Protein AF-0000000078798712 (afdb_homodimer)

Solvent-accessible surface area (backbone atoms only — not comparable to full-atom values): 42869 Å² total; per-residue (Å²): 108,68,52,46,51,51,54,34,52,44,52,49,71,70,58,71,70,90,64,74,67,70,63,68,79,70,54,68,79,84,51,48,34,35,35,42,27,22,44,88,66,46,47,68,70,58,52,54,46,39,47,44,70,74,75,46,72,96,49,77,36,47,48,49,44,57,45,62,44,52,65,50,52,82,40,55,70,48,58,52,52,52,55,38,42,75,67,58,27,35,39,41,36,36,35,43,38,77,67,32,85,65,41,53,46,40,52,38,49,39,57,72,74,35,77,73,44,30,37,40,36,29,29,45,40,64,61,60,53,74,77,31,88,33,70,32,52,83,62,39,51,73,44,79,50,64,53,46,29,53,43,50,39,47,21,62,78,66,71,50,82,76,71,71,41,52,71,66,53,46,72,74,39,40,46,65,53,31,53,61,49,53,75,73,40,70,55,69,64,54,47,58,42,34,47,57,59,37,38,42,72,64,37,78,77,48,59,76,46,36,46,60,50,50,50,52,51,50,48,45,41,53,61,38,49,44,26,72,73,68,67,44,60,71,87,46,35,59,50,51,38,30,50,50,36,55,42,36,67,50,41,57,42,66,69,54,61,68,60,51,18,60,74,68,70,50,52,63,69,56,44,37,50,48,52,43,50,36,30,45,50,58,55,23,38,69,31,37,44,74,88,57,76,86,57,75,72,51,82,49,55,32,37,30,45,34,37,35,39,54,40,66,50,57,24,77,61,87,78,56,65,68,41,42,52,50,28,43,52,50,44,44,44,48,76,84,42,52,65,21,43,31,92,73,50,55,31,28,38,70,87,62,37,37,36,37,72,41,48,69,77,58,74,65,73,75,46,61,90,50,74,64,40,36,40,30,22,33,93,47,74,67,35,61,86,55,34,38,32,46,73,62,51,23,21,55,84,110,67,51,46,50,52,54,34,52,44,52,49,71,70,57,69,71,91,64,74,68,71,62,69,75,68,54,68,80,82,51,49,34,36,36,41,28,22,42,87,66,45,45,68,70,58,50,55,47,38,47,44,70,74,73,45,73,96,51,76,36,49,48,48,45,56,44,64,44,52,66,50,52,81,38,54,70,48,58,51,52,52,55,38,41,75,68,58,28,36,38,40,36,36,37,44,38,77,65,33,85,66,40,53,48,37,50,42,48,41,56,72,73,38,76,75,43,30,36,38,35,29,30,46,40,65,61,58,52,73,76,31,91,25,81,31,56,82,61,40,53,73,44,80,48,65,53,47,30,55,42,51,39,48,21,60,77,66,70,50,83,77,73,72,40,51,71,65,53,46,72,74,39,40,46,66,54,30,52,62,50,53,76,74,39,69,56,68,63,52,48,58,42,35,46,57,56,38,37,42,71,65,38,76,78,48,60,76,45,35,48,59,49,50,50,51,51,51,47,45,41,53,62,39,50,43,27,71,73,68,67,44,60,70,86,46,35,60,52,53,38,29,51,50,36,54,43,38,66,52,42,56,42,65,69,55,62,68,60,51,20,61,73,68,70,50,51,64,70,56,45,38,51,47,51,43,51,36,30,45,48,58,54,24,39,68,32,37,44,74,89,57,77,87,56,73,72,51,81,49,55,31,38,30,46,33,36,32,39,54,42,66,51,56,24,76,60,85,79,55,65,69,41,42,52,49,27,42,52,49,43,44,44,47,76,84,41,52,66,21,42,30,95,72,48,54,31,27,38,70,88,62,36,36,37,37,71,40,46,71,78,58,73,63,73,74,45,62,90,49,76,64,40,37,39,30,22,33,94,46,75,66,37,62,89,55,34,38,31,45,73,64,50,22,20,54,84

Radius of gyration: 28.77 Å; Cα contacts (8 Å, |Δi|>4): 1360; chains: 2; bounding box: 70×93×68 Å

Nearest PDB structures (foldseek):
  3pvs-assembly1_B  TM=4.028E-01  e=3.447E-05  Escherichia coli
  3pvs-assembly1_C  TM=4.033E-01  e=5.119E-05  Escherichia coli
  6vvo-assembly1_D  TM=3.757E-01  e=3.447E-05  Homo sapiens
  3u61-assembly1_E  TM=3.806E-01  e=2.950E-04  Tequatrovirus T4
  2wvj-assembly2_E  TM=6.673E-01  e=3.032E-02  Homo sapiens

InterPro domains:
  IPR003593 AAA+ ATPase domain [SM00382] (30-192)
  IPR027417 P-loop containing nucleoside triphosphate hydrolase [SSF52540] (25-160)
  IPR041682 AAA domain, group 14 [PF13173] (32-154)

Secondary structure (DSSP, 8-state):
-HHHHHHHHHHHHT---SS--THHHHS-TTSSEEEEEE-TTSSHHHHHHHHHHHHS-SSTTEEEEETTSGGGGTS-HHHHHHHHHHTT--EEEEE-GGGSTTHHHHHHHHHHH-TT-EEEEEEETT--STTSTT-GGGT-EEEEE-S--HHHHHHHHHT--PPP--HHHHHHHHHHHHHHHHTTS-HHHHHHHHHHS-SSGGGGT-GGGHHHHHHHHHHHIIIIIHHHHH---GGGHHHHHHHHHHHHHH-SB---HHHHHHHHT--HHHHHHHHHHHHHTTSEEEE-BTT----TTSPPSEEEESSHHHHHHH--SPPPHHHHHHHHHHHHHHTTS-EEE-SSSSEEETTTEEEEEE-TT--SGGGTT-TTEEEEESS-S---TTEEEGGGGGG--/-HHHHHHHHHHHHT---SS--THHHHS-TTSSEEEEEE-TTSSHHHHHHHHHHHHS-SSTTEEEEETTSGGGGTS-HHHHHHHHHHTT--EEEEE-GGGSTTHHHHHHHHHHH-TT-EEEEEEETT--STTSSSTTTTT-EEEEE-S--HHHHHHHHHT--PPP--HHHHHHHHHHHHHHHHTTS-HHHHHHHHHHS-SSGGGGT-GGGHHHHHHHHHHHIIIIIHHHHH---GGGHHHHHHHHHHHHHH-SB---HHHHHHHHT--HHHHHHHHHHHHHTTSEEEE-BTT----TTSPPSEEEESSHHHHHHH--SPPPHHHHHHHHHHHHHHTTS-EEE-SSSSEEETTTEEEEEE-TT--SGGGTT-TTEEEEESS-S---TTEEEGGGGGG--

pLDDT: mean 92.15, std 7.58, range [58.28, 98.69]

Structure (mmCIF, N/CA/C/O backbone):
data_AF-0000000078798712-model_v1
#
loop_
_entity.id
_entity.type
_entity.pdbx_description
1 polymer 'AAA+ ATPase domain-containing protein'
#
loop_
_atom_site.group_PDB
_atom_site.id
_atom_site.type_symbol
_atom_site.label_atom_id
_atom_site.label_alt_id
_atom_site.label_comp_id
_atom_site.label_asym_id
_atom_site.label_entity_id
_atom_site.label_seq_id
_atom_site.pdbx_PDB_ins_code
_atom_site.Cartn_x
_atom_site.Cartn_y
_atom_site.Cartn_z
_atom_site.occupancy
_atom_site.B_iso_or_equiv
_atom_site.auth_seq_id
_atom_site.auth_comp_id
_atom_site.auth_asym_id
_atom_site.auth_atom_id
_atom_site.pdbx_PDB_model_num
ATOM 1 N N . MET A 1 1 ? 24.094 -7.234 -3.469 1 83.19 1 MET A N 1
ATOM 2 C CA . MET A 1 1 ? 24.266 -5.793 -3.611 1 83.19 1 MET A CA 1
ATOM 3 C C . MET A 1 1 ? 23.984 -5.352 -5.047 1 83.19 1 MET A C 1
ATOM 5 O O . MET A 1 1 ? 23.391 -4.305 -5.273 1 83.19 1 MET A O 1
ATOM 9 N N . GLU A 1 2 ? 24.281 -6.18 -5.953 1 84.06 2 GLU A N 1
ATOM 10 C CA . GLU A 1 2 ? 24.109 -5.816 -7.355 1 84.06 2 GLU A CA 1
ATOM 11 C C . GLU A 1 2 ? 22.641 -5.555 -7.684 1 84.06 2 GLU A C 1
ATOM 13 O O . GLU A 1 2 ? 22.312 -4.605 -8.398 1 84.06 2 GLU A O 1
ATOM 18 N N . ARG A 1 3 ? 21.812 -6.285 -7.117 1 86.38 3 ARG A N 1
ATOM 19 C CA . ARG A 1 3 ? 20.375 -6.121 -7.371 1 86.38 3 ARG A CA 1
ATOM 20 C C . ARG A 1 3 ? 19.859 -4.824 -6.758 1 86.38 3 ARG A C 1
ATOM 22 O O . ARG A 1 3 ? 18.969 -4.184 -7.312 1 86.38 3 ARG A O 1
ATOM 29 N N . LEU A 1 4 ? 20.406 -4.488 -5.652 1 89.56 4 LEU A N 1
ATOM 30 C CA . LEU A 1 4 ? 20.047 -3.217 -5.027 1 89.56 4 LEU A CA 1
ATOM 31 C C . LEU A 1 4 ? 20.438 -2.045 -5.918 1 89.56 4 LEU A C 1
ATOM 33 O O . LEU A 1 4 ? 19.656 -1.1 -6.086 1 89.56 4 LEU A O 1
ATOM 37 N N . PHE A 1 5 ? 21.594 -2.176 -6.598 1 90.75 5 PHE A N 1
ATOM 38 C CA . PHE A 1 5 ? 22.078 -1.138 -7.504 1 90.75 5 PHE A CA 1
ATOM 39 C C . PHE A 1 5 ? 21.172 -1.033 -8.727 1 90.75 5 PHE A C 1
ATOM 41 O O . PHE A 1 5 ? 20.844 0.069 -9.172 1 90.75 5 PHE A O 1
ATOM 48 N N . GLU A 1 6 ? 20.797 -2.166 -9.195 1 87.5 6 GLU A N 1
ATOM 49 C CA . GLU A 1 6 ? 19.938 -2.18 -10.375 1 87.5 6 GLU A CA 1
ATOM 50 C C . GLU A 1 6 ? 18.594 -1.504 -10.094 1 87.5 6 GLU A C 1
ATOM 52 O O . GLU A 1 6 ? 18.109 -0.703 -10.898 1 87.5 6 GLU A O 1
ATOM 57 N N . SER A 1 7 ? 18.047 -1.888 -8.992 1 89.69 7 SER A N 1
ATOM 58 C CA . SER A 1 7 ? 16.766 -1.289 -8.602 1 89.69 7 SER A CA 1
ATOM 59 C C . SER A 1 7 ? 16.906 0.219 -8.422 1 89.69 7 SER A C 1
ATOM 61 O O . SER A 1 7 ? 16.016 0.978 -8.828 1 89.69 7 SER A O 1
ATOM 63 N N . PHE A 1 8 ? 17.969 0.592 -7.867 1 92.75 8 PHE A N 1
ATOM 64 C CA . PHE A 1 8 ? 18.266 1.998 -7.625 1 92.75 8 PHE A CA 1
ATOM 65 C C . PHE A 1 8 ? 18.344 2.77 -8.938 1 92.75 8 PHE A C 1
ATOM 67 O O . PHE A 1 8 ? 17.688 3.801 -9.102 1 92.75 8 PHE A O 1
ATOM 74 N N . ILE A 1 9 ? 19.016 2.275 -9.906 1 92.38 9 ILE A N 1
ATOM 75 C CA . ILE A 1 9 ? 19.234 2.943 -11.188 1 92.38 9 ILE A CA 1
ATOM 76 C C . ILE A 1 9 ? 17.922 3.105 -11.922 1 92.38 9 ILE A C 1
ATOM 78 O O . ILE A 1 9 ? 17.641 4.164 -12.492 1 92.38 9 ILE A O 1
ATOM 82 N N . LYS A 1 10 ? 17.125 2.098 -11.844 1 89.25 10 LYS A N 1
ATOM 83 C CA . LYS A 1 10 ? 15.82 2.148 -12.508 1 89.25 10 LYS A CA 1
ATOM 84 C C . LYS A 1 10 ? 14.93 3.211 -11.875 1 89.25 10 LYS A C 1
ATOM 86 O O . LYS A 1 10 ? 14.258 3.967 -12.578 1 89.25 10 LYS A O 1
ATOM 91 N N . LYS A 1 11 ? 14.93 3.299 -10.547 1 91.75 11 LYS A N 1
ATOM 92 C CA . LYS A 1 11 ? 14.141 4.293 -9.828 1 91.75 11 LYS A CA 1
ATOM 93 C C . LYS A 1 11 ? 14.625 5.707 -10.133 1 91.75 11 LYS A C 1
ATOM 95 O O . LYS A 1 11 ? 13.812 6.613 -10.352 1 91.75 11 LYS A O 1
ATOM 100 N N . LEU A 1 12 ? 15.883 5.832 -10.156 1 94.31 12 LEU A N 1
ATOM 101 C CA . LEU A 1 12 ? 16.484 7.141 -10.391 1 94.31 12 LEU A CA 1
ATOM 102 C C . LEU A 1 12 ? 16.156 7.645 -11.789 1 94.31 12 LEU A C 1
ATOM 104 O O . LEU A 1 12 ? 15.891 8.836 -11.977 1 94.31 12 LEU A O 1
ATOM 108 N N . ALA A 1 13 ? 16.141 6.742 -12.742 1 91.88 13 ALA A N 1
ATOM 109 C CA . ALA A 1 13 ? 15.93 7.094 -14.141 1 91.88 13 ALA A CA 1
ATOM 110 C C . ALA A 1 13 ? 14.547 7.711 -14.352 1 91.88 13 ALA A C 1
ATOM 112 O O . ALA A 1 13 ? 14.383 8.617 -15.172 1 91.88 13 ALA A O 1
ATOM 113 N N . ILE A 1 14 ? 13.609 7.328 -13.539 1 91.5 14 ILE A N 1
ATOM 114 C CA . ILE A 1 14 ? 12.242 7.762 -13.797 1 91.5 14 ILE A CA 1
ATOM 115 C C . ILE A 1 14 ? 11.852 8.867 -12.82 1 91.5 14 ILE A C 1
ATOM 117 O O . ILE A 1 14 ? 10.711 9.32 -12.805 1 91.5 14 ILE A O 1
ATOM 121 N N . THR A 1 15 ? 12.75 9.289 -11.969 1 94.38 15 THR A N 1
ATOM 122 C CA . THR A 1 15 ? 12.469 10.32 -10.984 1 94.38 15 THR A CA 1
ATOM 123 C C . THR A 1 15 ? 12.398 11.695 -11.641 1 94.38 15 THR A C 1
ATOM 125 O O . THR A 1 15 ? 13.359 12.133 -12.281 1 94.38 15 THR A O 1
ATOM 128 N N . ASN A 1 16 ? 11.25 12.305 -11.469 1 92.75 16 ASN A N 1
ATOM 129 C CA . ASN A 1 16 ? 11.039 13.641 -12.016 1 92.75 16 ASN A CA 1
ATOM 130 C C . ASN A 1 16 ? 11.656 14.719 -11.133 1 92.75 16 ASN A C 1
ATOM 132 O O . ASN A 1 16 ? 11.57 14.641 -9.906 1 92.75 16 ASN A O 1
ATOM 136 N N . THR A 1 17 ? 12.312 15.688 -11.766 1 95.12 17 THR A N 1
ATOM 137 C CA . THR A 1 17 ? 12.961 16.734 -10.984 1 95.12 17 THR A CA 1
ATOM 138 C C . THR A 1 17 ? 12.383 18.109 -11.336 1 95.12 17 THR A C 1
ATOM 140 O O . THR A 1 17 ? 12.984 19.141 -11.031 1 95.12 17 THR A O 1
ATOM 143 N N . SER A 1 18 ? 11.234 18.109 -11.969 1 92.94 18 SER A N 1
ATOM 144 C CA . SER A 1 18 ? 10.633 19.375 -12.367 1 92.94 18 SER A CA 1
ATOM 145 C C . SER A 1 18 ? 10.188 20.188 -11.156 1 92.94 18 SER A C 1
ATOM 147 O O . SER A 1 18 ? 10.133 21.422 -11.211 1 92.94 18 SER A O 1
ATOM 149 N N . PHE A 1 19 ? 9.875 19.578 -10.109 1 94.94 19 PHE A N 1
ATOM 150 C CA . PHE A 1 19 ? 9.531 20.203 -8.836 1 94.94 19 PHE A CA 1
ATOM 151 C C . PHE A 1 19 ? 10.242 19.5 -7.68 1 94.94 19 PHE A C 1
ATOM 153 O O . PHE A 1 19 ? 10.25 18.281 -7.598 1 94.94 19 PHE A O 1
ATOM 160 N N . VAL A 1 20 ? 10.852 20.297 -6.883 1 96.31 20 VAL A N 1
ATOM 161 C CA . VAL A 1 20 ? 11.555 19.797 -5.707 1 96.31 20 VAL A CA 1
ATOM 162 C C . VAL A 1 20 ? 11.039 20.5 -4.453 1 96.31 20 VAL A C 1
ATOM 164 O O . VAL A 1 20 ? 10.852 21.719 -4.449 1 96.31 20 VAL A O 1
ATOM 167 N N . ARG A 1 21 ? 10.812 19.719 -3.42 1 96.19 21 ARG A N 1
ATOM 168 C CA . ARG A 1 21 ? 10.32 20.266 -2.156 1 96.19 21 ARG A CA 1
ATOM 169 C C . ARG A 1 21 ? 11.32 21.25 -1.554 1 96.19 21 ARG A C 1
ATOM 171 O O . ARG A 1 21 ? 12.539 21.062 -1.687 1 96.19 21 ARG A O 1
ATOM 178 N N . SER A 1 22 ? 10.82 22.234 -0.815 1 95.25 22 SER A N 1
ATOM 179 C CA . SER A 1 22 ? 11.656 23.281 -0.248 1 95.25 22 SER A CA 1
ATOM 180 C C . SER A 1 22 ? 12.617 22.719 0.797 1 95.25 22 SER A C 1
ATOM 182 O O . SER A 1 22 ? 13.695 23.281 1.014 1 95.25 22 SER A O 1
ATOM 184 N N . LEU A 1 23 ? 12.203 21.578 1.374 1 96.38 23 LEU A N 1
ATOM 185 C CA . LEU A 1 23 ? 13.047 20.969 2.396 1 96.38 23 LEU A CA 1
ATOM 186 C C . LEU A 1 23 ? 14.438 20.656 1.85 1 96.38 23 LEU A C 1
ATOM 188 O O . LEU A 1 23 ? 15.414 20.641 2.6 1 96.38 23 LEU A O 1
ATOM 192 N N . MET A 1 24 ? 14.562 20.453 0.538 1 97.38 24 MET A N 1
ATOM 193 C CA . MET A 1 24 ? 15.836 20.172 -0.123 1 97.38 24 MET A CA 1
ATOM 194 C C . MET A 1 24 ? 16.859 21.25 0.209 1 97.38 24 MET A C 1
ATOM 196 O O . MET A 1 24 ? 18.047 20.938 0.406 1 97.38 24 MET A O 1
ATOM 200 N N . ASN A 1 25 ? 16.375 22.438 0.33 1 95.94 25 ASN A N 1
ATOM 201 C CA . ASN A 1 25 ? 17.281 23.578 0.529 1 95.94 25 ASN A CA 1
ATOM 202 C C . ASN A 1 25 ? 17.516 23.844 2.012 1 95.94 25 ASN A C 1
ATOM 204 O O . ASN A 1 25 ? 18.422 24.609 2.369 1 95.94 25 ASN A O 1
ATOM 208 N N . GLU A 1 26 ? 16.766 23.234 2.836 1 95.5 26 GLU A N 1
ATOM 209 C CA . GLU A 1 26 ? 16.906 23.438 4.277 1 95.5 26 GLU A CA 1
ATOM 210 C C . GLU A 1 26 ? 17.859 22.406 4.879 1 95.5 26 GLU A C 1
ATOM 212 O O . GLU A 1 26 ? 18.516 22.672 5.895 1 95.5 26 GLU A O 1
ATOM 217 N N . ILE A 1 27 ? 17.984 21.281 4.301 1 97.56 27 ILE A N 1
ATOM 218 C CA . ILE A 1 27 ? 18.797 20.172 4.809 1 97.56 27 ILE A CA 1
ATOM 219 C C . ILE A 1 27 ? 20.281 20.5 4.652 1 97.56 27 ILE A C 1
ATOM 221 O O . ILE A 1 27 ? 20.703 21.016 3.613 1 97.56 27 ILE A O 1
ATOM 225 N N . GLU A 1 28 ? 21.016 20.312 5.711 1 97 28 GLU A N 1
ATOM 226 C CA . GLU A 1 28 ? 22.469 20.438 5.66 1 97 28 GLU A CA 1
ATOM 227 C C . GLU A 1 28 ? 23.109 19.156 5.109 1 97 28 GLU A C 1
ATOM 229 O O . GLU A 1 28 ? 23.672 18.375 5.867 1 97 28 GLU A O 1
ATOM 234 N N . TRP A 1 29 ? 23.203 19.078 3.869 1 97.06 29 TRP A N 1
ATOM 235 C CA . TRP A 1 29 ? 23.562 17.859 3.164 1 97.06 29 TRP A CA 1
ATOM 236 C C . TRP A 1 29 ? 25.016 17.484 3.416 1 97.06 29 TRP A C 1
ATOM 238 O O . TRP A 1 29 ? 25.453 16.375 3.102 1 97.06 29 TRP A O 1
ATOM 248 N N . GLU A 1 30 ? 25.797 18.406 4.012 1 95.19 30 GLU A N 1
ATOM 249 C CA . GLU A 1 30 ? 27.203 18.125 4.301 1 95.19 30 GLU A CA 1
ATOM 250 C C . GLU A 1 30 ? 27.359 17.266 5.551 1 95.19 30 GLU A C 1
ATOM 252 O O . GLU A 1 30 ? 28.422 16.703 5.801 1 95.19 30 GLU A O 1
ATOM 257 N N . ALA A 1 31 ? 26.312 17.203 6.301 1 96.06 31 ALA A N 1
ATOM 258 C CA . ALA A 1 31 ? 26.359 16.359 7.492 1 96.06 31 ALA A CA 1
ATOM 259 C C . ALA A 1 31 ? 26.562 14.891 7.121 1 96.06 31 ALA A C 1
ATOM 261 O O . ALA A 1 31 ? 26.047 14.43 6.098 1 96.06 31 ALA A O 1
ATOM 262 N N . ARG A 1 32 ? 27.188 14.141 7.977 1 96.62 32 ARG A N 1
ATOM 263 C CA . ARG A 1 32 ? 27.531 12.758 7.68 1 96.62 32 ARG A CA 1
ATOM 264 C C . ARG A 1 32 ? 26.344 11.828 7.902 1 96.62 32 ARG A C 1
ATOM 266 O O . ARG A 1 32 ? 26.297 10.727 7.352 1 96.62 32 ARG A O 1
ATOM 273 N N . LEU A 1 33 ? 25.453 12.18 8.797 1 96.81 33 LEU A N 1
ATOM 274 C CA . LEU A 1 33 ? 24.266 11.375 9.109 1 96.81 33 LEU A CA 1
ATOM 275 C C . LEU A 1 33 ? 23.016 12.25 9.195 1 96.81 33 LEU A C 1
ATOM 277 O O . LEU A 1 33 ? 22.891 13.07 10.102 1 96.81 33 LEU A O 1
ATOM 281 N N . ILE A 1 34 ? 22.125 12.094 8.234 1 97.38 34 ILE A N 1
ATOM 282 C CA . ILE A 1 34 ? 20.938 12.922 8.109 1 97.38 34 ILE A CA 1
ATOM 283 C C . ILE A 1 34 ? 19.688 12.047 8.148 1 97.38 34 ILE A C 1
ATOM 285 O O . ILE A 1 34 ? 19.625 11.023 7.461 1 97.38 34 ILE A O 1
ATOM 289 N N . GLY A 1 35 ? 18.734 12.336 9.016 1 96.38 35 GLY A N 1
ATOM 290 C CA . GLY A 1 35 ? 17.422 11.688 9.039 1 96.38 35 GLY A CA 1
ATOM 291 C C . GLY A 1 35 ? 16.312 12.586 8.555 1 96.38 35 GLY A C 1
ATOM 292 O O . GLY A 1 35 ? 16.281 13.781 8.852 1 96.38 35 GLY A O 1
ATOM 293 N N . ILE A 1 36 ? 15.438 12.07 7.754 1 96.88 36 ILE A N 1
ATOM 294 C CA . ILE A 1 36 ? 14.227 12.75 7.316 1 96.88 36 ILE A CA 1
ATOM 295 C C . ILE A 1 36 ? 13 11.93 7.715 1 96.88 36 ILE A C 1
ATOM 297 O O . ILE A 1 36 ? 12.805 10.812 7.223 1 96.88 36 ILE A O 1
ATOM 301 N N . LYS A 1 37 ? 12.219 12.422 8.602 1 95.5 37 LYS A N 1
ATOM 302 C CA . LYS A 1 37 ? 11.008 11.719 9.016 1 95.5 37 LYS A CA 1
ATOM 303 C C . LYS A 1 37 ? 9.758 12.469 8.57 1 95.5 37 LYS A C 1
ATOM 305 O O . LYS A 1 37 ? 9.805 13.68 8.328 1 95.5 37 LYS A O 1
ATOM 310 N N . GLY A 1 38 ? 8.68 11.789 8.414 1 94.75 38 GLY A N 1
ATOM 311 C CA . GLY A 1 38 ? 7.406 12.352 7.988 1 94.75 38 GLY A CA 1
ATOM 312 C C . GLY A 1 38 ? 6.352 11.297 7.703 1 94.75 38 GLY A C 1
ATOM 313 O O . GLY A 1 38 ? 6.656 10.109 7.652 1 94.75 38 GLY A O 1
ATOM 314 N N . ALA A 1 39 ? 5.195 11.812 7.492 1 93.12 39 ALA A N 1
ATOM 315 C CA . ALA A 1 39 ? 4.066 10.922 7.242 1 93.12 39 ALA A CA 1
ATOM 316 C C . ALA A 1 39 ? 4.223 10.203 5.902 1 93.12 39 ALA A C 1
ATOM 318 O O . ALA A 1 39 ? 4.945 10.672 5.02 1 93.12 39 ALA A O 1
ATOM 319 N N . ARG A 1 40 ? 3.555 9.078 5.84 1 91.12 40 ARG A N 1
ATOM 320 C CA . ARG A 1 40 ? 3.514 8.344 4.582 1 91.12 40 ARG A CA 1
ATOM 321 C C . ARG A 1 40 ? 2.855 9.172 3.484 1 91.12 40 ARG A C 1
ATOM 323 O O . ARG A 1 40 ? 1.837 9.828 3.721 1 91.12 40 ARG A O 1
ATOM 330 N N . GLY A 1 41 ? 3.525 9.227 2.344 1 91.44 41 GLY A N 1
ATOM 331 C CA . GLY A 1 41 ? 2.906 9.844 1.184 1 91.44 41 GLY A CA 1
ATOM 332 C C . GLY A 1 41 ? 3.299 11.297 1.007 1 91.44 41 GLY A C 1
ATOM 333 O O . GLY A 1 41 ? 2.863 11.953 0.057 1 91.44 41 GLY A O 1
ATOM 334 N N . VAL A 1 42 ? 4.176 11.812 1.863 1 95.38 42 VAL A N 1
ATOM 335 C CA . VAL A 1 42 ? 4.453 13.242 1.785 1 95.38 42 VAL A CA 1
ATOM 336 C C . VAL A 1 42 ? 5.609 13.492 0.821 1 95.38 42 VAL A C 1
ATOM 338 O O . VAL A 1 42 ? 5.988 14.641 0.581 1 95.38 42 VAL A O 1
ATOM 341 N N . GLY A 1 43 ? 6.324 12.406 0.315 1 95.25 43 GLY A N 1
ATOM 342 C CA . GLY A 1 43 ? 7.309 12.578 -0.739 1 95.25 43 GLY A CA 1
ATOM 343 C C . GLY A 1 43 ? 8.734 12.367 -0.266 1 95.25 43 GLY A C 1
ATOM 344 O O . GLY A 1 43 ? 9.68 12.836 -0.901 1 95.25 43 GLY A O 1
ATOM 345 N N . LYS A 1 44 ? 8.992 11.695 0.802 1 96.81 44 LYS A N 1
ATOM 346 C CA . LYS A 1 44 ? 10.328 11.469 1.347 1 96.81 44 LYS A CA 1
ATOM 347 C C . LYS A 1 44 ? 11.211 10.734 0.343 1 96.81 44 LYS A C 1
ATOM 349 O O . LYS A 1 44 ? 12.344 11.156 0.084 1 96.81 44 LYS A O 1
ATOM 354 N N . THR A 1 45 ? 10.703 9.625 -0.205 1 96 45 THR A N 1
ATOM 355 C CA . THR A 1 45 ? 11.438 8.828 -1.183 1 96 45 THR A CA 1
ATOM 356 C C . THR A 1 45 ? 11.82 9.672 -2.395 1 96 45 THR A C 1
ATOM 358 O O . THR A 1 45 ? 12.969 9.672 -2.826 1 96 45 THR A O 1
ATOM 361 N N . THR A 1 46 ? 10.852 10.414 -2.891 1 96.12 46 THR A N 1
ATOM 362 C CA . THR A 1 46 ? 11.078 11.258 -4.059 1 96.12 46 THR A CA 1
ATOM 363 C C . THR A 1 46 ? 12.164 12.297 -3.775 1 96.12 46 THR A C 1
ATOM 365 O O . THR A 1 46 ? 13.031 12.531 -4.617 1 96.12 46 THR A O 1
ATOM 368 N N . LEU A 1 47 ? 12.109 12.867 -2.611 1 97.94 47 LEU A N 1
ATOM 369 C CA . LEU A 1 47 ? 13.094 13.883 -2.25 1 97.94 47 LEU A CA 1
ATOM 370 C C . LEU A 1 47 ? 14.508 13.297 -2.266 1 97.94 47 LEU A C 1
ATOM 372 O O . LEU A 1 47 ? 15.438 13.922 -2.775 1 97.94 47 LEU A O 1
ATOM 376 N N . LEU A 1 48 ? 14.711 12.07 -1.706 1 98.06 48 LEU A N 1
ATOM 377 C CA . LEU A 1 48 ? 16.016 11.414 -1.7 1 98.06 48 LEU A CA 1
ATOM 378 C C . LEU A 1 48 ? 16.531 11.211 -3.123 1 98.06 48 LEU A C 1
ATOM 380 O O . LEU A 1 48 ? 17.656 11.57 -3.436 1 98.06 48 LEU A O 1
ATOM 384 N N . LEU A 1 49 ? 15.688 10.688 -3.953 1 97.81 49 LEU A N 1
ATOM 385 C CA . LEU A 1 49 ? 16.078 10.367 -5.32 1 97.81 49 LEU A CA 1
ATOM 386 C C . LEU A 1 49 ? 16.375 11.633 -6.113 1 97.81 49 LEU A C 1
ATOM 388 O O . LEU A 1 49 ? 17.297 11.664 -6.926 1 97.81 49 LEU A O 1
ATOM 392 N N . GLN A 1 50 ? 15.609 12.672 -5.871 1 98.12 50 GLN A N 1
ATOM 393 C CA . GLN A 1 50 ? 15.852 13.945 -6.539 1 98.12 50 GLN A CA 1
ATOM 394 C C . GLN A 1 50 ? 17.203 14.539 -6.137 1 98.12 50 GLN A C 1
ATOM 396 O O . GLN A 1 50 ? 17.938 15.055 -6.98 1 98.12 50 GLN A O 1
ATOM 401 N N . TYR A 1 51 ? 17.5 14.453 -4.863 1 98.38 51 TYR A N 1
ATOM 402 C CA . TYR A 1 51 ? 18.781 14.969 -4.418 1 98.38 51 TYR A CA 1
ATOM 403 C C . TYR A 1 51 ? 19.922 14.234 -5.102 1 98.38 51 TYR A C 1
ATOM 405 O O . TYR A 1 51 ? 20.875 14.859 -5.59 1 98.38 51 TYR A O 1
ATOM 413 N N . ILE A 1 52 ? 19.844 12.922 -5.109 1 98.19 52 ILE A N 1
ATOM 414 C CA . ILE A 1 52 ? 20.875 12.102 -5.738 1 98.19 52 ILE A CA 1
ATOM 415 C C . ILE A 1 52 ? 21.031 12.5 -7.203 1 98.19 52 ILE A C 1
ATOM 417 O O . ILE A 1 52 ? 22.156 12.789 -7.656 1 98.19 52 ILE A O 1
ATOM 421 N N . LYS A 1 53 ? 19.953 12.555 -7.883 1 97.31 53 LYS A N 1
ATOM 422 C CA . LYS A 1 53 ? 19.953 12.82 -9.32 1 97.31 53 LYS A CA 1
ATOM 423 C C . LYS A 1 53 ? 20.531 14.195 -9.633 1 97.31 53 LYS A C 1
ATOM 425 O O . LYS A 1 53 ? 21.234 14.367 -10.617 1 97.31 53 LYS A O 1
ATOM 430 N N . LEU A 1 54 ? 20.328 15.148 -8.781 1 97.31 54 LEU A N 1
ATOM 431 C CA . LEU A 1 54 ? 20.656 16.531 -9.07 1 97.31 54 LEU A CA 1
ATOM 432 C C . LEU A 1 54 ? 22.047 16.875 -8.539 1 97.31 54 LEU A C 1
ATOM 434 O O . LEU A 1 54 ? 22.703 17.781 -9.055 1 97.31 54 LEU A O 1
ATOM 438 N N . ASN A 1 55 ? 22.531 16.172 -7.5 1 97.31 55 ASN A N 1
ATOM 439 C CA . ASN A 1 55 ? 23.688 16.719 -6.785 1 97.31 55 ASN A CA 1
ATOM 440 C C . ASN A 1 55 ? 24.828 15.719 -6.711 1 97.31 55 ASN A C 1
ATOM 442 O O . ASN A 1 55 ? 25.953 16.078 -6.344 1 97.31 55 ASN A O 1
ATOM 446 N N . LEU A 1 56 ? 24.531 14.484 -7.008 1 97.06 56 LEU A N 1
ATOM 447 C CA . LEU A 1 56 ? 25.578 13.484 -6.828 1 97.06 56 LEU A CA 1
ATOM 448 C C . LEU A 1 56 ? 25.906 12.805 -8.156 1 97.06 56 LEU A C 1
ATOM 450 O O . LEU A 1 56 ? 25.094 12.773 -9.07 1 97.06 56 LEU A O 1
ATOM 454 N N . PRO A 1 57 ? 27.109 12.273 -8.25 1 93.31 57 PRO A N 1
ATOM 455 C CA . PRO A 1 57 ? 27.5 11.586 -9.484 1 93.31 57 PRO A CA 1
ATOM 456 C C . PRO A 1 57 ? 26.781 10.242 -9.648 1 93.31 57 PRO A C 1
ATOM 458 O O . PRO A 1 57 ? 26.516 9.555 -8.656 1 93.31 57 PRO A O 1
ATOM 461 N N . MET A 1 58 ? 26.453 9.938 -10.859 1 87.56 58 MET A N 1
ATOM 462 C CA . MET A 1 58 ? 25.844 8.648 -11.164 1 87.56 58 MET A CA 1
ATOM 463 C C . MET A 1 58 ? 26.906 7.574 -11.367 1 87.56 58 MET A C 1
ATOM 465 O O . MET A 1 58 ? 27.125 7.133 -12.5 1 87.56 58 MET A O 1
ATOM 469 N N . ASP A 1 59 ? 27.547 7.152 -10.281 1 90.94 59 ASP A N 1
ATOM 470 C CA . ASP A 1 59 ? 28.562 6.105 -10.344 1 90.94 59 ASP A CA 1
ATOM 471 C C . ASP A 1 59 ? 28.5 5.211 -9.109 1 90.94 59 ASP A C 1
ATOM 473 O O . ASP A 1 59 ? 27.484 5.168 -8.414 1 90.94 59 ASP A O 1
ATOM 477 N N . LYS A 1 60 ? 29.5 4.484 -8.906 1 91.75 60 LYS A N 1
ATOM 478 C CA . LYS A 1 60 ? 29.484 3.432 -7.895 1 91.75 60 LYS A CA 1
ATOM 479 C C . LYS A 1 60 ? 29.641 4.016 -6.496 1 91.75 60 LYS A C 1
ATOM 481 O O . LYS A 1 60 ? 29.562 3.291 -5.5 1 91.75 60 LYS A O 1
ATOM 486 N N . THR A 1 61 ? 29.781 5.348 -6.387 1 96.5 61 THR A N 1
ATOM 487 C CA . THR A 1 61 ? 30.047 5.953 -5.086 1 96.5 61 THR A CA 1
ATOM 488 C C . THR A 1 61 ? 28.734 6.254 -4.363 1 96.5 61 THR A C 1
ATOM 490 O O . THR A 1 61 ? 28.75 6.629 -3.188 1 96.5 61 THR A O 1
ATOM 493 N N . VAL A 1 62 ? 27.578 6.129 -5.078 1 97.81 62 VAL A N 1
ATOM 494 C CA . VAL A 1 62 ? 26.281 6.441 -4.496 1 97.81 62 VAL A CA 1
ATOM 495 C C . VAL A 1 62 ? 25.375 5.207 -4.551 1 97.81 62 VAL A C 1
ATOM 497 O O . VAL A 1 62 ? 25.344 4.504 -5.559 1 97.81 62 VAL A O 1
ATOM 500 N N . LEU A 1 63 ? 24.656 4.898 -3.447 1 97.62 63 LEU A N 1
ATOM 501 C CA . LEU A 1 63 ? 23.703 3.797 -3.402 1 97.62 63 LEU A CA 1
ATOM 502 C C . LEU A 1 63 ? 22.438 4.199 -2.643 1 97.62 63 LEU A C 1
ATOM 504 O O . LEU A 1 63 ? 22.531 4.824 -1.582 1 97.62 63 LEU A O 1
ATOM 508 N N . TYR A 1 64 ? 21.359 3.973 -3.238 1 97.88 64 TYR A N 1
ATOM 509 C CA . TYR A 1 64 ? 20.062 4.055 -2.588 1 97.88 64 TYR A CA 1
ATOM 510 C C . TYR A 1 64 ? 19.453 2.668 -2.406 1 97.88 64 TYR A C 1
ATOM 512 O O . TYR A 1 64 ? 19.484 1.844 -3.324 1 97.88 64 TYR A O 1
ATOM 520 N N . ALA A 1 65 ? 18.891 2.418 -1.224 1 96.06 65 ALA A N 1
ATOM 521 C CA . ALA A 1 65 ? 18.188 1.159 -0.986 1 96.06 65 ALA A CA 1
ATOM 522 C C . ALA A 1 65 ? 17.016 1.354 -0.026 1 96.06 65 ALA A C 1
ATOM 524 O O . ALA A 1 65 ? 17.125 2.104 0.947 1 96.06 65 ALA A O 1
ATOM 525 N N . SER A 1 66 ? 15.914 0.704 -0.303 1 94.62 66 SER A N 1
ATOM 526 C CA . SER A 1 66 ? 14.828 0.586 0.666 1 94.62 66 SER A CA 1
ATOM 527 C C . SER A 1 66 ? 15.07 -0.576 1.625 1 94.62 66 SER A C 1
ATOM 529 O O . SER A 1 66 ? 15.188 -1.727 1.198 1 94.62 66 SER A O 1
ATOM 531 N N . VAL A 1 67 ? 15.094 -0.305 2.857 1 93.81 67 VAL A N 1
ATOM 532 C CA . VAL A 1 67 ? 15.547 -1.314 3.809 1 93.81 67 VAL A CA 1
ATOM 533 C C . VAL A 1 67 ? 14.398 -2.27 4.133 1 93.81 67 VAL A C 1
ATOM 535 O O . VAL A 1 67 ? 14.602 -3.297 4.781 1 93.81 67 VAL A O 1
ATOM 538 N N . ASP A 1 68 ? 13.234 -1.994 3.605 1 90 68 ASP A N 1
ATOM 539 C CA . ASP A 1 68 ? 12.141 -2.941 3.762 1 90 68 ASP A CA 1
ATOM 540 C C . ASP A 1 68 ? 12.242 -4.074 2.74 1 90 68 ASP A C 1
ATOM 542 O O . ASP A 1 68 ? 11.43 -5 2.752 1 90 68 ASP A O 1
ATOM 546 N N . ASN A 1 69 ? 13.164 -4.031 1.868 1 89.94 69 ASN A N 1
ATOM 547 C CA . ASN A 1 69 ? 13.453 -5.137 0.962 1 89.94 69 ASN A CA 1
ATOM 548 C C . ASN A 1 69 ? 13.789 -6.414 1.728 1 89.94 69 ASN A C 1
ATOM 550 O O . ASN A 1 69 ? 14.516 -6.375 2.721 1 89.94 69 ASN A O 1
ATOM 554 N N . ILE A 1 70 ? 13.258 -7.527 1.271 1 89.19 70 ILE A N 1
ATOM 555 C CA . ILE A 1 70 ? 13.398 -8.789 1.99 1 89.19 70 ILE A CA 1
ATOM 556 C C . ILE A 1 70 ? 14.867 -9.211 2.004 1 89.19 70 ILE A C 1
ATOM 558 O O . ILE A 1 70 ? 15.266 -10.062 2.797 1 89.19 70 ILE A O 1
ATOM 562 N N . TRP A 1 71 ? 15.664 -8.617 1.084 1 90.81 71 TRP A N 1
ATOM 563 C CA . TRP A 1 71 ? 17.109 -8.852 1.074 1 90.81 71 TRP A CA 1
ATOM 564 C C . TRP A 1 71 ? 17.703 -8.586 2.451 1 90.81 71 TRP A C 1
ATOM 566 O O . TRP A 1 71 ? 18.625 -9.297 2.883 1 90.81 71 TRP A O 1
ATOM 576 N N . PHE A 1 72 ? 17.203 -7.695 3.215 1 92.44 72 PHE A N 1
ATOM 577 C CA . PHE A 1 72 ? 17.75 -7.266 4.492 1 92.44 72 PHE A CA 1
ATOM 578 C C . PHE A 1 72 ? 17.359 -8.234 5.605 1 92.44 72 PHE A C 1
ATOM 580 O O . PHE A 1 72 ? 17.797 -8.094 6.746 1 92.44 72 PHE A O 1
ATOM 587 N N . SER A 1 73 ? 16.562 -9.211 5.273 1 89.75 73 SER A N 1
ATOM 588 C CA . SER A 1 73 ? 16.234 -10.234 6.262 1 89.75 73 SER A CA 1
ATOM 589 C C . SER A 1 73 ? 17.422 -11.164 6.496 1 89.75 73 SER A C 1
ATOM 591 O O . SER A 1 73 ? 17.516 -11.812 7.539 1 89.75 73 SER A O 1
ATOM 593 N N . GLU A 1 74 ? 18.328 -11.234 5.516 1 89.69 74 GLU A N 1
ATOM 594 C CA . GLU A 1 74 ? 19.484 -12.109 5.633 1 89.69 74 GLU A CA 1
ATOM 595 C C . GLU A 1 74 ? 20.781 -11.312 5.582 1 89.69 74 GLU A C 1
ATOM 597 O O . GLU A 1 74 ? 21.875 -11.883 5.68 1 89.69 74 GLU A O 1
ATOM 602 N N . HIS A 1 75 ? 20.672 -10.055 5.367 1 92.44 75 HIS A N 1
ATOM 603 C CA . HIS A 1 75 ? 21.859 -9.211 5.273 1 92.44 75 HIS A CA 1
ATOM 604 C C . HIS A 1 75 ? 21.766 -8.008 6.199 1 92.44 75 HIS A C 1
ATOM 606 O O . HIS A 1 75 ? 20.766 -7.281 6.172 1 92.44 75 HIS A O 1
ATOM 612 N N . LYS A 1 76 ? 22.766 -7.793 6.934 1 94.38 76 LYS A N 1
ATOM 613 C CA . LYS A 1 76 ? 22.766 -6.691 7.891 1 94.38 76 LYS A CA 1
ATOM 614 C C . LYS A 1 76 ? 23.062 -5.363 7.203 1 94.38 76 LYS A C 1
ATOM 616 O O . LYS A 1 76 ? 23.859 -5.305 6.266 1 94.38 76 LYS A O 1
ATOM 621 N N . LEU A 1 77 ? 22.469 -4.363 7.719 1 95.38 77 LEU A N 1
ATOM 622 C CA . LEU A 1 77 ? 22.672 -3.008 7.227 1 95.38 77 LEU A CA 1
ATOM 623 C C . LEU A 1 77 ? 24.141 -2.607 7.355 1 95.38 77 LEU A C 1
ATOM 625 O O . LEU A 1 77 ? 24.703 -1.993 6.445 1 95.38 77 LEU A O 1
ATOM 629 N N . TYR A 1 78 ? 24.75 -2.969 8.43 1 96.12 78 TYR A N 1
ATOM 630 C CA . TYR A 1 78 ? 26.156 -2.66 8.664 1 96.12 78 TYR A CA 1
ATOM 631 C C . TYR A 1 78 ? 27.047 -3.32 7.613 1 96.12 78 TYR A C 1
ATOM 633 O O . TYR A 1 78 ? 27.984 -2.697 7.098 1 96.12 78 TYR A O 1
ATOM 641 N N . ASP A 1 79 ? 26.766 -4.574 7.32 1 96.5 79 ASP A N 1
ATOM 642 C CA . ASP A 1 79 ? 27.562 -5.309 6.34 1 96.5 79 ASP A CA 1
ATOM 643 C C . ASP A 1 79 ? 27.438 -4.68 4.953 1 96.5 79 ASP A C 1
ATOM 645 O O . ASP A 1 79 ? 28.422 -4.594 4.215 1 96.5 79 ASP A O 1
ATOM 649 N N . LEU A 1 80 ? 26.219 -4.27 4.602 1 96.12 80 LEU A N 1
ATOM 650 C CA . LEU A 1 80 ? 26.031 -3.564 3.338 1 96.12 80 LEU A CA 1
ATOM 651 C C . LEU A 1 80 ? 26.906 -2.312 3.283 1 96.12 80 LEU A C 1
ATOM 653 O O . LEU A 1 80 ? 27.609 -2.082 2.297 1 96.12 80 LEU A O 1
ATOM 657 N N . ALA A 1 81 ? 26.875 -1.52 4.348 1 97.69 81 ALA A N 1
ATOM 658 C CA . ALA A 1 81 ? 27.625 -0.262 4.406 1 97.69 81 ALA A CA 1
ATOM 659 C C . ALA A 1 81 ? 29.125 -0.508 4.332 1 97.69 81 ALA A C 1
ATOM 661 O O . ALA A 1 81 ? 29.844 0.17 3.588 1 97.69 81 ALA A O 1
ATOM 662 N N . SER A 1 82 ? 29.562 -1.476 5.082 1 97.31 82 SER A N 1
ATOM 663 C CA . SER A 1 82 ? 30.984 -1.808 5.117 1 97.31 82 SER A CA 1
ATOM 664 C C . SER A 1 82 ? 31.484 -2.252 3.746 1 97.31 82 SER A C 1
ATOM 666 O O . SER A 1 82 ? 32.5 -1.767 3.264 1 97.31 82 SER A O 1
ATOM 668 N N . ASP A 1 83 ? 30.703 -3.16 3.131 1 96.75 83 ASP A N 1
ATOM 669 C CA . ASP A 1 83 ? 31.062 -3.643 1.803 1 96.75 83 ASP A CA 1
ATOM 670 C C . ASP A 1 83 ? 31.031 -2.514 0.776 1 96.75 83 ASP A C 1
ATOM 672 O O . ASP A 1 83 ? 31.875 -2.451 -0.12 1 96.75 83 ASP A O 1
ATOM 676 N N . PHE A 1 84 ? 30.094 -1.648 0.895 1 97.25 84 PHE A N 1
ATOM 677 C CA . PHE A 1 84 ? 29.922 -0.519 -0.009 1 97.25 84 PHE A CA 1
ATOM 678 C C . PHE A 1 84 ? 31.109 0.428 0.068 1 97.25 84 PHE A C 1
ATOM 680 O O . PHE A 1 84 ? 31.641 0.851 -0.961 1 97.25 84 PHE A O 1
ATOM 687 N N . VAL A 1 85 ? 31.609 0.678 1.266 1 97.31 85 VAL A N 1
ATOM 688 C CA . VAL A 1 85 ? 32.75 1.563 1.48 1 97.31 85 VAL A CA 1
ATOM 689 C C . VAL A 1 85 ? 34 0.925 0.912 1 97.31 85 VAL A C 1
ATOM 691 O O . VAL A 1 85 ? 34.812 1.6 0.269 1 97.31 85 VAL A O 1
ATOM 694 N N . LYS A 1 86 ? 34.156 -0.333 1.112 1 96.62 86 LYS A N 1
ATOM 695 C CA . LYS A 1 86 ? 35.312 -1.062 0.62 1 96.62 86 LYS A CA 1
ATOM 696 C C . LYS A 1 86 ? 35.406 -1.001 -0.903 1 96.62 86 LYS A C 1
ATOM 698 O O . LYS A 1 86 ? 36.469 -1.089 -1.475 1 96.62 86 LYS A O 1
ATOM 703 N N . ARG A 1 87 ? 34.281 -0.751 -1.487 1 95.31 87 ARG A N 1
ATOM 704 C CA . ARG A 1 87 ? 34.25 -0.698 -2.945 1 95.31 87 ARG A CA 1
ATOM 705 C C . ARG A 1 87 ? 34.25 0.745 -3.439 1 95.31 87 ARG A C 1
ATOM 707 O O . ARG A 1 87 ? 33.906 1.007 -4.602 1 95.31 87 ARG A O 1
ATOM 714 N N . GLY A 1 88 ? 34.469 1.681 -2.547 1 95.31 88 GLY A N 1
ATOM 715 C CA . GLY A 1 88 ? 34.594 3.078 -2.922 1 95.31 88 GLY A CA 1
ATOM 716 C C . GLY A 1 88 ? 33.344 3.893 -2.664 1 95.31 88 GLY A C 1
ATOM 717 O O . GLY A 1 88 ? 33.25 5.051 -3.076 1 95.31 88 GLY A O 1
ATOM 718 N N . GLY A 1 89 ? 32.375 3.258 -1.994 1 96.88 89 GLY A N 1
ATOM 719 C CA . GLY A 1 89 ? 31.141 3.955 -1.686 1 96.88 89 GLY A CA 1
ATOM 720 C C . GLY A 1 89 ? 31.344 5.156 -0.779 1 96.88 89 GLY A C 1
ATOM 721 O O . GLY A 1 89 ? 32.156 5.117 0.139 1 96.88 89 GLY A O 1
ATOM 722 N N . LYS A 1 90 ? 30.516 6.254 -1.05 1 97.81 90 LYS A N 1
ATOM 723 C CA . LYS A 1 90 ? 30.656 7.488 -0.286 1 97.81 90 LYS A CA 1
ATOM 724 C C . LYS A 1 90 ? 29.312 7.973 0.254 1 97.81 90 LYS A C 1
ATOM 726 O O . LYS A 1 90 ? 29.266 8.594 1.319 1 97.81 90 LYS A O 1
ATOM 731 N N . TYR A 1 91 ? 28.234 7.766 -0.509 1 98.5 91 TYR A N 1
ATOM 732 C CA . TYR A 1 91 ? 26.906 8.25 -0.144 1 98.5 91 TYR A CA 1
ATOM 733 C C . TYR A 1 91 ? 25.906 7.109 -0.114 1 98.5 91 TYR A C 1
ATOM 735 O O . TYR A 1 91 ? 25.641 6.484 -1.142 1 98.5 91 TYR A O 1
ATOM 743 N N . LEU A 1 92 ? 25.344 6.812 1.053 1 98.38 92 LEU A N 1
ATOM 744 C CA . LEU A 1 92 ? 24.359 5.742 1.228 1 98.38 92 LEU A CA 1
ATOM 745 C C . LEU A 1 92 ? 23.016 6.305 1.67 1 98.38 92 LEU A C 1
ATOM 747 O O . LEU A 1 92 ? 22.922 6.969 2.705 1 98.38 92 LEU A O 1
ATOM 751 N N . PHE A 1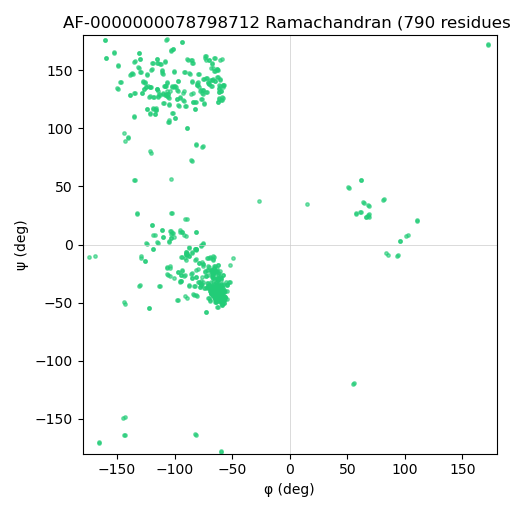 93 ? 22.031 6.121 0.848 1 98.62 93 PHE A N 1
ATOM 752 C CA . PHE A 1 93 ? 20.672 6.559 1.143 1 98.62 93 PHE A CA 1
ATOM 753 C C . PHE A 1 93 ? 19.797 5.375 1.512 1 98.62 93 PHE A C 1
ATOM 755 O O . PHE A 1 93 ? 19.641 4.438 0.722 1 98.62 93 PHE A O 1
ATOM 762 N N . LEU A 1 94 ? 19.234 5.398 2.715 1 98.06 94 LEU A N 1
ATOM 763 C CA . LEU A 1 94 ? 18.438 4.305 3.246 1 98.06 94 LEU A CA 1
ATOM 764 C C . LEU A 1 94 ? 17 4.75 3.48 1 98.06 94 LEU A C 1
ATOM 766 O O . LEU A 1 94 ? 16.734 5.605 4.332 1 98.06 94 LEU A O 1
ATOM 770 N N . ASP A 1 95 ? 16.062 4.137 2.729 1 96.88 95 ASP A N 1
ATOM 771 C CA . ASP A 1 95 ? 14.641 4.488 2.814 1 96.88 95 ASP A CA 1
ATOM 772 C C . ASP A 1 95 ? 13.891 3.529 3.736 1 96.88 95 ASP A C 1
ATOM 774 O O . ASP A 1 95 ? 14.195 2.336 3.777 1 96.88 95 ASP A O 1
ATOM 778 N N . GLU A 1 96 ? 12.945 3.992 4.566 1 94.5 96 GLU A N 1
ATOM 779 C CA . GLU A 1 96 ? 12.039 3.229 5.422 1 94.5 96 GLU A CA 1
ATOM 780 C C . GLU A 1 96 ? 12.82 2.42 6.457 1 94.5 96 GLU A C 1
ATOM 782 O O . GLU A 1 96 ? 12.594 1.217 6.605 1 94.5 96 GLU A O 1
ATOM 787 N N . VAL A 1 97 ? 13.648 3.078 7.242 1 94.19 97 VAL A N 1
ATOM 788 C CA . VAL A 1 97 ? 14.547 2.377 8.156 1 94.19 97 VAL A CA 1
ATOM 789 C C . VAL A 1 97 ? 13.75 1.783 9.312 1 94.19 97 VAL A C 1
ATOM 791 O O . VAL A 1 97 ? 14.188 0.827 9.953 1 94.19 97 VAL A O 1
ATOM 794 N N . HIS A 1 98 ? 12.523 2.381 9.531 1 90.12 98 HIS A N 1
ATOM 795 C CA . HIS A 1 98 ? 11.703 1.911 10.641 1 90.12 98 HIS A CA 1
ATOM 796 C C . HIS A 1 98 ? 11.227 0.48 10.414 1 90.12 98 HIS A C 1
ATOM 798 O O . HIS A 1 98 ? 10.758 -0.18 11.344 1 90.12 98 HIS A O 1
ATOM 804 N N . LYS A 1 99 ? 11.422 -0.041 9.219 1 88.62 99 LYS A N 1
ATOM 805 C CA . LYS A 1 99 ? 11 -1.393 8.867 1 88.62 99 LYS A CA 1
ATOM 806 C C . LYS A 1 99 ? 12.109 -2.406 9.148 1 88.62 99 LYS A C 1
ATOM 808 O O . LYS A 1 99 ? 11.891 -3.613 9.031 1 88.62 99 LYS A O 1
ATOM 813 N N . TYR A 1 100 ? 13.25 -1.944 9.516 1 89.19 100 TYR A N 1
ATOM 814 C CA . TYR A 1 100 ? 14.406 -2.777 9.805 1 89.19 100 TYR A CA 1
ATOM 815 C C . TYR A 1 100 ? 14.656 -2.867 11.305 1 89.19 100 TYR A C 1
ATOM 817 O O . TYR A 1 100 ? 14.75 -1.845 11.984 1 89.19 100 TYR A O 1
ATOM 825 N N . PRO A 1 101 ? 14.789 -4.141 11.711 1 85.81 101 PRO A N 1
ATOM 826 C CA . PRO A 1 101 ? 15.086 -4.277 13.141 1 85.81 101 PRO A CA 1
ATOM 827 C C . PRO A 1 101 ? 16.438 -3.682 13.516 1 85.81 101 PRO A C 1
ATOM 829 O O . PRO A 1 101 ? 17.391 -3.783 12.75 1 85.81 101 PRO A O 1
ATOM 832 N N . ASN A 1 102 ? 16.578 -3.031 14.609 1 88.31 102 ASN A N 1
ATOM 833 C CA . ASN A 1 102 ? 17.797 -2.5 15.195 1 88.31 102 ASN A CA 1
ATOM 834 C C . ASN A 1 102 ? 18.453 -1.455 14.297 1 88.31 102 ASN A C 1
ATOM 836 O O . ASN A 1 102 ? 19.672 -1.338 14.25 1 88.31 102 ASN A O 1
ATOM 840 N N . TRP A 1 103 ? 17.656 -0.801 13.531 1 91.69 103 TRP A N 1
ATOM 841 C CA . TRP A 1 103 ? 18.156 0.166 12.562 1 91.69 103 TRP A CA 1
ATOM 842 C C . TRP A 1 103 ? 18.984 1.253 13.258 1 91.69 103 TRP A C 1
ATOM 844 O O . TRP A 1 103 ? 20.031 1.655 12.766 1 91.69 103 TRP A O 1
ATOM 854 N N . SER A 1 104 ? 18.578 1.726 14.445 1 92.06 104 SER A N 1
ATOM 855 C CA . SER A 1 104 ? 19.234 2.838 15.133 1 92.06 104 SER A CA 1
ATOM 856 C C . SER A 1 104 ? 20.641 2.467 15.57 1 92.06 104 SER A C 1
ATOM 858 O O . SER A 1 104 ? 21.578 3.244 15.391 1 92.06 104 SER A O 1
ATOM 860 N N . GLN A 1 105 ? 20.766 1.271 16.078 1 92.5 105 GLN A N 1
ATOM 861 C CA . GLN A 1 105 ? 22.062 0.795 16.531 1 92.5 105 GLN A CA 1
ATOM 862 C C . GLN A 1 105 ? 23.016 0.608 15.344 1 92.5 105 GLN A C 1
ATOM 864 O O . GLN A 1 105 ? 24.188 0.968 15.422 1 92.5 105 GLN A O 1
ATOM 869 N N . GLU A 1 106 ? 22.531 0.091 14.32 1 94.31 106 GLU A N 1
ATOM 870 C CA . GLU A 1 106 ? 23.391 -0.16 13.164 1 94.31 106 GLU A CA 1
ATOM 871 C C . GLU A 1 106 ? 23.797 1.146 12.492 1 94.31 106 GLU A C 1
ATOM 873 O O . GLU A 1 106 ? 24.922 1.275 12.016 1 94.31 106 GLU A O 1
ATOM 878 N N . LEU A 1 107 ? 22.891 2.08 12.438 1 95 107 LEU A N 1
ATOM 879 C CA . LEU A 1 107 ? 23.25 3.383 11.891 1 95 107 LEU A CA 1
ATOM 880 C C . LEU A 1 107 ? 24.328 4.055 12.734 1 95 107 LEU A C 1
ATOM 882 O O . LEU A 1 107 ? 25.234 4.695 12.195 1 95 107 LEU A O 1
ATOM 886 N N . LYS A 1 108 ? 24.219 3.893 14.055 1 93.88 108 LYS A N 1
ATOM 887 C CA . LYS A 1 108 ? 25.25 4.414 14.953 1 93.88 108 LYS A CA 1
ATOM 888 C C . LYS A 1 108 ? 26.609 3.775 14.656 1 93.88 108 LYS A C 1
ATOM 890 O O . LYS A 1 108 ? 27.625 4.473 14.547 1 93.88 108 LYS A O 1
ATOM 895 N N . ASN A 1 109 ? 26.562 2.455 14.531 1 95.5 109 ASN A N 1
ATOM 896 C CA . ASN A 1 109 ? 27.797 1.73 14.242 1 95.5 109 ASN A CA 1
ATOM 897 C C . ASN A 1 109 ? 28.422 2.164 12.914 1 95.5 109 ASN A C 1
ATOM 899 O O . ASN A 1 109 ? 29.641 2.312 12.805 1 95.5 109 ASN A O 1
ATOM 903 N N . ILE A 1 110 ? 27.594 2.34 11.969 1 96.88 110 ILE A N 1
ATOM 904 C CA . ILE A 1 110 ? 28.047 2.791 10.656 1 96.88 110 ILE A CA 1
ATOM 905 C C . ILE A 1 110 ? 28.703 4.168 10.781 1 96.88 110 ILE A C 1
ATOM 907 O O . ILE A 1 110 ? 29.797 4.395 10.25 1 96.88 110 ILE A O 1
ATOM 911 N N . TYR A 1 111 ? 28.078 5.074 11.461 1 95.69 111 TYR A N 1
ATOM 912 C CA . TYR A 1 111 ? 28.578 6.426 11.664 1 95.69 111 TYR A CA 1
ATOM 913 C C . TYR A 1 111 ? 29.938 6.406 12.359 1 95.69 111 TYR A C 1
ATOM 915 O O . TYR A 1 111 ? 30.859 7.121 11.961 1 95.69 111 TYR A O 1
ATOM 923 N N . ASP A 1 112 ? 30.078 5.559 13.328 1 95.38 112 ASP A N 1
ATOM 924 C CA . ASP A 1 112 ? 31.281 5.527 14.156 1 95.38 112 ASP A CA 1
ATOM 925 C C . ASP A 1 112 ? 32.438 4.82 13.43 1 95.38 112 ASP A C 1
ATOM 927 O O . ASP A 1 112 ? 33.562 5.246 13.516 1 95.38 112 ASP A O 1
ATOM 931 N N . ASP A 1 113 ? 32.125 3.789 12.68 1 96.94 113 ASP A N 1
ATOM 932 C CA . ASP A 1 113 ? 33.156 2.896 12.156 1 96.94 113 ASP A CA 1
ATOM 933 C C . ASP A 1 113 ? 33.531 3.273 10.727 1 96.94 113 ASP A C 1
ATOM 935 O O . ASP A 1 113 ? 34.594 2.906 10.242 1 96.94 113 ASP A O 1
ATOM 939 N N . LEU A 1 114 ? 32.656 3.922 10.07 1 97.5 114 LEU A N 1
ATOM 940 C CA . LEU A 1 114 ? 32.875 4.254 8.672 1 97.5 114 LEU A CA 1
ATOM 941 C C . LEU A 1 114 ? 32.844 5.762 8.453 1 97.5 114 LEU A C 1
ATOM 943 O O . LEU A 1 114 ? 31.906 6.273 7.832 1 97.5 114 LEU A O 1
ATOM 947 N N . PRO A 1 115 ? 33.875 6.488 8.758 1 95 115 PRO A N 1
ATOM 948 C CA . PRO A 1 115 ? 33.875 7.953 8.727 1 95 115 PRO A CA 1
ATOM 949 C C . PRO A 1 115 ? 33.812 8.523 7.312 1 95 115 PRO A C 1
ATOM 951 O O . PRO A 1 115 ? 33.406 9.68 7.129 1 95 115 PRO A O 1
ATOM 954 N N . GLU A 1 116 ? 34.125 7.789 6.363 1 95.06 116 GLU A N 1
ATOM 955 C CA . GLU A 1 116 ? 34.125 8.273 4.984 1 95.06 116 GLU A CA 1
ATOM 956 C C . GLU A 1 116 ? 32.719 8.242 4.395 1 95.06 116 GLU A C 1
ATOM 958 O O . GLU A 1 116 ? 32.469 8.836 3.344 1 95.06 116 GLU A O 1
ATOM 963 N N . LEU A 1 117 ? 31.812 7.57 5.074 1 97.62 117 LEU A N 1
ATOM 964 C CA . LEU A 1 117 ? 30.484 7.332 4.508 1 97.62 117 LEU A CA 1
ATOM 965 C C . LEU A 1 117 ? 29.484 8.383 4.988 1 97.62 117 LEU A C 1
ATOM 967 O O . LEU A 1 117 ? 29.406 8.656 6.188 1 97.62 117 LEU A O 1
ATOM 971 N N . HIS A 1 118 ? 28.797 9.047 4.051 1 98.06 118 HIS A N 1
ATOM 972 C CA . HIS A 1 118 ? 27.641 9.898 4.324 1 98.06 118 HIS A CA 1
ATOM 973 C C . HIS A 1 118 ? 26.344 9.109 4.215 1 98.06 118 HIS A C 1
ATOM 975 O O . HIS A 1 118 ? 26.078 8.469 3.193 1 98.06 118 HIS A O 1
ATOM 981 N N . VAL A 1 119 ? 25.547 9.117 5.293 1 98.38 119 VAL A N 1
ATOM 982 C CA . VAL A 1 119 ? 24.312 8.336 5.297 1 98.38 119 VAL A CA 1
ATOM 983 C C . VAL A 1 119 ? 23.109 9.266 5.453 1 98.38 119 VAL A C 1
ATOM 985 O O . VAL A 1 119 ? 23.109 10.148 6.312 1 98.38 119 VAL A O 1
ATOM 988 N N . VAL A 1 120 ? 22.141 9.164 4.566 1 98.5 120 VAL A N 1
ATOM 989 C CA . VAL A 1 120 ? 20.828 9.789 4.699 1 98.5 120 VAL A CA 1
ATOM 990 C C . VAL A 1 120 ? 19.75 8.719 4.832 1 98.5 120 VAL A C 1
ATOM 992 O O . VAL A 1 120 ? 19.719 7.766 4.047 1 98.5 120 VAL A O 1
ATOM 995 N N . PHE A 1 121 ? 18.922 8.812 5.848 1 97.5 121 PHE A N 1
ATOM 996 C CA . PHE A 1 121 ? 17.891 7.797 6.027 1 97.5 121 PHE A CA 1
ATOM 997 C C . PHE A 1 121 ? 16.531 8.445 6.223 1 97.5 121 PHE A C 1
ATOM 999 O O . PHE A 1 121 ? 16.438 9.594 6.664 1 97.5 121 PHE A O 1
ATOM 1006 N N . THR A 1 122 ? 15.461 7.77 5.766 1 97.38 122 THR A N 1
ATOM 1007 C CA . THR A 1 122 ? 14.094 8.234 5.992 1 97.38 122 THR A CA 1
ATOM 1008 C C . THR A 1 122 ? 13.336 7.254 6.879 1 97.38 122 THR A C 1
ATOM 1010 O O . THR A 1 122 ? 13.727 6.098 7.02 1 97.38 122 THR A O 1
ATOM 1013 N N . GLY A 1 123 ? 12.32 7.723 7.469 1 93.94 123 GLY A N 1
ATOM 1014 C CA . GLY A 1 123 ? 11.438 6.891 8.266 1 93.94 123 GLY A CA 1
ATOM 1015 C C . GLY A 1 123 ? 10.07 7.516 8.492 1 93.94 123 GLY A C 1
ATOM 1016 O O . GLY A 1 123 ? 9.836 8.664 8.094 1 93.94 123 GLY A O 1
ATOM 1017 N N . SER A 1 124 ? 9.242 6.773 9.125 1 91.88 124 SER A N 1
ATOM 1018 C CA . SER A 1 124 ? 7.887 7.207 9.461 1 91.88 124 SER A CA 1
ATOM 1019 C C . SER A 1 124 ? 7.914 8.367 10.453 1 91.88 124 SER A C 1
ATOM 1021 O O . SER A 1 124 ? 8.914 8.578 11.141 1 91.88 124 SER A O 1
ATOM 1023 N N . SER A 1 125 ? 6.777 9.078 10.484 1 88.94 125 SER A N 1
ATOM 1024 C CA . SER A 1 125 ? 6.625 10.133 11.477 1 88.94 125 SER A CA 1
ATOM 1025 C C . SER A 1 125 ? 6.68 9.578 12.898 1 88.94 125 SER A C 1
ATOM 1027 O O . SER A 1 125 ? 6.969 10.305 13.844 1 88.94 125 SER A O 1
ATOM 1029 N N . LEU A 1 126 ? 6.492 8.336 13.039 1 86.25 126 LEU A N 1
ATOM 1030 C CA . LEU A 1 126 ? 6.465 7.668 14.336 1 86.25 126 LEU A CA 1
ATOM 1031 C C . LEU A 1 126 ? 7.875 7.312 14.789 1 86.25 126 LEU A C 1
ATOM 1033 O O . LEU A 1 126 ? 8.07 6.863 15.922 1 86.25 126 LEU A O 1
ATOM 1037 N N . LEU A 1 127 ? 8.758 7.527 13.906 1 81.44 127 LEU A N 1
ATOM 1038 C CA . LEU A 1 127 ? 10.141 7.16 14.203 1 81.44 127 LEU A CA 1
ATOM 1039 C C . LEU A 1 127 ? 10.664 7.953 15.391 1 81.44 127 LEU A C 1
ATOM 1041 O O . LEU A 1 127 ? 10.555 9.18 15.422 1 81.44 127 LEU A O 1
ATOM 1045 N N . GLU A 1 128 ? 11.094 7.262 16.375 1 77 128 GLU A N 1
ATOM 1046 C CA . GLU A 1 128 ? 11.688 7.898 17.547 1 77 128 GLU A CA 1
ATOM 1047 C C . GLU A 1 128 ? 13.203 7.738 17.547 1 77 128 GLU A C 1
ATOM 1049 O O . GLU A 1 128 ? 13.719 6.641 17.766 1 77 128 GLU A O 1
ATOM 1054 N N . ILE A 1 129 ? 13.844 8.734 17.266 1 67.75 129 ILE A N 1
ATOM 1055 C CA . ILE A 1 129 ? 15.305 8.688 17.234 1 67.75 129 ILE A CA 1
ATOM 1056 C C . ILE A 1 129 ? 15.867 8.859 18.641 1 67.75 129 ILE A C 1
ATOM 1058 O O . ILE A 1 129 ? 16.797 8.156 19.031 1 67.75 129 ILE A O 1
ATOM 1062 N N . LEU A 1 130 ? 15.328 9.773 19.391 1 58.28 130 LEU A N 1
ATOM 1063 C CA . LEU A 1 130 ? 15.836 10.141 20.703 1 58.28 130 LEU A CA 1
ATOM 1064 C C . LEU A 1 130 ? 15.695 8.984 21.688 1 58.28 130 LEU A C 1
ATOM 1066 O O . LEU A 1 130 ? 16.562 8.781 22.531 1 58.28 130 LEU A O 1
ATOM 1070 N N . ASN A 1 131 ? 14.648 8.352 21.406 1 58.78 131 ASN A N 1
ATOM 1071 C CA . ASN A 1 131 ? 14.406 7.281 22.375 1 58.78 131 ASN A CA 1
ATOM 1072 C C . ASN A 1 131 ? 14.961 5.949 21.875 1 58.78 131 ASN A C 1
ATOM 1074 O O . ASN A 1 131 ? 14.727 4.906 22.5 1 58.78 131 ASN A O 1
ATOM 1078 N N . ALA A 1 132 ? 15.711 6.312 20.859 1 61.5 132 ALA A N 1
ATOM 1079 C CA . ALA A 1 132 ? 16.297 5.066 20.375 1 61.5 132 ALA A CA 1
ATOM 1080 C C . ALA A 1 132 ? 17.484 4.652 21.25 1 61.5 132 ALA A C 1
ATOM 1082 O O . ALA A 1 132 ? 18.188 5.504 21.797 1 61.5 132 ALA A O 1
ATOM 1083 N N . LYS A 1 133 ? 17.562 3.535 21.531 1 60.03 133 LYS A N 1
ATOM 1084 C CA . LYS A 1 133 ? 18.578 2.922 22.391 1 60.03 133 LYS A CA 1
ATOM 1085 C C . LYS A 1 133 ? 19.984 3.301 21.922 1 60.03 133 LYS A C 1
ATOM 1087 O O . LYS A 1 133 ? 20.938 3.283 22.719 1 60.03 133 LYS A O 1
ATOM 1092 N N . SER A 1 134 ? 20.062 3.742 20.766 1 65.25 134 SER A N 1
ATOM 1093 C CA . SER A 1 134 ? 21.375 3.846 20.141 1 65.25 134 SER A CA 1
ATOM 1094 C C . SER A 1 134 ? 21.875 5.285 20.141 1 65.25 134 SER A C 1
ATOM 1096 O O . SER A 1 134 ? 22.984 5.562 19.688 1 65.25 134 SER A O 1
ATOM 1098 N N . ASP A 1 135 ? 22.031 6.098 21.172 1 78.12 135 ASP A N 1
ATOM 1099 C CA . ASP A 1 135 ? 22.578 7.445 21.203 1 78.12 135 ASP A CA 1
ATOM 1100 C C . ASP A 1 135 ? 22.656 8.039 19.797 1 78.12 135 ASP A C 1
ATOM 1102 O O . ASP A 1 135 ? 23.641 8.68 19.422 1 78.12 135 ASP A O 1
ATOM 1106 N N . LEU A 1 136 ? 21.75 7.766 18.891 1 84.62 136 LEU A N 1
ATOM 1107 C CA . LEU A 1 136 ? 21.719 8.273 17.531 1 84.62 136 LEU A CA 1
ATOM 1108 C C . LEU A 1 136 ? 21.375 9.766 17.516 1 84.62 136 LEU A C 1
ATOM 1110 O O . LEU A 1 136 ? 21.766 10.484 16.594 1 84.62 136 LEU A O 1
ATOM 1114 N N . SER A 1 137 ? 20.672 10.188 18.547 1 82.06 137 SER A N 1
ATOM 1115 C CA . SER A 1 137 ? 20.188 11.562 18.625 1 82.06 137 SER A CA 1
ATOM 1116 C C . SER A 1 137 ? 21.359 12.555 18.672 1 82.06 137 SER A C 1
ATOM 1118 O O . SER A 1 137 ? 21.219 13.695 18.234 1 82.06 137 SER A O 1
ATOM 1120 N N . ARG A 1 138 ? 22.5 12.094 19.094 1 85.94 138 ARG A N 1
ATOM 1121 C CA . ARG A 1 138 ? 23.656 12.969 19.188 1 85.94 138 ARG A CA 1
ATOM 1122 C C . ARG A 1 138 ? 24.453 12.977 17.875 1 85.94 138 ARG A C 1
ATOM 1124 O O . ARG A 1 138 ? 25.375 13.766 17.719 1 85.94 138 ARG A O 1
ATOM 1131 N N . ARG A 1 139 ? 24.109 12.148 17.031 1 88.88 139 ARG A N 1
ATOM 1132 C CA . ARG A 1 139 ? 24.891 11.977 15.812 1 88.88 139 ARG A CA 1
ATOM 1133 C C . ARG A 1 139 ? 24.125 12.438 14.586 1 88.88 139 ARG A C 1
ATOM 1135 O O . ARG A 1 139 ? 24.688 13.047 13.68 1 88.88 139 ARG A O 1
ATOM 1142 N N . ALA A 1 140 ? 22.922 12.234 14.594 1 92.88 140 ALA A N 1
ATOM 1143 C CA . ALA A 1 140 ? 22.109 12.484 13.406 1 92.88 140 ALA A CA 1
ATOM 1144 C C . ALA A 1 140 ? 21.406 13.836 13.5 1 92.88 140 ALA A C 1
ATOM 1146 O O . ALA A 1 140 ? 20.922 14.219 14.57 1 92.88 140 ALA A O 1
ATOM 1147 N N . ILE A 1 141 ? 21.438 14.57 12.398 1 94.38 141 ILE A N 1
ATOM 1148 C CA . ILE A 1 141 ? 20.531 15.711 12.242 1 94.38 141 ILE A CA 1
ATOM 1149 C C . ILE A 1 141 ? 19.234 15.266 11.594 1 94.38 141 ILE A C 1
ATOM 1151 O O . ILE A 1 141 ? 19.234 14.75 10.477 1 94.38 141 ILE A O 1
ATOM 1155 N N . VAL A 1 142 ? 18.156 15.469 12.336 1 94.31 142 VAL A N 1
ATOM 1156 C CA . VAL A 1 142 ? 16.891 14.922 11.859 1 94.31 142 VAL A CA 1
ATOM 1157 C C . VAL A 1 142 ? 15.977 16.062 11.422 1 94.31 142 VAL A C 1
ATOM 1159 O O . VAL A 1 142 ? 15.812 17.047 12.148 1 94.31 142 VAL A O 1
ATOM 1162 N N . TYR A 1 143 ? 15.438 15.93 10.25 1 95.06 143 TYR A N 1
ATOM 1163 C CA . TYR A 1 143 ? 14.477 16.875 9.695 1 95.06 143 TYR A CA 1
ATOM 1164 C C . TYR A 1 143 ? 13.094 16.25 9.602 1 95.06 143 TYR A C 1
ATOM 1166 O O . TYR A 1 143 ? 12.961 15.031 9.461 1 95.06 143 TYR A O 1
ATOM 1174 N N . GLU A 1 144 ? 12.07 17.094 9.727 1 94.81 144 GLU A N 1
ATOM 1175 C CA . GLU A 1 144 ? 10.688 16.672 9.57 1 94.81 144 GLU A CA 1
ATOM 1176 C C . GLU A 1 144 ? 10.086 17.188 8.266 1 94.81 144 GLU A C 1
ATOM 1178 O O . GLU A 1 144 ? 10.258 18.359 7.922 1 94.81 144 GLU A O 1
ATOM 1183 N N . MET A 1 145 ? 9.539 16.281 7.562 1 96 145 MET A N 1
ATOM 1184 C CA . MET A 1 145 ? 8.891 16.656 6.309 1 96 145 MET A CA 1
ATOM 1185 C C . MET A 1 145 ? 7.371 16.641 6.461 1 96 145 MET A C 1
ATOM 1187 O O . MET A 1 145 ? 6.797 15.648 6.91 1 96 145 MET A O 1
ATOM 1191 N N . GLN A 1 146 ? 6.75 17.75 6.109 1 94.88 146 GLN A N 1
ATOM 1192 C CA . GLN A 1 146 ? 5.301 17.891 6.129 1 94.88 146 GLN A CA 1
ATOM 1193 C C . GLN A 1 146 ? 4.719 17.797 4.719 1 94.88 146 GLN A C 1
ATOM 1195 O O . GLN A 1 146 ? 5.465 17.75 3.736 1 94.88 146 GLN A O 1
ATOM 1200 N N . GLY A 1 147 ? 3.336 17.641 4.648 1 96.81 147 GLY A N 1
ATOM 1201 C CA . GLY A 1 147 ? 2.721 17.688 3.33 1 96.81 147 GLY A CA 1
ATOM 1202 C C . GLY A 1 147 ? 2.957 19 2.6 1 96.81 147 GLY A C 1
ATOM 1203 O O . GLY A 1 147 ? 3.674 19.859 3.096 1 96.81 147 GLY A O 1
ATOM 1204 N N . PHE A 1 148 ? 2.422 19.125 1.459 1 97.5 148 PHE A N 1
ATOM 1205 C CA . PHE A 1 148 ? 2.576 20.344 0.673 1 97.5 148 PHE A CA 1
ATOM 1206 C C . PHE A 1 148 ? 2.029 21.547 1.429 1 97.5 148 PHE A C 1
ATOM 1208 O O . PHE A 1 148 ? 0.923 21.5 1.972 1 97.5 148 PHE A O 1
ATOM 1215 N N . SER A 1 149 ? 2.793 22.531 1.44 1 97.88 149 SER A N 1
ATOM 1216 C CA . SER A 1 149 ? 2.188 23.828 1.738 1 97.88 149 SER A CA 1
ATOM 1217 C C . SER A 1 149 ? 1.359 24.328 0.562 1 97.88 149 SER A C 1
ATOM 1219 O O . SER A 1 149 ? 1.504 23.844 -0.561 1 97.88 149 SER A O 1
ATOM 1221 N N . PHE A 1 150 ? 0.501 25.281 0.892 1 98.5 150 PHE A N 1
ATOM 1222 C CA . PHE A 1 150 ? -0.229 25.891 -0.21 1 98.5 150 PHE A CA 1
ATOM 1223 C C . PHE A 1 150 ? 0.731 26.516 -1.216 1 98.5 150 PHE A C 1
ATOM 1225 O O . PHE A 1 150 ? 0.513 26.438 -2.426 1 98.5 150 PHE A O 1
ATOM 1232 N N . ARG A 1 151 ? 1.782 27.078 -0.771 1 98.19 151 ARG A N 1
ATOM 1233 C CA . ARG A 1 151 ? 2.82 27.656 -1.619 1 98.19 151 ARG A CA 1
ATOM 1234 C C . ARG A 1 151 ? 3.404 26.609 -2.559 1 98.19 151 ARG A C 1
ATOM 1236 O O . ARG A 1 151 ? 3.5 26.844 -3.768 1 98.19 151 ARG A O 1
ATOM 1243 N N . GLU A 1 152 ? 3.826 25.5 -2.023 1 97.75 152 GLU A N 1
ATOM 1244 C CA . GLU A 1 152 ? 4.398 24.438 -2.838 1 97.75 152 GLU A CA 1
ATOM 1245 C C . GLU A 1 152 ? 3.389 23.922 -3.857 1 97.75 152 GLU A C 1
ATOM 1247 O O . GLU A 1 152 ? 3.748 23.609 -5 1 97.75 152 GLU A O 1
ATOM 1252 N N . TYR A 1 153 ? 2.168 23.781 -3.352 1 97.75 153 TYR A N 1
ATOM 1253 C CA . TYR A 1 153 ? 1.091 23.391 -4.25 1 97.75 153 TYR A CA 1
ATOM 1254 C C . TYR A 1 153 ? 0.986 24.328 -5.438 1 97.75 153 TYR A C 1
ATOM 1256 O O . TYR A 1 153 ? 0.901 23.891 -6.586 1 97.75 153 TYR A O 1
ATOM 1264 N N . LEU A 1 154 ? 1.01 25.641 -5.191 1 97.81 154 LEU A N 1
ATOM 1265 C CA . LEU A 1 154 ? 0.925 26.641 -6.25 1 97.81 154 LEU A CA 1
ATOM 1266 C C . LEU A 1 154 ? 2.131 26.562 -7.18 1 97.81 154 LEU A C 1
ATOM 1268 O O . LEU A 1 154 ? 1.98 26.594 -8.398 1 97.81 154 LEU A O 1
ATOM 1272 N N . ASN A 1 155 ? 3.273 26.453 -6.574 1 97.31 155 ASN A N 1
ATOM 1273 C CA . ASN A 1 155 ? 4.496 26.375 -7.367 1 97.31 155 ASN A CA 1
ATOM 1274 C C . ASN A 1 155 ? 4.484 25.172 -8.305 1 97.31 155 ASN A C 1
ATOM 1276 O O . ASN A 1 155 ? 4.91 25.281 -9.461 1 97.31 155 ASN A O 1
ATOM 1280 N N . TRP A 1 156 ? 4.012 24.094 -7.812 1 95.12 156 TRP A N 1
ATOM 1281 C CA . TRP A 1 156 ? 3.975 22.875 -8.609 1 95.12 156 TRP A CA 1
ATOM 1282 C C . TRP A 1 156 ? 2.955 22.984 -9.734 1 95.12 156 TRP A C 1
ATOM 1284 O O . TRP A 1 156 ? 3.264 22.703 -10.898 1 95.12 156 TRP A O 1
ATOM 1294 N N . ASN A 1 157 ? 1.764 23.438 -9.422 1 94.75 157 ASN A N 1
ATOM 1295 C CA . ASN A 1 157 ? 0.656 23.422 -10.367 1 94.75 157 ASN A CA 1
ATOM 1296 C C . ASN A 1 157 ? 0.795 24.547 -11.398 1 94.75 157 ASN A C 1
ATOM 1298 O O . ASN A 1 157 ? 0.386 24.391 -12.547 1 94.75 157 ASN A O 1
ATOM 1302 N N . GLU A 1 158 ? 1.384 25.672 -11 1 95.69 158 GLU A N 1
ATOM 1303 C CA . GLU A 1 158 ? 1.458 26.828 -11.883 1 95.69 158 GLU A CA 1
ATOM 1304 C C . GLU A 1 158 ? 2.893 27.078 -12.344 1 95.69 158 GLU A C 1
ATOM 1306 O O . GLU A 1 158 ? 3.17 28.078 -13 1 95.69 158 GLU A O 1
ATOM 1311 N N . LYS A 1 159 ? 3.793 26.141 -11.992 1 94.06 159 LYS A N 1
ATOM 1312 C CA . LYS A 1 159 ? 5.199 26.25 -12.375 1 94.06 159 LYS A CA 1
ATOM 1313 C C . LYS A 1 159 ? 5.762 27.625 -11.992 1 94.06 159 LYS A C 1
ATOM 1315 O O . LYS A 1 159 ? 6.34 28.312 -12.836 1 94.06 159 LYS A O 1
ATOM 1320 N N . LEU A 1 160 ? 5.504 27.984 -10.773 1 95.5 160 LEU A N 1
ATOM 1321 C CA . LEU A 1 160 ? 5.98 29.234 -10.219 1 95.5 160 LEU A CA 1
ATOM 1322 C C . LEU A 1 160 ? 7.121 29 -9.234 1 95.5 160 LEU A C 1
ATOM 1324 O O . LEU A 1 160 ? 7.555 27.875 -9.039 1 95.5 160 LEU A O 1
ATOM 1328 N N . SER A 1 161 ? 7.668 30.078 -8.734 1 95.25 161 SER A N 1
ATOM 1329 C CA . SER A 1 161 ? 8.711 30.047 -7.719 1 95.25 161 SER A CA 1
ATOM 1330 C C . SER A 1 161 ? 8.438 31.062 -6.605 1 95.25 161 SER A C 1
ATOM 1332 O O . SER A 1 161 ? 9.281 31.891 -6.293 1 95.25 161 SER A O 1
ATOM 1334 N N . LEU A 1 162 ? 7.273 30.906 -6.047 1 97.38 162 LEU A N 1
ATOM 1335 C CA . LEU A 1 162 ? 6.887 31.781 -4.957 1 97.38 162 LEU A CA 1
ATOM 1336 C C . LEU A 1 162 ? 7.734 31.531 -3.715 1 97.38 162 LEU A C 1
ATOM 1338 O O . LEU A 1 162 ? 8.031 30.375 -3.395 1 97.38 162 LEU A O 1
ATOM 1342 N N . PRO A 1 163 ? 8.109 32.5 -3 1 96.81 163 PRO A N 1
ATOM 1343 C CA . PRO A 1 163 ? 9.031 32.344 -1.875 1 96.81 163 PRO A CA 1
ATOM 1344 C C . PRO A 1 163 ? 8.32 31.969 -0.579 1 96.81 163 PRO A C 1
ATOM 1346 O O . PRO A 1 163 ? 7.121 32.219 -0.43 1 96.81 163 PRO A O 1
ATOM 1349 N N . ILE A 1 164 ? 9.109 31.391 0.341 1 97.69 164 ILE A N 1
ATOM 1350 C CA . ILE A 1 164 ? 8.648 31.156 1.706 1 97.69 164 ILE A CA 1
ATOM 1351 C C . ILE A 1 164 ? 8.516 32.5 2.436 1 97.69 164 ILE A C 1
ATOM 1353 O O . ILE A 1 164 ? 9.367 33.375 2.297 1 97.69 164 ILE A O 1
ATOM 1357 N N . LEU A 1 165 ? 7.488 32.656 3.172 1 98 165 LEU A N 1
ATOM 1358 C CA . LEU A 1 165 ? 7.27 33.844 3.979 1 98 165 LEU A CA 1
ATOM 1359 C C . LEU A 1 165 ? 7.398 33.531 5.465 1 98 165 LEU A C 1
ATOM 1361 O O . LEU A 1 165 ? 7.035 32.438 5.906 1 98 165 LEU A O 1
ATOM 1365 N N . THR A 1 166 ? 7.863 34.438 6.219 1 97.38 166 THR A N 1
ATOM 1366 C CA . THR A 1 166 ? 7.871 34.281 7.672 1 97.38 166 THR A CA 1
ATOM 1367 C C . THR A 1 166 ? 6.57 34.812 8.273 1 97.38 166 THR A C 1
ATOM 1369 O O . THR A 1 166 ? 5.871 35.625 7.652 1 97.38 166 THR A O 1
ATOM 1372 N N . LEU A 1 167 ? 6.289 34.344 9.477 1 97.75 167 LEU A N 1
ATOM 1373 C CA . LEU A 1 167 ? 5.086 34.844 10.156 1 97.75 167 LEU A CA 1
ATOM 1374 C C . LEU A 1 167 ? 5.125 36.344 10.344 1 97.75 167 LEU A C 1
ATOM 1376 O O . LEU A 1 167 ? 4.129 37.031 10.102 1 97.75 167 LEU A O 1
ATOM 1380 N N . ASN A 1 168 ? 6.266 36.875 10.695 1 96.81 168 ASN A N 1
ATOM 1381 C CA . ASN A 1 168 ? 6.418 38.312 10.883 1 96.81 168 ASN A CA 1
ATOM 1382 C C . ASN A 1 168 ? 6.145 39.062 9.586 1 96.81 168 ASN A C 1
ATOM 1384 O O . ASN A 1 168 ? 5.484 40.125 9.594 1 96.81 168 ASN A O 1
ATOM 1388 N N . ASN A 1 169 ? 6.684 38.562 8.523 1 97.25 169 ASN A N 1
ATOM 1389 C CA . ASN A 1 169 ? 6.441 39.188 7.227 1 97.25 169 ASN A CA 1
ATOM 1390 C C . ASN A 1 169 ? 4.953 39.219 6.883 1 97.25 169 ASN A C 1
ATOM 1392 O O . ASN A 1 169 ? 4.449 40.219 6.34 1 97.25 169 ASN A O 1
ATOM 1396 N N . ILE A 1 170 ? 4.266 38.156 7.156 1 97.88 170 ILE A N 1
ATOM 1397 C CA . ILE A 1 170 ? 2.834 38.062 6.883 1 97.88 170 ILE A CA 1
ATOM 1398 C C . ILE A 1 170 ? 2.078 39.062 7.758 1 97.88 170 ILE A C 1
ATOM 1400 O O . ILE A 1 170 ? 1.201 39.781 7.273 1 97.88 170 ILE A O 1
ATOM 1404 N N . LEU A 1 171 ? 2.418 39.188 9.047 1 96.75 171 LEU A N 1
ATOM 1405 C CA . LEU A 1 171 ? 1.712 40.031 9.977 1 96.75 171 LEU A CA 1
ATOM 1406 C C . LEU A 1 171 ? 1.928 41.5 9.625 1 96.75 171 LEU A C 1
ATOM 1408 O O . LEU A 1 171 ? 1.004 42.312 9.727 1 96.75 171 LEU A O 1
ATOM 1412 N N . ASP A 1 172 ? 3.084 41.844 9.086 1 95.88 172 ASP A N 1
ATOM 1413 C CA . ASP A 1 172 ? 3.453 43.25 8.867 1 95.88 172 ASP A CA 1
ATOM 1414 C C . ASP A 1 172 ? 3.096 43.688 7.457 1 95.88 172 ASP A C 1
ATOM 1416 O O . ASP A 1 172 ? 2.797 44.844 7.23 1 95.88 172 ASP A O 1
ATOM 1420 N N . ASN A 1 173 ? 3.141 42.781 6.477 1 96.88 173 ASN A N 1
ATOM 1421 C CA . ASN A 1 173 ? 3.119 43.219 5.082 1 96.88 173 ASN A CA 1
ATOM 1422 C C . ASN A 1 173 ? 2.109 42.406 4.266 1 96.88 173 ASN A C 1
ATOM 1424 O O . ASN A 1 173 ? 2.279 42.25 3.057 1 96.88 173 ASN A O 1
ATOM 1428 N N . HIS A 1 174 ? 1.114 41.875 4.867 1 97 174 HIS A N 1
ATOM 1429 C CA . HIS A 1 174 ? 0.214 40.938 4.195 1 97 174 HIS A CA 1
ATOM 1430 C C . HIS A 1 174 ? -0.45 41.594 2.988 1 97 174 HIS A C 1
ATOM 1432 O O . HIS A 1 174 ? -0.719 40.938 1.987 1 97 174 HIS A O 1
ATOM 1438 N N . LEU A 1 175 ? -0.749 42.906 3.055 1 95.69 175 LEU A N 1
ATOM 1439 C CA . LEU A 1 175 ? -1.398 43.562 1.921 1 95.69 175 LEU A CA 1
ATOM 1440 C C . LEU A 1 175 ? -0.498 43.531 0.69 1 95.69 175 LEU A C 1
ATOM 1442 O O . LEU A 1 175 ? -0.917 43.062 -0.381 1 95.69 175 LEU A O 1
ATOM 1446 N N . ALA A 1 176 ? 0.701 44 0.836 1 96.5 176 ALA A N 1
ATOM 1447 C CA . ALA A 1 176 ? 1.652 44 -0.272 1 96.5 176 ALA A CA 1
ATOM 1448 C C . ALA A 1 176 ? 1.932 42.594 -0.782 1 96.5 176 ALA A C 1
ATOM 1450 O O . ALA A 1 176 ? 2.014 42.375 -1.992 1 96.5 176 ALA A O 1
ATOM 1451 N N . LEU A 1 177 ? 2.139 41.656 0.101 1 97.31 177 LEU A N 1
ATOM 1452 C CA . LEU A 1 177 ? 2.387 40.281 -0.251 1 97.31 177 LEU A CA 1
ATOM 1453 C C . LEU A 1 177 ? 1.227 39.719 -1.056 1 97.31 177 LEU A C 1
ATOM 1455 O O . LEU A 1 177 ? 1.438 39.062 -2.08 1 97.31 177 LEU A O 1
ATOM 1459 N N . SER A 1 178 ? 0.012 39.938 -0.611 1 97.5 178 SER A N 1
ATOM 1460 C CA . SER A 1 178 ? -1.181 39.438 -1.281 1 97.5 178 SER A CA 1
ATOM 1461 C C . SER A 1 178 ? -1.292 39.969 -2.701 1 97.5 178 SER A C 1
ATOM 1463 O O . SER A 1 178 ? -1.624 39.25 -3.631 1 97.5 178 SER A O 1
ATOM 1465 N N . VAL A 1 179 ? -1.002 41.25 -2.844 1 95.81 179 VAL A N 1
ATOM 1466 C CA . VAL A 1 179 ? -1.073 41.875 -4.16 1 95.81 179 VAL A CA 1
ATOM 1467 C C . VAL A 1 179 ? -0.121 41.188 -5.121 1 95.81 179 VAL A C 1
ATOM 1469 O O . VAL A 1 179 ? -0.5 40.844 -6.246 1 95.81 179 VAL A O 1
ATOM 1472 N N . GLY A 1 180 ? 1.099 40.938 -4.672 1 95.75 180 GLY A N 1
ATOM 1473 C CA . GLY A 1 180 ? 2.104 40.281 -5.496 1 95.75 180 GLY A CA 1
ATOM 1474 C C . GLY A 1 180 ? 1.701 38.906 -5.93 1 95.75 180 GLY A C 1
ATOM 1475 O O . GLY A 1 180 ? 1.975 38.5 -7.062 1 95.75 180 GLY A O 1
ATOM 1476 N N . ILE A 1 181 ? 1.045 38.125 -5.121 1 97.12 181 ILE A N 1
ATOM 1477 C CA . ILE A 1 181 ? 0.69 36.75 -5.387 1 97.12 181 ILE A CA 1
ATOM 1478 C C . ILE A 1 181 ? -0.565 36.688 -6.254 1 97.12 181 ILE A C 1
ATOM 1480 O O . ILE A 1 181 ? -0.624 35.938 -7.223 1 97.12 181 ILE A O 1
ATOM 1484 N N . VAL A 1 182 ? -1.56 37.5 -5.941 1 96.56 182 VAL A N 1
ATOM 1485 C CA . VAL A 1 182 ? -2.84 37.531 -6.641 1 96.56 182 VAL A CA 1
ATOM 1486 C C . VAL A 1 182 ? -2.633 37.938 -8.094 1 96.56 182 VAL A C 1
ATOM 1488 O O . VAL A 1 182 ? -3.346 37.469 -8.984 1 96.56 182 VAL A O 1
ATOM 1491 N N . ASP A 1 183 ? -1.622 38.719 -8.344 1 94.62 183 ASP A N 1
ATOM 1492 C CA . ASP A 1 183 ? -1.292 39.188 -9.695 1 94.62 183 ASP A CA 1
ATOM 1493 C C . ASP A 1 183 ? -0.81 38 -10.555 1 94.62 183 ASP A C 1
ATOM 1495 O O . ASP A 1 183 ? -0.898 38.062 -11.781 1 94.62 183 ASP A O 1
ATOM 1499 N N . LYS A 1 184 ? -0.374 37 -9.906 1 95.38 184 LYS A N 1
ATOM 1500 C CA . LYS A 1 184 ? 0.289 35.938 -10.625 1 95.38 184 LYS A CA 1
ATOM 1501 C C . LYS A 1 184 ? -0.638 34.719 -10.781 1 95.38 184 LYS A C 1
ATOM 1503 O O . LYS A 1 184 ? -0.469 33.906 -11.695 1 95.38 184 LYS A O 1
ATOM 1508 N N . VAL A 1 185 ? -1.569 34.562 -9.859 1 96.62 185 VAL A N 1
ATOM 1509 C CA . VAL A 1 185 ? -2.365 33.344 -9.883 1 96.62 185 VAL A CA 1
ATOM 1510 C C . VAL A 1 185 ? -3.766 33.625 -9.344 1 96.62 185 VAL A C 1
ATOM 1512 O O . VAL A 1 185 ? -3.959 34.562 -8.57 1 96.62 185 VAL A O 1
ATOM 1515 N N . LYS A 1 186 ? -4.75 32.781 -9.781 1 96.81 186 LYS A N 1
ATOM 1516 C CA . LYS A 1 186 ? -6.086 32.812 -9.195 1 96.81 186 LYS A CA 1
ATOM 1517 C C . LYS A 1 186 ? -6.102 32.125 -7.832 1 96.81 186 LYS A C 1
ATOM 1519 O O . LYS A 1 186 ? -6.605 31 -7.707 1 96.81 186 LYS A O 1
ATOM 1524 N N . VAL A 1 187 ? -5.762 32.781 -6.82 1 97.31 187 VAL A N 1
ATOM 1525 C CA . VAL A 1 187 ? -5.375 32.219 -5.527 1 97.31 187 VAL A CA 1
ATOM 1526 C C . VAL A 1 187 ? -6.59 31.594 -4.852 1 97.31 187 VAL A C 1
ATOM 1528 O O . VAL A 1 187 ? -6.484 30.531 -4.238 1 97.31 187 VAL A O 1
ATOM 1531 N N . LEU A 1 188 ? -7.77 32.219 -4.926 1 97.56 188 LEU A N 1
ATOM 1532 C CA . LEU A 1 188 ? -8.938 31.703 -4.211 1 97.56 188 LEU A CA 1
ATOM 1533 C C . LEU A 1 188 ? -9.414 30.375 -4.809 1 97.56 188 LEU A C 1
ATOM 1535 O O . LEU A 1 188 ? -9.836 29.484 -4.078 1 97.56 188 LEU A O 1
ATOM 1539 N N . LYS A 1 189 ? -9.352 30.281 -6.074 1 97.12 189 LYS A N 1
ATOM 1540 C CA . LYS A 1 189 ? -9.711 29.031 -6.727 1 97.12 189 LYS A CA 1
ATOM 1541 C C . LYS A 1 189 ? -8.758 27.906 -6.32 1 97.12 189 LYS A C 1
ATOM 1543 O O . LYS A 1 189 ? -9.195 26.828 -5.922 1 97.12 189 LYS A O 1
ATOM 1548 N N . HIS A 1 190 ? -7.473 28.172 -6.414 1 98 190 HIS A N 1
ATOM 1549 C CA . HIS A 1 190 ? -6.461 27.188 -6.066 1 98 190 HIS A CA 1
ATOM 1550 C C . HIS A 1 190 ? -6.543 26.812 -4.59 1 98 190 HIS A C 1
ATOM 1552 O O . HIS A 1 190 ? -6.312 25.656 -4.227 1 98 190 HIS A O 1
ATOM 1558 N N . PHE A 1 191 ? -6.887 27.812 -3.781 1 98.44 191 PHE A N 1
ATOM 1559 C CA . PHE A 1 191 ? -6.965 27.547 -2.348 1 98.44 191 PHE A CA 1
ATOM 1560 C C . PHE A 1 191 ? -8.094 26.578 -2.029 1 98.44 191 PHE A C 1
ATOM 1562 O O . PHE A 1 191 ? -7.922 25.656 -1.241 1 98.44 191 PHE A O 1
ATOM 1569 N N . SER A 1 192 ? -9.188 26.812 -2.627 1 97.69 192 SER A N 1
ATOM 1570 C CA . SER A 1 192 ? -10.32 25.906 -2.461 1 97.69 192 SER A CA 1
ATOM 1571 C C . SER A 1 192 ? -9.953 24.484 -2.859 1 97.69 192 SER A C 1
ATOM 1573 O O . SER A 1 192 ? -10.289 23.531 -2.156 1 97.69 192 SER A O 1
ATOM 1575 N N . ASP A 1 193 ? -9.219 24.359 -3.918 1 96.88 193 ASP A N 1
ATOM 1576 C CA . ASP A 1 193 ? -8.781 23.062 -4.395 1 96.88 193 ASP A CA 1
ATOM 1577 C C . ASP A 1 193 ? -7.77 22.438 -3.438 1 96.88 193 ASP A C 1
ATOM 1579 O O . ASP A 1 193 ? -7.863 21.25 -3.109 1 96.88 193 ASP A O 1
ATOM 1583 N N . TYR A 1 194 ? -6.906 23.219 -3.002 1 97.94 194 TYR A N 1
ATOM 1584 C CA . TYR A 1 194 ? -5.863 22.75 -2.096 1 97.94 194 TYR A CA 1
ATOM 1585 C C . TYR A 1 194 ? -6.469 22.172 -0.823 1 97.94 194 TYR A C 1
ATOM 1587 O O . TYR A 1 194 ? -6.004 21.141 -0.322 1 97.94 194 TYR A O 1
ATOM 1595 N N . LEU A 1 195 ? -7.457 22.828 -0.315 1 98.12 195 LEU A N 1
ATOM 1596 C CA . LEU A 1 195 ? -8.086 22.391 0.923 1 98.12 195 LEU A CA 1
ATOM 1597 C C . LEU A 1 195 ? -8.711 21.016 0.753 1 98.12 195 LEU A C 1
ATOM 1599 O O . LEU A 1 195 ? -8.773 20.234 1.708 1 98.12 195 LEU A O 1
ATOM 1603 N N . LYS A 1 196 ? -9.039 20.719 -0.473 1 96.06 196 LYS A N 1
ATOM 1604 C CA . LYS A 1 196 ? -9.703 19.453 -0.757 1 96.06 196 LYS A CA 1
ATOM 1605 C C . LYS A 1 196 ? -8.703 18.406 -1.235 1 96.06 196 LYS A C 1
ATOM 1607 O O . LYS A 1 196 ? -8.812 17.219 -0.871 1 96.06 196 LYS A O 1
ATOM 1612 N N . HIS A 1 197 ? -7.898 18.875 -2.172 1 94.88 197 HIS A N 1
ATOM 1613 C CA . HIS A 1 197 ? -6.934 17.953 -2.756 1 94.88 197 HIS A CA 1
ATOM 1614 C C . HIS A 1 197 ? -5.609 18.641 -3.057 1 94.88 197 HIS A C 1
ATOM 1616 O O . HIS A 1 197 ? -5.562 19.562 -3.885 1 94.88 197 HIS A O 1
ATOM 1622 N N . GLY A 1 198 ? -4.652 18.703 -2.184 1 95.94 198 GLY A N 1
ATOM 1623 C CA . GLY A 1 198 ? -3.395 19.344 -2.516 1 95.94 198 GLY A CA 1
ATOM 1624 C C . GLY A 1 198 ? -2.309 19.094 -1.487 1 95.94 198 GLY A C 1
ATOM 1625 O O . GLY A 1 198 ? -1.142 19.422 -1.718 1 95.94 198 GLY A O 1
ATOM 1626 N N . TYR A 1 199 ? -2.721 18.531 -0.393 1 97.5 199 TYR A N 1
ATOM 1627 C CA . TYR A 1 199 ? -1.775 18.375 0.706 1 97.5 199 TYR A CA 1
ATOM 1628 C C . TYR A 1 199 ? -0.779 17.266 0.413 1 97.5 199 TYR A C 1
ATOM 1630 O O . TYR A 1 199 ? 0.405 17.375 0.74 1 97.5 199 TYR A O 1
ATOM 1638 N N . TYR A 1 200 ? -1.243 16.203 -0.212 1 96.56 200 TYR A N 1
ATOM 1639 C CA . TYR A 1 200 ? -0.376 15.086 -0.551 1 96.56 200 TYR A CA 1
ATOM 1640 C C . TYR A 1 200 ? 0.042 15.141 -2.016 1 96.56 200 TYR A C 1
ATOM 1642 O O . TYR A 1 200 ? -0.799 15.305 -2.902 1 96.56 200 TYR A O 1
ATOM 1650 N N . PRO A 1 201 ? 1.269 14.914 -2.281 1 92.62 201 PRO A N 1
ATOM 1651 C CA . PRO A 1 201 ? 1.818 15.117 -3.625 1 92.62 201 PRO A CA 1
ATOM 1652 C C . PRO A 1 201 ? 1.202 14.18 -4.66 1 92.62 201 PRO A C 1
ATOM 1654 O O . PRO A 1 201 ? 1.213 14.484 -5.859 1 92.62 201 PRO A O 1
ATOM 1657 N N . TYR A 1 202 ? 0.658 13.062 -4.309 1 89.38 202 TYR A N 1
ATOM 1658 C CA . TYR A 1 202 ? 0.181 12.094 -5.285 1 89.38 202 TYR A CA 1
ATOM 1659 C C . TYR A 1 202 ? -1.199 12.469 -5.805 1 89.38 202 TYR A C 1
ATOM 1661 O O . TYR A 1 202 ? -1.823 11.703 -6.543 1 89.38 202 TYR A O 1
ATOM 1669 N N . TYR A 1 203 ? -1.66 13.641 -5.512 1 84.5 203 TYR A N 1
ATOM 1670 C CA . TYR A 1 203 ? -2.996 14.055 -5.918 1 84.5 203 TYR A CA 1
ATOM 1671 C C . TYR A 1 203 ? -3.08 14.211 -7.434 1 84.5 203 TYR A C 1
ATOM 1673 O O . TYR A 1 203 ? -4.16 14.102 -8.016 1 84.5 203 TYR A O 1
ATOM 1681 N N . ASN A 1 204 ? -1.966 14.445 -8.117 1 79.62 204 ASN A N 1
ATOM 1682 C CA . ASN A 1 204 ? -1.983 14.727 -9.547 1 79.62 204 ASN A CA 1
ATOM 1683 C C . ASN A 1 204 ? -1.875 13.453 -10.375 1 79.62 204 ASN A C 1
ATOM 1685 O O . ASN A 1 204 ? -2.025 13.484 -11.594 1 79.62 204 ASN A O 1
ATOM 1689 N N . GLU A 1 205 ? -1.646 12.336 -9.836 1 78.62 205 GLU A N 1
ATOM 1690 C CA . GLU A 1 205 ? -1.502 11.086 -10.586 1 78.62 205 GLU A CA 1
ATOM 1691 C C . GLU A 1 205 ? -2.848 10.609 -11.117 1 78.62 205 GLU A C 1
ATOM 1693 O O . GLU A 1 205 ? -3.008 10.406 -12.32 1 78.62 205 GLU A O 1
ATOM 1698 N N . LEU A 1 206 ? -3.775 10.398 -10.211 1 79.38 206 LEU A N 1
ATOM 1699 C CA . LEU A 1 206 ? -5.16 10.078 -10.531 1 79.38 206 LEU A CA 1
ATOM 1700 C C . LEU A 1 206 ? -6.117 10.789 -9.578 1 79.38 206 LEU A C 1
ATOM 1702 O O . LEU A 1 206 ? -6.539 10.219 -8.57 1 79.38 206 LEU A O 1
ATOM 1706 N N . PRO A 1 207 ? -6.535 11.961 -10.008 1 83.88 207 PRO A N 1
ATOM 1707 C CA . PRO A 1 207 ? -7.336 12.797 -9.109 1 83.88 207 PRO A CA 1
ATOM 1708 C C . PRO A 1 207 ? -8.609 12.102 -8.633 1 83.88 207 PRO A C 1
ATOM 1710 O O . PRO A 1 207 ? -9.016 12.258 -7.48 1 83.88 207 PRO A O 1
ATOM 1713 N N . ALA A 1 208 ? -9.172 11.328 -9.477 1 84.44 208 ALA A N 1
ATOM 1714 C CA . ALA A 1 208 ? -10.43 10.664 -9.156 1 84.44 208 ALA A CA 1
ATOM 1715 C C . ALA A 1 208 ? -10.258 9.664 -8.016 1 84.44 208 ALA A C 1
ATOM 1717 O O . ALA A 1 208 ? -11.219 9.352 -7.305 1 84.44 208 ALA A O 1
ATOM 1718 N N . LEU A 1 209 ? -9.047 9.25 -7.781 1 88.12 209 LEU A N 1
ATOM 1719 C CA . LEU A 1 209 ? -8.789 8.227 -6.777 1 88.12 209 LEU A CA 1
ATOM 1720 C C . LEU A 1 209 ? -8.055 8.812 -5.578 1 88.12 209 LEU A C 1
ATOM 1722 O O . LEU A 1 209 ? -7.578 8.07 -4.711 1 88.12 209 LEU A O 1
ATOM 1726 N N . TYR A 1 210 ? -8.016 10.102 -5.52 1 92.62 210 TYR A N 1
ATOM 1727 C CA . TYR A 1 210 ? -7.23 10.781 -4.5 1 92.62 210 TYR A CA 1
ATOM 1728 C C . TYR A 1 210 ? -7.691 10.391 -3.102 1 92.62 210 TYR A C 1
ATOM 1730 O O . TYR A 1 210 ? -6.887 9.953 -2.275 1 92.62 210 TYR A O 1
ATOM 1738 N N . TYR A 1 211 ? -9.008 10.43 -2.809 1 92.5 211 TYR A N 1
ATOM 1739 C CA . TYR A 1 211 ? -9.531 10.148 -1.477 1 92.5 211 TYR A CA 1
ATOM 1740 C C . TYR A 1 211 ? -9.414 8.664 -1.152 1 92.5 211 TYR A C 1
ATOM 1742 O O . TYR A 1 211 ? -9.164 8.289 -0.003 1 92.5 211 TYR A O 1
ATOM 1750 N N . SER A 1 212 ? -9.547 7.848 -2.166 1 90.06 212 SER A N 1
ATOM 1751 C CA . SER A 1 212 ? -9.344 6.418 -1.97 1 90.06 212 SER A CA 1
ATOM 1752 C C . SER A 1 212 ? -7.91 6.113 -1.559 1 90.06 212 SER A C 1
ATOM 1754 O O . SER A 1 212 ? -7.672 5.262 -0.696 1 90.06 212 SER A O 1
ATOM 1756 N N . ARG A 1 213 ? -7.012 6.762 -2.174 1 91.75 213 ARG A N 1
ATOM 1757 C CA . ARG A 1 213 ? -5.605 6.578 -1.838 1 91.75 213 ARG A CA 1
ATOM 1758 C C . ARG A 1 213 ? -5.312 7.055 -0.418 1 91.75 213 ARG A C 1
ATOM 1760 O O . ARG A 1 213 ? -4.555 6.418 0.314 1 91.75 213 ARG A O 1
ATOM 1767 N N . ILE A 1 214 ? -5.918 8.156 -0.009 1 95.25 214 ILE A N 1
ATOM 1768 C CA . ILE A 1 214 ? -5.77 8.633 1.361 1 95.25 214 ILE A CA 1
ATOM 1769 C C . ILE A 1 214 ? -6.27 7.57 2.336 1 95.25 214 ILE A C 1
ATOM 1771 O O . ILE A 1 214 ? -5.602 7.266 3.328 1 95.25 214 ILE A O 1
ATOM 1775 N N . ASN A 1 215 ? -7.398 7.016 2.016 1 93.5 215 ASN A N 1
ATOM 1776 C CA . ASN A 1 215 ? -7.953 5.965 2.861 1 93.5 215 ASN A CA 1
ATOM 1777 C C . ASN A 1 215 ? -7 4.777 2.975 1 93.5 215 ASN A C 1
ATOM 1779 O O . ASN A 1 215 ? -6.844 4.207 4.055 1 93.5 215 ASN A O 1
ATOM 1783 N N . GLU A 1 216 ? -6.395 4.434 1.866 1 90.81 216 GLU A N 1
ATOM 1784 C CA . GLU A 1 216 ? -5.441 3.328 1.867 1 90.81 216 GLU A CA 1
ATOM 1785 C C . GLU A 1 216 ? -4.242 3.631 2.76 1 90.81 216 GLU A C 1
ATOM 1787 O O . GLU A 1 216 ? -3.795 2.77 3.52 1 90.81 216 GLU A O 1
ATOM 1792 N N . VAL A 1 217 ? -3.754 4.812 2.65 1 94.19 217 VAL A N 1
ATOM 1793 C CA . VAL A 1 217 ? -2.607 5.234 3.449 1 94.19 217 VAL A CA 1
ATOM 1794 C C . VAL A 1 217 ? -2.98 5.234 4.93 1 94.19 217 VAL A C 1
ATOM 1796 O O . VAL A 1 217 ? -2.225 4.738 5.77 1 94.19 217 VAL A O 1
ATOM 1799 N N . VAL A 1 218 ? -4.156 5.73 5.227 1 95.75 218 VAL A N 1
ATOM 1800 C CA . VAL A 1 218 ? -4.645 5.773 6.602 1 95.75 218 VAL A CA 1
ATOM 1801 C C . VAL A 1 218 ? -4.746 4.359 7.16 1 95.75 218 VAL A C 1
ATOM 1803 O O . VAL A 1 218 ? -4.309 4.094 8.281 1 95.75 218 VAL A O 1
ATOM 1806 N N . ASN A 1 219 ? -5.25 3.463 6.387 1 93.06 219 ASN A N 1
ATOM 1807 C CA . ASN A 1 219 ? -5.371 2.074 6.816 1 93.06 219 ASN A CA 1
ATOM 1808 C C . ASN A 1 219 ? -4.008 1.453 7.098 1 93.06 219 ASN A C 1
ATOM 1810 O O . ASN A 1 219 ? -3.846 0.72 8.078 1 93.06 219 ASN A O 1
ATOM 1814 N N . LEU A 1 220 ? -3.098 1.773 6.25 1 91.69 220 LEU A N 1
ATOM 1815 C CA . LEU A 1 220 ? -1.75 1.248 6.434 1 91.69 220 LEU A CA 1
ATOM 1816 C C . LEU A 1 220 ? -1.134 1.775 7.723 1 91.69 220 LEU A C 1
ATOM 1818 O O . LEU A 1 220 ? -0.509 1.021 8.477 1 91.69 220 LEU A O 1
ATOM 1822 N N . ILE A 1 221 ? -1.327 3 7.977 1 93.62 221 ILE A N 1
ATOM 1823 C CA . ILE A 1 221 ? -0.783 3.623 9.18 1 93.62 221 ILE A CA 1
ATOM 1824 C C . ILE A 1 221 ? -1.401 2.98 10.422 1 93.62 221 ILE A C 1
ATOM 1826 O O . ILE A 1 221 ? -0.686 2.561 11.328 1 93.62 221 ILE A O 1
ATOM 1830 N N . VAL A 1 222 ? -2.678 2.799 10.43 1 93.75 222 VAL A N 1
ATOM 1831 C CA . VAL A 1 222 ? -3.406 2.348 11.617 1 93.75 222 VAL A CA 1
ATOM 1832 C C . VAL A 1 222 ? -3.199 0.847 11.805 1 93.75 222 VAL A C 1
ATOM 1834 O O . VAL A 1 222 ? -3.047 0.374 12.938 1 93.75 222 VAL A O 1
ATOM 1837 N N . GLU A 1 223 ? -3.107 0.12 10.75 1 90.94 223 GLU A N 1
ATOM 1838 C CA . GLU A 1 223 ? -3.109 -1.337 10.844 1 90.94 223 GLU A CA 1
ATOM 1839 C C . GLU A 1 223 ? -1.688 -1.888 10.914 1 90.94 223 GLU A C 1
ATOM 1841 O O . GLU A 1 223 ? -1.474 -3.004 11.398 1 90.94 223 GLU A O 1
ATOM 1846 N N . LEU A 1 224 ? -0.758 -1.104 10.445 1 89.38 224 LEU A N 1
ATOM 1847 C CA . LEU A 1 224 ? 0.595 -1.641 10.344 1 89.38 224 LEU A CA 1
ATOM 1848 C C . LEU A 1 224 ? 1.58 -0.784 11.133 1 89.38 224 LEU A C 1
ATOM 1850 O O . LEU A 1 224 ? 2.211 -1.266 12.078 1 89.38 224 LEU A O 1
ATOM 1854 N N . GLU A 1 225 ? 1.66 0.512 10.883 1 89.19 225 GLU A N 1
ATOM 1855 C CA . GLU A 1 225 ? 2.715 1.351 11.445 1 89.19 225 GLU A CA 1
ATOM 1856 C C . GLU A 1 225 ? 2.527 1.544 12.945 1 89.19 225 GLU A C 1
ATOM 1858 O O . GLU A 1 225 ? 3.477 1.404 13.719 1 89.19 225 GLU A O 1
ATOM 1863 N N . ILE A 1 226 ? 1.287 1.851 13.336 1 91.31 226 ILE A N 1
ATOM 1864 C CA . ILE A 1 226 ? 1.033 2.129 14.742 1 91.31 226 ILE A CA 1
ATOM 1865 C C . ILE A 1 226 ? 1.295 0.873 15.57 1 91.31 226 ILE A C 1
ATOM 1867 O O . ILE A 1 226 ? 2.055 0.91 16.547 1 91.31 226 ILE A O 1
ATOM 1871 N N . PRO A 1 227 ? 0.759 -0.244 15.18 1 87.88 227 PRO A N 1
ATOM 1872 C CA . PRO A 1 227 ? 1.044 -1.444 15.969 1 87.88 227 PRO A CA 1
ATOM 1873 C C . PRO A 1 227 ? 2.531 -1.793 16 1 87.88 227 PRO A C 1
ATOM 1875 O O . PRO A 1 227 ? 3.055 -2.199 17.031 1 87.88 227 PRO A O 1
ATOM 1878 N N . GLN A 1 228 ? 3.23 -1.643 14.93 1 83.31 228 GLN A N 1
ATOM 1879 C CA . GLN A 1 228 ? 4.637 -2.021 14.828 1 83.31 228 GLN A CA 1
ATOM 1880 C C . GLN A 1 228 ? 5.52 -1.091 15.648 1 83.31 228 GLN A C 1
ATOM 1882 O O . GLN A 1 228 ? 6.484 -1.534 16.281 1 83.31 228 GLN A O 1
ATOM 1887 N N . LEU A 1 229 ? 5.172 0.156 15.711 1 82.88 229 LEU A N 1
ATOM 1888 C CA . LEU A 1 229 ? 6.121 1.132 16.234 1 82.88 229 LEU A CA 1
ATOM 1889 C C . LEU A 1 229 ? 5.707 1.59 17.625 1 82.88 229 LEU A C 1
ATOM 1891 O O . LEU A 1 229 ? 6.52 2.152 18.375 1 82.88 229 LEU A O 1
ATOM 1895 N N . ARG A 1 230 ? 4.445 1.384 17.953 1 79.62 230 ARG A N 1
ATOM 1896 C CA . ARG A 1 230 ? 3.992 1.792 19.281 1 79.62 230 ARG A CA 1
ATOM 1897 C C . ARG A 1 230 ? 3.574 0.583 20.109 1 79.62 230 ARG A C 1
ATOM 1899 O O . ARG A 1 230 ? 3.16 0.729 21.266 1 79.62 230 ARG A O 1
ATOM 1906 N N . GLY A 1 231 ? 3.699 -0.609 19.578 1 77 231 GLY A N 1
ATOM 1907 C CA . GLY A 1 231 ? 3.418 -1.828 20.312 1 77 231 GLY A CA 1
ATOM 1908 C C . GLY A 1 231 ? 1.946 -2.002 20.641 1 77 231 GLY A C 1
ATOM 1909 O O . GLY A 1 231 ? 1.598 -2.555 21.688 1 77 231 GLY A O 1
ATOM 1910 N N . VAL A 1 232 ? 1.125 -1.399 19.875 1 76.5 232 VAL A N 1
ATOM 1911 C CA . VAL A 1 232 ? -0.312 -1.579 20.047 1 76.5 232 VAL A CA 1
ATOM 1912 C C . VAL A 1 232 ? -0.733 -2.939 19.5 1 76.5 232 VAL A C 1
ATOM 1914 O O . VAL A 1 232 ? -0.321 -3.33 18.406 1 76.5 232 VAL A O 1
ATOM 1917 N N . ASP A 1 233 ? -1.446 -3.617 20.344 1 78.88 233 ASP A N 1
ATOM 1918 C CA . ASP A 1 233 ? -1.949 -4.918 19.906 1 78.88 233 ASP A CA 1
ATOM 1919 C C . ASP A 1 233 ? -2.807 -4.777 18.656 1 78.88 233 ASP A C 1
ATOM 1921 O O . ASP A 1 233 ? -3.645 -3.877 18.562 1 78.88 233 ASP A O 1
ATOM 1925 N N . ILE A 1 234 ? -2.619 -5.656 17.734 1 74.38 234 ILE A N 1
ATOM 1926 C CA . ILE A 1 234 ? -3.297 -5.652 16.438 1 74.38 234 ILE A CA 1
ATOM 1927 C C . ILE A 1 234 ? -4.805 -5.766 16.641 1 74.38 234 ILE A C 1
ATOM 1929 O O . ILE A 1 234 ? -5.59 -5.227 15.867 1 74.38 234 ILE A O 1
ATOM 1933 N N . SER A 1 235 ? -5.172 -6.375 17.688 1 75.31 235 SER A N 1
ATOM 1934 C CA . SER A 1 235 ? -6.59 -6.57 17.984 1 75.31 235 SER A CA 1
ATOM 1935 C C . SER A 1 235 ? -7.277 -5.242 18.266 1 75.31 235 SER A C 1
ATOM 1937 O O . SER A 1 235 ? -8.508 -5.145 18.203 1 75.31 235 SER A O 1
ATOM 1939 N N . TYR A 1 236 ? -6.43 -4.23 18.469 1 80.88 236 TYR A N 1
ATOM 1940 C CA . TYR A 1 236 ? -7.023 -2.947 18.844 1 80.88 236 TYR A CA 1
ATOM 1941 C C . TYR A 1 236 ? -7.051 -1.997 17.656 1 80.88 236 TYR A C 1
ATOM 1943 O O . TYR A 1 236 ? -7.492 -0.851 17.781 1 80.88 236 TYR A O 1
ATOM 1951 N N . THR A 1 237 ? -6.66 -2.508 16.531 1 87 237 THR A N 1
ATOM 1952 C CA . THR A 1 237 ? -6.66 -1.667 15.344 1 87 237 THR A CA 1
ATOM 1953 C C . THR A 1 237 ? -8.078 -1.215 15 1 87 237 THR A C 1
ATOM 1955 O O . THR A 1 237 ? -8.281 -0.09 14.547 1 87 237 THR A O 1
ATOM 1958 N N . THR A 1 238 ? -9.039 -2.041 15.336 1 88.88 238 THR A N 1
ATOM 1959 C CA . THR A 1 238 ? -10.43 -1.696 15.062 1 88.88 238 THR A CA 1
ATOM 1960 C C . THR A 1 238 ? -10.875 -0.525 15.93 1 88.88 238 THR A C 1
ATOM 1962 O O . THR A 1 238 ? -11.625 0.341 15.477 1 88.88 238 THR A O 1
ATOM 1965 N N . LYS A 1 239 ? -10.391 -0.492 17.125 1 93.12 239 LYS A N 1
ATOM 1966 C CA . LYS A 1 239 ? -10.75 0.573 18.062 1 93.12 239 LYS A CA 1
ATOM 1967 C C . LYS A 1 239 ? -10.102 1.894 17.656 1 93.12 239 LYS A C 1
ATOM 1969 O O . LYS A 1 239 ? -10.711 2.957 17.781 1 93.12 239 LYS A O 1
ATOM 1974 N N . ILE A 1 240 ? -8.898 1.8 17.172 1 93.88 240 ILE A N 1
ATOM 1975 C CA . ILE A 1 240 ? -8.203 2.998 16.719 1 93.88 240 ILE A CA 1
ATOM 1976 C C . ILE A 1 240 ? -8.914 3.574 15.5 1 93.88 240 ILE A C 1
ATOM 1978 O O . ILE A 1 240 ? -9.07 4.793 15.383 1 93.88 240 ILE A O 1
ATOM 1982 N N . LYS A 1 241 ? -9.367 2.725 14.617 1 94.12 241 LYS A N 1
ATOM 1983 C CA . LYS A 1 241 ? -10.117 3.168 13.445 1 94.12 241 LYS A CA 1
ATOM 1984 C C . LYS A 1 241 ? -11.43 3.832 13.852 1 94.12 241 LYS A C 1
ATOM 1986 O O . LYS A 1 241 ? -11.82 4.848 13.273 1 94.12 241 LYS A O 1
ATOM 1991 N N . GLN A 1 242 ? -12.031 3.201 14.789 1 94.5 242 GLN A N 1
ATOM 1992 C CA . GLN A 1 242 ? -13.266 3.771 15.305 1 94.5 242 GLN A CA 1
ATOM 1993 C C . GLN A 1 242 ? -13.039 5.168 15.875 1 94.5 242 GLN A C 1
ATOM 1995 O O . GLN A 1 242 ? -13.797 6.094 15.594 1 94.5 242 GLN A O 1
ATOM 2000 N N . LEU A 1 243 ? -12.055 5.273 16.656 1 95.38 243 LEU A N 1
ATOM 2001 C CA . LEU A 1 243 ? -11.695 6.562 17.234 1 95.38 243 LEU A CA 1
ATOM 2002 C C . LEU A 1 243 ? -11.422 7.59 16.141 1 95.38 243 LEU A C 1
ATOM 2004 O O . LEU A 1 243 ? -11.922 8.719 16.203 1 95.38 243 LEU A O 1
ATOM 2008 N N . LEU A 1 244 ? -10.641 7.203 15.156 1 96.19 244 LEU A N 1
ATOM 2009 C CA . LEU A 1 244 ? -10.305 8.102 14.055 1 96.19 244 LEU A CA 1
ATOM 2010 C C . LEU A 1 244 ? -11.562 8.547 13.312 1 96.19 244 LEU A C 1
ATOM 2012 O O . LEU A 1 244 ? -11.688 9.711 12.93 1 96.19 244 LEU A O 1
ATOM 2016 N N . TYR A 1 245 ? -12.461 7.637 13.117 1 94.56 245 TYR A N 1
ATOM 2017 C CA . TYR A 1 245 ? -13.711 7.973 12.453 1 94.56 245 TYR A CA 1
ATOM 2018 C C . TYR A 1 245 ? -14.508 8.992 13.258 1 94.56 245 TYR A C 1
ATOM 2020 O O . TYR A 1 245 ? -15.047 9.945 12.703 1 94.56 245 TYR A O 1
ATOM 2028 N N . ILE A 1 246 ? -14.578 8.758 14.531 1 94 246 ILE A N 1
ATOM 2029 C CA . ILE A 1 246 ? -15.289 9.672 15.422 1 94 246 ILE A CA 1
ATOM 2030 C C . ILE A 1 246 ? -14.664 11.062 15.336 1 94 246 ILE A C 1
ATOM 2032 O O . ILE A 1 246 ? -15.375 12.062 15.234 1 94 246 ILE A O 1
ATOM 2036 N N . ILE A 1 247 ? -13.406 11.086 15.336 1 95.56 247 ILE A N 1
ATOM 2037 C CA . ILE A 1 247 ? -12.695 12.359 15.234 1 95.56 247 ILE A CA 1
ATOM 2038 C C . ILE A 1 247 ? -12.992 13.008 13.883 1 95.56 247 ILE A C 1
ATOM 2040 O O . ILE A 1 247 ? -13.281 14.203 13.812 1 95.56 247 ILE A O 1
ATOM 2044 N N . ALA A 1 248 ? -12.93 12.273 12.852 1 94.38 248 ALA A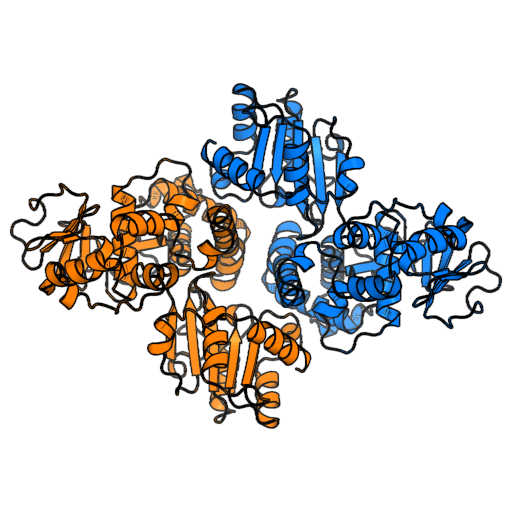 N 1
ATOM 2045 C CA . ALA A 1 248 ? -13.133 12.781 11.5 1 94.38 248 ALA A CA 1
ATOM 2046 C C . ALA A 1 248 ? -14.523 13.398 11.359 1 94.38 248 ALA A C 1
ATOM 2048 O O . ALA A 1 248 ? -14.711 14.367 10.625 1 94.38 248 ALA A O 1
ATOM 2049 N N . GLU A 1 249 ? -15.469 12.922 12.07 1 91.25 249 GLU A N 1
ATOM 2050 C CA . GLU A 1 249 ? -16.859 13.375 11.961 1 91.25 249 GLU A CA 1
ATOM 2051 C C . GLU A 1 249 ? -17.062 14.68 12.719 1 91.25 249 GLU A C 1
ATOM 2053 O O . GLU A 1 249 ? -17.938 15.477 12.359 1 91.25 249 GLU A O 1
ATOM 2058 N N . SER A 1 250 ? -16.156 14.953 13.68 1 89.56 250 SER A N 1
ATOM 2059 C CA . SER A 1 250 ? -16.516 16.016 14.609 1 89.56 250 SER A CA 1
ATOM 2060 C C . SER A 1 250 ? -15.391 17.047 14.734 1 89.56 250 SER A C 1
ATOM 2062 O O . SER A 1 250 ? -15.594 18.125 15.281 1 89.56 250 SER A O 1
ATOM 2064 N N . ALA A 1 251 ? -14.297 16.688 14.211 1 90.56 251 ALA A N 1
ATOM 2065 C CA . ALA A 1 251 ? -13.141 17.547 14.438 1 90.56 251 ALA A CA 1
ATOM 2066 C C . ALA A 1 251 ? -13.273 18.859 13.664 1 90.56 251 ALA A C 1
ATOM 2068 O O . ALA A 1 251 ? -13.789 18.875 12.547 1 90.56 251 ALA A O 1
ATOM 2069 N N . PRO A 1 252 ? -12.875 19.984 14.297 1 94.19 252 PRO A N 1
ATOM 2070 C CA . PRO A 1 252 ? -12.219 20.062 15.602 1 94.19 252 PRO A CA 1
ATOM 2071 C C . PRO A 1 252 ? -13.211 20.109 16.766 1 94.19 252 PRO A C 1
ATOM 2073 O O . PRO A 1 252 ? -14.312 20.641 16.609 1 94.19 252 PRO A O 1
ATOM 2076 N N . PHE A 1 253 ? -12.812 19.516 17.891 1 91.62 253 PHE A N 1
ATOM 2077 C CA . PHE A 1 253 ? -13.664 19.562 19.062 1 91.62 253 PHE A CA 1
ATOM 2078 C C . PHE A 1 253 ? -12.852 19.297 20.328 1 91.62 253 PHE A C 1
ATOM 2080 O O . PHE A 1 253 ? -11.703 18.844 20.25 1 91.62 253 PHE A O 1
ATOM 2087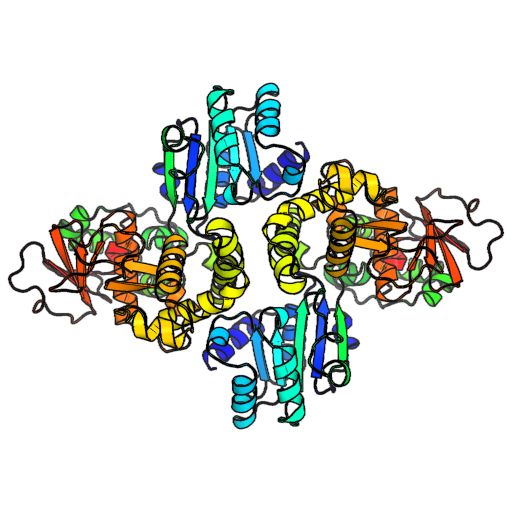 N N . ILE A 1 254 ? -13.422 19.703 21.438 1 92.12 254 ILE A N 1
ATOM 2088 C CA . ILE A 1 254 ? -12.867 19.375 22.75 1 92.12 254 ILE A CA 1
ATOM 2089 C C . ILE A 1 254 ? -13.305 17.969 23.172 1 92.12 254 ILE A C 1
ATOM 2091 O O . ILE A 1 254 ? -14.492 17.719 23.359 1 92.12 254 ILE A O 1
ATOM 2095 N N . PRO A 1 255 ? -12.352 17.109 23.312 1 93.44 255 PRO A N 1
ATOM 2096 C CA . PRO A 1 255 ? -12.727 15.719 23.594 1 93.44 255 PRO A CA 1
ATOM 2097 C C . PRO A 1 255 ? -13.188 15.508 25.031 1 93.44 255 PRO A C 1
ATOM 2099 O O . PRO A 1 255 ? -12.602 16.062 25.953 1 93.44 255 PRO A O 1
ATOM 2102 N N . ASN A 1 256 ? -14.25 14.852 25.188 1 94 256 ASN A N 1
ATOM 2103 C CA . ASN A 1 256 ? -14.625 14.25 26.453 1 94 256 ASN A CA 1
ATOM 2104 C C . ASN A 1 256 ? -14.078 12.828 26.594 1 94 256 ASN A C 1
ATOM 2106 O O . ASN A 1 256 ? -14.688 11.875 26.109 1 94 256 ASN A O 1
ATOM 2110 N N . VAL A 1 257 ? -13.047 12.734 27.297 1 93.19 257 VAL A N 1
ATOM 2111 C CA . VAL A 1 257 ? -12.266 11.508 27.344 1 93.19 257 VAL A CA 1
ATOM 2112 C C . VAL A 1 257 ? -13.117 10.383 27.938 1 93.19 257 VAL A C 1
ATOM 2114 O O . VAL A 1 257 ? -13.078 9.25 27.453 1 93.19 257 VAL A O 1
ATOM 2117 N N . SER A 1 258 ? -13.852 10.695 28.906 1 94.12 258 SER A N 1
ATOM 2118 C CA . SER A 1 258 ? -14.688 9.688 29.547 1 94.12 258 SER A CA 1
ATOM 2119 C C . SER A 1 258 ? -15.758 9.164 28.578 1 94.12 258 SER A C 1
ATOM 2121 O O . SER A 1 258 ? -15.953 7.957 28.469 1 94.12 258 SER A O 1
ATOM 2123 N N . LYS A 1 259 ? -16.375 10.016 27.922 1 94.44 259 LYS A N 1
ATOM 2124 C CA . LYS A 1 259 ? -17.422 9.625 26.984 1 94.44 259 LYS A CA 1
ATOM 2125 C C . LYS A 1 259 ? -16.844 8.828 25.812 1 94.44 259 LYS A C 1
ATOM 2127 O O . LYS A 1 259 ? -17.438 7.844 25.375 1 94.44 259 LYS A O 1
ATOM 2132 N N . LEU A 1 260 ? -15.75 9.266 25.312 1 94.5 260 LEU A N 1
ATOM 2133 C CA . LEU A 1 260 ? -15.109 8.586 24.203 1 94.5 260 LEU A CA 1
ATOM 2134 C C . LEU A 1 260 ? -14.664 7.184 24.609 1 94.5 260 LEU A C 1
ATOM 2136 O O . LEU A 1 260 ? -14.82 6.23 23.844 1 94.5 260 LEU A O 1
ATOM 2140 N N . SER A 1 261 ? -14.062 7.102 25.766 1 94.88 261 SER A N 1
ATOM 2141 C CA . SER A 1 261 ? -13.617 5.812 26.297 1 94.88 261 SER A CA 1
ATOM 2142 C C . SER A 1 261 ? -14.781 4.832 26.391 1 94.88 261 SER A C 1
ATOM 2144 O O . SER A 1 261 ? -14.648 3.664 26.016 1 94.88 261 SER A O 1
ATOM 2146 N N . GLU A 1 262 ? -15.859 5.293 26.891 1 94.81 262 GLU A N 1
ATOM 2147 C CA . GLU A 1 262 ? -17.047 4.465 27.031 1 94.81 262 GLU A CA 1
ATOM 2148 C C . GLU A 1 262 ? -17.594 4.039 25.672 1 94.81 262 GLU A C 1
ATOM 2150 O O . GLU A 1 262 ? -17.922 2.869 25.453 1 94.81 262 GLU A O 1
ATOM 2155 N N . ARG A 1 263 ? -17.672 4.965 24.797 1 92 263 ARG A N 1
ATOM 2156 C CA . ARG A 1 263 ? -18.234 4.707 23.469 1 92 263 ARG A CA 1
ATOM 2157 C C . ARG A 1 263 ? -17.391 3.686 22.703 1 92 263 ARG A C 1
ATOM 2159 O O . ARG A 1 263 ? -17.922 2.816 22.031 1 92 263 ARG A O 1
ATOM 2166 N N . ILE A 1 264 ? -16.094 3.771 22.812 1 92.19 264 ILE A N 1
ATOM 2167 C CA . ILE A 1 264 ? -15.188 2.912 22.078 1 92.19 264 ILE A CA 1
ATOM 2168 C C . ILE A 1 264 ? -14.977 1.604 22.828 1 92.19 264 ILE A C 1
ATOM 2170 O O . ILE A 1 264 ? -14.602 0.589 22.234 1 92.19 264 ILE A O 1
ATOM 2174 N N . GLY A 1 265 ? -15.164 1.566 24.156 1 92.5 265 GLY A N 1
ATOM 2175 C CA . GLY A 1 265 ? -15.023 0.379 24.984 1 92.5 265 GLY A CA 1
ATOM 2176 C C . GLY A 1 265 ? -13.578 0.075 25.344 1 92.5 265 GLY A C 1
ATOM 2177 O O . GLY A 1 265 ? -13.141 -1.075 25.266 1 92.5 265 GLY A O 1
ATOM 2178 N N . ILE A 1 266 ? -12.797 1.122 25.609 1 93.12 266 ILE A N 1
ATOM 2179 C CA . ILE A 1 266 ? -11.414 0.958 26.047 1 93.12 266 ILE A CA 1
ATOM 2180 C C . ILE A 1 266 ? -11.164 1.819 27.281 1 93.12 266 ILE A C 1
ATOM 2182 O O . ILE A 1 266 ? -11.977 2.678 27.641 1 93.12 266 ILE A O 1
ATOM 2186 N N . SER A 1 267 ? -10.062 1.583 28.016 1 93.31 267 SER A N 1
ATOM 2187 C CA . SER A 1 267 ? -9.719 2.352 29.203 1 93.31 267 SER A CA 1
ATOM 2188 C C . SER A 1 267 ? -9.289 3.77 28.844 1 93.31 267 SER A C 1
ATOM 2190 O O . SER A 1 267 ? -8.922 4.039 27.703 1 93.31 267 SER A O 1
ATOM 2192 N N . ARG A 1 268 ? -9.398 4.59 29.828 1 93 268 ARG A N 1
ATOM 2193 C CA . ARG A 1 268 ? -8.953 5.969 29.672 1 93 268 ARG A CA 1
ATOM 2194 C C . ARG A 1 268 ? -7.492 6.023 29.234 1 93 268 ARG A C 1
ATOM 2196 O O . ARG A 1 268 ? -7.141 6.758 28.297 1 93 268 ARG A O 1
ATOM 2203 N N . ASN A 1 269 ? -6.672 5.258 29.844 1 92.12 269 ASN A N 1
ATOM 2204 C CA . ASN A 1 269 ? -5.25 5.246 29.531 1 92.12 269 ASN A CA 1
ATOM 2205 C C . ASN A 1 269 ? -4.996 4.773 28.109 1 92.12 269 ASN A C 1
ATOM 2207 O O . ASN A 1 269 ? -4.156 5.34 27.406 1 92.12 269 ASN A O 1
ATOM 2211 N N . SER A 1 270 ? -5.695 3.756 27.672 1 91.31 270 SER A N 1
ATOM 2212 C CA . SER A 1 270 ? -5.574 3.268 26.297 1 91.31 270 SER A CA 1
ATOM 2213 C C . SER A 1 270 ? -6.012 4.324 25.297 1 91.31 270 SER A C 1
ATOM 2215 O O . SER A 1 270 ? -5.379 4.496 24.25 1 91.31 270 SER A O 1
ATOM 2217 N N . LEU A 1 271 ? -7.074 4.996 25.688 1 94 271 LEU A N 1
ATOM 2218 C CA . LEU A 1 271 ? -7.574 6.043 24.797 1 94 271 LEU A CA 1
ATOM 2219 C C . LEU A 1 271 ? -6.527 7.137 24.594 1 94 271 LEU A C 1
ATOM 2221 O O . LEU A 1 271 ? -6.277 7.562 23.469 1 94 271 LEU A O 1
ATOM 2225 N N . LEU A 1 272 ? -5.984 7.586 25.688 1 93.44 272 LEU A N 1
ATOM 2226 C CA . LEU A 1 272 ? -4.969 8.633 25.609 1 93.44 272 LEU A CA 1
ATOM 2227 C C . LEU A 1 272 ? -3.768 8.164 24.797 1 93.44 272 LEU A C 1
ATOM 2229 O O . LEU A 1 272 ? -3.201 8.938 24.031 1 93.44 272 LEU A O 1
ATOM 2233 N N . ALA A 1 273 ? -3.434 6.926 24.938 1 91.5 273 ALA A N 1
ATOM 2234 C CA . ALA A 1 273 ? -2.344 6.352 24.141 1 91.5 273 ALA A CA 1
ATOM 2235 C C . ALA A 1 273 ? -2.686 6.348 22.656 1 91.5 273 ALA A C 1
ATOM 2237 O O . ALA A 1 273 ? -1.826 6.621 21.812 1 91.5 273 ALA A O 1
ATOM 2238 N N . TYR A 1 274 ? -3.908 6.039 22.359 1 93 274 TYR A N 1
ATOM 2239 C CA . TYR A 1 274 ? -4.348 6.004 20.969 1 93 274 TYR A CA 1
ATOM 2240 C C . TYR A 1 274 ? -4.359 7.402 20.375 1 93 274 TYR A C 1
ATOM 2242 O O . TYR A 1 274 ? -3.963 7.594 19.219 1 93 274 TYR A O 1
ATOM 2250 N N . LEU A 1 275 ? -4.781 8.336 21.172 1 94.62 275 LEU A N 1
ATOM 2251 C CA . LEU A 1 275 ? -4.77 9.719 20.703 1 94.62 275 LEU A CA 1
ATOM 2252 C C . LEU A 1 275 ? -3.348 10.188 20.406 1 94.62 275 LEU A C 1
ATOM 2254 O O . LEU A 1 275 ? -3.104 10.852 19.406 1 94.62 275 LEU A O 1
ATOM 2258 N N . ASP A 1 276 ? -2.506 9.812 21.281 1 93.19 276 ASP A N 1
ATOM 2259 C CA . ASP A 1 276 ? -1.099 10.164 21.094 1 93.19 276 ASP A CA 1
ATOM 2260 C C . ASP A 1 276 ? -0.529 9.508 19.844 1 93.19 276 ASP A C 1
ATOM 2262 O O . ASP A 1 276 ? 0.199 10.148 19.078 1 93.19 276 ASP A O 1
ATOM 2266 N N . ALA A 1 277 ? -0.853 8.258 19.609 1 92.56 277 ALA A N 1
ATOM 2267 C CA . ALA A 1 277 ? -0.381 7.535 18.438 1 92.56 277 ALA A CA 1
ATOM 2268 C C . ALA A 1 277 ? -0.904 8.18 17.156 1 92.56 277 ALA A C 1
ATOM 2270 O O . ALA A 1 277 ? -0.17 8.305 16.172 1 92.56 277 ALA A O 1
ATOM 2271 N N . LEU A 1 278 ? -2.166 8.555 17.172 1 95.5 278 LEU A N 1
ATOM 2272 C CA . LEU A 1 278 ? -2.77 9.195 16.016 1 95.5 278 LEU A CA 1
ATOM 2273 C C . LEU A 1 278 ? -2.098 10.539 15.727 1 95.5 278 LEU A C 1
ATOM 2275 O O . LEU A 1 278 ? -1.867 10.883 14.562 1 95.5 278 LEU A O 1
ATOM 2279 N N . HIS A 1 279 ? -1.768 11.25 16.766 1 95.31 279 HIS A N 1
ATOM 2280 C CA . HIS A 1 279 ? -1.063 12.516 16.641 1 95.31 279 HIS A CA 1
ATOM 2281 C C . HIS A 1 279 ? 0.333 12.312 16.062 1 95.31 279 HIS A C 1
ATOM 2283 O O . HIS A 1 279 ? 0.711 12.977 15.094 1 95.31 279 HIS A O 1
ATOM 2289 N N . ASP A 1 280 ? 1.062 11.367 16.578 1 92.62 280 ASP A N 1
ATOM 2290 C CA . ASP A 1 280 ? 2.436 11.102 16.156 1 92.62 280 ASP A CA 1
ATOM 2291 C C . ASP A 1 280 ? 2.486 10.586 14.719 1 92.62 280 ASP A C 1
ATOM 2293 O O . ASP A 1 280 ? 3.5 10.742 14.039 1 92.62 280 ASP A O 1
ATOM 2297 N N . SER A 1 281 ? 1.402 9.984 14.273 1 94.56 281 SER A N 1
ATOM 2298 C CA . SER A 1 281 ? 1.348 9.445 12.922 1 94.56 281 SER A CA 1
ATOM 2299 C C . SER A 1 281 ? 0.885 10.508 11.922 1 94.56 281 SER A C 1
ATOM 2301 O O . SER A 1 281 ? 0.731 10.219 10.734 1 94.56 281 SER A O 1
ATOM 2303 N N . CYS A 1 282 ? 0.58 11.664 12.383 1 96.19 282 CYS A N 1
ATOM 2304 C CA . CYS A 1 282 ? 0.141 12.797 11.578 1 96.19 282 CYS A CA 1
ATOM 2305 C C . CYS A 1 282 ? -1.229 12.531 10.969 1 96.19 282 CYS A C 1
ATOM 2307 O O . CYS A 1 282 ? -1.482 12.898 9.82 1 96.19 282 CYS A O 1
ATOM 2309 N N . LEU A 1 283 ? -2.033 11.812 11.734 1 97.44 283 LEU A N 1
ATOM 2310 C CA . LEU A 1 283 ? -3.432 11.672 11.352 1 97.44 283 LEU A CA 1
ATOM 2311 C C . LEU A 1 283 ? -4.305 12.695 12.062 1 97.44 283 LEU A C 1
ATOM 2313 O O . LEU A 1 283 ? -5.312 13.148 11.516 1 97.44 283 LEU A O 1
ATOM 2317 N N . THR A 1 284 ? -3.889 13.039 13.281 1 97.56 284 THR A N 1
ATOM 2318 C CA . THR A 1 284 ? -4.566 14.07 14.055 1 97.56 284 THR A CA 1
ATOM 2319 C C . THR A 1 284 ? -3.568 15.094 14.586 1 97.56 284 THR A C 1
ATOM 2321 O O . THR A 1 284 ? -2.355 14.883 14.516 1 97.56 284 THR A O 1
ATOM 2324 N N . MET A 1 285 ? -4.066 16.188 14.906 1 96.69 285 MET A N 1
ATOM 2325 C CA . MET A 1 285 ? -3.344 17.234 15.641 1 96.69 285 MET A CA 1
ATOM 2326 C C . MET A 1 285 ? -3.998 17.5 16.984 1 96.69 285 MET A C 1
ATOM 2328 O O . MET A 1 285 ? -5.125 18 17.047 1 96.69 285 MET A O 1
ATOM 2332 N N . ASN A 1 286 ? -3.287 17.141 18.016 1 95.75 286 ASN A N 1
ATOM 2333 C CA . ASN A 1 286 ? -3.781 17.312 19.375 1 95.75 286 ASN A CA 1
ATOM 2334 C C . ASN A 1 286 ? -3.205 18.562 20.031 1 95.75 286 ASN A C 1
ATOM 2336 O O . ASN A 1 286 ? -2.051 18.578 20.469 1 95.75 286 ASN A O 1
ATOM 2340 N N . LEU A 1 287 ? -4.031 19.578 20.219 1 95.12 287 LEU A N 1
ATOM 2341 C CA . LEU A 1 287 ? -3.531 20.844 20.719 1 95.12 287 LEU A CA 1
ATOM 2342 C C . LEU A 1 287 ? -3.812 21 22.203 1 95.12 287 LEU A C 1
ATOM 2344 O O . LEU A 1 287 ? -4.836 20.531 22.703 1 95.12 287 LEU A O 1
ATOM 2348 N N . GLN A 1 288 ? -2.971 21.672 22.812 1 93.38 288 GLN A N 1
ATOM 2349 C CA . GLN A 1 288 ? -3.08 21.984 24.234 1 93.38 288 GLN A CA 1
ATOM 2350 C C . GLN A 1 288 ? -3.248 23.484 24.438 1 93.38 288 GLN A C 1
ATOM 2352 O O . GLN A 1 288 ? -2.902 24.297 23.578 1 93.38 288 GLN A O 1
ATOM 2357 N N . LYS A 1 289 ? -3.83 23.781 25.578 1 90.56 289 LYS A N 1
ATOM 2358 C CA . LYS A 1 289 ? -3.857 25.188 25.969 1 90.56 289 LYS A CA 1
ATOM 2359 C C . LYS A 1 289 ? -2.477 25.656 26.422 1 90.56 289 LYS A C 1
ATOM 2361 O O . LYS A 1 289 ? -1.601 24.844 26.719 1 90.56 289 LYS A O 1
ATOM 2366 N N . GLU A 1 290 ? -2.348 26.906 26.391 1 82.88 290 GLU A N 1
ATOM 2367 C CA . GLU A 1 290 ? -1.074 27.438 26.859 1 82.88 290 GLU A CA 1
ATOM 2368 C C . GLU A 1 290 ? -0.814 27.062 28.312 1 82.88 290 GLU A C 1
ATOM 2370 O O . GLU A 1 290 ? -1.729 27.078 29.141 1 82.88 290 GLU A O 1
ATOM 2375 N N . GLY A 1 291 ? 0.389 26.766 28.641 1 75.44 291 GLY A N 1
ATOM 2376 C CA . GLY A 1 291 ? 0.768 26.484 30.016 1 75.44 291 GLY A CA 1
ATOM 2377 C C . GLY A 1 291 ? 0.527 25.031 30.406 1 75.44 291 GLY A C 1
ATOM 2378 O O . GLY A 1 291 ? 0.852 24.625 31.531 1 75.44 291 GLY A O 1
ATOM 2379 N N . SER A 1 292 ? -0.134 24.375 29.516 1 68.69 292 SER A N 1
ATOM 2380 C CA . SER A 1 292 ? -0.399 22.969 29.844 1 68.69 292 SER A CA 1
ATOM 2381 C C . SER A 1 292 ? 0.892 22.156 29.891 1 68.69 292 SER A C 1
ATOM 2383 O O . SER A 1 292 ? 1.88 22.516 29.25 1 68.69 292 SER A O 1
ATOM 2385 N N . GLY A 1 293 ? 0.97 21.234 30.812 1 63.19 293 GLY A N 1
ATOM 2386 C CA . GLY A 1 293 ? 2.131 20.375 30.938 1 63.19 293 GLY A CA 1
ATOM 2387 C C . GLY A 1 293 ? 2.393 19.531 29.703 1 63.19 293 GLY A C 1
ATOM 2388 O O . GLY A 1 293 ? 1.582 19.531 28.766 1 63.19 293 GLY A O 1
ATOM 2389 N N . ILE A 1 294 ? 3.693 19.094 29.641 1 61.59 294 ILE A N 1
ATOM 2390 C CA . ILE A 1 294 ? 4.227 18.453 28.438 1 61.59 294 ILE A CA 1
ATOM 2391 C C . ILE A 1 294 ? 4 16.953 28.516 1 61.59 294 ILE A C 1
ATOM 2393 O O . ILE A 1 294 ? 4.5 16.203 27.672 1 61.59 294 ILE A O 1
ATOM 2397 N N . SER A 1 295 ? 3.023 16.531 29.344 1 64.19 295 SER A N 1
ATOM 2398 C CA . SER A 1 295 ? 2.959 15.078 29.453 1 64.19 295 SER A CA 1
ATOM 2399 C C . SER A 1 295 ? 2.279 14.453 28.234 1 64.19 295 SER A C 1
ATOM 2401 O O . SER A 1 295 ? 1.291 14.992 27.734 1 64.19 295 SER A O 1
ATOM 2403 N N . ARG A 1 296 ? 2.893 13.43 27.688 1 64.38 296 ARG A N 1
ATOM 2404 C CA . ARG A 1 296 ? 2.402 12.711 26.516 1 64.38 296 ARG A CA 1
ATOM 2405 C C . ARG A 1 296 ? 0.974 12.219 26.734 1 64.38 296 ARG A C 1
ATOM 2407 O O . ARG A 1 296 ? 0.17 12.203 25.797 1 64.38 296 ARG A O 1
ATOM 2414 N N . LEU A 1 297 ? 0.647 11.859 27.922 1 69.62 297 LEU A N 1
ATOM 2415 C CA . LEU A 1 297 ? -0.65 11.234 28.141 1 69.62 297 LEU A CA 1
ATOM 2416 C C . LEU A 1 297 ? -1.638 12.234 28.734 1 69.62 297 LEU A C 1
ATOM 2418 O O . LEU A 1 297 ? -2.57 11.844 29.438 1 69.62 297 LEU A O 1
ATOM 2422 N N . GLN A 1 298 ? -1.336 13.414 28.406 1 82.31 298 GLN A N 1
ATOM 2423 C CA . GLN A 1 298 ? -2.293 14.43 28.828 1 82.31 298 GLN A CA 1
ATOM 2424 C C . GLN A 1 298 ? -3.436 14.562 27.828 1 82.31 298 GLN A C 1
ATOM 2426 O O . GLN A 1 298 ? -3.223 14.461 26.625 1 82.31 298 GLN A O 1
ATOM 2431 N N . LYS A 1 299 ? -4.555 14.727 28.359 1 88.5 299 LYS A N 1
ATOM 2432 C CA . LYS A 1 299 ? -5.734 14.953 27.516 1 88.5 299 LYS A CA 1
ATOM 2433 C C . LYS A 1 299 ? -5.566 16.203 26.656 1 88.5 299 LYS A C 1
ATOM 2435 O O . LYS A 1 299 ? -5.238 17.266 27.156 1 88.5 299 LYS A O 1
ATOM 2440 N N . PRO A 1 300 ? -5.711 16.031 25.391 1 92.44 300 PRO A N 1
ATOM 2441 C CA . PRO A 1 300 ? -5.676 17.234 24.547 1 92.44 300 PRO A CA 1
ATOM 2442 C C . PRO A 1 300 ? -6.844 18.172 24.812 1 92.44 300 PRO A C 1
ATOM 2444 O O . PRO A 1 300 ? -7.941 17.734 25.141 1 92.44 300 PRO A O 1
ATOM 2447 N N . ASP A 1 301 ? -6.641 19.438 24.641 1 93.31 301 ASP A N 1
ATOM 2448 C CA . ASP A 1 301 ? -7.676 20.438 24.844 1 93.31 301 ASP A CA 1
ATOM 2449 C C . ASP A 1 301 ? -8.539 20.594 23.578 1 93.31 301 ASP A C 1
ATOM 2451 O O . ASP A 1 301 ? -9.695 21.031 23.672 1 93.31 301 ASP A O 1
ATOM 2455 N N . LYS A 1 302 ? -8.023 20.359 22.484 1 95.25 302 LYS A N 1
ATOM 2456 C CA . LYS A 1 302 ? -8.766 20.391 21.234 1 95.25 302 LYS A CA 1
ATOM 2457 C C . LYS A 1 302 ? -8.188 19.406 20.219 1 95.25 302 LYS A C 1
ATOM 2459 O O . LYS A 1 302 ? -6.965 19.328 20.047 1 95.25 302 LYS A O 1
ATOM 2464 N N . LEU A 1 303 ? -9.039 18.656 19.578 1 96.56 303 LEU A N 1
ATOM 2465 C CA . LEU A 1 303 ? -8.625 17.641 18.609 1 96.56 303 LEU A CA 1
ATOM 2466 C C . LEU A 1 303 ? -8.93 18.078 17.188 1 96.56 303 LEU A C 1
ATOM 2468 O O . LEU A 1 303 ? -10.047 18.516 16.891 1 96.56 303 LEU A O 1
ATOM 2472 N N . PHE A 1 304 ? -7.922 18.016 16.328 1 97.62 304 PHE A N 1
ATOM 2473 C CA . PHE A 1 304 ? -8.062 18.281 14.898 1 97.62 304 PHE A CA 1
ATOM 2474 C C . PHE A 1 304 ? -7.676 17.062 14.078 1 97.62 304 PHE A C 1
ATOM 2476 O O . PHE A 1 304 ? -6.93 16.203 14.547 1 97.62 304 PHE A O 1
ATOM 2483 N N . LEU A 1 305 ? -8.258 16.875 12.875 1 98 305 LEU A N 1
ATOM 2484 C CA . LEU A 1 305 ? -7.52 16.094 11.883 1 98 305 LEU A CA 1
ATOM 2485 C C . LEU A 1 305 ? -6.281 16.859 11.422 1 98 305 LEU A C 1
ATOM 2487 O O . LEU A 1 305 ? -6.238 18.094 11.492 1 98 305 LEU A O 1
ATOM 2491 N N . GLU A 1 306 ? -5.297 16.156 11.031 1 97.81 306 GLU A N 1
ATOM 2492 C CA . GLU A 1 306 ? -3.986 16.75 10.812 1 97.81 306 GLU A CA 1
ATOM 2493 C C . GLU A 1 306 ? -4.031 17.781 9.68 1 97.81 306 GLU A C 1
ATOM 2495 O O . GLU A 1 306 ? -3.297 18.766 9.695 1 97.81 306 GLU A O 1
ATOM 2500 N N . ASN A 1 307 ? -4.844 17.609 8.664 1 97.94 307 ASN A N 1
ATOM 2501 C CA . ASN A 1 307 ? -5.016 18.547 7.562 1 97.94 307 ASN A CA 1
ATOM 2502 C C . ASN A 1 307 ? -6.406 18.438 6.949 1 97.94 307 ASN A C 1
ATOM 2504 O O . ASN A 1 307 ? -7.125 17.469 7.191 1 97.94 307 ASN A O 1
ATOM 2508 N N . PRO A 1 308 ? -6.777 19.438 6.148 1 97.81 308 PRO A N 1
ATOM 2509 C CA . PRO A 1 308 ? -8.141 19.453 5.617 1 97.81 308 PRO A CA 1
ATOM 2510 C C . PRO A 1 308 ? -8.406 18.312 4.641 1 97.81 308 PRO A C 1
ATOM 2512 O O . PRO A 1 308 ? -9.555 17.891 4.48 1 97.81 308 PRO A O 1
ATOM 2515 N N . ASN A 1 309 ? -7.395 17.859 3.973 1 97.56 309 ASN A N 1
ATOM 2516 C CA . ASN A 1 309 ? -7.609 16.75 3.037 1 97.56 309 ASN A CA 1
ATOM 2517 C C . ASN A 1 309 ? -8.133 15.508 3.746 1 97.56 309 ASN A C 1
ATOM 2519 O O . ASN A 1 309 ? -8.961 14.781 3.199 1 97.56 309 ASN A O 1
ATOM 2523 N N . LEU A 1 310 ? -7.66 15.273 4.902 1 97.5 310 LEU A N 1
ATOM 2524 C CA . LEU A 1 310 ? -8.133 14.148 5.707 1 97.5 310 LEU A CA 1
ATOM 2525 C C . LEU A 1 310 ? -9.602 14.312 6.062 1 97.5 310 LEU A C 1
ATOM 2527 O O . LEU A 1 310 ? -10.344 13.336 6.125 1 97.5 310 LEU A O 1
ATOM 2531 N N . MET A 1 311 ? -10.031 15.562 6.316 1 96.56 311 MET A N 1
ATOM 2532 C CA . MET A 1 311 ? -11.438 15.828 6.633 1 96.56 311 MET A CA 1
ATOM 2533 C C . MET A 1 311 ? -12.344 15.391 5.484 1 96.56 311 MET A C 1
ATOM 2535 O O . MET A 1 311 ? -13.336 14.695 5.703 1 96.56 311 MET A O 1
ATOM 2539 N N . TYR A 1 312 ? -11.93 15.766 4.312 1 94.38 312 TYR A N 1
ATOM 2540 C CA . TYR A 1 312 ? -12.742 15.461 3.141 1 94.38 312 TYR A CA 1
ATOM 2541 C C . TYR A 1 312 ? -12.672 13.977 2.797 1 94.38 312 TYR A C 1
ATOM 2543 O O . TYR A 1 312 ? -13.625 13.406 2.27 1 94.38 312 TYR A O 1
ATOM 2551 N N . ALA A 1 313 ? -11.625 13.305 3.131 1 94.19 313 ALA A N 1
ATOM 2552 C CA . ALA A 1 313 ? -11.438 11.898 2.779 1 94.19 313 ALA A CA 1
ATOM 2553 C C . ALA A 1 313 ? -12.156 10.984 3.766 1 94.19 313 ALA A C 1
ATOM 2555 O O . ALA A 1 313 ? -12.695 9.945 3.379 1 94.19 313 ALA A O 1
ATOM 2556 N N . LEU A 1 314 ? -12.195 11.352 5.043 1 94.25 314 LEU A N 1
ATOM 2557 C CA . LEU A 1 314 ? -12.57 10.398 6.078 1 94.25 314 LEU A CA 1
ATOM 2558 C C . LEU A 1 314 ? -13.977 10.68 6.594 1 94.25 314 LEU A C 1
ATOM 2560 O O . LEU A 1 314 ? -14.641 9.781 7.121 1 94.25 314 LEU A O 1
ATOM 2564 N N . SER A 1 315 ? -14.383 11.875 6.488 1 90.62 315 SER A N 1
ATOM 2565 C CA . SER A 1 315 ? -15.695 12.211 7.031 1 90.62 315 SER A CA 1
ATOM 2566 C C . SER A 1 315 ? -16.812 11.789 6.078 1 90.62 315 SER A C 1
ATOM 2568 O O . SER A 1 315 ? -16.688 11.93 4.859 1 90.62 315 SER A O 1
ATOM 2570 N N . ALA A 1 316 ? -17.875 11.266 6.605 1 83.94 316 ALA A N 1
ATOM 2571 C CA . ALA A 1 316 ? -19.047 10.875 5.828 1 83.94 316 ALA A CA 1
ATOM 2572 C C . ALA A 1 316 ? -20.094 11.992 5.797 1 83.94 316 ALA A C 1
ATOM 2574 O O . ALA A 1 316 ? -21.031 11.945 5.008 1 83.94 316 ALA A O 1
ATOM 2575 N N . SER A 1 317 ? -19.875 12.969 6.613 1 81.75 317 SER A N 1
ATOM 2576 C CA . SER A 1 317 ? -20.828 14.062 6.75 1 81.75 317 SER A CA 1
ATOM 2577 C C . SER A 1 317 ? -20.375 15.297 5.98 1 81.75 317 SER A C 1
ATOM 2579 O O . SER A 1 317 ? -19.281 15.312 5.41 1 81.75 317 SER A O 1
ATOM 2581 N N . GLN A 1 318 ? -21.344 16.156 5.91 1 85.88 318 GLN A N 1
ATOM 2582 C CA . GLN A 1 318 ? -21 17.438 5.316 1 85.88 318 GLN A CA 1
ATOM 2583 C C . GLN A 1 318 ? -19.922 18.156 6.133 1 85.88 318 GLN A C 1
ATOM 2585 O O . GLN A 1 318 ? -19.984 18.203 7.363 1 85.88 318 GLN A O 1
ATOM 2590 N N . ILE A 1 319 ? -19.016 18.625 5.465 1 90.38 319 ILE A N 1
ATOM 2591 C CA . ILE A 1 319 ? -17.875 19.234 6.113 1 90.38 319 ILE A CA 1
ATOM 2592 C C . ILE A 1 319 ? -18.188 20.688 6.461 1 90.38 319 ILE A C 1
ATOM 2594 O O . ILE A 1 319 ? -18.703 21.422 5.633 1 90.38 319 ILE A O 1
ATOM 2598 N N . ASP A 1 320 ? -17.906 21.031 7.715 1 93.31 320 ASP A N 1
ATOM 2599 C CA . ASP A 1 320 ? -18.062 22.406 8.172 1 93.31 320 ASP A CA 1
ATOM 2600 C C . ASP A 1 320 ? -16.906 23.266 7.691 1 93.31 320 ASP A C 1
ATOM 2602 O O . ASP A 1 320 ? -15.75 23.016 8.031 1 93.31 320 ASP A O 1
ATOM 2606 N N . ILE A 1 321 ? -17.25 24.312 7.031 1 94.69 321 ILE A N 1
ATOM 2607 C CA . ILE A 1 321 ? -16.25 25.156 6.41 1 94.69 321 ILE A CA 1
ATOM 2608 C C . ILE A 1 321 ? -15.43 25.859 7.492 1 94.69 321 ILE A C 1
ATOM 2610 O O . ILE A 1 321 ? -14.227 26.094 7.32 1 94.69 321 ILE A O 1
ATOM 2614 N N . GLY A 1 322 ? -16.047 26.312 8.562 1 95.38 322 GLY A N 1
ATOM 2615 C CA . GLY A 1 322 ? -15.312 26.875 9.68 1 95.38 322 GLY A CA 1
ATOM 2616 C C . GLY A 1 322 ? -14.25 25.953 10.242 1 95.38 322 GLY A C 1
ATOM 2617 O O . GLY A 1 322 ? -13.133 26.375 10.531 1 95.38 322 GLY A O 1
ATOM 2618 N N . ASN A 1 323 ? -14.57 24.672 10.32 1 96 323 ASN A N 1
ATOM 2619 C CA . ASN A 1 323 ? -13.633 23.656 10.789 1 96 323 ASN A CA 1
ATOM 2620 C C . ASN A 1 323 ? -12.469 23.469 9.82 1 96 323 ASN A C 1
ATOM 2622 O O . ASN A 1 323 ? -11.328 23.266 10.25 1 96 323 ASN A O 1
ATOM 2626 N N . VAL A 1 324 ? -12.789 23.547 8.578 1 97.5 324 VAL A N 1
ATOM 2627 C CA . VAL A 1 324 ? -11.758 23.438 7.551 1 97.5 324 VAL A CA 1
ATOM 2628 C C . VAL A 1 324 ? -10.758 24.578 7.688 1 97.5 324 VAL A C 1
ATOM 2630 O O . VAL A 1 324 ? -9.547 24.359 7.637 1 97.5 324 VAL A O 1
ATOM 2633 N N . ARG A 1 325 ? -11.273 25.812 7.91 1 97.75 325 ARG A N 1
ATOM 2634 C CA . ARG A 1 325 ? -10.43 27 8.039 1 97.75 325 ARG A CA 1
ATOM 2635 C C . ARG A 1 325 ? -9.477 26.859 9.227 1 97.75 325 ARG A C 1
ATOM 2637 O O . ARG A 1 325 ? -8.266 27.078 9.086 1 97.75 325 ARG A O 1
ATOM 2644 N N . GLU A 1 326 ? -10.016 26.438 10.312 1 97.5 326 GLU A N 1
ATOM 2645 C CA . GLU A 1 326 ? -9.211 26.297 11.516 1 97.5 326 GLU A CA 1
ATOM 2646 C C . GLU A 1 326 ? -8.156 25.203 11.352 1 97.5 326 GLU A C 1
ATOM 2648 O O . GLU A 1 326 ? -7.012 25.375 11.781 1 97.5 326 GLU A O 1
ATOM 2653 N N . THR A 1 327 ? -8.523 24.094 10.758 1 98.19 327 THR A N 1
ATOM 2654 C CA . THR A 1 327 ? -7.625 22.969 10.562 1 98.19 327 THR A CA 1
ATOM 2655 C C . THR A 1 327 ? -6.457 23.359 9.656 1 98.19 327 THR A C 1
ATOM 2657 O O . THR A 1 327 ? -5.305 23.031 9.953 1 98.19 327 THR A O 1
ATOM 2660 N N . PHE A 1 328 ? -6.785 24.109 8.57 1 98.5 328 PHE A N 1
ATOM 2661 C CA . PHE A 1 328 ? -5.742 24.562 7.668 1 98.5 328 PHE A CA 1
ATOM 2662 C C . PHE A 1 328 ? -4.762 25.484 8.398 1 98.5 328 PHE A C 1
ATOM 2664 O O . PHE A 1 328 ? -3.545 25.297 8.297 1 98.5 328 PHE A O 1
ATOM 2671 N N . PHE A 1 329 ? -5.344 26.391 9.102 1 98.44 329 PHE A N 1
ATOM 2672 C CA . PHE A 1 329 ? -4.527 27.375 9.805 1 98.44 329 PHE A CA 1
ATOM 2673 C C . PHE A 1 329 ? -3.578 26.688 10.781 1 98.44 329 PHE A C 1
ATOM 2675 O O . PHE A 1 329 ? -2.373 26.953 10.766 1 98.44 329 PHE A O 1
ATOM 2682 N N . ALA A 1 330 ? -4.086 25.828 11.555 1 98 330 ALA A N 1
ATOM 2683 C CA . ALA A 1 330 ? -3.291 25.125 12.555 1 98 330 ALA A CA 1
ATOM 2684 C C . ALA A 1 330 ? -2.217 24.266 11.891 1 98 330 ALA A C 1
ATOM 2686 O O . ALA A 1 330 ? -1.068 24.234 12.336 1 98 330 ALA A O 1
ATOM 2687 N N . ASN A 1 331 ? -2.57 23.562 10.844 1 97.88 331 ASN A N 1
ATOM 2688 C CA . ASN A 1 331 ? -1.661 22.672 10.125 1 97.88 331 ASN A CA 1
ATOM 2689 C C . ASN A 1 331 ? -0.449 23.422 9.586 1 97.88 331 ASN A C 1
ATOM 2691 O O . ASN A 1 331 ? 0.688 22.984 9.75 1 97.88 331 ASN A O 1
ATOM 2695 N N . GLN A 1 332 ? -0.704 24.547 8.953 1 97.19 332 GLN A N 1
ATOM 2696 C CA . GLN A 1 332 ? 0.374 25.312 8.336 1 97.19 332 GLN A CA 1
ATOM 2697 C C . GLN A 1 332 ? 1.282 25.938 9.383 1 97.19 332 GLN A C 1
ATOM 2699 O O . GLN A 1 332 ? 2.504 25.969 9.219 1 97.19 332 GLN A O 1
ATOM 2704 N N . LEU A 1 333 ? 0.726 26.375 10.477 1 96.88 333 LEU A N 1
ATOM 2705 C CA . LEU A 1 333 ? 1.502 27.078 11.484 1 96.88 333 LEU A CA 1
ATOM 2706 C C . LEU A 1 333 ? 2.299 26.109 12.344 1 96.88 333 LEU A C 1
ATOM 2708 O O . LEU A 1 333 ? 3.396 26.438 12.805 1 96.88 333 LEU A O 1
ATOM 2712 N N . ARG A 1 334 ? 1.783 24.938 12.555 1 94.81 334 ARG A N 1
ATOM 2713 C CA . ARG A 1 334 ? 2.387 24.016 13.508 1 94.81 334 ARG A CA 1
ATOM 2714 C C . ARG A 1 334 ? 3.746 23.531 13.016 1 94.81 334 ARG A C 1
ATOM 2716 O O . ARG A 1 334 ? 4.566 23.062 13.805 1 94.81 334 ARG A O 1
ATOM 2723 N N . TYR A 1 335 ? 3.977 23.594 11.789 1 92.25 335 TYR A N 1
ATOM 2724 C CA . TYR A 1 335 ? 5.223 23.109 11.211 1 92.25 335 TYR A CA 1
ATOM 2725 C C . TYR A 1 335 ? 6.418 23.875 11.75 1 92.25 335 TYR A C 1
ATOM 2727 O O . TYR A 1 335 ? 7.449 23.281 12.086 1 92.25 335 TYR A O 1
ATOM 2735 N N . CYS A 1 336 ? 6.273 25.219 11.898 1 92.5 336 CYS A N 1
ATOM 2736 C CA . CYS A 1 336 ? 7.441 26.016 12.273 1 92.5 336 CYS A CA 1
ATOM 2737 C C . CYS A 1 336 ? 7.172 26.828 13.531 1 92.5 336 CYS A C 1
ATOM 2739 O O . CYS A 1 336 ? 8.047 27.562 14 1 92.5 336 CYS A O 1
ATOM 2741 N N . HIS A 1 337 ? 5.977 26.703 14.117 1 95.62 337 HIS A N 1
ATOM 2742 C CA . HIS A 1 337 ? 5.617 27.516 15.266 1 95.62 337 HIS A CA 1
ATOM 2743 C C . HIS A 1 337 ? 4.957 26.672 16.359 1 95.62 337 HIS A C 1
ATOM 2745 O O . HIS A 1 337 ? 4.457 25.578 16.078 1 95.62 337 HIS A O 1
ATOM 2751 N N . LYS A 1 338 ? 5.023 27.188 17.531 1 94.62 338 LYS A N 1
ATOM 2752 C CA . LYS A 1 338 ? 4.27 26.594 18.625 1 94.62 338 LYS A CA 1
ATOM 2753 C C . LYS A 1 338 ? 2.82 27.062 18.625 1 94.62 338 LYS A C 1
ATOM 2755 O O . LYS A 1 338 ? 2.555 28.266 18.641 1 94.62 338 LYS A O 1
ATOM 2760 N N . ILE A 1 339 ? 1.968 26.125 18.562 1 95.31 339 ILE A N 1
ATOM 2761 C CA . ILE A 1 339 ? 0.552 26.469 18.469 1 95.31 339 ILE A CA 1
ATOM 2762 C C . ILE A 1 339 ? -0.172 25.984 19.734 1 95.31 339 ILE A C 1
ATOM 2764 O O . ILE A 1 339 ? 0.043 24.859 20.188 1 95.31 339 ILE A O 1
ATOM 2768 N N . ASN A 1 340 ? -0.977 26.828 20.297 1 94.38 340 ASN A N 1
ATOM 2769 C CA . ASN A 1 340 ? -1.832 26.516 21.422 1 94.38 340 ASN A CA 1
ATOM 2770 C C . ASN A 1 340 ? -3.27 26.969 21.203 1 94.38 340 ASN A C 1
ATOM 2772 O O . ASN A 1 340 ? -3.518 27.844 20.375 1 94.38 340 ASN A O 1
ATOM 2776 N N . VAL A 1 341 ? -4.184 26.266 21.828 1 93.06 341 VAL A N 1
ATOM 2777 C CA . VAL A 1 341 ? -5.559 26.766 21.859 1 93.06 341 VAL A CA 1
ATOM 2778 C C . VAL A 1 341 ? -5.629 28.031 22.703 1 93.06 341 VAL A C 1
ATOM 2780 O O . VAL A 1 341 ? -5.051 28.094 23.797 1 93.06 341 VAL A O 1
ATOM 2783 N N . SER A 1 342 ? -6.352 28.969 22.156 1 87.38 342 SER A N 1
ATOM 2784 C CA . SER A 1 342 ? -6.473 30.234 22.875 1 87.38 342 SER A CA 1
ATOM 2785 C C . SER A 1 342 ? -7.688 30.219 23.812 1 87.38 342 SER A C 1
ATOM 2787 O O . SER A 1 342 ? -8.719 29.625 23.484 1 87.38 342 SER A O 1
ATOM 2789 N N . LYS A 1 343 ? -7.598 30.906 24.891 1 78.69 343 LYS A N 1
ATOM 2790 C CA . LYS A 1 343 ? -8.703 31.078 25.828 1 78.69 343 LYS A CA 1
ATOM 2791 C C . LYS A 1 343 ? -9.703 32.094 25.328 1 78.69 343 LYS A C 1
ATOM 2793 O O . LYS A 1 343 ? -10.906 32 25.594 1 78.69 343 LYS A O 1
ATOM 2798 N N . GLU A 1 344 ? -9.164 33.062 24.625 1 80.75 344 GLU A N 1
ATOM 2799 C CA . GLU A 1 344 ? -9.945 34.219 24.25 1 80.75 344 GLU A CA 1
ATOM 2800 C C . GLU A 1 344 ? -10.359 34.156 22.781 1 80.75 344 GLU A C 1
ATOM 2802 O O . GLU A 1 344 ? -11.258 34.875 22.359 1 80.75 344 GLU A O 1
ATOM 2807 N N . SER A 1 345 ? -9.648 33.375 22.094 1 89.06 345 SER A N 1
ATOM 2808 C CA . SER A 1 345 ? -9.891 33.219 20.656 1 89.06 345 SER A CA 1
ATOM 2809 C C . SER A 1 345 ? -9.68 31.797 20.188 1 89.06 345 SER A C 1
ATOM 2811 O O . SER A 1 345 ? -9.977 30.844 20.906 1 89.06 345 SER A O 1
ATOM 2813 N N . ASP A 1 346 ? -9.211 31.688 18.891 1 93.25 346 ASP A N 1
ATOM 2814 C CA . ASP A 1 346 ? -9.07 30.328 18.391 1 93.25 346 ASP A CA 1
ATOM 2815 C C . ASP A 1 346 ? -7.672 29.781 18.656 1 93.25 346 ASP A C 1
ATOM 2817 O O . ASP A 1 346 ? -7.523 28.672 19.172 1 93.25 346 ASP A O 1
ATOM 2821 N N . PHE A 1 347 ? -6.648 30.609 18.391 1 96.12 347 PHE A N 1
ATOM 2822 C CA . PHE A 1 347 ? -5.293 30.078 18.5 1 96.12 347 PHE A CA 1
ATOM 2823 C C . PHE A 1 347 ? -4.363 31.094 19.156 1 96.12 347 PHE A C 1
ATOM 2825 O O . PHE A 1 347 ? -4.555 32.312 19.016 1 96.12 347 PHE A O 1
ATOM 2832 N N . PHE A 1 348 ? -3.461 30.641 19.875 1 94.81 348 PHE A N 1
ATOM 2833 C CA . PHE A 1 348 ? -2.352 31.375 20.469 1 94.81 348 PHE A CA 1
ATOM 2834 C C . PHE A 1 348 ? -1.017 30.844 19.953 1 94.81 348 PHE A C 1
ATOM 2836 O O . PHE A 1 348 ? -0.676 29.688 20.172 1 94.81 348 PHE A O 1
ATOM 2843 N N . ILE A 1 349 ? -0.243 31.719 19.234 1 96 349 ILE A N 1
ATOM 2844 C CA . ILE A 1 349 ? 0.939 31.266 18.516 1 96 349 ILE A CA 1
ATOM 2845 C C . ILE A 1 349 ? 2.195 31.844 19.156 1 96 349 ILE A C 1
ATOM 2847 O O . ILE A 1 349 ? 2.271 33.062 19.406 1 96 349 ILE A O 1
ATOM 2851 N N . ASP A 1 350 ? 3.146 31.031 19.453 1 95.12 350 ASP A N 1
ATOM 2852 C CA . ASP A 1 350 ? 4.473 31.375 19.953 1 95.12 350 ASP A CA 1
ATOM 2853 C C . ASP A 1 350 ? 4.379 32.188 21.25 1 95.12 350 ASP A C 1
ATOM 2855 O O . ASP A 1 350 ? 5.191 33.062 21.484 1 95.12 350 ASP A O 1
ATOM 2859 N N . GLY A 1 351 ? 3.322 31.984 21.953 1 91.19 351 GLY A N 1
ATOM 2860 C CA . GLY A 1 351 ? 3.152 32.656 23.219 1 91.19 351 GLY A CA 1
ATOM 2861 C C . GLY A 1 351 ? 2.996 34.156 23.078 1 91.19 351 GLY A C 1
ATOM 2862 O O . GLY A 1 351 ? 3.264 34.906 24.016 1 91.19 351 GLY A O 1
ATOM 2863 N N . ARG A 1 352 ? 2.572 34.625 21.953 1 93.12 352 ARG A N 1
ATOM 2864 C CA . ARG A 1 352 ? 2.541 36.062 21.734 1 93.12 352 ARG A CA 1
ATOM 2865 C C . ARG A 1 352 ? 1.321 36.469 20.922 1 93.12 352 ARG A C 1
ATOM 2867 O O . ARG A 1 352 ? 0.593 37.375 21.297 1 93.12 352 ARG A O 1
ATOM 2874 N N . TYR A 1 353 ? 1.098 35.844 19.828 1 94.75 353 TYR A N 1
ATOM 2875 C CA . TYR A 1 353 ? 0.091 36.281 18.891 1 94.75 353 TYR A CA 1
ATOM 2876 C C . TYR A 1 353 ? -1.217 35.531 19.062 1 94.75 353 TYR A C 1
ATOM 2878 O O . TYR A 1 353 ? -1.216 34.312 19.172 1 94.75 353 TYR A O 1
ATOM 2886 N N . THR A 1 354 ? -2.318 36.25 19.109 1 94.75 354 THR A N 1
ATOM 2887 C CA . THR A 1 354 ? -3.65 35.656 19.172 1 94.75 354 THR A CA 1
ATOM 2888 C C . THR A 1 354 ? -4.355 35.75 17.828 1 94.75 354 THR A C 1
ATOM 2890 O O . THR A 1 354 ? -4.352 36.812 17.203 1 94.75 354 THR A O 1
ATOM 2893 N N . PHE A 1 355 ? -4.93 34.656 17.359 1 96.06 355 PHE A N 1
ATOM 2894 C CA . PHE A 1 355 ? -5.559 34.656 16.047 1 96.06 355 PHE A CA 1
ATOM 2895 C C . PHE A 1 355 ? -6.996 34.156 16.141 1 96.06 355 PHE A C 1
ATOM 2897 O O . PHE A 1 355 ? -7.273 33.156 16.812 1 96.06 355 PHE A O 1
ATOM 2904 N N . GLU A 1 356 ? -7.887 34.844 15.523 1 95.62 356 GLU A N 1
ATOM 2905 C CA . GLU A 1 356 ? -9.266 34.406 15.297 1 95.62 356 GLU A CA 1
ATOM 2906 C C . GLU A 1 356 ? -9.516 34.094 13.828 1 95.62 356 GLU A C 1
ATOM 2908 O O . GLU A 1 356 ? -9.312 34.938 12.961 1 95.62 356 GLU A O 1
ATOM 2913 N N . VAL A 1 357 ? -9.93 32.875 13.562 1 96.62 357 VAL A N 1
ATOM 2914 C CA . VAL A 1 357 ? -10.109 32.438 12.188 1 96.62 357 VAL A CA 1
ATOM 2915 C C . VAL A 1 357 ? -11.594 32.438 11.82 1 96.62 357 VAL A C 1
ATOM 2917 O O . VAL A 1 357 ? -12.438 32.031 12.617 1 96.62 357 VAL A O 1
ATOM 2920 N N . GLY A 1 358 ? -11.945 32.938 10.648 1 94.12 358 GLY A N 1
ATOM 2921 C CA . GLY A 1 358 ? -13.328 32.969 10.211 1 94.12 358 GLY A CA 1
ATOM 2922 C C . GLY A 1 358 ? -13.484 33.25 8.727 1 94.12 358 GLY A C 1
ATOM 2923 O O . GLY A 1 358 ? -12.523 33.125 7.969 1 94.12 358 GLY A O 1
ATOM 2924 N N . GLY A 1 359 ? -14.734 33.5 8.305 1 92.44 359 GLY A N 1
ATOM 2925 C CA . GLY A 1 359 ? -15.031 33.812 6.914 1 92.44 359 GLY A CA 1
ATOM 2926 C C . GLY A 1 359 ? -14.789 35.25 6.566 1 92.44 359 GLY A C 1
ATOM 2927 O O . GLY A 1 359 ? -14.141 35.969 7.324 1 92.44 359 GLY A O 1
ATOM 2928 N N . ARG A 1 360 ? -15.375 35.594 5.445 1 85.06 360 ARG A N 1
ATOM 2929 C CA . ARG A 1 360 ? -15.156 36.938 4.879 1 85.06 360 ARG A CA 1
ATOM 2930 C C . ARG A 1 360 ? -15.68 38 5.809 1 85.06 360 ARG A C 1
ATOM 2932 O O . ARG A 1 360 ? -15.094 39.094 5.902 1 85.06 360 ARG A O 1
ATOM 2939 N N . HIS A 1 361 ? -16.703 37.719 6.57 1 82.5 361 HIS A N 1
ATOM 2940 C CA . HIS A 1 361 ? -17.391 38.75 7.332 1 82.5 361 HIS A CA 1
ATOM 2941 C C . HIS A 1 361 ? -17 38.688 8.805 1 82.5 361 HIS A C 1
ATOM 2943 O O . HIS A 1 361 ? -17.594 39.406 9.633 1 82.5 361 HIS A O 1
ATOM 2949 N N . LYS A 1 362 ? -16.016 37.938 8.992 1 80.62 362 LYS A N 1
ATOM 2950 C CA . LYS A 1 362 ? -15.602 37.844 10.391 1 80.62 362 LYS A CA 1
ATOM 2951 C C . LYS A 1 362 ? -15.164 39.219 10.93 1 80.62 362 LYS A C 1
ATOM 2953 O O . LYS A 1 362 ? -14.367 39.906 10.297 1 80.62 362 LYS A O 1
ATOM 2958 N N . GLY A 1 363 ? -15.773 39.656 12.062 1 73.94 363 GLY A N 1
ATOM 2959 C CA . GLY A 1 363 ? -15.5 40.938 12.664 1 73.94 363 GLY A CA 1
ATOM 2960 C C . GLY A 1 363 ? -14.438 40.875 13.75 1 73.94 363 GLY A C 1
ATOM 2961 O O . GLY A 1 363 ? -13.922 39.812 14.055 1 73.94 363 GLY A O 1
ATOM 2962 N N . LYS A 1 364 ? -14.008 42.094 14.312 1 71.69 364 LYS A N 1
ATOM 2963 C CA . LYS A 1 364 ? -12.883 42.281 15.234 1 71.69 364 LYS A CA 1
ATOM 2964 C C . LYS A 1 364 ? -13.344 42.188 16.688 1 71.69 364 LYS A C 1
ATOM 2966 O O . LYS A 1 364 ? -12.555 42.406 17.609 1 71.69 364 LYS A O 1
ATOM 2971 N N . GLN A 1 365 ? -14.531 41.812 16.844 1 69.06 365 GLN A N 1
ATOM 2972 C CA . GLN A 1 365 ? -15.102 41.906 18.172 1 69.06 365 GLN A CA 1
ATOM 2973 C C . GLN A 1 365 ? -14.367 41 19.156 1 69.06 365 GLN A C 1
ATOM 2975 O O . GLN A 1 365 ? -14.117 41.375 20.297 1 69.06 365 GLN A O 1
ATOM 2980 N N . GLN A 1 366 ? -13.953 39.844 18.703 1 71.06 366 GLN A N 1
ATOM 2981 C CA . GLN A 1 366 ? -13.375 38.812 19.594 1 71.06 366 GLN A CA 1
ATOM 2982 C C . GLN A 1 366 ? -11.945 39.188 19.969 1 71.06 366 GLN A C 1
ATOM 2984 O O . GLN A 1 366 ? -11.414 38.656 20.953 1 71.06 366 GLN A O 1
ATOM 2989 N N . ILE A 1 367 ? -11.367 40.125 19.25 1 74.12 367 ILE A N 1
ATOM 2990 C CA . ILE A 1 367 ? -9.969 40.406 19.547 1 74.12 367 ILE A CA 1
ATOM 2991 C C . ILE A 1 367 ? -9.836 41.844 20 1 74.12 367 ILE A C 1
ATOM 2993 O O . ILE A 1 367 ? -8.727 42.375 20.094 1 74.12 367 ILE A O 1
ATOM 2997 N N . ASN A 1 368 ? -10.992 42.438 20.188 1 70.75 368 ASN A N 1
ATOM 2998 C CA . ASN A 1 368 ? -10.961 43.812 20.625 1 70.75 368 ASN A CA 1
ATOM 2999 C C . ASN A 1 368 ? -10.219 43.969 21.953 1 70.75 368 ASN A C 1
ATOM 3001 O O . ASN A 1 368 ? -10.445 43.219 22.891 1 70.75 368 ASN A O 1
ATOM 3005 N N . GLY A 1 369 ? -9.266 44.844 21.969 1 70.31 369 GLY A N 1
ATOM 3006 C CA . GLY A 1 369 ? -8.539 45.156 23.188 1 70.31 369 GLY A CA 1
ATOM 3007 C C . GLY A 1 369 ? -7.273 44.344 23.359 1 70.31 369 GLY A C 1
ATOM 3008 O O . GLY A 1 369 ? -6.48 44.562 24.266 1 70.31 369 GLY A O 1
ATOM 3009 N N . LEU A 1 370 ? -7.105 43.344 22.5 1 75.69 370 LEU A N 1
ATOM 3010 C CA . LEU A 1 370 ? -5.918 42.531 22.625 1 75.69 370 LEU A CA 1
ATOM 3011 C C . LEU A 1 370 ? -4.781 43.062 21.766 1 75.69 370 LEU A C 1
ATOM 3013 O O . LEU A 1 370 ? -5.012 43.5 20.641 1 75.69 370 LEU A O 1
ATOM 3017 N N . SER A 1 371 ? -3.615 43.156 22.438 1 80.56 371 SER A N 1
ATOM 3018 C CA . SER A 1 371 ? -2.422 43.5 21.672 1 80.56 371 SER A CA 1
ATOM 3019 C C . SER A 1 371 ? -1.937 42.281 20.859 1 80.56 371 SER A C 1
ATOM 3021 O O . SER A 1 371 ? -2.117 41.156 21.281 1 80.56 371 SER A O 1
ATOM 3023 N N . ASP A 1 372 ? -1.455 42.469 19.641 1 91.5 372 ASP A N 1
ATOM 3024 C CA . ASP A 1 372 ? -0.89 41.406 18.781 1 91.5 372 ASP A CA 1
ATOM 3025 C C . ASP A 1 372 ? -1.944 40.375 18.406 1 91.5 372 ASP A C 1
ATOM 3027 O O . ASP A 1 372 ? -1.712 39.188 18.547 1 91.5 372 ASP A O 1
ATOM 3031 N N . ALA A 1 373 ? -3.145 40.844 18.219 1 93.44 373 ALA A N 1
ATOM 3032 C CA . ALA A 1 373 ? -4.277 40 17.844 1 93.44 373 ALA A CA 1
ATOM 3033 C C . ALA A 1 373 ? -4.664 40.219 16.375 1 93.44 373 ALA A C 1
ATOM 3035 O O . ALA A 1 373 ? -4.645 41.375 15.898 1 93.44 373 ALA A O 1
ATOM 3036 N N . TYR A 1 374 ? -4.969 39.188 15.68 1 95.19 374 TYR A N 1
ATOM 3037 C CA . TYR A 1 374 ? -5.242 39.281 14.25 1 95.19 374 TYR A CA 1
ATOM 3038 C C . TYR A 1 374 ? -6.469 38.438 13.883 1 95.19 374 TYR A C 1
ATOM 3040 O O . TYR A 1 374 ? -6.758 37.438 14.531 1 95.19 374 TYR A O 1
ATOM 3048 N N . ILE A 1 375 ? -7.211 38.906 12.883 1 95.31 375 ILE A N 1
ATOM 3049 C CA . ILE A 1 375 ? -8.289 38.156 12.258 1 95.31 375 ILE A CA 1
ATOM 3050 C C . ILE A 1 375 ? -7.781 37.5 10.984 1 95.31 375 ILE A C 1
ATOM 3052 O O . ILE A 1 375 ? -7.176 38.125 10.133 1 95.31 375 ILE A O 1
ATOM 3056 N N . VAL A 1 376 ? -7.953 36.219 10.891 1 97.38 376 VAL A N 1
ATOM 3057 C CA . VAL A 1 376 ? -7.609 35.438 9.703 1 97.38 376 VAL A CA 1
ATOM 3058 C C . VAL A 1 376 ? -8.875 35.125 8.914 1 97.38 376 VAL A C 1
ATOM 3060 O O . VAL A 1 376 ? -9.719 34.344 9.375 1 97.38 376 VAL A O 1
ATOM 3063 N N . ALA A 1 377 ? -8.977 35.688 7.75 1 96.62 377 ALA A N 1
ATOM 3064 C CA . ALA A 1 377 ? -10.25 35.625 7.035 1 96.62 377 ALA A CA 1
ATOM 3065 C C . ALA A 1 377 ? -10.117 34.812 5.75 1 96.62 377 ALA A C 1
ATOM 3067 O O . ALA A 1 377 ? -9.164 35 4.984 1 96.62 377 ALA A O 1
ATOM 3068 N N . ASP A 1 378 ? -11.047 33.906 5.547 1 96.88 378 ASP A N 1
ATOM 3069 C CA . ASP A 1 378 ? -11.156 33.125 4.328 1 96.88 378 ASP A CA 1
ATOM 3070 C C . ASP A 1 378 ? -11.922 33.875 3.244 1 96.88 378 ASP A C 1
ATOM 3072 O O . ASP A 1 378 ? -12.602 34.875 3.533 1 96.88 378 ASP A O 1
ATOM 3076 N N . ASP A 1 379 ? -11.672 33.5 1.969 1 95.56 379 ASP A N 1
ATOM 3077 C CA . ASP A 1 379 ? -12.414 34 0.805 1 95.56 379 ASP A CA 1
ATOM 3078 C C . ASP A 1 379 ? -12.148 35.469 0.547 1 95.56 379 ASP A C 1
ATOM 3080 O O . ASP A 1 379 ? -13.047 36.188 0.131 1 95.56 379 ASP A O 1
ATOM 3084 N N . ILE A 1 380 ? -11.055 35.938 0.96 1 95.94 380 ILE A N 1
ATOM 3085 C CA . ILE A 1 380 ? -10.625 37.281 0.602 1 95.94 380 ILE A CA 1
ATOM 3086 C C . ILE A 1 380 ? -9.25 37.219 -0.059 1 95.94 380 ILE A C 1
ATOM 3088 O O . ILE A 1 380 ? -8.414 36.406 0.308 1 95.94 380 ILE A O 1
ATOM 3092 N N . GLU A 1 381 ? -9.008 38.094 -0.985 1 96.19 381 GLU A N 1
ATOM 3093 C CA . GLU A 1 381 ? -7.715 38.188 -1.65 1 96.19 381 GLU A CA 1
ATOM 3094 C C . GLU A 1 381 ? -6.762 39.094 -0.881 1 96.19 381 GLU A C 1
ATOM 3096 O O . GLU A 1 381 ? -5.555 38.844 -0.836 1 96.19 381 GLU A O 1
ATOM 3101 N N . TYR A 1 382 ? -7.438 40.125 -0.327 1 95.38 382 TYR A N 1
ATOM 3102 C CA . TYR A 1 382 ? -6.652 41.156 0.361 1 95.38 382 TYR A CA 1
ATOM 3103 C C . TYR A 1 382 ? -7.18 41.375 1.77 1 95.38 382 TYR A C 1
ATOM 3105 O O . TYR A 1 382 ? -8.391 41.312 2.008 1 95.38 382 TYR A O 1
ATOM 3113 N N . GLY A 1 383 ? -6.242 41.562 2.684 1 92.94 383 GLY A N 1
ATOM 3114 C CA . GLY A 1 383 ? -6.602 42 4.031 1 92.94 383 GLY A CA 1
ATOM 3115 C C . GLY A 1 383 ? -6.219 43.438 4.336 1 92.94 383 GLY A C 1
ATOM 3116 O O . GLY A 1 383 ? -5.414 44.031 3.621 1 92.94 383 GLY A O 1
ATOM 3117 N N . ILE A 1 384 ? -6.934 44 5.344 1 89.94 384 ILE A N 1
ATOM 3118 C CA . ILE A 1 384 ? -6.656 45.375 5.789 1 89.94 384 ILE A CA 1
ATOM 3119 C C . ILE A 1 384 ? -6.402 45.375 7.293 1 89.94 384 ILE A C 1
ATOM 3121 O O . ILE A 1 384 ? -7.078 44.656 8.047 1 89.94 384 ILE A O 1
ATOM 3125 N N . ASN A 1 385 ? -5.391 46.188 7.703 1 89.62 385 ASN A N 1
ATOM 3126 C CA . ASN A 1 385 ? -5.043 46.281 9.117 1 89.62 385 ASN A CA 1
ATOM 3127 C C . ASN A 1 385 ? -4.727 44.938 9.727 1 89.62 385 ASN A C 1
ATOM 3129 O O . ASN A 1 385 ? -3.859 44.219 9.227 1 89.62 385 ASN A O 1
ATOM 3133 N N . ASN A 1 386 ? -5.488 44.562 10.711 1 92.19 386 ASN A N 1
ATOM 3134 C CA . ASN A 1 386 ? -5.148 43.344 11.398 1 92.19 386 ASN A CA 1
ATOM 3135 C C . ASN A 1 386 ? -5.934 42.156 10.844 1 92.19 386 ASN A C 1
ATOM 3137 O O . ASN A 1 386 ? -5.996 41.094 11.477 1 92.19 386 ASN A O 1
ATOM 3141 N N . LYS A 1 387 ? -6.625 42.312 9.719 1 94.81 387 LYS A N 1
ATOM 3142 C CA . LYS A 1 387 ? -7.309 41.219 9.016 1 94.81 387 LYS A CA 1
ATOM 3143 C C . LYS A 1 387 ? -6.441 40.688 7.887 1 94.81 387 LYS A C 1
ATOM 3145 O O . LYS A 1 387 ? -6.082 41.406 6.957 1 94.81 387 LYS A O 1
ATOM 3150 N N . ILE A 1 388 ? -6.109 39.406 7.949 1 97.19 388 ILE A N 1
ATOM 3151 C CA . ILE A 1 388 ? -5.148 38.781 7.047 1 97.19 388 ILE A CA 1
ATOM 3152 C C . ILE A 1 388 ? -5.812 37.625 6.297 1 97.19 388 ILE A C 1
ATOM 3154 O O . ILE A 1 388 ? -6.535 36.812 6.895 1 97.19 388 ILE A O 1
ATOM 3158 N N . PRO A 1 389 ? -5.609 37.469 4.965 1 98.19 389 PRO A N 1
ATOM 3159 C CA . PRO A 1 389 ? -6.172 36.344 4.238 1 98.19 389 PRO A CA 1
ATOM 3160 C C . PRO A 1 389 ? -5.656 35 4.75 1 98.19 389 PRO A C 1
ATOM 3162 O O . PRO A 1 389 ? -4.445 34.812 4.926 1 98.19 389 PRO A O 1
ATOM 3165 N N . LEU A 1 390 ? -6.5 34.031 4.895 1 98.62 390 LEU A N 1
ATOM 3166 C CA . LEU A 1 390 ? -6.188 32.719 5.43 1 98.62 390 LEU A CA 1
ATOM 3167 C C . LEU A 1 390 ? -5.156 32.031 4.555 1 98.62 390 LEU A C 1
ATOM 3169 O O . LEU A 1 390 ? -4.215 31.406 5.066 1 98.62 390 LEU A O 1
ATOM 3173 N N . TRP A 1 391 ? -5.281 32.125 3.207 1 98.69 391 TRP A N 1
ATOM 3174 C CA . TRP A 1 391 ? -4.441 31.375 2.273 1 98.69 391 TRP A CA 1
ATOM 3175 C C . TRP A 1 391 ? -2.982 31.812 2.391 1 98.69 391 TRP A C 1
ATOM 3177 O O . TRP A 1 391 ? -2.074 31.047 2.064 1 98.69 391 TRP A O 1
ATOM 3187 N N . LEU A 1 392 ? -2.719 32.969 2.857 1 98.31 392 LEU A N 1
ATOM 3188 C CA . LEU A 1 392 ? -1.361 33.5 2.957 1 98.31 392 LEU A CA 1
ATOM 3189 C C . LEU A 1 392 ? -0.541 32.688 3.959 1 98.31 392 LEU A C 1
ATOM 3191 O O . LEU A 1 392 ? 0.679 32.594 3.82 1 98.31 392 LEU A O 1
ATOM 3195 N N . PHE A 1 393 ? -1.184 32.094 4.965 1 98.62 393 PHE A N 1
ATOM 3196 C CA . PHE A 1 393 ? -0.484 31.297 5.969 1 98.62 393 PHE A CA 1
ATOM 3197 C C . PHE A 1 393 ? 0.016 29.984 5.375 1 98.62 393 PHE A C 1
ATOM 3199 O O . PHE A 1 393 ? 0.837 29.297 5.98 1 98.62 393 PHE A O 1
ATOM 3206 N N . GLY A 1 394 ? -0.412 29.625 4.203 1 98.56 394 GLY A N 1
ATOM 3207 C CA . GLY A 1 394 ? 0.093 28.469 3.469 1 98.56 394 GLY A CA 1
ATOM 3208 C C . GLY A 1 394 ? 1.456 28.719 2.848 1 98.56 394 GLY A C 1
ATOM 3209 O O . GLY A 1 394 ? 2.004 27.844 2.178 1 98.56 394 GLY A O 1
ATOM 3210 N N . PHE A 1 395 ? 1.994 29.875 3.064 1 98.44 395 PHE A N 1
ATOM 3211 C CA . PHE A 1 395 ? 3.283 30.234 2.484 1 98.44 395 PHE A CA 1
ATOM 3212 C C . PHE A 1 395 ? 4.391 30.141 3.527 1 98.44 395 PHE A C 1
ATOM 3214 O O . PHE A 1 395 ? 5.523 30.562 3.275 1 98.44 395 PHE A O 1
ATOM 3221 N N . LEU A 1 396 ? 4.086 29.594 4.676 1 97.75 396 LEU A N 1
ATOM 3222 C CA . LEU A 1 396 ? 5 29.609 5.812 1 97.75 396 LEU A CA 1
ATOM 3223 C C . LEU A 1 396 ? 6.129 28.609 5.613 1 97.75 396 LEU A C 1
ATOM 3225 O O . LEU A 1 396 ? 7.137 28.641 6.324 1 97.75 396 LEU A O 1
ATOM 3229 N N . TYR A 1 397 ? 5.934 27.688 4.738 1 95.69 397 TYR A N 1
ATOM 3230 C CA . TYR A 1 397 ? 7.016 26.781 4.371 1 95.69 397 TYR A CA 1
ATOM 3231 C C . TYR A 1 397 ? 6.871 26.312 2.93 1 95.69 397 TYR A C 1
ATOM 3233 O O . TYR A 1 397 ? 5.801 26.453 2.332 1 95.69 397 TYR A O 1
ATOM 3241 N N . MET B 1 1 ? -23.859 6.809 3.754 1 83.69 1 MET B N 1
ATOM 3242 C CA . MET B 1 1 ? -24.062 6.023 2.539 1 83.69 1 MET B CA 1
ATOM 3243 C C . MET B 1 1 ? -23.812 6.875 1.297 1 83.69 1 MET B C 1
ATOM 3245 O O . MET B 1 1 ? -23.219 6.406 0.327 1 83.69 1 MET B O 1
ATOM 3249 N N . GLU B 1 2 ? -24.109 8.109 1.371 1 84.25 2 GLU B N 1
ATOM 3250 C CA . GLU B 1 2 ? -23.969 8.977 0.209 1 84.25 2 GLU B CA 1
ATOM 3251 C C . GLU B 1 2 ? -22.5 9.078 -0.221 1 84.25 2 GLU B C 1
ATOM 3253 O O . GLU B 1 2 ? -22.203 9.047 -1.415 1 84.25 2 GLU B O 1
ATOM 3258 N N . ARG B 1 3 ? -21.656 9.094 0.694 1 86.31 3 ARG B N 1
ATOM 3259 C CA . ARG B 1 3 ? -20.234 9.203 0.384 1 86.31 3 ARG B CA 1
ATOM 3260 C C . ARG B 1 3 ? -19.719 7.918 -0.251 1 86.31 3 ARG B C 1
ATOM 3262 O O . ARG B 1 3 ? -18.828 7.957 -1.111 1 86.31 3 ARG B O 1
ATOM 3269 N N . LEU B 1 4 ? -20.234 6.844 0.185 1 89.69 4 LEU B N 1
ATOM 3270 C CA . LEU B 1 4 ? -19.875 5.566 -0.422 1 89.69 4 LEU B CA 1
ATOM 3271 C C . LEU B 1 4 ? -20.297 5.523 -1.888 1 89.69 4 LEU B C 1
ATOM 3273 O O . LEU B 1 4 ? -19.531 5.07 -2.742 1 89.69 4 LEU B O 1
ATOM 3277 N N . PHE B 1 5 ? -21.484 6.121 -2.195 1 90.75 5 PHE B N 1
ATOM 3278 C CA . PHE B 1 5 ? -21.969 6.176 -3.564 1 90.75 5 PHE B CA 1
ATOM 3279 C C . PHE B 1 5 ? -21.094 7.07 -4.426 1 90.75 5 PHE B C 1
ATOM 3281 O O . PHE B 1 5 ? -20.781 6.73 -5.566 1 90.75 5 PHE B O 1
ATOM 3288 N N . GLU B 1 6 ? -20.703 8.156 -3.848 1 87.62 6 GLU B N 1
ATOM 3289 C CA . GLU B 1 6 ? -19.875 9.086 -4.59 1 87.62 6 GLU B CA 1
ATOM 3290 C C . GLU B 1 6 ? -18.531 8.453 -4.961 1 87.62 6 GLU B C 1
ATOM 3292 O O . GLU B 1 6 ? -18.078 8.586 -6.098 1 87.62 6 GLU B O 1
ATOM 3297 N N . SER B 1 7 ? -17.953 7.844 -3.977 1 89.75 7 SER B N 1
ATOM 3298 C CA . SER B 1 7 ? -16.688 7.172 -4.215 1 89.75 7 SER B CA 1
ATOM 3299 C C . SER B 1 7 ? -16.828 6.082 -5.273 1 89.75 7 SER B C 1
ATOM 3301 O O . SER B 1 7 ? -15.953 5.934 -6.137 1 89.75 7 SER B O 1
ATOM 3303 N N . PHE B 1 8 ? -17.891 5.41 -5.199 1 92.88 8 PHE B N 1
ATOM 3304 C CA . PHE B 1 8 ? -18.188 4.34 -6.141 1 92.88 8 PHE B CA 1
ATOM 3305 C C . PHE B 1 8 ? -18.297 4.879 -7.562 1 92.88 8 PHE B C 1
ATOM 3307 O O . PHE B 1 8 ? -17.656 4.367 -8.477 1 92.88 8 PHE B O 1
ATOM 3314 N N . ILE B 1 9 ? -18.969 5.945 -7.773 1 92.44 9 ILE B N 1
ATOM 3315 C CA . ILE B 1 9 ? -19.234 6.523 -9.094 1 92.44 9 ILE B CA 1
ATOM 3316 C C . ILE B 1 9 ? -17.906 7.008 -9.703 1 92.44 9 ILE B C 1
ATOM 3318 O O . ILE B 1 9 ? -17.656 6.793 -10.891 1 92.44 9 ILE B O 1
ATOM 3322 N N . LYS B 1 10 ? -17.109 7.574 -8.883 1 89.31 10 LYS B N 1
ATOM 3323 C CA . LYS B 1 10 ? -15.812 8.062 -9.359 1 89.31 10 LYS B CA 1
ATOM 3324 C C . LYS B 1 10 ? -14.922 6.91 -9.805 1 89.31 10 LYS B C 1
ATOM 3326 O O . LYS B 1 10 ? -14.273 6.988 -10.852 1 89.31 10 LYS B O 1
ATOM 3331 N N . LYS B 1 11 ? -14.906 5.832 -9.031 1 91.88 11 LYS B N 1
ATOM 3332 C CA . LYS B 1 11 ? -14.109 4.652 -9.367 1 91.88 11 LYS B CA 1
ATOM 3333 C C . LYS B 1 11 ? -14.609 4.004 -10.656 1 91.88 11 LYS B C 1
ATOM 3335 O O . LYS B 1 11 ? -13.812 3.611 -11.508 1 91.88 11 LYS B O 1
ATOM 3340 N N . LEU B 1 12 ? -15.867 3.926 -10.75 1 94.31 12 LEU B N 1
ATOM 3341 C CA . LEU B 1 12 ? -16.484 3.285 -11.906 1 94.31 12 LEU B CA 1
ATOM 3342 C C . LEU B 1 12 ? -16.172 4.066 -13.18 1 94.31 12 LEU B C 1
ATOM 3344 O O . LEU B 1 12 ? -15.922 3.475 -14.234 1 94.31 12 LEU B O 1
ATOM 3348 N N . ALA B 1 13 ? -16.172 5.375 -13.07 1 91.88 13 ALA B N 1
ATOM 3349 C CA . ALA B 1 13 ? -15.984 6.25 -14.227 1 91.88 13 ALA B CA 1
ATOM 3350 C C . ALA B 1 13 ? -14.609 6.039 -14.859 1 91.88 13 ALA B C 1
ATOM 3352 O O . ALA B 1 13 ? -14.469 6.109 -16.078 1 91.88 13 ALA B O 1
ATOM 3353 N N . ILE B 1 14 ? -13.656 5.652 -14.07 1 91.5 14 ILE B N 1
ATOM 3354 C CA . ILE B 1 14 ? -12.297 5.594 -14.594 1 91.5 14 ILE B CA 1
ATOM 3355 C C . ILE B 1 14 ? -11.898 4.141 -14.844 1 91.5 14 ILE B C 1
ATOM 3357 O O . ILE B 1 14 ? -10.758 3.854 -15.211 1 91.5 14 ILE B O 1
ATOM 3361 N N . THR B 1 15 ? -12.789 3.203 -14.625 1 94.38 15 THR B N 1
ATOM 3362 C CA . THR B 1 15 ? -12.5 1.788 -14.82 1 94.38 15 THR B CA 1
ATOM 3363 C C . THR B 1 15 ? -12.453 1.447 -16.312 1 94.38 15 THR B C 1
ATOM 3365 O O . THR B 1 15 ? -13.43 1.659 -17.031 1 94.38 15 THR B O 1
ATOM 3368 N N . ASN B 1 16 ? -11.312 0.936 -16.703 1 92.69 16 ASN B N 1
ATOM 3369 C CA . ASN B 1 16 ? -11.117 0.534 -18.094 1 92.69 16 ASN B CA 1
ATOM 3370 C C . ASN B 1 16 ? -11.734 -0.835 -18.375 1 92.69 16 ASN B C 1
ATOM 3372 O O . ASN B 1 16 ? -11.625 -1.747 -17.547 1 92.69 16 ASN B O 1
ATOM 3376 N N . THR B 1 17 ? -12.406 -0.967 -19.516 1 95.06 17 THR B N 1
ATOM 3377 C CA . THR B 1 17 ? -13.055 -2.234 -19.828 1 95.06 17 THR B CA 1
ATOM 3378 C C . THR B 1 17 ? -12.492 -2.811 -21.125 1 95.06 17 THR B C 1
ATOM 3380 O O . THR B 1 17 ? -13.102 -3.697 -21.734 1 95.06 17 THR B O 1
ATOM 3383 N N . SER B 1 18 ? -11.352 -2.307 -21.547 1 92.88 18 SER B N 1
ATOM 3384 C CA . SER B 1 18 ? -10.766 -2.781 -22.797 1 92.88 18 SER B CA 1
ATOM 3385 C C . SER B 1 18 ? -10.305 -4.23 -22.672 1 92.88 18 SER B C 1
ATOM 3387 O O . SER B 1 18 ? -10.25 -4.953 -23.672 1 92.88 18 SER B O 1
ATOM 3389 N N . PHE B 1 19 ? -9.977 -4.664 -21.547 1 94.88 19 PHE B N 1
ATOM 3390 C CA . PHE B 1 19 ? -9.617 -6.047 -21.25 1 94.88 19 PHE B CA 1
ATOM 3391 C C . PHE B 1 19 ? -10.305 -6.52 -19.969 1 94.88 19 PHE B C 1
ATOM 3393 O O . PHE B 1 19 ? -10.312 -5.812 -18.969 1 94.88 19 PHE B O 1
ATOM 3400 N N . VAL B 1 20 ? -10.906 -7.641 -20.094 1 96.31 20 VAL B N 1
ATOM 3401 C CA . VAL B 1 20 ? -11.586 -8.25 -18.953 1 96.31 20 VAL B CA 1
ATOM 3402 C C . VAL B 1 20 ? -11.062 -9.664 -18.734 1 96.31 20 VAL B C 1
ATOM 3404 O O . VAL B 1 20 ? -10.883 -10.422 -19.688 1 96.31 20 VAL B O 1
ATOM 3407 N N . ARG B 1 21 ? -10.812 -9.984 -17.5 1 96.12 21 ARG B N 1
ATOM 3408 C CA . ARG B 1 21 ? -10.297 -11.305 -17.141 1 96.12 21 ARG B CA 1
ATOM 3409 C C . ARG B 1 21 ? -11.297 -12.398 -17.5 1 96.12 21 ARG B C 1
ATOM 3411 O O . ARG B 1 21 ? -12.508 -12.188 -17.406 1 96.12 21 ARG B O 1
ATOM 3418 N N . SER B 1 22 ? -10.797 -13.578 -17.797 1 95.19 22 SER B N 1
ATOM 3419 C CA . SER B 1 22 ? -11.633 -14.695 -18.25 1 95.19 22 SER B CA 1
ATOM 3420 C C . SER B 1 22 ? -12.562 -15.164 -17.141 1 95.19 22 SER B C 1
ATOM 3422 O O . SER B 1 22 ? -13.641 -15.695 -17.422 1 95.19 22 SER B O 1
ATOM 3424 N N . LEU B 1 23 ? -12.125 -14.898 -15.891 1 96.38 23 LEU B N 1
ATOM 3425 C CA . LEU B 1 23 ? -12.938 -15.32 -14.758 1 96.38 23 LEU B CA 1
ATOM 3426 C C . LEU B 1 23 ? -14.336 -14.711 -14.836 1 96.38 23 LEU B C 1
ATOM 3428 O O . LEU B 1 23 ? -15.297 -15.297 -14.336 1 96.38 23 LEU B O 1
ATOM 3432 N N . MET B 1 24 ? -14.492 -13.562 -15.492 1 97.38 24 MET B N 1
ATOM 3433 C CA . MET B 1 24 ? -15.773 -12.883 -15.664 1 97.38 24 MET B CA 1
ATOM 3434 C C . MET B 1 24 ? -16.797 -13.828 -16.281 1 97.38 24 MET B C 1
ATOM 3436 O O . MET B 1 24 ? -17.969 -13.805 -15.898 1 97.38 24 MET B O 1
ATOM 3440 N N . ASN B 1 25 ? -16.328 -14.664 -17.141 1 95.94 25 ASN B N 1
ATOM 3441 C CA . ASN B 1 25 ? -17.219 -15.531 -17.891 1 95.94 25 ASN B CA 1
ATOM 3442 C C . ASN B 1 25 ? -17.453 -16.859 -17.156 1 95.94 25 ASN B C 1
ATOM 3444 O O . ASN B 1 25 ? -18.344 -17.625 -17.516 1 95.94 25 ASN B O 1
ATOM 3448 N N . GLU B 1 26 ? -16.672 -17.109 -16.188 1 95.5 26 GLU B N 1
ATOM 3449 C CA . GLU B 1 26 ? -16.797 -18.359 -15.43 1 95.5 26 GLU B CA 1
ATOM 3450 C C . GLU B 1 26 ? -17.719 -18.203 -14.234 1 95.5 26 GLU B C 1
ATOM 3452 O O . GLU B 1 26 ? -18.344 -19.172 -13.797 1 95.5 26 GLU B O 1
ATOM 3457 N N . ILE B 1 27 ? -17.859 -17.047 -13.719 1 97.5 27 ILE B N 1
ATOM 3458 C CA . ILE B 1 27 ? -18.641 -16.75 -12.523 1 97.5 27 ILE B CA 1
ATOM 3459 C C . ILE B 1 27 ? -20.141 -16.844 -12.852 1 97.5 27 ILE B C 1
ATOM 3461 O O . ILE B 1 27 ? -20.578 -16.359 -13.898 1 97.5 27 ILE B O 1
ATOM 3465 N N . GLU B 1 28 ? -20.859 -17.547 -12.023 1 97 28 GLU B N 1
ATOM 3466 C CA . GLU B 1 28 ? -22.312 -17.609 -12.125 1 97 28 GLU B CA 1
ATOM 3467 C C . GLU B 1 28 ? -22.953 -16.391 -11.477 1 97 28 GLU B C 1
ATOM 3469 O O . GLU B 1 28 ? -23.5 -16.484 -10.375 1 97 28 GLU B O 1
ATOM 3474 N N . TRP B 1 29 ? -23.062 -15.375 -12.195 1 97.06 29 TRP B N 1
ATOM 3475 C CA . TRP B 1 29 ? -23.422 -14.055 -11.672 1 97.06 29 TRP B CA 1
ATOM 3476 C C . TRP B 1 29 ? -24.875 -14.039 -11.211 1 97.06 29 TRP B C 1
ATOM 3478 O O . TRP B 1 29 ? -25.312 -13.102 -10.539 1 97.06 29 TRP B O 1
ATOM 3488 N N . GLU B 1 30 ? -25.656 -15.07 -11.523 1 95.19 30 GLU B N 1
ATOM 3489 C CA . GLU B 1 30 ? -27.047 -15.141 -11.109 1 95.19 30 GLU B CA 1
ATOM 3490 C C . GLU B 1 30 ? -27.172 -15.578 -9.656 1 95.19 30 GLU B C 1
ATOM 3492 O O . GLU B 1 30 ? -28.234 -15.43 -9.039 1 95.19 30 GLU B O 1
ATOM 3497 N N . ALA B 1 31 ? -26.125 -16.109 -9.156 1 96.12 31 ALA B N 1
ATOM 3498 C CA . ALA B 1 31 ? -26.156 -16.516 -7.75 1 96.12 31 ALA B CA 1
ATOM 3499 C C . ALA B 1 31 ? -26.344 -15.312 -6.836 1 96.12 31 ALA B C 1
ATOM 3501 O O . ALA B 1 31 ? -25.828 -14.219 -7.129 1 96.12 31 ALA B O 1
ATOM 3502 N N . ARG B 1 32 ? -26.953 -15.516 -5.703 1 96.69 32 ARG B N 1
ATOM 3503 C CA . ARG B 1 32 ? -27.297 -14.414 -4.805 1 96.69 32 ARG B CA 1
ATOM 3504 C C . ARG B 1 32 ? -26.094 -14 -3.959 1 96.69 32 ARG B C 1
ATOM 3506 O O . ARG B 1 32 ? -26.047 -12.875 -3.447 1 96.69 32 ARG B O 1
ATOM 3513 N N . LEU B 1 33 ? -25.188 -14.914 -3.686 1 96.88 33 LEU B N 1
ATOM 3514 C CA . LEU B 1 33 ? -24 -14.648 -2.883 1 96.88 33 LEU B CA 1
ATOM 3515 C C . LEU B 1 33 ? -22.75 -15.25 -3.529 1 96.88 33 LEU B C 1
ATOM 3517 O O . LEU B 1 33 ? -22.609 -16.469 -3.6 1 96.88 33 LEU B O 1
ATOM 3521 N N . ILE B 1 34 ? -21.875 -14.391 -4.031 1 97.44 34 ILE B N 1
ATOM 3522 C CA . ILE B 1 34 ? -20.688 -14.805 -4.773 1 97.44 34 ILE B CA 1
ATOM 3523 C C . ILE B 1 34 ? -19.438 -14.273 -4.082 1 97.44 34 ILE B C 1
ATOM 3525 O O . ILE B 1 34 ? -19.375 -13.094 -3.723 1 97.44 34 ILE B O 1
ATOM 3529 N N . GLY B 1 35 ? -18.453 -15.117 -3.783 1 96.44 35 GLY B N 1
ATOM 3530 C CA . GLY B 1 35 ? -17.156 -14.719 -3.283 1 96.44 35 GLY B CA 1
ATOM 3531 C C . GLY B 1 35 ? -16.047 -14.898 -4.305 1 96.44 35 GLY B C 1
ATOM 3532 O O . GLY B 1 35 ? -16.031 -15.883 -5.047 1 96.44 35 GLY B O 1
ATOM 3533 N N . ILE B 1 36 ? -15.188 -13.938 -4.41 1 96.88 36 ILE B N 1
ATOM 3534 C CA . ILE B 1 36 ? -13.984 -14.016 -5.234 1 96.88 36 ILE B CA 1
ATOM 3535 C C . ILE B 1 36 ? -12.75 -13.797 -4.363 1 96.88 36 ILE B C 1
ATOM 3537 O O . ILE B 1 36 ? -12.555 -12.719 -3.799 1 96.88 36 ILE B O 1
ATOM 3541 N N . LYS B 1 37 ? -11.961 -14.789 -4.207 1 95.56 37 LYS B N 1
ATOM 3542 C CA . LYS B 1 37 ? -10.734 -14.664 -3.418 1 95.56 37 LYS B CA 1
ATOM 3543 C C . LYS B 1 37 ? -9.5 -14.781 -4.305 1 95.56 37 LYS B C 1
ATOM 3545 O O . LYS B 1 37 ? -9.562 -15.359 -5.395 1 95.56 37 LYS B O 1
ATOM 3550 N N . GLY B 1 38 ? -8.414 -14.227 -3.885 1 94.81 38 GLY B N 1
ATOM 3551 C CA . GLY B 1 38 ? -7.16 -14.242 -4.613 1 94.81 38 GLY B CA 1
ATOM 3552 C C . GLY B 1 38 ? -6.098 -13.352 -3.99 1 94.81 38 GLY B C 1
ATOM 3553 O O . GLY B 1 38 ? -6.391 -12.57 -3.082 1 94.81 38 GLY B O 1
ATOM 3554 N N . ALA B 1 39 ? -4.945 -13.492 -4.543 1 93.19 39 ALA B N 1
ATOM 3555 C CA . ALA B 1 39 ? -3.812 -12.727 -4.027 1 93.19 39 ALA B CA 1
ATOM 3556 C C . ALA B 1 39 ? -3.986 -11.234 -4.301 1 93.19 39 ALA B C 1
ATOM 3558 O O . ALA B 1 39 ? -4.723 -10.852 -5.211 1 93.19 39 ALA B O 1
ATOM 3559 N N . ARG B 1 40 ? -3.324 -10.484 -3.467 1 91.12 40 ARG B N 1
ATOM 3560 C CA . ARG B 1 40 ? -3.299 -9.047 -3.684 1 91.12 40 ARG B CA 1
ATOM 3561 C C . ARG B 1 40 ? -2.66 -8.703 -5.023 1 91.12 40 ARG B C 1
ATOM 3563 O O . ARG B 1 40 ? -1.64 -9.281 -5.398 1 91.12 40 ARG B O 1
ATOM 3570 N N . GLY B 1 41 ? -3.344 -7.848 -5.77 1 91.5 41 GLY B N 1
ATOM 3571 C CA . GLY B 1 41 ? -2.746 -7.328 -6.988 1 91.5 41 GLY B CA 1
ATOM 3572 C C . GLY B 1 41 ? -3.152 -8.102 -8.227 1 91.5 41 GLY B C 1
ATOM 3573 O O . GLY B 1 41 ? -2.74 -7.762 -9.344 1 91.5 41 GLY B O 1
ATOM 3574 N N . VAL B 1 42 ? -4.02 -9.094 -8.078 1 95.38 42 VAL B N 1
ATOM 3575 C CA . VAL B 1 42 ? -4.305 -9.93 -9.234 1 95.38 42 VAL B CA 1
ATOM 3576 C C . VAL B 1 42 ? -5.48 -9.344 -10.016 1 95.38 42 VAL B C 1
ATOM 3578 O O . VAL B 1 42 ? -5.871 -9.883 -11.055 1 95.38 42 VAL B O 1
ATOM 3581 N N . GLY B 1 43 ? -6.195 -8.289 -9.484 1 95.25 43 GLY B N 1
ATOM 3582 C CA . GLY B 1 43 ? -7.203 -7.59 -10.266 1 95.25 43 GLY B CA 1
ATOM 3583 C C . GLY B 1 43 ? -8.617 -7.832 -9.781 1 95.25 43 GLY B C 1
ATOM 3584 O O . GLY B 1 43 ? -9.578 -7.641 -10.523 1 95.25 43 GLY B O 1
ATOM 3585 N N . LYS B 1 44 ? -8.852 -8.25 -8.586 1 96.81 44 LYS B N 1
ATOM 3586 C CA . LYS B 1 44 ? -10.172 -8.539 -8.039 1 96.81 44 LYS B CA 1
ATOM 3587 C C . LYS B 1 44 ? -11.07 -7.309 -8.086 1 96.81 44 LYS B C 1
ATOM 3589 O O . LYS B 1 44 ? -12.203 -7.375 -8.562 1 96.81 44 LYS B O 1
ATOM 3594 N N . THR B 1 45 ? -10.562 -6.176 -7.57 1 96 45 THR B N 1
ATOM 3595 C CA . THR B 1 45 ? -11.312 -4.922 -7.547 1 96 45 THR B CA 1
ATOM 3596 C C . THR B 1 45 ? -11.719 -4.508 -8.961 1 96 45 THR B C 1
ATOM 3598 O O . THR B 1 45 ? -12.875 -4.176 -9.203 1 96 45 THR B O 1
ATOM 3601 N N . THR B 1 46 ? -10.758 -4.582 -9.867 1 96.06 46 THR B N 1
ATOM 3602 C CA . THR B 1 46 ? -11.008 -4.199 -11.25 1 96.06 46 THR B CA 1
ATOM 3603 C C . THR B 1 46 ? -12.102 -5.074 -11.867 1 96.06 46 THR B C 1
ATOM 3605 O O . THR B 1 46 ? -12.984 -4.574 -12.562 1 96.06 46 THR B O 1
ATOM 3608 N N . LEU B 1 47 ? -12.039 -6.332 -11.586 1 97.94 47 LEU B N 1
ATOM 3609 C CA . LEU B 1 47 ? -13.023 -7.258 -12.133 1 97.94 47 LEU B CA 1
ATOM 3610 C C . LEU B 1 47 ? -14.43 -6.895 -11.664 1 97.94 47 LEU B C 1
ATOM 3612 O O . LEU B 1 47 ? -15.375 -6.895 -12.461 1 97.94 47 LEU B O 1
ATOM 3616 N N . LEU B 1 48 ? -14.609 -6.562 -10.352 1 98.06 48 LEU B N 1
ATOM 3617 C CA . LEU B 1 48 ? -15.906 -6.164 -9.82 1 98.06 48 LEU B CA 1
ATOM 3618 C C . LEU B 1 48 ? -16.438 -4.934 -10.539 1 98.06 48 LEU B C 1
ATOM 3620 O O . LEU B 1 48 ? -17.594 -4.922 -11 1 98.06 48 LEU B O 1
ATOM 3624 N N . LEU B 1 49 ? -15.617 -3.955 -10.664 1 97.81 49 LEU B N 1
ATOM 3625 C CA . LEU B 1 49 ? -16.031 -2.691 -11.258 1 97.81 49 LEU B CA 1
ATOM 3626 C C . LEU B 1 49 ? -16.344 -2.869 -12.742 1 97.81 49 LEU B C 1
ATOM 3628 O O . LEU B 1 49 ? -17.281 -2.266 -13.258 1 97.81 49 LEU B O 1
ATOM 3632 N N . GLN B 1 50 ? -15.586 -3.703 -13.414 1 98.12 50 GLN B N 1
ATOM 3633 C CA . GLN B 1 50 ? -15.844 -3.982 -14.828 1 98.12 50 GLN B CA 1
ATOM 3634 C C . GLN B 1 50 ? -17.188 -4.676 -15.008 1 98.12 50 GLN B C 1
ATOM 3636 O O . GLN B 1 50 ? -17.953 -4.344 -15.922 1 98.12 50 GLN B O 1
ATOM 3641 N N . TYR B 1 51 ? -17.453 -5.621 -14.148 1 98.38 51 TYR B N 1
ATOM 3642 C CA . TYR B 1 51 ? -18.75 -6.301 -14.25 1 98.38 51 TYR B CA 1
ATOM 3643 C C . TYR B 1 51 ? -19.891 -5.316 -14.086 1 98.38 51 TYR B C 1
ATOM 3645 O O . TYR B 1 51 ? -20.859 -5.336 -14.867 1 98.38 51 TYR B O 1
ATOM 3653 N N . ILE B 1 52 ? -19.812 -4.488 -13.07 1 98.19 52 ILE B N 1
ATOM 3654 C CA . ILE B 1 52 ? -20.844 -3.494 -12.805 1 98.19 52 ILE B CA 1
ATOM 3655 C C . ILE B 1 52 ? -21.031 -2.604 -14.023 1 98.19 52 ILE B C 1
ATOM 3657 O O . ILE B 1 52 ? -22.156 -2.438 -14.516 1 98.19 52 ILE B O 1
ATOM 3661 N N . LYS B 1 53 ? -19.953 -2.094 -14.508 1 97.31 53 LYS B N 1
ATOM 3662 C CA . LYS B 1 53 ? -19.969 -1.138 -15.609 1 97.31 53 LYS B CA 1
ATOM 3663 C C . LYS B 1 53 ? -20.562 -1.764 -16.875 1 97.31 53 LYS B C 1
ATOM 3665 O O . LYS B 1 53 ? -21.297 -1.104 -17.609 1 97.31 53 LYS B O 1
ATOM 3670 N N . LEU B 1 54 ? -20.359 -3.02 -17.094 1 97.31 54 LEU B N 1
ATOM 3671 C CA . LEU B 1 54 ? -20.703 -3.672 -18.344 1 97.31 54 LEU B CA 1
ATOM 3672 C C . LEU B 1 54 ? -22.094 -4.305 -18.266 1 97.31 54 LEU B C 1
ATOM 3674 O O . LEU B 1 54 ? -22.766 -4.473 -19.281 1 97.31 54 LEU B O 1
ATOM 3678 N N . ASN B 1 55 ? -22.547 -4.676 -17.047 1 97.31 55 ASN B N 1
ATOM 3679 C CA . ASN B 1 55 ? -23.688 -5.586 -17.016 1 97.31 55 ASN B CA 1
ATOM 3680 C C . ASN B 1 55 ? -24.828 -5.027 -16.172 1 97.31 55 ASN B C 1
ATOM 3682 O O . ASN B 1 55 ? -25.953 -5.551 -16.203 1 97.31 55 ASN B O 1
ATOM 3686 N N . LEU B 1 56 ? -24.531 -4.027 -15.398 1 97 56 LEU B N 1
ATOM 3687 C CA . LEU B 1 56 ? -25.562 -3.547 -14.484 1 97 56 LEU B CA 1
ATOM 3688 C C . LEU B 1 56 ? -25.922 -2.096 -14.789 1 97 56 LEU B C 1
ATOM 3690 O O . LEU B 1 56 ? -25.125 -1.356 -15.352 1 97 56 LEU B O 1
ATOM 3694 N N . PRO B 1 57 ? -27.125 -1.702 -14.398 1 93.12 57 PRO B N 1
ATOM 3695 C CA . PRO B 1 57 ? -27.516 -0.311 -14.633 1 93.12 57 PRO B CA 1
ATOM 3696 C C . PRO B 1 57 ? -26.812 0.667 -13.703 1 93.12 57 PRO B C 1
ATOM 3698 O O . PRO B 1 57 ? -26.5 0.325 -12.555 1 93.12 57 PRO B O 1
ATOM 3701 N N . MET B 1 58 ? -26.5 1.803 -14.234 1 87.38 58 MET B N 1
ATOM 3702 C CA . MET B 1 58 ? -25.875 2.852 -13.43 1 87.38 58 MET B CA 1
ATOM 3703 C C . MET B 1 58 ? -26.938 3.68 -12.711 1 87.38 58 MET B C 1
ATOM 3705 O O . MET B 1 58 ? -27.172 4.832 -13.07 1 87.38 58 MET B O 1
ATOM 3709 N N . ASP B 1 59 ? -27.562 3.092 -11.688 1 90.81 59 ASP B N 1
ATOM 3710 C CA . ASP B 1 59 ? -28.578 3.783 -10.891 1 90.81 59 ASP B CA 1
ATOM 3711 C C . ASP B 1 59 ? -28.484 3.387 -9.422 1 90.81 59 ASP B C 1
ATOM 3713 O O . ASP B 1 59 ? -27.453 2.895 -8.969 1 90.81 59 ASP B O 1
ATOM 3717 N N . LYS B 1 60 ? -29.484 3.668 -8.711 1 91.56 60 LYS B N 1
ATOM 3718 C CA . LYS B 1 60 ? -29.453 3.539 -7.254 1 91.56 60 LYS B CA 1
ATOM 3719 C C . LYS B 1 60 ? -29.578 2.08 -6.828 1 91.56 60 LYS B C 1
ATOM 3721 O O . LYS B 1 60 ? -29.484 1.764 -5.641 1 91.56 60 LYS B O 1
ATOM 3726 N N . THR B 1 61 ? -29.719 1.164 -7.801 1 96.44 61 THR B N 1
ATOM 3727 C CA . THR B 1 61 ? -29.953 -0.232 -7.453 1 96.44 61 THR B CA 1
ATOM 3728 C C . THR B 1 61 ? -28.625 -0.972 -7.254 1 96.44 61 THR B C 1
ATOM 3730 O O . THR B 1 61 ? -28.625 -2.121 -6.809 1 96.44 61 THR B O 1
ATOM 3733 N N . VAL B 1 62 ? -27.484 -0.329 -7.621 1 97.88 62 VAL B N 1
ATOM 3734 C CA . VAL B 1 62 ? -26.172 -0.966 -7.52 1 97.88 62 VAL B CA 1
ATOM 3735 C C . VAL B 1 62 ? -25.266 -0.145 -6.605 1 97.88 62 VAL B C 1
ATOM 3737 O O . VAL B 1 62 ? -25.25 1.086 -6.688 1 97.88 62 VAL B O 1
ATOM 3740 N N . LEU B 1 63 ? -24.531 -0.798 -5.684 1 97.62 63 LEU B N 1
ATOM 3741 C CA . LEU B 1 63 ? -23.562 -0.133 -4.812 1 97.62 63 LEU B CA 1
ATOM 3742 C C . LEU B 1 63 ? -22.297 -0.968 -4.672 1 97.62 63 LEU B C 1
ATOM 3744 O O . LEU B 1 63 ? -22.375 -2.186 -4.492 1 97.62 63 LEU B O 1
ATOM 3748 N N . TYR B 1 64 ? -21.234 -0.358 -4.891 1 97.88 64 TYR B N 1
ATOM 3749 C CA . TYR B 1 64 ? -19.922 -0.902 -4.566 1 97.88 64 TYR B CA 1
ATOM 3750 C C . TYR B 1 64 ? -19.297 -0.17 -3.381 1 97.88 64 TYR B C 1
ATOM 3752 O O . TYR B 1 64 ? -19.344 1.061 -3.311 1 97.88 64 TYR B O 1
ATOM 3760 N N . ALA B 1 65 ? -18.703 -0.923 -2.449 1 96.12 65 ALA B N 1
ATOM 3761 C CA . ALA B 1 65 ? -17.984 -0.312 -1.332 1 96.12 65 ALA B CA 1
ATOM 3762 C C . ALA B 1 65 ? -16.797 -1.172 -0.907 1 96.12 65 ALA B C 1
ATOM 3764 O O . ALA B 1 65 ? -16.891 -2.4 -0.88 1 96.12 65 ALA B O 1
ATOM 3765 N N . SER B 1 66 ? -15.695 -0.542 -0.596 1 94.62 66 SER B N 1
ATOM 3766 C CA . SER B 1 66 ? -14.594 -1.212 0.085 1 94.62 66 SER B CA 1
ATOM 3767 C C . SER B 1 66 ? -14.812 -1.235 1.595 1 94.62 66 SER B C 1
ATOM 3769 O O . SER B 1 66 ? -14.922 -0.183 2.229 1 94.62 66 SER B O 1
ATOM 3771 N N . VAL B 1 67 ? -14.82 -2.354 2.162 1 93.88 67 VAL B N 1
ATOM 3772 C CA . VAL B 1 67 ? -15.25 -2.465 3.553 1 93.88 67 VAL B CA 1
ATOM 3773 C C . VAL B 1 67 ? -14.094 -2.117 4.48 1 93.88 67 VAL B C 1
ATOM 3775 O O . VAL B 1 67 ? -14.273 -2 5.695 1 93.88 67 VAL B O 1
ATOM 3778 N N . ASP B 1 68 ? -12.945 -1.874 3.916 1 89.88 68 ASP B N 1
ATOM 3779 C CA . ASP B 1 68 ? -11.828 -1.396 4.734 1 89.88 68 ASP B CA 1
ATOM 3780 C C . ASP B 1 68 ? -11.938 0.106 4.98 1 89.88 68 ASP B C 1
ATOM 3782 O O . ASP B 1 68 ? -11.117 0.682 5.699 1 89.88 68 ASP B O 1
ATOM 3786 N N . ASN B 1 69 ? -12.875 0.762 4.414 1 89.88 69 ASN B N 1
ATOM 3787 C CA . ASN B 1 69 ? -13.172 2.16 4.711 1 89.88 69 ASN B CA 1
ATOM 3788 C C . ASN B 1 69 ? -13.477 2.363 6.191 1 89.88 69 ASN B C 1
ATOM 3790 O O . ASN B 1 69 ? -14.188 1.559 6.797 1 89.88 69 ASN B O 1
ATOM 3794 N N . ILE B 1 70 ? -12.945 3.414 6.77 1 89.19 70 ILE B N 1
ATOM 3795 C CA . ILE B 1 70 ? -13.062 3.643 8.203 1 89.19 70 ILE B CA 1
ATOM 3796 C C . ILE B 1 70 ? -14.531 3.883 8.57 1 89.19 70 ILE B C 1
ATOM 3798 O O . ILE B 1 70 ? -14.914 3.795 9.734 1 89.19 70 ILE B O 1
ATOM 3802 N N . TRP B 1 71 ? -15.352 4.227 7.551 1 90.81 71 TRP B N 1
ATOM 3803 C CA . TRP B 1 71 ? -16.797 4.367 7.746 1 90.81 71 TRP B CA 1
ATOM 3804 C C . TRP B 1 71 ? -17.375 3.125 8.414 1 90.81 71 TRP B C 1
ATOM 3806 O O . TRP B 1 71 ? -18.266 3.227 9.25 1 90.81 71 TRP B O 1
ATOM 3816 N N . PHE B 1 72 ? -16.859 1.973 8.188 1 92.44 72 PHE B N 1
ATOM 3817 C CA . PHE B 1 72 ? -17.391 0.702 8.664 1 92.44 72 PHE B CA 1
ATOM 3818 C C . PHE B 1 72 ? -16.969 0.445 10.102 1 92.44 72 PHE B C 1
ATOM 3820 O O . PHE B 1 72 ? -17.406 -0.539 10.711 1 92.44 72 PHE B O 1
ATOM 3827 N N . SER B 1 73 ? -16.172 1.318 10.648 1 89.69 73 SER B N 1
ATOM 3828 C CA . SER B 1 73 ? -15.82 1.194 12.062 1 89.69 73 SER B CA 1
ATOM 3829 C C . SER B 1 73 ? -17 1.586 12.953 1 89.69 73 SER B C 1
ATOM 3831 O O . SER B 1 73 ? -17.062 1.178 14.117 1 89.69 73 SER B O 1
ATOM 3833 N N . GLU B 1 74 ? -17.906 2.393 12.398 1 89.75 74 GLU B N 1
ATOM 3834 C CA . GLU B 1 74 ? -19.062 2.842 13.18 1 89.75 74 GLU B CA 1
ATOM 3835 C C . GLU B 1 74 ? -20.375 2.371 12.547 1 89.75 74 GLU B C 1
ATOM 3837 O O . GLU B 1 74 ? -21.453 2.637 13.078 1 89.75 74 GLU B O 1
ATOM 3842 N N . HIS B 1 75 ? -20.281 1.748 11.43 1 92.56 75 HIS B N 1
ATOM 3843 C CA . HIS B 1 75 ? -21.469 1.285 10.734 1 92.56 75 HIS B CA 1
ATOM 3844 C C . HIS B 1 75 ? -21.359 -0.193 10.375 1 92.56 75 HIS B C 1
ATOM 3846 O O . HIS B 1 75 ? -20.375 -0.62 9.773 1 92.56 75 HIS B O 1
ATOM 3852 N N . LYS B 1 76 ? -22.359 -0.913 10.688 1 94.44 76 LYS B N 1
ATOM 3853 C CA . LYS B 1 76 ? -22.359 -2.35 10.43 1 94.44 76 LYS B CA 1
ATOM 3854 C C . LYS B 1 76 ? -22.672 -2.646 8.961 1 94.44 76 LYS B C 1
ATOM 3856 O O . LYS B 1 76 ? -23.484 -1.959 8.344 1 94.44 76 LYS B O 1
ATOM 3861 N N . LEU B 1 77 ? -22.078 -3.664 8.5 1 95.5 77 LEU B N 1
ATOM 3862 C CA . LEU B 1 77 ? -22.297 -4.133 7.141 1 95.5 77 LEU B CA 1
ATOM 3863 C C . LEU B 1 77 ? -23.766 -4.496 6.93 1 95.5 77 LEU B C 1
ATOM 3865 O O . LEU B 1 77 ? -24.359 -4.176 5.891 1 95.5 77 LEU B O 1
ATOM 3869 N N . TYR B 1 78 ? -24.359 -5.113 7.887 1 96.19 78 TYR B N 1
ATOM 3870 C CA . TYR B 1 78 ? -25.766 -5.504 7.812 1 96.19 78 TYR B CA 1
ATOM 3871 C C . TYR B 1 78 ? -26.672 -4.281 7.684 1 96.19 78 TYR B C 1
ATOM 3873 O O . TYR B 1 78 ? -27.609 -4.277 6.895 1 96.19 78 TYR B O 1
ATOM 3881 N N . ASP B 1 79 ? -26.391 -3.271 8.477 1 96.5 79 ASP B N 1
ATOM 3882 C CA . ASP B 1 79 ? -27.203 -2.055 8.453 1 96.5 79 ASP B CA 1
ATOM 3883 C C . ASP B 1 79 ? -27.109 -1.365 7.094 1 96.5 79 ASP B C 1
ATOM 3885 O O . ASP B 1 79 ? -28.094 -0.854 6.582 1 96.5 79 ASP B O 1
ATOM 3889 N N . LEU B 1 80 ? -25.891 -1.331 6.539 1 96.25 80 LEU B N 1
ATOM 3890 C CA . LEU B 1 80 ? -25.719 -0.785 5.195 1 96.25 80 LEU B CA 1
ATOM 3891 C C . LEU B 1 80 ? -26.594 -1.534 4.195 1 96.25 80 LEU B C 1
ATOM 3893 O O . LEU B 1 80 ? -27.328 -0.916 3.412 1 96.25 80 LEU B O 1
ATOM 3897 N N . ALA B 1 81 ? -26.562 -2.863 4.246 1 97.75 81 ALA B N 1
ATOM 3898 C CA . ALA B 1 81 ? -27.312 -3.701 3.312 1 97.75 81 ALA B CA 1
ATOM 3899 C C . ALA B 1 81 ? -28.812 -3.506 3.482 1 97.75 81 ALA B C 1
ATOM 3901 O O . ALA B 1 81 ? -29.547 -3.354 2.498 1 97.75 81 ALA B O 1
ATOM 3902 N N . SER B 1 82 ? -29.234 -3.49 4.711 1 97.38 82 SER B N 1
ATOM 3903 C CA . SER B 1 82 ? -30.656 -3.322 5.016 1 97.38 82 SER B CA 1
ATOM 3904 C C . SER B 1 82 ? -31.172 -1.979 4.512 1 97.38 82 SER B C 1
ATOM 3906 O O . SER B 1 82 ? -32.219 -1.916 3.85 1 97.38 82 SER B O 1
ATOM 3908 N N . ASP B 1 83 ? -30.406 -0.919 4.82 1 96.75 83 ASP B N 1
ATOM 3909 C CA . ASP B 1 83 ? -30.781 0.416 4.375 1 96.75 83 ASP B CA 1
ATOM 3910 C C . ASP B 1 83 ? -30.766 0.51 2.85 1 96.75 83 ASP B C 1
ATOM 3912 O O . ASP B 1 83 ? -31.625 1.162 2.252 1 96.75 83 ASP B O 1
ATOM 3916 N N . PHE B 1 84 ? -29.844 -0.114 2.238 1 97.25 84 PHE B N 1
ATOM 3917 C CA . PHE B 1 84 ? -29.688 -0.116 0.788 1 97.25 84 PHE B CA 1
ATOM 3918 C C . PHE B 1 84 ? -30.875 -0.78 0.118 1 97.25 84 PHE B C 1
ATOM 3920 O O . PHE B 1 84 ? -31.438 -0.247 -0.847 1 97.25 84 PHE B O 1
ATOM 3927 N N . VAL B 1 85 ? -31.359 -1.879 0.675 1 97.31 85 VAL B N 1
ATOM 3928 C CA . VAL B 1 85 ? -32.5 -2.611 0.139 1 97.31 85 VAL B CA 1
ATOM 3929 C C . VAL B 1 85 ? -33.781 -1.779 0.3 1 97.31 85 VAL B C 1
ATOM 3931 O O . VAL B 1 85 ? -34.594 -1.71 -0.615 1 97.31 85 VAL B O 1
ATOM 3934 N N . LYS B 1 86 ? -33.875 -1.146 1.414 1 96.69 86 LYS B N 1
ATOM 3935 C CA . LYS B 1 86 ? -35.062 -0.315 1.691 1 96.69 86 LYS B CA 1
ATOM 3936 C C . LYS B 1 86 ? -35.156 0.831 0.689 1 96.69 86 LYS B C 1
ATOM 3938 O O . LYS B 1 86 ? -36.25 1.32 0.416 1 96.69 86 LYS B O 1
ATOM 3943 N N . ARG B 1 87 ? -34.094 1.14 0.108 1 95.31 87 ARG B N 1
ATOM 3944 C CA . ARG B 1 87 ? -34.062 2.24 -0.851 1 95.31 87 ARG B CA 1
ATOM 3945 C C . ARG B 1 87 ? -34.094 1.72 -2.283 1 95.31 87 ARG B C 1
ATOM 3947 O O . ARG B 1 87 ? -33.781 2.463 -3.225 1 95.31 87 ARG B O 1
ATOM 3954 N N . GLY B 1 88 ? -34.281 0.441 -2.445 1 95.25 88 GLY B N 1
ATOM 3955 C CA . GLY B 1 88 ? -34.438 -0.147 -3.766 1 95.25 88 GLY B CA 1
ATOM 3956 C C . GLY B 1 88 ? -33.188 -0.849 -4.262 1 95.25 88 GLY B C 1
ATOM 3957 O O . GLY B 1 88 ? -33.125 -1.254 -5.426 1 95.25 88 GLY B O 1
ATOM 3958 N N . GLY B 1 89 ? -32.219 -0.963 -3.367 1 96.88 89 GLY B N 1
ATOM 3959 C CA . GLY B 1 89 ? -30.984 -1.628 -3.74 1 96.88 89 GLY B CA 1
ATOM 3960 C C . GLY B 1 89 ? -31.172 -3.088 -4.102 1 96.88 89 GLY B C 1
ATOM 3961 O O . GLY B 1 89 ? -31.984 -3.785 -3.484 1 96.88 89 GLY B O 1
ATOM 3962 N N . LYS B 1 90 ? -30.344 -3.564 -5.141 1 97.81 90 LYS B N 1
ATOM 3963 C CA . LYS B 1 90 ? -30.5 -4.934 -5.625 1 97.81 90 LYS B CA 1
ATOM 3964 C C . LYS B 1 90 ? -29.156 -5.648 -5.684 1 97.81 90 LYS B C 1
ATOM 3966 O O . LYS B 1 90 ? -29.078 -6.867 -5.508 1 97.81 90 LYS B O 1
ATOM 3971 N N . TYR B 1 91 ? -28.094 -4.914 -6.023 1 98.5 91 TYR B N 1
ATOM 3972 C CA . TYR B 1 91 ? -26.766 -5.492 -6.191 1 98.5 91 TYR B CA 1
ATOM 3973 C C . TYR B 1 91 ? -25.75 -4.793 -5.301 1 98.5 91 TYR B C 1
ATOM 3975 O O . TYR B 1 91 ? -25.484 -3.596 -5.461 1 98.5 91 TYR B O 1
ATOM 3983 N N . LEU B 1 92 ? -25.156 -5.5 -4.344 1 98.44 92 LEU B N 1
ATOM 3984 C CA . LEU B 1 92 ? -24.172 -4.961 -3.42 1 98.44 92 LEU B CA 1
ATOM 3985 C C . LEU B 1 92 ? -22.828 -5.648 -3.602 1 98.44 92 LEU B C 1
ATOM 3987 O O . LEU B 1 92 ? -22.719 -6.867 -3.465 1 98.44 92 LEU B O 1
ATOM 3991 N N . PHE B 1 93 ? -21.859 -4.887 -3.998 1 98.62 93 PHE B N 1
ATOM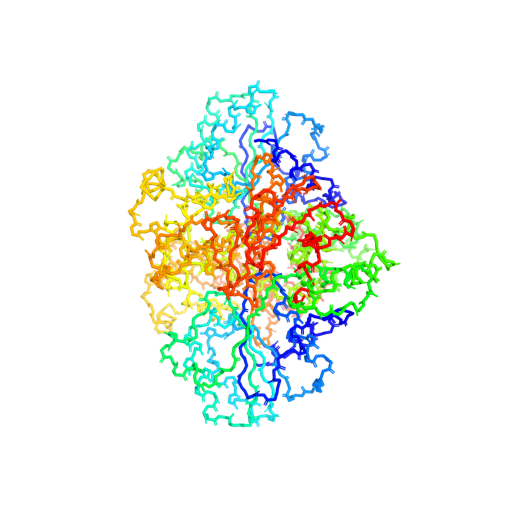 3992 C CA . PHE B 1 93 ? -20.484 -5.383 -4.176 1 98.62 93 PHE B CA 1
ATOM 3993 C C . PHE B 1 93 ? -19.594 -4.922 -3.037 1 98.62 93 PHE B C 1
ATOM 3995 O O . PHE B 1 93 ? -19.438 -3.719 -2.809 1 98.62 93 PHE B O 1
ATOM 4002 N N . LEU B 1 94 ? -19.016 -5.871 -2.307 1 98.06 94 LEU B N 1
ATOM 4003 C CA . LEU B 1 94 ? -18.188 -5.594 -1.133 1 98.06 94 LEU B CA 1
ATOM 4004 C C . LEU B 1 94 ? -16.75 -6.047 -1.354 1 98.06 94 LEU B C 1
ATOM 4006 O O . LEU B 1 94 ? -16.484 -7.246 -1.476 1 98.06 94 LEU B O 1
ATOM 4010 N N . ASP B 1 95 ? -15.828 -5.062 -1.362 1 96.94 95 ASP B N 1
ATOM 4011 C CA . ASP B 1 95 ? -14.414 -5.34 -1.609 1 96.94 95 ASP B CA 1
ATOM 4012 C C . ASP B 1 95 ? -13.641 -5.457 -0.299 1 96.94 95 ASP B C 1
ATOM 4014 O O . ASP B 1 95 ? -13.938 -4.746 0.666 1 96.94 95 ASP B O 1
ATOM 4018 N N . GLU B 1 96 ? -12.688 -6.379 -0.165 1 94.56 96 GLU B N 1
ATOM 4019 C CA . GLU B 1 96 ? -11.766 -6.562 0.949 1 94.56 96 GLU B CA 1
ATOM 4020 C C . GLU B 1 96 ? -12.508 -6.867 2.244 1 94.56 96 GLU B C 1
ATOM 4022 O O . GLU B 1 96 ? -12.273 -6.223 3.27 1 94.56 96 GLU B O 1
ATOM 4027 N N . VAL B 1 97 ? -13.336 -7.891 2.246 1 94.31 97 VAL B N 1
ATOM 4028 C CA . VAL B 1 97 ? -14.211 -8.172 3.383 1 94.31 97 VAL B CA 1
ATOM 4029 C C . VAL B 1 97 ? -13.383 -8.688 4.555 1 94.31 97 VAL B C 1
ATOM 4031 O O . VAL B 1 97 ? -13.805 -8.602 5.711 1 94.31 97 VAL B O 1
ATOM 4034 N N . HIS B 1 98 ? -12.156 -9.227 4.207 1 90.31 98 HIS B N 1
ATOM 4035 C CA . HIS B 1 98 ? -11.312 -9.789 5.254 1 90.31 98 HIS B CA 1
ATOM 4036 C C . HIS B 1 98 ? -10.836 -8.711 6.215 1 90.31 98 HIS B C 1
ATOM 4038 O O . HIS B 1 98 ? -10.336 -9.016 7.305 1 90.31 98 HIS B O 1
ATOM 4044 N N . LYS B 1 99 ? -11.039 -7.457 5.879 1 88.5 99 LYS B N 1
ATOM 4045 C CA . LYS B 1 99 ? -10.609 -6.328 6.699 1 88.5 99 LYS B CA 1
ATOM 4046 C C . LYS B 1 99 ? -11.703 -5.922 7.684 1 88.5 99 LYS B C 1
ATOM 4048 O O . LYS B 1 99 ? -11.484 -5.07 8.547 1 88.5 99 LYS B O 1
ATOM 4053 N N . TYR B 1 100 ? -12.844 -6.508 7.57 1 89.25 100 TYR B N 1
ATOM 4054 C CA . TYR B 1 100 ? -13.992 -6.215 8.414 1 89.25 100 TYR B CA 1
ATOM 4055 C C . TYR B 1 100 ? -14.219 -7.328 9.43 1 89.25 100 TYR B C 1
ATOM 4057 O O . TYR B 1 100 ? -14.312 -8.5 9.07 1 89.25 100 TYR B O 1
ATOM 4065 N N . PRO B 1 101 ? -14.336 -6.848 10.68 1 85.94 101 PRO B N 1
ATOM 4066 C CA . PRO B 1 101 ? -14.609 -7.875 11.688 1 85.94 101 PRO B CA 1
ATOM 4067 C C . PRO B 1 101 ? -15.961 -8.555 11.484 1 85.94 101 PRO B C 1
ATOM 4069 O O . PRO B 1 101 ? -16.938 -7.906 11.094 1 85.94 101 PRO B O 1
ATOM 4072 N N . ASN B 1 102 ? -16.078 -9.82 11.68 1 88.38 102 ASN B N 1
ATOM 4073 C CA . ASN B 1 102 ? -17.297 -10.617 11.648 1 88.38 102 ASN B CA 1
ATOM 4074 C C . ASN B 1 102 ? -17.969 -10.578 10.281 1 88.38 102 ASN B C 1
ATOM 4076 O O . ASN B 1 102 ? -19.203 -10.625 10.18 1 88.38 102 ASN B O 1
ATOM 4080 N N . TRP B 1 103 ? -17.203 -10.383 9.281 1 91.75 103 TRP B N 1
ATOM 4081 C CA . TRP B 1 103 ? -17.734 -10.242 7.926 1 91.75 103 TRP B CA 1
ATOM 4082 C C . TRP B 1 103 ? -18.547 -11.469 7.527 1 91.75 103 TRP B C 1
ATOM 4084 O O . TRP B 1 103 ? -19.609 -11.344 6.922 1 91.75 103 TRP B O 1
ATOM 4094 N N . SER B 1 104 ? -18.125 -12.695 7.895 1 92.19 104 SER B N 1
ATOM 4095 C CA . SER B 1 104 ? -18.766 -13.93 7.465 1 92.19 104 SER B CA 1
ATOM 4096 C C . SER B 1 104 ? -20.172 -14.055 8.055 1 92.19 104 SER B C 1
ATOM 4098 O O . SER B 1 104 ? -21.109 -14.406 7.352 1 92.19 104 SER B O 1
ATOM 4100 N N . GLN B 1 105 ? -20.281 -13.703 9.305 1 92.62 105 GLN B N 1
ATOM 4101 C CA . GLN B 1 105 ? -21.578 -13.766 9.977 1 92.62 105 GLN B CA 1
ATOM 4102 C C . GLN B 1 105 ? -22.547 -12.734 9.398 1 92.62 105 GLN B C 1
ATOM 4104 O O . GLN B 1 105 ? -23.719 -13.023 9.188 1 92.62 105 GLN B O 1
ATOM 4109 N N . GLU B 1 106 ? -22.062 -11.609 9.156 1 94.38 106 GLU B N 1
ATOM 4110 C CA . GLU B 1 106 ? -22.938 -10.555 8.641 1 94.38 106 GLU B CA 1
ATOM 4111 C C . GLU B 1 106 ? -23.375 -10.852 7.203 1 94.38 106 GLU B C 1
ATOM 4113 O O . GLU B 1 106 ? -24.516 -10.57 6.824 1 94.38 106 GLU B O 1
ATOM 4118 N N . LEU B 1 107 ? -22.484 -11.391 6.426 1 95.12 107 LEU B N 1
ATOM 4119 C CA . LEU B 1 107 ? -22.859 -11.781 5.074 1 95.12 107 LEU B CA 1
ATOM 4120 C C . LEU B 1 107 ? -23.922 -12.875 5.098 1 95.12 107 LEU B C 1
ATOM 4122 O O . LEU B 1 107 ? -24.844 -12.867 4.277 1 95.12 107 LEU B O 1
ATOM 4126 N N . LYS B 1 108 ? -23.797 -13.797 6.051 1 94 108 LYS B N 1
ATOM 4127 C CA . LYS B 1 108 ? -24.812 -14.828 6.223 1 94 108 LYS B CA 1
ATOM 4128 C C . LYS B 1 108 ? -26.172 -14.211 6.559 1 94 108 LYS B C 1
ATOM 4130 O O . LYS B 1 108 ? -27.188 -14.578 5.961 1 94 108 LYS B O 1
ATOM 4135 N N . ASN B 1 109 ? -26.125 -13.289 7.508 1 95.62 109 ASN B N 1
ATOM 4136 C CA . ASN B 1 109 ? -27.359 -12.617 7.914 1 95.62 109 ASN B CA 1
ATOM 4137 C C . ASN B 1 109 ? -28 -11.859 6.754 1 95.62 109 ASN B C 1
ATOM 4139 O O . ASN B 1 109 ? -29.219 -11.875 6.59 1 95.62 109 ASN B O 1
ATOM 4143 N N . ILE B 1 110 ? -27.203 -11.227 6.008 1 96.94 110 ILE B N 1
ATOM 4144 C CA . ILE B 1 110 ? -27.672 -10.492 4.84 1 96.94 110 ILE B CA 1
ATOM 4145 C C . ILE B 1 110 ? -28.328 -11.453 3.855 1 96.94 110 ILE B C 1
ATOM 4147 O O . ILE B 1 110 ? -29.438 -11.195 3.369 1 96.94 110 ILE B O 1
ATOM 4151 N N . TYR B 1 111 ? -27.719 -12.555 3.566 1 95.75 111 TYR B N 1
ATOM 4152 C CA . TYR B 1 111 ? -28.219 -13.57 2.65 1 95.75 111 TYR B CA 1
ATOM 4153 C C . TYR B 1 111 ? -29.562 -14.109 3.129 1 95.75 111 TYR B C 1
ATOM 4155 O O . TYR B 1 111 ? -30.5 -14.25 2.336 1 95.75 111 TYR B O 1
ATOM 4163 N N . ASP B 1 112 ? -29.672 -14.336 4.398 1 95.5 112 ASP B N 1
ATOM 4164 C CA . ASP B 1 112 ? -30.859 -14.961 4.961 1 95.5 112 ASP B CA 1
ATOM 4165 C C . ASP B 1 112 ? -32 -13.961 5.078 1 95.5 112 ASP B C 1
ATOM 4167 O O . ASP B 1 112 ? -33.156 -14.305 4.824 1 95.5 112 ASP B O 1
ATOM 4171 N N . ASP B 1 113 ? -31.719 -12.734 5.402 1 96.94 113 ASP B N 1
ATOM 4172 C CA . ASP B 1 113 ? -32.75 -11.773 5.789 1 96.94 113 ASP B CA 1
ATOM 4173 C C . ASP B 1 113 ? -33.156 -10.898 4.609 1 96.94 113 ASP B C 1
ATOM 4175 O O . ASP B 1 113 ? -34.219 -10.297 4.613 1 96.94 113 ASP B O 1
ATOM 4179 N N . LEU B 1 114 ? -32.281 -10.789 3.68 1 97.5 114 LEU B N 1
ATOM 4180 C CA . LEU B 1 114 ? -32.562 -9.906 2.549 1 97.5 114 LEU B CA 1
ATOM 4181 C C . LEU B 1 114 ? -32.531 -10.68 1.236 1 97.5 114 LEU B C 1
ATOM 4183 O O . LEU B 1 114 ? -31.594 -10.508 0.431 1 97.5 114 LEU B O 1
ATOM 4187 N N . PRO B 1 115 ? -33.562 -11.383 0.873 1 95 115 PRO B N 1
ATOM 4188 C CA . PRO B 1 115 ? -33.562 -12.281 -0.285 1 95 115 PRO B CA 1
ATOM 4189 C C . PRO B 1 115 ? -33.531 -11.523 -1.614 1 95 115 PRO B C 1
ATOM 4191 O O . PRO B 1 115 ? -33.156 -12.102 -2.641 1 95 115 PRO B O 1
ATOM 4194 N N . GLU B 1 116 ? -33.844 -10.336 -1.631 1 95.12 116 GLU B N 1
ATOM 4195 C CA . GLU B 1 116 ? -33.875 -9.562 -2.869 1 95.12 116 GLU B CA 1
ATOM 4196 C C . GLU B 1 116 ? -32.469 -9.07 -3.244 1 95.12 116 GLU B C 1
ATOM 4198 O O . GLU B 1 116 ? -32.25 -8.617 -4.367 1 95.12 116 GLU B O 1
ATOM 4203 N N . LEU B 1 117 ? -31.562 -9.172 -2.314 1 97.62 117 LEU B N 1
ATOM 4204 C CA . LEU B 1 117 ? -30.25 -8.57 -2.506 1 97.62 117 LEU B CA 1
ATOM 4205 C C . LEU B 1 117 ? -29.25 -9.594 -3.043 1 97.62 117 LEU B C 1
ATOM 4207 O O . LEU B 1 117 ? -29.156 -10.703 -2.51 1 97.62 117 LEU B O 1
ATOM 4211 N N . HIS B 1 118 ? -28.578 -9.273 -4.156 1 98.06 118 HIS B N 1
ATOM 4212 C CA . HIS B 1 118 ? -27.438 -10.016 -4.668 1 98.06 118 HIS B CA 1
ATOM 4213 C C . HIS B 1 118 ? -26.125 -9.422 -4.145 1 98.06 118 HIS B C 1
ATOM 4215 O O . HIS B 1 118 ? -25.875 -8.227 -4.289 1 98.06 118 HIS B O 1
ATOM 4221 N N . VAL B 1 119 ? -25.297 -10.258 -3.49 1 98.38 119 VAL B N 1
ATOM 4222 C CA . VAL B 1 119 ? -24.062 -9.766 -2.9 1 98.38 119 VAL B CA 1
ATOM 4223 C C . VAL B 1 119 ? -22.859 -10.461 -3.545 1 98.38 119 VAL B C 1
ATOM 4225 O O . VAL B 1 119 ? -22.859 -11.688 -3.691 1 98.38 119 VAL B O 1
ATOM 4228 N N . VAL B 1 120 ? -21.922 -9.695 -4.035 1 98.5 120 VAL B N 1
ATOM 4229 C CA . VAL B 1 120 ? -20.609 -10.18 -4.465 1 98.5 120 VAL B CA 1
ATOM 4230 C C . VAL B 1 120 ? -19.516 -9.602 -3.562 1 98.5 120 VAL B C 1
ATOM 4232 O O . VAL B 1 120 ? -19.484 -8.391 -3.314 1 98.5 120 VAL B O 1
ATOM 4235 N N . PHE B 1 121 ? -18.672 -10.445 -3.006 1 97.56 121 PHE B N 1
ATOM 4236 C CA . PHE B 1 121 ? -17.625 -9.945 -2.119 1 97.56 121 PHE B CA 1
ATOM 4237 C C . PHE B 1 121 ? -16.266 -10.492 -2.525 1 97.56 121 PHE B C 1
ATOM 4239 O O . PHE B 1 121 ? -16.172 -11.555 -3.146 1 97.56 121 PHE B O 1
ATOM 4246 N N . THR B 1 122 ? -15.203 -9.695 -2.301 1 97.44 122 THR B N 1
ATOM 4247 C CA . THR B 1 122 ? -13.844 -10.156 -2.545 1 97.44 122 THR B CA 1
ATOM 4248 C C . THR B 1 122 ? -13.055 -10.227 -1.24 1 97.44 122 THR B C 1
ATOM 4250 O O . THR B 1 122 ? -13.438 -9.609 -0.243 1 97.44 122 THR B O 1
ATOM 4253 N N . GLY B 1 123 ? -12.039 -10.969 -1.246 1 94.06 123 GLY B N 1
ATOM 4254 C CA . GLY B 1 123 ? -11.133 -11.062 -0.114 1 94.06 123 GLY B CA 1
ATOM 4255 C C . GLY B 1 123 ? -9.766 -11.617 -0.485 1 94.06 123 GLY B C 1
ATOM 4256 O O . GLY B 1 123 ? -9.547 -12.023 -1.629 1 94.06 123 GLY B O 1
ATOM 4257 N N . SER B 1 124 ? -8.922 -11.641 0.481 1 92 124 SER B N 1
ATOM 4258 C CA . SER B 1 124 ? -7.566 -12.172 0.331 1 92 124 SER B CA 1
ATOM 4259 C C . SER B 1 124 ? -7.586 -13.664 0.044 1 92 124 SER B C 1
ATOM 4261 O O . SER B 1 124 ? -8.578 -14.344 0.327 1 92 124 SER B O 1
ATOM 4263 N N . SER B 1 125 ? -6.461 -14.133 -0.503 1 89.25 125 SER B N 1
ATOM 4264 C CA . SER B 1 125 ? -6.301 -15.57 -0.71 1 89.25 125 SER B CA 1
ATOM 4265 C C . SER B 1 125 ? -6.332 -16.328 0.614 1 89.25 125 SER B C 1
ATOM 4267 O O . SER B 1 125 ? -6.621 -17.531 0.644 1 89.25 125 SER B O 1
ATOM 4269 N N . LEU B 1 126 ? -6.137 -15.656 1.67 1 86.44 126 LEU B N 1
ATOM 4270 C CA . LEU B 1 126 ? -6.086 -16.25 3.002 1 86.44 126 LEU B CA 1
ATOM 4271 C C . LEU B 1 126 ? -7.488 -16.391 3.586 1 86.44 126 LEU B C 1
ATOM 4273 O O . LEU B 1 126 ? -7.664 -16.984 4.652 1 86.44 126 LEU B O 1
ATOM 4277 N N . LEU B 1 127 ? -8.391 -15.852 2.875 1 81.75 127 LEU B N 1
ATOM 4278 C CA . LEU B 1 127 ? -9.766 -15.867 3.369 1 81.75 127 LEU B CA 1
ATOM 4279 C C . LEU B 1 127 ? -10.273 -17.297 3.512 1 81.75 127 LEU B C 1
ATOM 4281 O O . LEU B 1 127 ? -10.172 -18.094 2.576 1 81.75 127 LEU B O 1
ATOM 4285 N N . GLU B 1 128 ? -10.68 -17.625 4.68 1 77.25 128 GLU B N 1
ATOM 4286 C CA . GLU B 1 128 ? -11.258 -18.953 4.938 1 77.25 128 GLU B CA 1
ATOM 4287 C C . GLU B 1 128 ? -12.773 -18.859 5.09 1 77.25 128 GLU B C 1
ATOM 4289 O O . GLU B 1 128 ? -13.273 -18.328 6.078 1 77.25 128 GLU B O 1
ATOM 4294 N N . ILE B 1 129 ? -13.422 -19.297 4.156 1 69.06 129 ILE B N 1
ATOM 4295 C CA . ILE B 1 129 ? -14.883 -19.25 4.195 1 69.06 129 ILE B CA 1
ATOM 4296 C C . ILE B 1 129 ? -15.414 -20.469 4.961 1 69.06 129 ILE B C 1
ATOM 4298 O O . ILE B 1 129 ? -16.344 -20.328 5.773 1 69.06 129 ILE B O 1
ATOM 4302 N N . LEU B 1 130 ? -14.859 -21.609 4.715 1 58.38 130 LEU B N 1
ATOM 4303 C CA . LEU B 1 130 ? -15.336 -22.875 5.273 1 58.38 130 LEU B CA 1
ATOM 4304 C C . LEU B 1 130 ? -15.148 -22.906 6.785 1 58.38 130 LEU B C 1
ATOM 4306 O O . LEU B 1 130 ? -15.992 -23.453 7.508 1 58.38 130 LEU B O 1
ATOM 4310 N N . ASN B 1 131 ? -14.086 -22.297 7.082 1 58.88 131 ASN B N 1
ATOM 4311 C CA . ASN B 1 131 ? -13.805 -22.359 8.508 1 58.88 131 ASN B CA 1
ATOM 4312 C C . ASN B 1 131 ? -14.352 -21.141 9.242 1 58.88 131 ASN B C 1
ATOM 4314 O O . ASN B 1 131 ? -14.086 -20.953 10.43 1 58.88 131 ASN B O 1
ATOM 4318 N N . ALA B 1 132 ? -15.102 -20.578 8.344 1 61.69 132 ALA B N 1
ATOM 4319 C CA . ALA B 1 132 ? -15.688 -19.422 9.016 1 61.69 132 ALA B CA 1
ATOM 4320 C C . ALA B 1 132 ? -16.859 -19.828 9.914 1 61.69 132 ALA B C 1
ATOM 4322 O O . ALA B 1 132 ? -17.562 -20.797 9.617 1 61.69 132 ALA B O 1
ATOM 4323 N N . LYS B 1 133 ? -16.875 -19.344 10.969 1 59.91 133 LYS B N 1
ATOM 4324 C CA . LYS B 1 133 ? -17.875 -19.625 12 1 59.91 133 LYS B CA 1
ATOM 4325 C C . LYS B 1 133 ? -19.281 -19.516 11.43 1 59.91 133 LYS B C 1
ATOM 4327 O O . LYS B 1 133 ? -20.219 -20.109 11.961 1 59.91 133 LYS B O 1
ATOM 4332 N N . SER B 1 134 ? -19.203 -18.969 10.281 1 66.62 134 SER B N 1
ATOM 4333 C CA . SER B 1 134 ? -20.531 -18.672 9.75 1 66.62 134 SER B CA 1
ATOM 4334 C C . SER B 1 134 ? -20.906 -19.641 8.641 1 66.62 134 SER B C 1
ATOM 4336 O O . SER B 1 134 ? -20.047 -20.219 7.98 1 66.62 134 SER B O 1
ATOM 4338 N N . ASP B 1 135 ? -21.781 -20.656 8.734 1 78.81 135 ASP B N 1
ATOM 4339 C CA . ASP B 1 135 ? -22.359 -21.516 7.707 1 78.81 135 ASP B CA 1
ATOM 4340 C C . ASP B 1 135 ? -22.406 -20.812 6.359 1 78.81 135 ASP B C 1
ATOM 4342 O O . ASP B 1 135 ? -23.391 -20.922 5.633 1 78.81 135 ASP B O 1
ATOM 4346 N N . LEU B 1 136 ? -21.344 -19.984 6.027 1 84.69 136 LEU B N 1
ATOM 4347 C CA . LEU B 1 136 ? -21.328 -19.234 4.777 1 84.69 136 LEU B CA 1
ATOM 4348 C C . LEU B 1 136 ? -21 -20.141 3.604 1 84.69 136 LEU B C 1
ATOM 4350 O O . LEU B 1 136 ? -21.406 -19.891 2.469 1 84.69 136 LEU B O 1
ATOM 4354 N N . SER B 1 137 ? -20.25 -21.203 3.908 1 82.44 137 SER B N 1
ATOM 4355 C CA . SER B 1 137 ? -19.766 -22.125 2.877 1 82.44 137 SER B CA 1
ATOM 4356 C C . SER B 1 137 ? -20.938 -22.781 2.152 1 82.44 137 SER B C 1
ATOM 4358 O O . SER B 1 137 ? -20.812 -23.156 0.984 1 82.44 137 SER B O 1
ATOM 4360 N N . ARG B 1 138 ? -22.062 -22.844 2.795 1 86.5 138 ARG B N 1
ATOM 4361 C CA . ARG B 1 138 ? -23.219 -23.484 2.189 1 86.5 138 ARG B CA 1
ATOM 4362 C C . ARG B 1 138 ? -24.031 -22.469 1.382 1 86.5 138 ARG B C 1
ATOM 4364 O O . ARG B 1 138 ? -24.969 -22.844 0.672 1 86.5 138 ARG B O 1
ATOM 4371 N N . ARG B 1 139 ? -23.703 -21.281 1.479 1 89.12 139 ARG B N 1
ATOM 4372 C CA . ARG B 1 139 ? -24.516 -20.234 0.868 1 89.12 139 ARG B CA 1
ATOM 4373 C C . ARG B 1 139 ? -23.75 -19.562 -0.274 1 89.12 139 ARG B C 1
ATOM 4375 O O . ARG B 1 139 ? -24.344 -19.234 -1.308 1 89.12 139 ARG B O 1
ATOM 4382 N N . ALA B 1 140 ? -22.547 -19.438 -0.126 1 93.12 140 ALA B N 1
ATOM 4383 C CA . ALA B 1 140 ? -21.766 -18.672 -1.08 1 93.12 140 ALA B CA 1
ATOM 4384 C C . ALA B 1 140 ? -21.062 -19.578 -2.082 1 93.12 140 ALA B C 1
ATOM 4386 O O . ALA B 1 140 ? -20.562 -20.641 -1.716 1 93.12 140 ALA B O 1
ATOM 4387 N N . ILE B 1 141 ? -21.109 -19.172 -3.355 1 94.5 141 ILE B N 1
ATOM 4388 C CA . ILE B 1 141 ? -20.234 -19.766 -4.352 1 94.5 141 ILE B CA 1
ATOM 4389 C C . ILE B 1 141 ? -18.938 -18.969 -4.43 1 94.5 141 ILE B C 1
ATOM 4391 O O . ILE B 1 141 ? -18.953 -17.781 -4.742 1 94.5 141 ILE B O 1
ATOM 4395 N N . VAL B 1 142 ? -17.844 -19.656 -4.145 1 94.38 142 VAL B N 1
ATOM 4396 C CA . VAL B 1 142 ? -16.578 -18.938 -4.047 1 94.38 142 VAL B CA 1
ATOM 4397 C C . VAL B 1 142 ? -15.68 -19.312 -5.219 1 94.38 142 VAL B C 1
ATOM 4399 O O . VAL B 1 142 ? -15.516 -20.484 -5.535 1 94.38 142 VAL B O 1
ATOM 4402 N N . TYR B 1 143 ? -15.172 -18.312 -5.855 1 95.12 143 TYR B N 1
ATOM 4403 C CA . TYR B 1 143 ? -14.227 -18.469 -6.957 1 95.12 143 TYR B CA 1
ATOM 4404 C C . TYR B 1 143 ? -12.836 -17.984 -6.555 1 95.12 143 TYR B C 1
ATOM 4406 O O . TYR B 1 143 ? -12.695 -17.125 -5.691 1 95.12 143 TYR B O 1
ATOM 4414 N N . GLU B 1 144 ? -11.82 -18.609 -7.156 1 94.88 144 GLU B N 1
ATOM 4415 C CA . GLU B 1 144 ? -10.43 -18.203 -6.941 1 94.88 144 GLU B CA 1
ATOM 4416 C C . GLU B 1 144 ? -9.859 -17.5 -8.172 1 94.88 144 GLU B C 1
ATOM 4418 O O . GLU B 1 144 ? -10.055 -17.969 -9.297 1 94.88 144 GLU B O 1
ATOM 4423 N N . MET B 1 145 ? -9.312 -16.391 -7.906 1 96 145 MET B N 1
ATOM 4424 C CA . MET B 1 145 ? -8.688 -15.648 -8.992 1 96 145 MET B CA 1
ATOM 4425 C C . MET B 1 145 ? -7.168 -15.734 -8.914 1 96 145 MET B C 1
ATOM 4427 O O . MET B 1 145 ? -6.578 -15.453 -7.867 1 96 145 MET B O 1
ATOM 4431 N N . GLN B 1 146 ? -6.555 -16.141 -10 1 94.88 146 GLN B N 1
ATOM 4432 C CA . GLN B 1 146 ? -5.105 -16.234 -10.133 1 94.88 146 GLN B CA 1
ATOM 4433 C C . GLN B 1 146 ? -4.551 -15.078 -10.953 1 94.88 146 GLN B C 1
ATOM 4435 O O . GLN B 1 146 ? -5.312 -14.297 -11.523 1 94.88 146 GLN B O 1
ATOM 4440 N N . GLY B 1 147 ? -3.168 -14.914 -10.891 1 96.88 147 GLY B N 1
ATOM 4441 C CA . GLY B 1 147 ? -2.578 -13.906 -11.758 1 96.88 147 GLY B CA 1
ATOM 4442 C C . GLY B 1 147 ? -2.838 -14.156 -13.234 1 96.88 147 GLY B C 1
ATOM 4443 O O . GLY B 1 147 ? -3.555 -15.094 -13.594 1 96.88 147 GLY B O 1
ATOM 4444 N N . PHE B 1 148 ? -2.322 -13.344 -14.055 1 97.5 148 PHE B N 1
ATOM 4445 C CA . PHE B 1 148 ? -2.498 -13.492 -15.492 1 97.5 148 PHE B CA 1
ATOM 4446 C C . PHE B 1 148 ? -1.947 -14.836 -15.969 1 97.5 148 PHE B C 1
ATOM 4448 O O . PHE B 1 148 ? -0.831 -15.211 -15.609 1 97.5 148 PHE B O 1
ATOM 4455 N N . SER B 1 149 ? -2.719 -15.461 -16.719 1 97.88 149 SER B N 1
ATOM 4456 C CA . SER B 1 149 ? -2.119 -16.5 -17.547 1 97.88 149 SER B CA 1
ATOM 4457 C C . SER B 1 149 ? -1.315 -15.898 -18.703 1 97.88 149 SER B C 1
ATOM 4459 O O . SER B 1 149 ? -1.472 -14.711 -19.016 1 97.88 149 SER B O 1
ATOM 4461 N N . PHE B 1 150 ? -0.458 -16.734 -19.25 1 98.5 150 PHE B N 1
ATOM 4462 C CA . PHE B 1 150 ? 0.249 -16.266 -20.422 1 98.5 150 PHE B CA 1
ATOM 4463 C C . PHE B 1 150 ? -0.733 -15.867 -21.531 1 98.5 150 PHE B C 1
ATOM 4465 O O . PHE B 1 150 ? -0.532 -14.867 -22.219 1 98.5 150 PHE B O 1
ATOM 4472 N N . ARG B 1 151 ? -1.78 -16.578 -21.672 1 98.19 151 ARG B N 1
ATOM 4473 C CA . ARG B 1 151 ? -2.838 -16.281 -22.641 1 98.19 151 ARG B CA 1
ATOM 4474 C C . ARG B 1 151 ? -3.43 -14.891 -22.391 1 98.19 151 ARG B C 1
ATOM 4476 O O . ARG B 1 151 ? -3.547 -14.094 -23.328 1 98.19 151 ARG B O 1
ATOM 4483 N N . GLU B 1 152 ? -3.836 -14.633 -21.188 1 97.75 152 GLU B N 1
ATOM 4484 C CA . GLU B 1 152 ? -4.41 -13.336 -20.859 1 97.75 152 GLU B CA 1
ATOM 4485 C C . GLU B 1 152 ? -3.414 -12.203 -21.109 1 97.75 152 GLU B C 1
ATOM 4487 O O . GLU B 1 152 ? -3.791 -11.133 -21.578 1 97.75 152 GLU B O 1
ATOM 4492 N N . TYR B 1 153 ? -2.182 -12.508 -20.719 1 97.75 153 TYR B N 1
ATOM 4493 C CA . TYR B 1 153 ? -1.117 -11.547 -20.984 1 97.75 153 TYR B CA 1
ATOM 4494 C C . TYR B 1 153 ? -1.041 -11.219 -22.469 1 97.75 153 TYR B C 1
ATOM 4496 O O . TYR B 1 153 ? -0.971 -10.047 -22.844 1 97.75 153 TYR B O 1
ATOM 4504 N N . LEU B 1 154 ? -1.071 -12.219 -23.328 1 97.81 154 LEU B N 1
ATOM 4505 C CA . LEU B 1 154 ? -1.013 -12.023 -24.781 1 97.81 154 LEU B CA 1
ATOM 4506 C C . LEU B 1 154 ? -2.234 -11.258 -25.266 1 97.81 154 LEU B C 1
ATOM 4508 O O . LEU B 1 154 ? -2.107 -10.328 -26.078 1 97.81 154 LEU B O 1
ATOM 4512 N N . ASN B 1 155 ? -3.367 -11.672 -24.781 1 97.31 155 ASN B N 1
ATOM 4513 C CA . ASN B 1 155 ? -4.605 -11.016 -25.203 1 97.31 155 ASN B CA 1
ATOM 4514 C C . ASN B 1 155 ? -4.598 -9.531 -24.859 1 97.31 155 ASN B C 1
ATOM 4516 O O . ASN B 1 155 ? -5.043 -8.703 -25.656 1 97.31 155 ASN B O 1
ATOM 4520 N N . TRP B 1 156 ? -4.113 -9.242 -23.719 1 95.19 156 TRP B N 1
ATOM 4521 C CA . TRP B 1 156 ? -4.078 -7.855 -23.266 1 95.19 156 TRP B CA 1
ATOM 4522 C C . TRP B 1 156 ? -3.076 -7.043 -24.078 1 95.19 156 TRP B C 1
ATOM 4524 O O . TRP B 1 156 ? -3.402 -5.965 -24.578 1 95.19 156 TRP B O 1
ATOM 4534 N N . ASN B 1 157 ? -1.88 -7.559 -24.234 1 94.75 157 ASN B N 1
ATOM 4535 C CA . ASN B 1 157 ? -0.788 -6.805 -24.828 1 94.75 157 ASN B CA 1
ATOM 4536 C C . ASN B 1 157 ? -0.951 -6.699 -26.344 1 94.75 157 ASN B C 1
ATOM 4538 O O . ASN B 1 157 ? -0.563 -5.699 -26.953 1 94.75 157 ASN B O 1
ATOM 4542 N N . GLU B 1 158 ? -1.532 -7.711 -26.969 1 95.69 158 GLU B N 1
ATOM 4543 C CA . GLU B 1 158 ? -1.628 -7.75 -28.422 1 95.69 158 GLU B CA 1
ATOM 4544 C C . GLU B 1 158 ? -3.07 -7.562 -28.891 1 95.69 158 GLU B C 1
ATOM 4546 O O . GLU B 1 158 ? -3.365 -7.676 -30.078 1 95.69 158 GLU B O 1
ATOM 4551 N N . LYS B 1 159 ? -3.963 -7.254 -27.922 1 94.12 159 LYS B N 1
ATOM 4552 C CA . LYS B 1 159 ? -5.375 -7.039 -28.219 1 94.12 159 LYS B CA 1
ATOM 4553 C C . LYS B 1 159 ? -5.941 -8.195 -29.047 1 94.12 159 LYS B C 1
ATOM 4555 O O . LYS B 1 159 ? -6.543 -7.977 -30.094 1 94.12 159 LYS B O 1
ATOM 4560 N N . LEU B 1 160 ? -5.668 -9.367 -28.562 1 95.5 160 LEU B N 1
ATOM 4561 C CA . LEU B 1 160 ? -6.148 -10.594 -29.203 1 95.5 160 LEU B CA 1
ATOM 4562 C C . LEU B 1 160 ? -7.27 -11.227 -28.375 1 95.5 160 LEU B C 1
ATOM 4564 O O . LEU B 1 160 ? -7.695 -10.664 -27.359 1 95.5 160 LEU B O 1
ATOM 4568 N N . SER B 1 161 ? -7.824 -12.289 -28.891 1 95.25 161 SER B N 1
ATOM 4569 C CA . SER B 1 161 ? -8.852 -13.07 -28.219 1 95.25 161 SER B CA 1
ATOM 4570 C C . SER B 1 161 ? -8.562 -14.57 -28.312 1 95.25 161 SER B C 1
ATOM 4572 O O . SER B 1 161 ? -9.414 -15.344 -28.766 1 95.25 161 SER B O 1
ATOM 4574 N N . LEU B 1 162 ? -7.395 -14.898 -27.859 1 97.38 162 LEU B N 1
ATOM 4575 C CA . LEU B 1 162 ? -7 -16.312 -27.891 1 97.38 162 LEU B CA 1
ATOM 4576 C C . LEU B 1 162 ? -7.82 -17.125 -26.891 1 97.38 162 LEU B C 1
ATOM 4578 O O . LEU B 1 162 ? -8.109 -16.656 -25.781 1 97.38 162 LEU B O 1
ATOM 4582 N N . PRO B 1 163 ? -8.195 -18.297 -27.203 1 96.75 163 PRO B N 1
ATOM 4583 C CA . PRO B 1 163 ? -9.094 -19.078 -26.359 1 96.75 163 PRO B CA 1
ATOM 4584 C C . PRO B 1 163 ? -8.359 -19.844 -25.25 1 96.75 163 PRO B C 1
ATOM 4586 O O . PRO B 1 163 ? -7.16 -20.094 -25.359 1 96.75 163 PRO B O 1
ATOM 4589 N N . ILE B 1 164 ? -9.125 -20.203 -24.219 1 97.69 164 ILE B N 1
ATOM 4590 C CA . ILE B 1 164 ? -8.641 -21.109 -23.188 1 97.69 164 ILE B CA 1
ATOM 4591 C C . ILE B 1 164 ? -8.508 -22.516 -23.781 1 97.69 164 ILE B C 1
ATOM 4593 O O . ILE B 1 164 ? -9.375 -22.969 -24.531 1 97.69 164 ILE B O 1
ATOM 4597 N N . LEU B 1 165 ? -7.469 -23.188 -23.453 1 98 165 LEU B N 1
ATOM 4598 C CA . LEU B 1 165 ? -7.246 -24.562 -23.891 1 98 165 LEU B CA 1
ATOM 4599 C C . LEU B 1 165 ? -7.348 -25.516 -22.703 1 98 165 LEU B C 1
ATOM 4601 O O . LEU B 1 165 ? -6.965 -25.172 -21.594 1 98 165 LEU B O 1
ATOM 4605 N N . THR B 1 166 ? -7.809 -26.688 -22.938 1 97.38 166 THR B N 1
ATOM 4606 C CA . THR B 1 166 ? -7.793 -27.734 -21.922 1 97.38 166 THR B CA 1
ATOM 4607 C C . THR B 1 166 ? -6.488 -28.516 -21.969 1 97.38 166 THR B C 1
ATOM 4609 O O . THR B 1 166 ? -5.805 -28.531 -23 1 97.38 166 THR B O 1
ATOM 4612 N N . LEU B 1 167 ? -6.184 -29.172 -20.859 1 97.75 167 LEU B N 1
ATOM 4613 C CA . LEU B 1 167 ? -4.973 -29.984 -20.828 1 97.75 167 LEU B CA 1
ATOM 4614 C C . LEU B 1 167 ? -5.023 -31.078 -21.891 1 97.75 167 LEU B C 1
ATOM 4616 O O . LEU B 1 167 ? -4.039 -31.297 -22.594 1 97.75 167 LEU B O 1
ATOM 4620 N N . ASN B 1 168 ? -6.16 -31.703 -22.062 1 96.81 168 ASN B N 1
ATOM 4621 C CA . ASN B 1 168 ? -6.316 -32.75 -23.078 1 96.81 168 ASN B CA 1
ATOM 4622 C C . ASN B 1 168 ? -6.074 -32.188 -24.484 1 96.81 168 ASN B C 1
ATOM 4624 O O . ASN B 1 168 ? -5.422 -32.844 -25.297 1 96.81 168 ASN B O 1
ATOM 4628 N N . ASN B 1 169 ? -6.625 -31.062 -24.734 1 97.25 169 ASN B N 1
ATOM 4629 C CA . ASN B 1 169 ? -6.41 -30.438 -26.047 1 97.25 169 ASN B CA 1
ATOM 4630 C C . ASN B 1 169 ? -4.93 -30.172 -26.297 1 97.25 169 ASN B C 1
ATOM 4632 O O . ASN B 1 169 ? -4.445 -30.375 -27.422 1 97.25 169 ASN B O 1
ATOM 4636 N N . ILE B 1 170 ? -4.227 -29.719 -25.312 1 97.81 170 ILE B N 1
ATOM 4637 C CA . ILE B 1 170 ? -2.801 -29.438 -25.438 1 97.81 170 ILE B CA 1
ATOM 4638 C C . ILE B 1 170 ? -2.037 -30.734 -25.688 1 97.81 170 ILE B C 1
ATOM 4640 O O . ILE B 1 170 ? -1.179 -30.797 -26.562 1 97.81 170 ILE B O 1
ATOM 4644 N N . LEU B 1 171 ? -2.357 -31.812 -24.953 1 96.75 171 LEU B N 1
ATOM 4645 C CA . LEU B 1 171 ? -1.638 -33.094 -25.062 1 96.75 171 LEU B CA 1
ATOM 4646 C C . LEU B 1 171 ? -1.872 -33.719 -26.422 1 96.75 171 LEU B C 1
ATOM 4648 O O . LEU B 1 171 ? -0.953 -34.312 -27.016 1 96.75 171 LEU B O 1
ATOM 4652 N N . ASP B 1 172 ? -3.039 -33.5 -27 1 95.75 172 ASP B N 1
ATOM 4653 C CA . ASP B 1 172 ? -3.424 -34.219 -28.219 1 95.75 172 ASP B CA 1
ATOM 4654 C C . ASP B 1 172 ? -3.092 -33.406 -29.469 1 95.75 172 ASP B C 1
ATOM 4656 O O . ASP B 1 172 ? -2.807 -33.969 -30.531 1 95.75 172 ASP B O 1
ATOM 4660 N N . ASN B 1 173 ? -3.152 -32.062 -29.359 1 96.81 173 ASN B N 1
ATOM 4661 C CA . ASN B 1 173 ? -3.156 -31.25 -30.578 1 96.81 173 ASN B CA 1
ATOM 4662 C C . ASN B 1 173 ? -2.156 -30.094 -30.469 1 96.81 173 ASN B C 1
ATOM 4664 O O . ASN B 1 173 ? -2.348 -29.047 -31.094 1 96.81 173 ASN B O 1
ATOM 4668 N N . HIS B 1 174 ? -1.142 -30.234 -29.703 1 97 174 HIS B N 1
ATOM 4669 C CA . HIS B 1 174 ? -0.246 -29.125 -29.406 1 97 174 HIS B CA 1
ATOM 4670 C C . HIS B 1 174 ? 0.393 -28.578 -30.688 1 97 174 HIS B C 1
ATOM 4672 O O . HIS B 1 174 ? 0.649 -27.375 -30.797 1 97 174 HIS B O 1
ATOM 4678 N N . LEU B 1 175 ? 0.689 -29.453 -31.672 1 95.62 175 LEU B N 1
ATOM 4679 C CA . LEU B 1 175 ? 1.315 -28.969 -32.906 1 95.62 175 LEU B CA 1
ATOM 4680 C C . LEU B 1 175 ? 0.395 -28 -33.625 1 95.62 175 LEU B C 1
ATOM 4682 O O . LEU B 1 175 ? 0.798 -26.875 -33.969 1 95.62 175 LEU B O 1
ATOM 4686 N N . ALA B 1 176 ? -0.804 -28.406 -33.875 1 96.44 176 ALA B N 1
ATOM 4687 C CA . ALA B 1 176 ? -1.773 -27.562 -34.562 1 96.44 176 ALA B CA 1
ATOM 4688 C C . ALA B 1 176 ? -2.051 -26.281 -33.781 1 96.44 176 ALA B C 1
ATOM 4690 O O . ALA B 1 176 ? -2.148 -25.203 -34.375 1 96.44 176 ALA B O 1
ATOM 4691 N N . LEU B 1 177 ? -2.236 -26.391 -32.5 1 97.31 177 LEU B N 1
ATOM 4692 C CA . LEU B 1 177 ? -2.482 -25.25 -31.641 1 97.31 177 LEU B CA 1
ATOM 4693 C C . LEU B 1 177 ? -1.33 -24.25 -31.719 1 97.31 177 LEU B C 1
ATOM 4695 O O . LEU B 1 177 ? -1.553 -23.047 -31.844 1 97.31 177 LEU B O 1
ATOM 4699 N N . SER B 1 178 ? -0.107 -24.75 -31.641 1 97.5 178 SER B N 1
ATOM 4700 C CA . SER B 1 178 ? 1.079 -23.906 -31.688 1 97.5 178 SER B CA 1
ATOM 4701 C C . SER B 1 178 ? 1.164 -23.125 -33 1 97.5 178 SER B C 1
ATOM 4703 O O . SER B 1 178 ? 1.486 -21.938 -33 1 97.5 178 SER B O 1
ATOM 4705 N N . VAL B 1 179 ? 0.857 -23.812 -34.062 1 95.81 179 VAL B N 1
ATOM 4706 C CA . VAL B 1 179 ? 0.903 -23.172 -35.375 1 95.81 179 VAL B CA 1
ATOM 4707 C C . VAL B 1 179 ? -0.057 -21.984 -35.406 1 95.81 179 VAL B C 1
ATOM 4709 O O . VAL B 1 179 ? 0.308 -20.906 -35.875 1 95.81 179 VAL B O 1
ATOM 4712 N N . GLY B 1 180 ? -1.262 -22.203 -34.938 1 95.69 180 GLY B N 1
ATOM 4713 C CA . GLY B 1 180 ? -2.273 -21.156 -34.938 1 95.69 180 GLY B CA 1
ATOM 4714 C C . GLY B 1 180 ? -1.865 -19.953 -34.125 1 95.69 180 GLY B C 1
ATOM 4715 O O . GLY B 1 180 ? -2.152 -18.812 -34.5 1 95.69 180 GLY B O 1
ATOM 4716 N N . ILE B 1 181 ? -1.201 -20.109 -33.031 1 97.12 181 ILE B N 1
ATOM 4717 C CA . ILE B 1 181 ? -0.839 -19.031 -32.125 1 97.12 181 ILE B CA 1
ATOM 4718 C C . ILE B 1 181 ? 0.405 -18.312 -32.656 1 97.12 181 ILE B C 1
ATOM 4720 O O . ILE B 1 181 ? 0.455 -17.078 -32.656 1 97.12 181 ILE B O 1
ATOM 4724 N N . VAL B 1 182 ? 1.397 -19.047 -33.094 1 96.56 182 VAL B N 1
ATOM 4725 C CA . VAL B 1 182 ? 2.668 -18.5 -33.562 1 96.56 182 VAL B CA 1
ATOM 4726 C C . VAL B 1 182 ? 2.436 -17.625 -34.781 1 96.56 182 VAL B C 1
ATOM 4728 O O . VAL B 1 182 ? 3.143 -16.641 -35 1 96.56 182 VAL B O 1
ATOM 4731 N N . ASP B 1 183 ? 1.413 -17.938 -35.562 1 94.56 183 ASP B N 1
ATOM 4732 C CA . ASP B 1 183 ? 1.061 -17.156 -36.75 1 94.56 183 ASP B CA 1
ATOM 4733 C C . ASP B 1 183 ? 0.573 -15.758 -36.344 1 94.56 183 ASP B C 1
ATOM 4735 O O . ASP B 1 183 ? 0.645 -14.828 -37.156 1 94.56 183 ASP B O 1
ATOM 4739 N N . LYS B 1 184 ? 0.144 -15.648 -35.188 1 95.31 184 LYS B N 1
ATOM 4740 C CA . LYS B 1 184 ? -0.521 -14.414 -34.75 1 95.31 184 LYS B CA 1
ATOM 4741 C C . LYS B 1 184 ? 0.412 -13.531 -33.938 1 95.31 184 LYS B C 1
ATOM 4743 O O . LYS B 1 184 ? 0.236 -12.312 -33.875 1 95.31 184 LYS B O 1
ATOM 4748 N N . VAL B 1 185 ? 1.359 -14.141 -33.25 1 96.56 185 VAL B N 1
ATOM 4749 C CA . VAL B 1 185 ? 2.166 -13.352 -32.312 1 96.56 185 VAL B CA 1
ATOM 4750 C C . VAL B 1 185 ? 3.57 -13.938 -32.219 1 96.56 185 VAL B C 1
ATOM 4752 O O . VAL B 1 185 ? 3.768 -15.133 -32.469 1 96.56 185 VAL B O 1
ATOM 4755 N N . LYS B 1 186 ? 4.566 -13.07 -31.875 1 96.69 186 LYS B N 1
ATOM 4756 C CA . LYS B 1 186 ? 5.91 -13.531 -31.547 1 96.69 186 LYS B CA 1
ATOM 4757 C C . LYS B 1 186 ? 5.949 -14.156 -30.156 1 96.69 186 LYS B C 1
ATOM 4759 O O . LYS B 1 186 ? 6.465 -13.555 -29.219 1 96.69 186 LYS B O 1
ATOM 4764 N N . VAL B 1 187 ? 5.625 -15.375 -30.047 1 97.31 187 VAL B N 1
ATOM 4765 C CA . VAL B 1 187 ? 5.262 -16.031 -28.797 1 97.31 187 VAL B CA 1
ATOM 4766 C C . VAL B 1 187 ? 6.492 -16.156 -27.891 1 97.31 187 VAL B C 1
ATOM 4768 O O . VAL B 1 187 ? 6.406 -15.961 -26.688 1 97.31 187 VAL B O 1
ATOM 4771 N N . LEU B 1 188 ? 7.672 -16.469 -28.422 1 97.56 188 LEU B N 1
ATOM 4772 C CA . LEU B 1 188 ? 8.859 -16.703 -27.594 1 97.56 188 LEU B CA 1
ATOM 4773 C C . LEU B 1 188 ? 9.336 -15.406 -26.953 1 97.56 188 LEU B C 1
ATOM 4775 O O . LEU B 1 188 ? 9.773 -15.406 -25.797 1 97.56 188 LEU B O 1
ATOM 4779 N N . LYS B 1 189 ? 9.242 -14.359 -27.672 1 97.06 189 LYS B N 1
ATOM 4780 C CA . LYS B 1 189 ? 9.602 -13.062 -27.109 1 97.06 189 LYS B CA 1
ATOM 4781 C C . LYS B 1 189 ? 8.664 -12.68 -25.969 1 97.06 189 LYS B C 1
ATOM 4783 O O . LYS B 1 189 ? 9.125 -12.32 -24.875 1 97.06 189 LYS B O 1
ATOM 4788 N N . HIS B 1 190 ? 7.379 -12.789 -26.203 1 98 190 HIS B N 1
ATOM 4789 C CA . HIS B 1 190 ? 6.383 -12.445 -25.203 1 98 190 HIS B CA 1
ATOM 4790 C C . HIS B 1 190 ? 6.488 -13.359 -23.984 1 98 190 HIS B C 1
ATOM 4792 O O . HIS B 1 190 ? 6.273 -12.922 -22.859 1 98 190 HIS B O 1
ATOM 4798 N N . PHE B 1 191 ? 6.836 -14.609 -24.266 1 98.44 191 PHE B N 1
ATOM 4799 C CA . PHE B 1 191 ? 6.938 -15.57 -23.172 1 98.44 191 PHE B CA 1
ATOM 4800 C C . PHE B 1 191 ? 8.086 -15.203 -22.234 1 98.44 191 PHE B C 1
ATOM 4802 O O . PHE B 1 191 ? 7.926 -15.234 -21.016 1 98.44 191 PHE B O 1
ATOM 4809 N N . SER B 1 192 ? 9.164 -14.867 -22.812 1 97.69 192 SER B N 1
ATOM 4810 C CA . SER B 1 192 ? 10.305 -14.422 -22.016 1 97.69 192 SER B CA 1
ATOM 4811 C C . SER B 1 192 ? 9.938 -13.219 -21.141 1 97.69 192 SER B C 1
ATOM 4813 O O . SER B 1 192 ? 10.289 -13.172 -19.969 1 97.69 192 SER B O 1
ATOM 4815 N N . ASP B 1 193 ? 9.188 -12.32 -21.703 1 96.88 193 ASP B N 1
ATOM 4816 C CA . ASP B 1 193 ? 8.75 -11.133 -20.969 1 96.88 193 ASP B CA 1
ATOM 4817 C C . ASP B 1 193 ? 7.762 -11.5 -19.875 1 96.88 193 ASP B C 1
ATOM 4819 O O . ASP B 1 193 ? 7.871 -11.016 -18.75 1 96.88 193 ASP B O 1
ATOM 4823 N N . TYR B 1 194 ? 6.902 -12.352 -20.203 1 98 194 TYR B N 1
ATOM 4824 C CA . TYR B 1 194 ? 5.879 -12.773 -19.25 1 98 194 TYR B CA 1
ATOM 4825 C C . TYR B 1 194 ? 6.508 -13.391 -18.016 1 98 194 TYR B C 1
ATOM 4827 O O . TYR B 1 194 ? 6.059 -13.148 -16.891 1 98 194 TYR B O 1
ATOM 4835 N N . LEU B 1 195 ? 7.5 -14.195 -18.219 1 98.12 195 LEU B N 1
ATOM 4836 C CA . LEU B 1 195 ? 8.156 -14.875 -17.109 1 98.12 195 LEU B CA 1
ATOM 4837 C C . LEU B 1 195 ? 8.781 -13.867 -16.156 1 98.12 195 LEU B C 1
ATOM 4839 O O . LEU B 1 195 ? 8.875 -14.125 -14.953 1 98.12 195 LEU B O 1
ATOM 4843 N N . LYS B 1 196 ? 9.102 -12.727 -16.703 1 96.06 196 LYS B N 1
ATOM 4844 C CA . LYS B 1 196 ? 9.773 -11.703 -15.906 1 96.06 196 LYS B CA 1
ATOM 4845 C C . LYS B 1 196 ? 8.773 -10.688 -15.367 1 96.06 196 LYS B C 1
ATOM 4847 O O . LYS B 1 196 ? 8.891 -10.234 -14.227 1 96.06 196 LYS B O 1
ATOM 4852 N N . HIS B 1 197 ? 7.953 -10.281 -16.328 1 94.88 197 HIS B N 1
ATOM 4853 C CA . HIS B 1 197 ? 6.973 -9.266 -15.961 1 94.88 197 HIS B CA 1
ATOM 4854 C C . HIS B 1 197 ? 5.648 -9.492 -16.688 1 94.88 197 HIS B C 1
ATOM 4856 O O . HIS B 1 197 ? 5.617 -9.602 -17.906 1 94.88 197 HIS B O 1
ATOM 4862 N N . GLY B 1 198 ? 4.68 -10.141 -16.125 1 95.88 198 GLY B N 1
ATOM 4863 C CA . GLY B 1 198 ? 3.41 -10.312 -16.812 1 95.88 198 GLY B CA 1
ATOM 4864 C C . GLY B 1 198 ? 2.348 -10.977 -15.961 1 95.88 198 GLY B C 1
ATOM 4865 O O . GLY B 1 198 ? 1.177 -11.023 -16.344 1 95.88 198 GLY B O 1
ATOM 4866 N N . TYR B 1 199 ? 2.783 -11.484 -14.859 1 97.5 199 TYR B N 1
ATOM 4867 C CA . TYR B 1 199 ? 1.859 -12.25 -14.031 1 97.5 199 TYR B CA 1
ATOM 4868 C C . TYR B 1 199 ? 0.865 -11.336 -13.328 1 97.5 199 TYR B C 1
ATOM 4870 O O . TYR B 1 199 ? -0.314 -11.672 -13.195 1 97.5 199 TYR B O 1
ATOM 4878 N N . TYR B 1 200 ? 1.327 -10.18 -12.898 1 96.56 200 TYR B N 1
ATOM 4879 C CA . TYR B 1 200 ? 0.461 -9.219 -12.227 1 96.56 200 TYR B CA 1
AT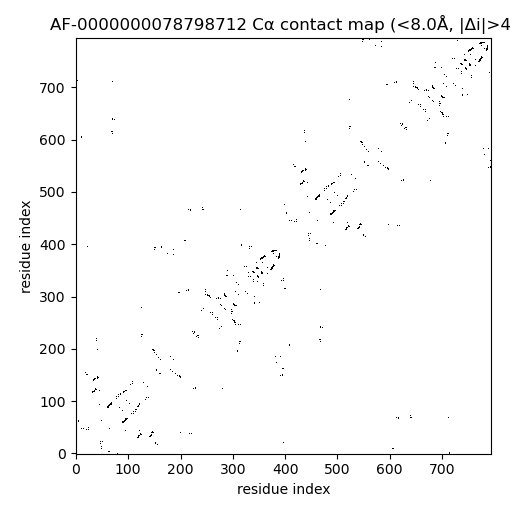OM 4880 C C . TYR B 1 200 ? 0.018 -8.117 -13.18 1 96.56 200 TYR B C 1
ATOM 4882 O O . TYR B 1 200 ? 0.845 -7.52 -13.875 1 96.56 200 TYR B O 1
ATOM 4890 N N . PRO B 1 201 ? -1.202 -7.773 -13.148 1 92.62 201 PRO B N 1
ATOM 4891 C CA . PRO B 1 201 ? -1.774 -6.859 -14.141 1 92.62 201 PRO B CA 1
ATOM 4892 C C . PRO B 1 201 ? -1.17 -5.457 -14.07 1 92.62 201 PRO B C 1
ATOM 4894 O O . PRO B 1 201 ? -1.201 -4.719 -15.055 1 92.62 201 PRO B O 1
ATOM 4897 N N . TYR B 1 202 ? -0.611 -5.027 -12.984 1 89.31 202 TYR B N 1
ATOM 4898 C CA . TYR B 1 202 ? -0.144 -3.654 -12.844 1 89.31 202 TYR B CA 1
ATOM 4899 C C . TYR B 1 202 ? 1.224 -3.473 -13.492 1 89.31 202 TYR B C 1
ATOM 4901 O O . TYR B 1 202 ? 1.836 -2.41 -13.375 1 89.31 202 TYR B O 1
ATOM 4909 N N . TYR B 1 203 ? 1.674 -4.434 -14.227 1 84.44 203 TYR B N 1
ATOM 4910 C CA . TYR B 1 203 ? 2.998 -4.363 -14.836 1 84.44 203 TYR B CA 1
ATOM 4911 C C . TYR B 1 203 ? 3.049 -3.283 -15.906 1 84.44 203 TYR B C 1
ATOM 4913 O O . TYR B 1 203 ? 4.117 -2.748 -16.203 1 84.44 203 TYR B O 1
ATOM 4921 N N . ASN B 1 204 ? 1.927 -2.906 -16.484 1 79.69 204 ASN B N 1
ATOM 4922 C CA . ASN B 1 204 ? 1.914 -1.972 -17.609 1 79.69 204 ASN B CA 1
ATOM 4923 C C . ASN B 1 204 ? 1.813 -0.526 -17.125 1 79.69 204 ASN B C 1
ATOM 4925 O O . ASN B 1 204 ? 1.957 0.406 -17.922 1 79.69 204 ASN B O 1
ATOM 4929 N N . GLU B 1 205 ? 1.595 -0.249 -15.914 1 78.62 205 GLU B N 1
ATOM 4930 C CA . GLU B 1 205 ? 1.453 1.115 -15.414 1 78.62 205 GLU B CA 1
ATOM 4931 C C . GLU B 1 205 ? 2.797 1.838 -15.391 1 78.62 205 GLU B C 1
ATOM 4933 O O . GLU B 1 205 ? 2.945 2.902 -16 1 78.62 205 GLU B O 1
ATOM 4938 N N . LEU B 1 206 ? 3.742 1.272 -14.672 1 79.69 206 LEU B N 1
ATOM 4939 C CA . LEU B 1 206 ? 5.125 1.735 -14.641 1 79.69 206 LEU B CA 1
ATOM 4940 C C . LEU B 1 206 ? 6.094 0.557 -14.609 1 79.69 206 LEU B C 1
ATOM 4942 O O . LEU B 1 206 ? 6.531 0.135 -13.539 1 79.69 206 LEU B O 1
ATOM 4946 N N . PRO B 1 207 ? 6.5 0.152 -15.805 1 83.81 207 PRO B N 1
ATOM 4947 C CA . PRO B 1 207 ? 7.309 -1.065 -15.898 1 83.81 207 PRO B CA 1
ATOM 4948 C C . PRO B 1 207 ? 8.594 -0.983 -15.078 1 83.81 207 PRO B C 1
ATOM 4950 O O . PRO B 1 207 ? 9.016 -1.979 -14.484 1 83.81 207 PRO B O 1
ATOM 4953 N N . ALA B 1 208 ? 9.141 0.168 -15.008 1 84.38 208 ALA B N 1
ATOM 4954 C CA . ALA B 1 208 ? 10.414 0.35 -14.312 1 84.38 208 ALA B CA 1
ATOM 4955 C C . ALA B 1 208 ? 10.258 0.074 -12.82 1 84.38 208 ALA B C 1
ATOM 4957 O O . ALA B 1 208 ? 11.234 -0.266 -12.141 1 84.38 208 ALA B O 1
ATOM 4958 N N . LEU B 1 209 ? 9.055 0.139 -12.336 1 88 209 LEU B N 1
ATOM 4959 C CA . LEU B 1 209 ? 8.82 -0.007 -10.898 1 88 209 LEU B CA 1
ATOM 4960 C C . LEU B 1 209 ? 8.109 -1.317 -10.594 1 88 209 LEU B C 1
ATOM 4962 O O . LEU B 1 209 ? 7.652 -1.534 -9.469 1 88 209 LEU B O 1
ATOM 4966 N N . TYR B 1 210 ? 8.062 -2.158 -11.57 1 92.62 210 TYR B N 1
ATOM 4967 C CA . TYR B 1 210 ? 7.289 -3.391 -11.445 1 92.62 210 TYR B CA 1
ATOM 4968 C C . TYR B 1 210 ? 7.777 -4.23 -10.273 1 92.62 210 TYR B C 1
ATOM 4970 O O . TYR B 1 210 ? 6.992 -4.605 -9.398 1 92.62 210 TYR B O 1
ATOM 4978 N N . TYR B 1 211 ? 9.094 -4.477 -10.141 1 92.5 211 TYR B N 1
ATOM 4979 C CA . TYR B 1 211 ? 9.641 -5.332 -9.094 1 92.5 211 TYR B CA 1
ATOM 4980 C C . TYR B 1 211 ? 9.539 -4.656 -7.73 1 92.5 211 TYR B C 1
ATOM 4982 O O . TYR B 1 211 ? 9.32 -5.32 -6.715 1 92.5 211 TYR B O 1
ATOM 4990 N N . SER B 1 212 ? 9.664 -3.352 -7.738 1 90.06 212 SER B N 1
ATOM 4991 C CA . SER B 1 212 ? 9.477 -2.607 -6.496 1 90.06 212 SER B CA 1
ATOM 4992 C C . SER B 1 212 ? 8.047 -2.748 -5.977 1 90.06 212 SER B C 1
ATOM 4994 O O . SER B 1 212 ? 7.828 -2.891 -4.773 1 90.06 212 SER B O 1
ATOM 4996 N N . ARG B 1 213 ? 7.137 -2.691 -6.852 1 91.75 213 ARG B N 1
ATOM 4997 C CA . ARG B 1 213 ? 5.734 -2.85 -6.48 1 91.75 213 ARG B CA 1
ATOM 4998 C C . ARG B 1 213 ? 5.465 -4.258 -5.957 1 91.75 213 ARG B C 1
ATOM 5000 O O . ARG B 1 213 ? 4.723 -4.434 -4.984 1 91.75 213 ARG B O 1
ATOM 5007 N N . ILE B 1 214 ? 6.07 -5.254 -6.566 1 95.25 214 ILE B N 1
ATOM 5008 C CA . ILE B 1 214 ? 5.938 -6.621 -6.078 1 95.25 214 ILE B CA 1
ATOM 5009 C C . ILE B 1 214 ? 6.461 -6.715 -4.648 1 95.25 214 ILE B C 1
ATOM 5011 O O . ILE B 1 214 ? 5.812 -7.301 -3.779 1 95.25 214 ILE B O 1
ATOM 5015 N N . ASN B 1 215 ? 7.586 -6.109 -4.438 1 93.5 215 ASN B N 1
ATOM 5016 C CA . ASN B 1 215 ? 8.164 -6.105 -3.096 1 93.5 215 ASN B CA 1
ATOM 5017 C C . ASN B 1 215 ? 7.223 -5.461 -2.082 1 93.5 215 ASN B C 1
ATOM 5019 O O . ASN B 1 215 ? 7.086 -5.945 -0.958 1 93.5 215 ASN B O 1
ATOM 5023 N N . GLU B 1 216 ? 6.594 -4.383 -2.5 1 90.88 216 GLU B N 1
ATOM 5024 C CA . GLU B 1 216 ? 5.652 -3.699 -1.619 1 90.88 216 GLU B CA 1
ATOM 5025 C C . GLU B 1 216 ? 4.465 -4.598 -1.276 1 90.88 216 GLU B C 1
ATOM 5027 O O . GLU B 1 216 ? 4.035 -4.652 -0.122 1 90.88 216 GLU B O 1
ATOM 5032 N N . VAL B 1 217 ? 3.973 -5.254 -2.256 1 94.25 217 VAL B N 1
ATOM 5033 C CA . VAL B 1 217 ? 2.836 -6.148 -2.064 1 94.25 217 VAL B CA 1
ATOM 5034 C C . VAL B 1 217 ? 3.234 -7.301 -1.148 1 94.25 217 VAL B C 1
ATOM 5036 O O . VAL B 1 217 ? 2.498 -7.652 -0.225 1 94.25 217 VAL B O 1
ATOM 5039 N N . VAL B 1 218 ? 4.406 -7.836 -1.371 1 95.75 218 VAL B N 1
ATOM 5040 C CA . VAL B 1 218 ? 4.918 -8.93 -0.556 1 95.75 218 VAL B CA 1
ATOM 5041 C C . VAL B 1 218 ? 5.043 -8.484 0.898 1 95.75 218 VAL B C 1
ATOM 5043 O O . VAL B 1 218 ? 4.621 -9.195 1.812 1 95.75 218 VAL B O 1
ATOM 5046 N N . ASN B 1 219 ? 5.543 -7.312 1.111 1 93.06 219 ASN B N 1
ATOM 5047 C CA . ASN B 1 219 ? 5.684 -6.777 2.461 1 93.06 219 ASN B CA 1
ATOM 5048 C C . ASN B 1 219 ? 4.328 -6.621 3.145 1 93.06 219 ASN B C 1
ATOM 5050 O O . ASN B 1 219 ? 4.188 -6.93 4.328 1 93.06 219 ASN B O 1
ATOM 5054 N N . LEU B 1 220 ? 3.4 -6.172 2.375 1 91.75 220 LEU B N 1
ATOM 5055 C CA . LEU B 1 220 ? 2.059 -5.996 2.922 1 91.75 220 LEU B CA 1
ATOM 5056 C C . LEU B 1 220 ? 1.459 -7.34 3.328 1 91.75 220 LEU B C 1
ATOM 5058 O O . LEU B 1 220 ? 0.854 -7.457 4.395 1 91.75 220 LEU B O 1
ATOM 5062 N N . ILE B 1 221 ? 1.649 -8.297 2.529 1 93.62 221 ILE B N 1
ATOM 5063 C CA . ILE B 1 221 ? 1.12 -9.633 2.803 1 93.62 221 ILE B CA 1
ATOM 5064 C C . ILE B 1 221 ? 1.762 -10.188 4.07 1 93.62 221 ILE B C 1
ATOM 5066 O O . ILE B 1 221 ? 1.063 -10.641 4.98 1 93.62 221 ILE B O 1
ATOM 5070 N N . VAL B 1 222 ? 3.043 -10.078 4.207 1 93.81 222 VAL B N 1
ATOM 5071 C CA . VAL B 1 222 ? 3.793 -10.711 5.285 1 93.81 222 VAL B CA 1
ATOM 5072 C C . VAL B 1 222 ? 3.6 -9.922 6.578 1 93.81 222 VAL B C 1
ATOM 5074 O O . VAL B 1 222 ? 3.467 -10.508 7.656 1 93.81 222 VAL B O 1
ATOM 5077 N N . GLU B 1 223 ? 3.492 -8.633 6.484 1 90.94 223 GLU B N 1
ATOM 5078 C CA . GLU B 1 223 ? 3.506 -7.793 7.68 1 90.94 223 GLU B CA 1
ATOM 5079 C C . GLU B 1 223 ? 2.09 -7.52 8.18 1 90.94 223 GLU B C 1
ATOM 5081 O O . GLU B 1 223 ? 1.892 -7.199 9.352 1 90.94 223 GLU B O 1
ATOM 5086 N N . LEU B 1 224 ? 1.145 -7.641 7.289 1 89.38 224 LEU B N 1
ATOM 5087 C CA . LEU B 1 224 ? -0.207 -7.238 7.664 1 89.38 224 LEU B CA 1
ATOM 5088 C C . LEU B 1 224 ? -1.183 -8.398 7.508 1 89.38 224 LEU B C 1
ATOM 5090 O O . LEU B 1 224 ? -1.792 -8.836 8.484 1 89.38 224 LEU B O 1
ATOM 5094 N N . GLU B 1 225 ? -1.274 -9.016 6.348 1 89.19 225 GLU B N 1
ATOM 5095 C CA . GLU B 1 225 ? -2.324 -9.992 6.062 1 89.19 225 GLU B CA 1
ATOM 5096 C C . GLU B 1 225 ? -2.111 -11.281 6.848 1 89.19 225 GLU B C 1
ATOM 5098 O O . GLU B 1 225 ? -3.045 -11.805 7.461 1 89.19 225 GLU B O 1
ATOM 5103 N N . ILE B 1 226 ? -0.86 -11.766 6.828 1 91.25 226 ILE B N 1
ATOM 5104 C CA . ILE B 1 226 ? -0.584 -13.039 7.488 1 91.25 226 ILE B CA 1
ATOM 5105 C C . ILE B 1 226 ? -0.822 -12.898 8.992 1 91.25 226 ILE B C 1
ATOM 5107 O O . ILE B 1 226 ? -1.562 -13.688 9.586 1 91.25 226 ILE B O 1
ATOM 5111 N N . PRO B 1 227 ? -0.297 -11.891 9.617 1 87.75 227 PRO B N 1
ATOM 5112 C CA . PRO B 1 227 ? -0.559 -11.758 11.055 1 87.75 227 PRO B CA 1
ATOM 5113 C C . PRO B 1 227 ? -2.041 -11.578 11.367 1 87.75 227 PRO B C 1
ATOM 5115 O O . PRO B 1 227 ? -2.543 -12.133 12.344 1 87.75 227 PRO B O 1
ATOM 5118 N N . GLN B 1 228 ? -2.76 -10.844 10.578 1 83.31 228 GLN B N 1
ATOM 5119 C CA . GLN B 1 228 ? -4.164 -10.539 10.836 1 83.31 228 GLN B CA 1
ATOM 5120 C C . GLN B 1 228 ? -5.039 -11.773 10.641 1 83.31 228 GLN B C 1
ATOM 5122 O O . GLN B 1 228 ? -5.992 -11.992 11.391 1 83.31 228 GLN B O 1
ATOM 5127 N N . LEU B 1 229 ? -4.695 -12.586 9.703 1 82.62 229 LEU B N 1
ATOM 5128 C CA . LEU B 1 229 ? -5.641 -13.617 9.289 1 82.62 229 LEU B CA 1
ATOM 5129 C C . LEU B 1 229 ? -5.211 -14.992 9.797 1 82.62 229 LEU B C 1
ATOM 5131 O O . LEU B 1 229 ? -6.016 -15.922 9.828 1 82.62 229 LEU B O 1
ATOM 5135 N N . ARG B 1 230 ? -3.938 -15.109 10.125 1 79.44 230 ARG B N 1
ATOM 5136 C CA . ARG B 1 230 ? -3.461 -16.391 10.633 1 79.44 230 ARG B CA 1
ATOM 5137 C C . ARG B 1 230 ? -3.02 -16.281 12.086 1 79.44 230 ARG B C 1
ATOM 5139 O O . ARG B 1 230 ? -2.578 -17.266 12.688 1 79.44 230 ARG B O 1
ATOM 5146 N N . GLY B 1 231 ? -3.141 -15.117 12.688 1 76.88 231 GLY B N 1
ATOM 5147 C CA . GLY B 1 231 ? -2.836 -14.93 14.094 1 76.88 231 GLY B CA 1
ATOM 5148 C C . GLY B 1 231 ? -1.356 -15.062 14.406 1 76.88 231 GLY B C 1
ATOM 5149 O O . GLY B 1 231 ? -0.983 -15.523 15.492 1 76.88 231 GLY B O 1
ATOM 5150 N N . VAL B 1 232 ? -0.558 -14.844 13.445 1 76.31 232 VAL B N 1
ATOM 5151 C CA . VAL B 1 232 ? 0.884 -14.859 13.672 1 76.31 232 VAL B CA 1
ATOM 5152 C C . VAL B 1 232 ? 1.31 -13.57 14.375 1 76.31 232 VAL B C 1
ATOM 5154 O O . VAL B 1 232 ? 0.884 -12.477 14 1 76.31 232 VAL B O 1
ATOM 5157 N N . ASP B 1 233 ? 2.047 -13.797 15.414 1 78.75 233 ASP B N 1
ATOM 5158 C CA . ASP B 1 233 ? 2.553 -12.648 16.141 1 78.75 233 ASP B CA 1
ATOM 5159 C C . ASP B 1 233 ? 3.385 -11.742 15.242 1 78.75 233 ASP B C 1
ATOM 5161 O O . ASP B 1 233 ? 4.219 -12.219 14.469 1 78.75 233 ASP B O 1
ATOM 5165 N N . ILE B 1 234 ? 3.16 -10.484 15.352 1 73.94 234 ILE B N 1
ATOM 5166 C CA . ILE B 1 234 ? 3.814 -9.469 14.531 1 73.94 234 ILE B CA 1
ATOM 5167 C C . ILE B 1 234 ? 5.324 -9.531 14.734 1 73.94 234 ILE B C 1
ATOM 5169 O O . ILE B 1 234 ? 6.094 -9.25 13.812 1 73.94 234 ILE B O 1
ATOM 5173 N N . SER B 1 235 ? 5.719 -9.945 15.859 1 75.06 235 SER B N 1
ATOM 5174 C CA . SER B 1 235 ? 7.141 -10.031 16.172 1 75.06 235 SER B CA 1
ATOM 5175 C C . SER B 1 235 ? 7.84 -11.078 15.32 1 75.06 235 SER B C 1
ATOM 5177 O O . SER B 1 235 ? 9.062 -11.062 15.18 1 75.06 235 SER B O 1
ATOM 5179 N N . TYR B 1 236 ? 6.988 -11.883 14.664 1 80.81 236 TYR B N 1
ATOM 5180 C CA . TYR B 1 236 ? 7.59 -12.961 13.891 1 80.81 236 TYR B CA 1
ATOM 5181 C C . TYR B 1 236 ? 7.582 -12.641 12.406 1 80.81 236 TYR B C 1
ATOM 5183 O O . TYR B 1 236 ? 7.996 -13.461 11.578 1 80.81 236 TYR B O 1
ATOM 5191 N N . THR B 1 237 ? 7.168 -11.461 12.102 1 86.94 237 THR B N 1
ATOM 5192 C CA . THR B 1 237 ? 7.141 -11.07 10.703 1 86.94 237 THR B CA 1
ATOM 5193 C C . THR B 1 237 ? 8.547 -11.078 10.109 1 86.94 237 THR B C 1
ATOM 5195 O O . THR B 1 237 ? 8.734 -11.422 8.938 1 86.94 237 THR B O 1
ATOM 5198 N N . THR B 1 238 ? 9.523 -10.797 10.945 1 88.81 238 THR B N 1
ATOM 5199 C CA . THR B 1 238 ? 10.906 -10.797 10.484 1 88.81 238 THR B CA 1
ATOM 5200 C C . THR B 1 238 ? 11.359 -12.203 10.109 1 88.81 238 THR B C 1
ATOM 5202 O O . THR B 1 238 ? 12.094 -12.383 9.133 1 88.81 238 THR B O 1
ATOM 5205 N N . LYS B 1 239 ? 10.891 -13.156 10.836 1 93.06 239 LYS B N 1
ATOM 5206 C CA . LYS B 1 239 ? 11.258 -14.547 10.586 1 93.06 239 LYS B CA 1
ATOM 5207 C C . LYS B 1 239 ? 10.594 -15.07 9.32 1 93.06 239 LYS B C 1
ATOM 5209 O O . LYS B 1 239 ? 11.195 -15.82 8.555 1 93.06 239 LYS B O 1
ATOM 5214 N N . ILE B 1 240 ? 9.391 -14.641 9.102 1 93.88 240 ILE B N 1
ATOM 5215 C CA . ILE B 1 240 ? 8.68 -15.039 7.895 1 93.88 240 ILE B CA 1
ATOM 5216 C C . ILE B 1 240 ? 9.359 -14.445 6.668 1 93.88 240 ILE B C 1
ATOM 5218 O O . ILE B 1 240 ? 9.508 -15.117 5.645 1 93.88 240 ILE B O 1
ATOM 5222 N N . LYS B 1 241 ? 9.797 -13.227 6.77 1 94.12 241 LYS B N 1
ATOM 5223 C CA . LYS B 1 241 ? 10.531 -12.586 5.68 1 94.12 241 LYS B CA 1
ATOM 5224 C C . LYS B 1 241 ? 11.844 -13.312 5.398 1 94.12 241 LYS B C 1
ATOM 5226 O O . LYS B 1 241 ? 12.219 -13.492 4.238 1 94.12 241 LYS B O 1
ATOM 5231 N N . GLN B 1 242 ? 12.469 -13.633 6.469 1 94.5 242 GLN B N 1
ATOM 5232 C CA . GLN B 1 242 ? 13.711 -14.383 6.328 1 94.5 242 GLN B CA 1
ATOM 5233 C C . GLN B 1 242 ? 13.477 -15.703 5.598 1 94.5 242 GLN B C 1
ATOM 5235 O O . GLN B 1 242 ? 14.227 -16.062 4.691 1 94.5 242 GLN B O 1
ATOM 5240 N N . LEU B 1 243 ? 12.5 -16.391 6.031 1 95.44 243 LEU B N 1
ATOM 5241 C CA . LEU B 1 243 ? 12.141 -17.656 5.391 1 95.44 243 LEU B CA 1
ATOM 5242 C C . LEU B 1 243 ? 11.844 -17.453 3.91 1 95.44 243 LEU B C 1
ATOM 5244 O O . LEU B 1 243 ? 12.336 -18.203 3.062 1 95.44 243 LEU B O 1
ATOM 5248 N N . LEU B 1 244 ? 11.055 -16.438 3.604 1 96.31 244 LEU B N 1
ATOM 5249 C CA . LEU B 1 244 ? 10.695 -16.141 2.221 1 96.31 244 LEU B CA 1
ATOM 5250 C C . LEU B 1 244 ? 11.938 -15.836 1.391 1 96.31 244 LEU B C 1
ATOM 5252 O O . LEU B 1 244 ? 12.039 -16.266 0.24 1 96.31 244 LEU B O 1
ATOM 5256 N N . TYR B 1 245 ? 12.836 -15.109 1.967 1 94.69 245 TYR B N 1
ATOM 5257 C CA . TYR B 1 245 ? 14.07 -14.789 1.268 1 94.69 245 TYR B CA 1
ATOM 5258 C C . TYR B 1 245 ? 14.875 -16.047 0.967 1 94.69 245 TYR B C 1
ATOM 5260 O O . TYR B 1 245 ? 15.398 -16.219 -0.138 1 94.69 245 TYR B O 1
ATOM 5268 N N . ILE B 1 246 ? 14.961 -16.891 1.936 1 94.12 246 ILE B N 1
A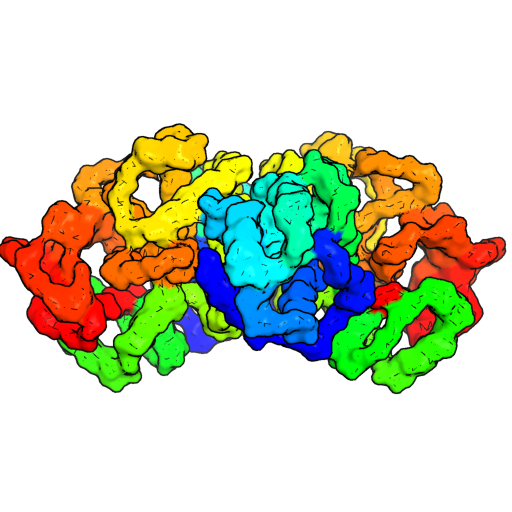TOM 5269 C CA . ILE B 1 246 ? 15.68 -18.156 1.767 1 94.12 246 ILE B CA 1
ATOM 5270 C C . ILE B 1 246 ? 15.047 -18.969 0.639 1 94.12 246 ILE B C 1
ATOM 5272 O O . ILE B 1 246 ? 15.75 -19.5 -0.219 1 94.12 246 ILE B O 1
ATOM 5276 N N . ILE B 1 247 ? 13.781 -18.984 0.639 1 95.69 247 ILE B N 1
ATOM 5277 C CA . ILE B 1 247 ? 13.07 -19.719 -0.406 1 95.69 247 ILE B CA 1
ATOM 5278 C C . ILE B 1 247 ? 13.336 -19.062 -1.761 1 95.69 247 ILE B C 1
ATOM 5280 O O . ILE B 1 247 ? 13.617 -19.75 -2.744 1 95.69 247 ILE B O 1
ATOM 5284 N N . ALA B 1 248 ? 13.258 -17.797 -1.824 1 94.56 248 ALA B N 1
ATOM 5285 C CA . ALA B 1 248 ? 13.438 -17.062 -3.072 1 94.56 248 ALA B CA 1
ATOM 5286 C C . ALA B 1 248 ? 14.82 -17.312 -3.664 1 94.56 248 ALA B C 1
ATOM 5288 O O . ALA B 1 248 ? 14.984 -17.359 -4.887 1 94.56 248 ALA B O 1
ATOM 5289 N N . GLU B 1 249 ? 15.781 -17.578 -2.871 1 91.5 249 GLU B N 1
ATOM 5290 C CA . GLU B 1 249 ? 17.156 -17.75 -3.312 1 91.5 249 GLU B CA 1
ATOM 5291 C C . GLU B 1 249 ? 17.375 -19.156 -3.869 1 91.5 249 GLU B C 1
ATOM 5293 O O . GLU B 1 249 ? 18.234 -19.359 -4.734 1 91.5 249 GLU B O 1
ATOM 5298 N N . SER B 1 250 ? 16.484 -20.094 -3.453 1 89.81 250 SER B N 1
ATOM 5299 C CA . SER B 1 250 ? 16.859 -21.484 -3.719 1 89.81 250 SER B CA 1
ATOM 5300 C C . SER B 1 250 ? 15.727 -22.234 -4.418 1 89.81 250 SER B C 1
ATOM 5302 O O . SER B 1 250 ? 15.922 -23.344 -4.91 1 89.81 250 SER B O 1
ATOM 5304 N N . ALA B 1 251 ? 14.625 -21.609 -4.461 1 91 251 ALA B N 1
ATOM 5305 C CA . ALA B 1 251 ? 13.469 -22.328 -4.969 1 91 251 ALA B CA 1
ATOM 5306 C C . ALA B 1 251 ? 13.57 -22.562 -6.473 1 91 251 ALA B C 1
ATOM 5308 O O . ALA B 1 251 ? 14.07 -21.703 -7.203 1 91 251 ALA B O 1
ATOM 5309 N N . PRO B 1 252 ? 13.18 -23.75 -6.949 1 94.56 252 PRO B N 1
ATOM 5310 C CA . PRO B 1 252 ? 12.539 -24.812 -6.18 1 94.56 252 PRO B CA 1
ATOM 5311 C C . PRO B 1 252 ? 13.555 -25.75 -5.512 1 94.56 252 PRO B C 1
ATOM 5313 O O . PRO B 1 252 ? 14.648 -25.953 -6.039 1 94.56 252 PRO B O 1
ATOM 5316 N N . PHE B 1 253 ? 13.18 -26.266 -4.344 1 92 253 PHE B N 1
ATOM 5317 C CA . PHE B 1 253 ? 14.055 -27.203 -3.652 1 92 253 PHE B CA 1
ATOM 5318 C C . PHE B 1 253 ? 13.266 -28.031 -2.645 1 92 253 PHE B C 1
ATOM 5320 O O . PHE B 1 253 ? 12.125 -27.703 -2.32 1 92 253 PHE B O 1
ATOM 5327 N N . ILE B 1 254 ? 13.852 -29.141 -2.27 1 92.38 254 ILE B N 1
ATOM 5328 C CA . ILE B 1 254 ? 13.32 -29.969 -1.19 1 92.38 254 ILE B CA 1
ATOM 5329 C C . ILE B 1 254 ? 13.773 -29.406 0.158 1 92.38 254 ILE B C 1
ATOM 5331 O O . ILE B 1 254 ? 14.969 -29.375 0.461 1 92.38 254 ILE B O 1
ATOM 5335 N N . PRO B 1 255 ? 12.82 -28.984 0.948 1 93.62 255 PRO B N 1
ATOM 5336 C CA . PRO B 1 255 ? 13.211 -28.328 2.197 1 93.62 255 PRO B CA 1
ATOM 5337 C C . PRO B 1 255 ? 13.703 -29.328 3.254 1 93.62 255 PRO B C 1
ATOM 5339 O O . PRO B 1 255 ? 13.133 -30.406 3.406 1 93.62 255 PRO B O 1
ATOM 5342 N N . ASN B 1 256 ? 14.781 -29.016 3.836 1 94.19 256 ASN B N 1
ATOM 5343 C CA . ASN B 1 256 ? 15.195 -29.625 5.094 1 94.19 256 ASN B CA 1
ATOM 5344 C C . ASN B 1 256 ? 14.656 -28.859 6.297 1 94.19 256 ASN B C 1
ATOM 5346 O O . ASN B 1 256 ? 15.266 -27.875 6.73 1 94.19 256 ASN B O 1
ATOM 5350 N N . VAL B 1 257 ? 13.633 -29.359 6.832 1 93.31 257 VAL B N 1
ATOM 5351 C CA . VAL B 1 257 ? 12.867 -28.625 7.84 1 93.31 257 VAL B CA 1
ATOM 5352 C C . VAL B 1 257 ? 13.734 -28.375 9.07 1 93.31 257 VAL B C 1
ATOM 5354 O O . VAL B 1 257 ? 13.703 -27.297 9.648 1 93.31 257 VAL B O 1
ATOM 5357 N N . SER B 1 258 ? 14.492 -29.328 9.414 1 94.12 258 SER B N 1
ATOM 5358 C CA . SER B 1 258 ? 15.352 -29.188 10.586 1 94.12 258 SER B CA 1
ATOM 5359 C C . SER B 1 258 ? 16.406 -28.094 10.375 1 94.12 258 SER B C 1
ATOM 5361 O O . SER B 1 258 ? 16.609 -27.25 11.242 1 94.12 258 SER B O 1
ATOM 5363 N N . LYS B 1 259 ? 16.984 -28.109 9.289 1 94.44 259 LYS B N 1
ATOM 5364 C CA . LYS B 1 259 ? 18.031 -27.125 8.977 1 94.44 259 LYS B CA 1
ATOM 5365 C C . LYS B 1 259 ? 17.438 -25.719 8.883 1 94.44 259 LYS B C 1
ATOM 5367 O O . LYS B 1 259 ? 18.031 -24.75 9.367 1 94.44 259 LYS B O 1
ATOM 5372 N N . LEU B 1 260 ? 16.328 -25.609 8.25 1 94.56 260 LEU B N 1
ATOM 5373 C CA . LEU B 1 260 ? 15.672 -24.312 8.094 1 94.56 260 LEU B CA 1
ATOM 5374 C C . LEU B 1 260 ? 15.25 -23.766 9.453 1 94.56 260 LEU B C 1
ATOM 5376 O O . LEU B 1 260 ? 15.398 -22.562 9.711 1 94.56 260 LEU B O 1
ATOM 5380 N N . SER B 1 261 ? 14.672 -24.625 10.258 1 94.94 261 SER B N 1
ATOM 5381 C CA . SER B 1 261 ? 14.25 -24.234 11.602 1 94.94 261 SER B CA 1
ATOM 5382 C C . SER B 1 261 ? 15.422 -23.688 12.406 1 94.94 261 SER B C 1
ATOM 5384 O O . SER B 1 261 ? 15.297 -22.672 13.086 1 94.94 261 SER B O 1
ATOM 5386 N N . GLU B 1 262 ? 16.5 -24.344 12.328 1 94.88 262 GLU B N 1
ATOM 5387 C CA . GLU B 1 262 ? 17.703 -23.938 13.039 1 94.88 262 GLU B CA 1
ATOM 5388 C C . GLU B 1 262 ? 18.234 -22.594 12.516 1 94.88 262 GLU B C 1
ATOM 5390 O O . GLU B 1 262 ? 18.562 -21.703 13.289 1 94.88 262 GLU B O 1
ATOM 5395 N N . ARG B 1 263 ? 18.281 -22.5 11.242 1 92 263 ARG B N 1
ATOM 5396 C CA . ARG B 1 263 ? 18.812 -21.297 10.609 1 92 263 ARG B CA 1
ATOM 5397 C C . ARG B 1 263 ? 17.969 -20.078 10.945 1 92 263 ARG B C 1
ATOM 5399 O O . ARG B 1 263 ? 18.5 -19 11.195 1 92 263 ARG B O 1
ATOM 5406 N N . ILE B 1 264 ? 16.688 -20.234 10.969 1 92.25 264 ILE B N 1
ATOM 5407 C CA . ILE B 1 264 ? 15.766 -19.109 11.195 1 92.25 264 ILE B CA 1
ATOM 5408 C C . ILE B 1 264 ? 15.586 -18.891 12.695 1 92.25 264 ILE B C 1
ATOM 5410 O O . ILE B 1 264 ? 15.219 -17.797 13.117 1 92.25 264 ILE B O 1
ATOM 5414 N N . GLY B 1 265 ? 15.781 -19.906 13.547 1 92.56 265 GLY B N 1
ATOM 5415 C CA . GLY B 1 265 ? 15.664 -19.812 14.992 1 92.56 265 GLY B CA 1
ATOM 5416 C C . GLY B 1 265 ? 14.227 -19.906 15.477 1 92.56 265 GLY B C 1
ATOM 5417 O O . GLY B 1 265 ? 13.797 -19.125 16.328 1 92.56 265 GLY B O 1
ATOM 5418 N N . ILE B 1 266 ? 13.445 -20.781 14.836 1 93.12 266 ILE B N 1
ATOM 5419 C CA . ILE B 1 266 ? 12.07 -21.031 15.258 1 93.12 266 ILE B CA 1
ATOM 5420 C C . ILE B 1 266 ? 11.828 -22.531 15.367 1 93.12 266 ILE B C 1
ATOM 5422 O O . ILE B 1 266 ? 12.648 -23.328 14.906 1 93.12 266 ILE B O 1
ATOM 5426 N N . SER B 1 267 ? 10.742 -22.953 16.031 1 93.25 267 SER B N 1
ATOM 5427 C CA . SER B 1 267 ? 10.414 -24.359 16.188 1 93.25 267 SER B CA 1
ATOM 5428 C C . SER B 1 267 ? 9.969 -24.969 14.859 1 93.25 267 SER B C 1
ATOM 5430 O O . SER B 1 267 ? 9.578 -24.25 13.938 1 93.25 267 SER B O 1
ATOM 5432 N N . ARG B 1 268 ? 10.078 -26.281 14.828 1 93.06 268 ARG B N 1
ATOM 5433 C CA . ARG B 1 268 ? 9.617 -27.016 13.664 1 93.06 268 ARG B CA 1
ATOM 5434 C C . ARG B 1 268 ? 8.148 -26.719 13.367 1 93.06 268 ARG B C 1
ATOM 5436 O O . ARG B 1 268 ? 7.781 -26.453 12.227 1 93.06 268 ARG B O 1
ATOM 5443 N N . ASN B 1 269 ? 7.352 -26.719 14.375 1 92.25 269 ASN B N 1
ATOM 5444 C CA . ASN B 1 269 ? 5.922 -26.469 14.211 1 92.25 269 ASN B CA 1
ATOM 5445 C C . ASN B 1 269 ? 5.648 -25.062 13.688 1 92.25 269 ASN B C 1
ATOM 5447 O O . ASN B 1 269 ? 4.793 -24.875 12.82 1 92.25 269 ASN B O 1
ATOM 5451 N N . SER B 1 270 ? 6.352 -24.078 14.195 1 91.31 270 SER B N 1
ATOM 5452 C CA . SER B 1 270 ? 6.211 -22.719 13.719 1 91.31 270 SER B CA 1
ATOM 5453 C C . SER B 1 270 ? 6.621 -22.594 12.258 1 91.31 270 SER B C 1
ATOM 5455 O O . SER B 1 270 ? 5.973 -21.891 11.484 1 91.31 270 SER B O 1
ATOM 5457 N N . LEU B 1 271 ? 7.684 -23.297 11.961 1 94.06 271 LEU B N 1
ATOM 5458 C CA . LEU B 1 271 ? 8.156 -23.266 10.586 1 94.06 271 LEU B CA 1
ATOM 5459 C C . LEU B 1 271 ? 7.102 -23.812 9.625 1 94.06 271 LEU B C 1
ATOM 5461 O O . LEU B 1 271 ? 6.824 -23.203 8.594 1 94.06 271 LEU B O 1
ATOM 5465 N N . LEU B 1 272 ? 6.566 -24.953 9.969 1 93.56 272 LEU B N 1
ATOM 5466 C CA . LEU B 1 272 ? 5.547 -25.547 9.125 1 93.56 272 LEU B CA 1
ATOM 5467 C C . LEU B 1 272 ? 4.336 -24.641 8.992 1 93.56 272 LEU B C 1
ATOM 5469 O O . LEU B 1 272 ? 3.75 -24.516 7.914 1 93.56 272 LEU B O 1
ATOM 5473 N N . ALA B 1 273 ? 4.008 -23.953 10.047 1 91.56 273 ALA B N 1
ATOM 5474 C CA . ALA B 1 273 ? 2.91 -23 10.016 1 91.56 273 ALA B CA 1
ATOM 5475 C C . ALA B 1 273 ? 3.227 -21.828 9.086 1 91.56 273 ALA B C 1
ATOM 5477 O O . ALA B 1 273 ? 2.35 -21.344 8.359 1 91.56 273 ALA B O 1
ATOM 5478 N N . TYR B 1 274 ? 4.449 -21.406 9.125 1 93 274 TYR B N 1
ATOM 5479 C CA . TYR B 1 274 ? 4.863 -20.297 8.273 1 93 274 TYR B CA 1
ATOM 5480 C C . TYR B 1 274 ? 4.855 -20.688 6.805 1 93 274 TYR B C 1
ATOM 5482 O O . TYR B 1 274 ? 4.438 -19.922 5.941 1 93 274 TYR B O 1
ATOM 5490 N N . LEU B 1 275 ? 5.285 -21.891 6.57 1 94.69 275 LEU B N 1
ATOM 5491 C CA . LEU B 1 275 ? 5.254 -22.391 5.203 1 94.69 275 LEU B CA 1
ATOM 5492 C C . LEU B 1 275 ? 3.824 -22.469 4.684 1 94.69 275 LEU B C 1
ATOM 5494 O O . LEU B 1 275 ? 3.559 -22.109 3.533 1 94.69 275 LEU B O 1
ATOM 5498 N N . ASP B 1 276 ? 3.002 -22.922 5.52 1 93.25 276 ASP B N 1
ATOM 5499 C CA . ASP B 1 276 ? 1.589 -23.016 5.164 1 93.25 276 ASP B CA 1
ATOM 5500 C C . ASP B 1 276 ? 1.003 -21.625 4.895 1 93.25 276 ASP B C 1
ATOM 5502 O O . ASP B 1 276 ? 0.256 -21.438 3.932 1 93.25 276 ASP B O 1
ATOM 5506 N N . ALA B 1 277 ? 1.328 -20.656 5.723 1 92.56 277 ALA B N 1
ATOM 5507 C CA . ALA B 1 277 ? 0.844 -19.297 5.559 1 92.56 277 ALA B CA 1
ATOM 5508 C C . ALA B 1 277 ? 1.341 -18.688 4.246 1 92.56 277 ALA B C 1
ATOM 5510 O O . ALA B 1 277 ? 0.589 -18.016 3.545 1 92.56 277 ALA B O 1
ATOM 5511 N N . LEU B 1 278 ? 2.604 -18.953 3.945 1 95.5 278 LEU B N 1
ATOM 5512 C CA . LEU B 1 278 ? 3.182 -18.438 2.705 1 95.5 278 LEU B CA 1
ATOM 5513 C C . LEU B 1 278 ? 2.494 -19.047 1.492 1 95.5 278 LEU B C 1
ATOM 5515 O O . LEU B 1 278 ? 2.24 -18.359 0.501 1 95.5 278 LEU B O 1
ATOM 5519 N N . HIS B 1 279 ? 2.176 -20.312 1.6 1 95.31 279 HIS B N 1
ATOM 5520 C CA . HIS B 1 279 ? 1.459 -21.016 0.537 1 95.31 279 HIS B CA 1
ATOM 5521 C C . HIS B 1 279 ? 0.055 -20.438 0.355 1 95.31 279 HIS B C 1
ATOM 5523 O O . HIS B 1 279 ? -0.344 -20.109 -0.763 1 95.31 279 HIS B O 1
ATOM 5529 N N . ASP B 1 280 ? -0.653 -20.25 1.436 1 92.69 280 ASP B N 1
ATOM 5530 C CA . ASP B 1 280 ? -2.033 -19.766 1.4 1 92.69 280 ASP B CA 1
ATOM 5531 C C . ASP B 1 280 ? -2.104 -18.328 0.904 1 92.69 280 ASP B C 1
ATOM 5533 O O . ASP B 1 280 ? -3.129 -17.906 0.371 1 92.69 280 ASP B O 1
ATOM 5537 N N . SER B 1 281 ? -1.033 -17.594 1.072 1 94.5 281 SER B N 1
ATOM 5538 C CA . SER B 1 281 ? -0.997 -16.203 0.641 1 94.5 281 SER B CA 1
ATOM 5539 C C . SER B 1 281 ? -0.559 -16.094 -0.815 1 94.5 281 SER B C 1
ATOM 5541 O O . SER B 1 281 ? -0.429 -14.984 -1.344 1 94.5 281 SER B O 1
ATOM 5543 N N . CYS B 1 282 ? -0.238 -17.172 -1.43 1 96.19 282 CYS B N 1
ATOM 5544 C CA . CYS B 1 282 ? 0.177 -17.25 -2.824 1 96.19 282 CYS B CA 1
ATOM 5545 C C . CYS B 1 282 ? 1.539 -16.609 -3.027 1 96.19 282 CYS B C 1
ATOM 5547 O O . CYS B 1 282 ? 1.768 -15.938 -4.035 1 96.19 282 CYS B O 1
ATOM 5549 N N . LEU B 1 283 ? 2.357 -16.734 -2.002 1 97.44 283 LEU B N 1
ATOM 5550 C CA . LEU B 1 283 ? 3.748 -16.328 -2.154 1 97.44 283 LEU B CA 1
ATOM 5551 C C . LEU B 1 283 ? 4.629 -17.516 -2.521 1 97.44 283 LEU B C 1
ATOM 5553 O O . LEU B 1 283 ? 5.621 -17.375 -3.238 1 97.44 283 LEU B O 1
ATOM 5557 N N . THR B 1 284 ? 4.223 -18.688 -2.018 1 97.62 284 THR B N 1
ATOM 5558 C CA . THR B 1 284 ? 4.91 -19.938 -2.354 1 97.62 284 THR B CA 1
ATOM 5559 C C . THR B 1 284 ? 3.912 -21 -2.805 1 97.62 284 THR B C 1
ATOM 5561 O O . THR B 1 284 ? 2.701 -20.812 -2.662 1 97.62 284 THR B O 1
ATOM 5564 N N . MET B 1 285 ? 4.41 -21.938 -3.473 1 96.75 285 MET B N 1
ATOM 5565 C CA . MET B 1 285 ? 3.693 -23.156 -3.811 1 96.75 285 MET B CA 1
ATOM 5566 C C . MET B 1 285 ? 4.367 -24.375 -3.186 1 96.75 285 MET B C 1
ATOM 5568 O O . MET B 1 285 ? 5.5 -24.719 -3.541 1 96.75 285 MET B O 1
ATOM 5572 N N . ASN B 1 286 ? 3.67 -24.969 -2.244 1 95.81 286 ASN B N 1
ATOM 5573 C CA . ASN B 1 286 ? 4.184 -26.125 -1.534 1 95.81 286 ASN B CA 1
ATOM 5574 C C . ASN B 1 286 ? 3.611 -27.438 -2.096 1 95.81 286 ASN B C 1
ATOM 5576 O O . ASN B 1 286 ? 2.465 -27.781 -1.813 1 95.81 286 ASN B O 1
ATOM 5580 N N . LEU B 1 287 ? 4.438 -28.203 -2.783 1 95.19 287 LEU B N 1
ATOM 5581 C CA . LEU B 1 287 ? 3.938 -29.391 -3.461 1 95.19 287 LEU B CA 1
ATOM 5582 C C . LEU B 1 287 ? 4.238 -30.656 -2.65 1 95.19 287 LEU B C 1
ATOM 5584 O O . LEU B 1 287 ? 5.273 -30.734 -1.982 1 95.19 287 LEU B O 1
ATOM 5588 N N . GLN B 1 288 ? 3.402 -31.531 -2.773 1 93.5 288 GLN B N 1
ATOM 5589 C CA . GLN B 1 288 ? 3.531 -32.844 -2.133 1 93.5 288 GLN B CA 1
ATOM 5590 C C . GLN B 1 288 ? 3.691 -33.938 -3.172 1 93.5 288 GLN B C 1
ATOM 5592 O O . GLN B 1 288 ? 3.328 -33.781 -4.336 1 93.5 288 GLN B O 1
ATOM 5597 N N . LYS B 1 289 ? 4.285 -35 -2.705 1 90.62 289 LYS B N 1
ATOM 5598 C CA . LYS B 1 289 ? 4.312 -36.219 -3.547 1 90.62 289 LYS B CA 1
ATOM 5599 C C . LYS B 1 289 ? 2.936 -36.875 -3.611 1 90.62 289 LYS B C 1
ATOM 5601 O O . LYS B 1 289 ? 2.072 -36.594 -2.777 1 90.62 289 LYS B O 1
ATOM 5606 N N . GLU B 1 290 ? 2.797 -37.625 -4.598 1 83 290 GLU B N 1
ATOM 5607 C CA . GLU B 1 290 ? 1.529 -38.312 -4.707 1 83 290 GLU B CA 1
ATOM 5608 C C . GLU B 1 290 ? 1.296 -39.219 -3.496 1 83 290 GLU B C 1
ATOM 5610 O O . GLU B 1 290 ? 2.223 -39.875 -3.012 1 83 290 GLU B O 1
ATOM 5615 N N . GLY B 1 291 ? 0.094 -39.312 -3.037 1 75.81 291 GLY B N 1
ATOM 5616 C CA . GLY B 1 291 ? -0.262 -40.188 -1.945 1 75.81 291 GLY B CA 1
ATOM 5617 C C . GLY B 1 291 ? 0.001 -39.594 -0.576 1 75.81 291 GLY B C 1
ATOM 5618 O O . GLY B 1 291 ? -0.291 -40.219 0.446 1 75.81 291 GLY B O 1
ATOM 5619 N N . SER B 1 292 ? 0.644 -38.469 -0.625 1 68.81 292 SER B N 1
ATOM 5620 C CA . SER B 1 292 ? 0.93 -37.844 0.661 1 68.81 292 SER B CA 1
ATOM 5621 C C . SER B 1 292 ? -0.351 -37.375 1.349 1 68.81 292 SER B C 1
ATOM 5623 O O . SER B 1 292 ? -1.358 -37.125 0.687 1 68.81 292 SER B O 1
ATOM 5625 N N . GLY B 1 293 ? -0.4 -37.531 2.648 1 63.66 293 GLY B N 1
ATOM 5626 C CA . GLY B 1 293 ? -1.547 -37.094 3.43 1 63.66 293 GLY B CA 1
ATOM 5627 C C . GLY B 1 293 ? -1.827 -35.625 3.307 1 63.66 293 GLY B C 1
ATOM 5628 O O . GLY B 1 293 ? -1.039 -34.875 2.711 1 63.66 293 GLY B O 1
ATOM 5629 N N . ILE B 1 294 ? -3.121 -35.312 3.66 1 62.09 294 ILE B N 1
ATOM 5630 C CA . ILE B 1 294 ? -3.67 -33.969 3.424 1 62.09 294 ILE B CA 1
ATOM 5631 C C . ILE B 1 294 ? -3.428 -33.094 4.648 1 62.09 294 ILE B C 1
ATOM 5633 O O . ILE B 1 294 ? -3.941 -31.969 4.727 1 62.09 294 ILE B O 1
ATOM 5637 N N . SER B 1 295 ? -2.426 -33.469 5.469 1 64.81 295 SER B N 1
ATOM 5638 C CA . SER B 1 295 ? -2.334 -32.625 6.672 1 64.81 295 SER B CA 1
ATOM 5639 C C . SER B 1 295 ? -1.682 -31.281 6.371 1 64.81 295 SER B C 1
ATOM 5641 O O . SER B 1 295 ? -0.712 -31.219 5.613 1 64.81 295 SER B O 1
ATOM 5643 N N . ARG B 1 296 ? -2.301 -30.219 6.848 1 64.62 296 ARG B N 1
ATOM 5644 C CA . ARG B 1 296 ? -1.83 -28.859 6.652 1 64.62 296 ARG B CA 1
ATOM 5645 C C . ARG B 1 296 ? -0.396 -28.688 7.145 1 64.62 296 ARG B C 1
ATOM 5647 O O . ARG B 1 296 ? 0.385 -27.938 6.559 1 64.62 296 ARG B O 1
ATOM 5654 N N . LEU B 1 297 ? -0.035 -29.391 8.148 1 70.12 297 LEU B N 1
ATOM 5655 C CA . LEU B 1 297 ? 1.272 -29.156 8.75 1 70.12 297 LEU B CA 1
ATOM 5656 C C . LEU B 1 297 ? 2.264 -30.234 8.328 1 70.12 297 LEU B C 1
ATOM 5658 O O . LEU B 1 297 ? 3.215 -30.531 9.062 1 70.12 297 LEU B O 1
ATOM 5662 N N . GLN B 1 298 ? 1.949 -30.719 7.203 1 82.69 298 GLN B N 1
ATOM 5663 C CA . GLN B 1 298 ? 2.904 -31.688 6.66 1 82.69 298 GLN B CA 1
ATOM 5664 C C . GLN B 1 298 ? 4.027 -30.984 5.906 1 82.69 298 GLN B C 1
ATOM 5666 O O . GLN B 1 298 ? 3.795 -29.969 5.234 1 82.69 298 GLN B O 1
ATOM 5671 N N . LYS B 1 299 ? 5.156 -31.484 6.086 1 88.62 299 LYS B N 1
ATOM 5672 C CA . LYS B 1 299 ? 6.316 -30.969 5.367 1 88.62 299 LYS B CA 1
ATOM 5673 C C . LYS B 1 299 ? 6.121 -31.078 3.857 1 88.62 299 LYS B C 1
ATOM 5675 O O . LYS B 1 299 ? 5.789 -32.156 3.342 1 88.62 299 LYS B O 1
ATOM 5680 N N . PRO B 1 300 ? 6.242 -29.984 3.182 1 92.62 300 PRO B N 1
ATOM 5681 C CA . PRO B 1 300 ? 6.184 -30.078 1.721 1 92.62 300 PRO B CA 1
ATOM 5682 C C . PRO B 1 300 ? 7.344 -30.875 1.131 1 92.62 300 PRO B C 1
ATOM 5684 O O . PRO B 1 300 ? 8.453 -30.844 1.675 1 92.62 300 PRO B O 1
ATOM 5687 N N . ASP B 1 301 ? 7.141 -31.531 0.05 1 93.44 301 ASP B N 1
ATOM 5688 C CA . ASP B 1 301 ? 8.172 -32.312 -0.631 1 93.44 301 ASP B CA 1
ATOM 5689 C C . ASP B 1 301 ? 9.008 -31.422 -1.551 1 93.44 301 ASP B C 1
ATOM 5691 O O . ASP B 1 301 ? 10.156 -31.75 -1.854 1 93.44 301 ASP B O 1
ATOM 5695 N N . LYS B 1 302 ? 8.469 -30.406 -2.043 1 95.31 302 LYS B N 1
ATOM 5696 C CA . LYS B 1 302 ? 9.188 -29.438 -2.865 1 95.31 302 LYS B CA 1
ATOM 5697 C C . LYS B 1 302 ? 8.594 -28.047 -2.717 1 95.31 302 LYS B C 1
ATOM 5699 O O . LYS B 1 302 ? 7.375 -27.875 -2.754 1 95.31 302 LYS B O 1
ATOM 5704 N N . LEU B 1 303 ? 9.438 -27.062 -2.561 1 96.69 303 LEU B N 1
ATOM 5705 C CA . LEU B 1 303 ? 9.023 -25.688 -2.352 1 96.69 303 LEU B CA 1
ATOM 5706 C C . LEU B 1 303 ? 9.305 -24.844 -3.588 1 96.69 303 LEU B C 1
ATOM 5708 O O . LEU B 1 303 ? 10.406 -24.875 -4.137 1 96.69 303 LEU B O 1
ATOM 5712 N N . PHE B 1 304 ? 8.273 -24.125 -4.059 1 97.69 304 PHE B N 1
ATOM 5713 C CA . PHE B 1 304 ? 8.383 -23.188 -5.164 1 97.69 304 PHE B CA 1
ATOM 5714 C C . PHE B 1 304 ? 7.992 -21.781 -4.719 1 97.69 304 PHE B C 1
ATOM 5716 O O . PHE B 1 304 ? 7.258 -21.609 -3.744 1 97.69 304 PHE B O 1
ATOM 5723 N N 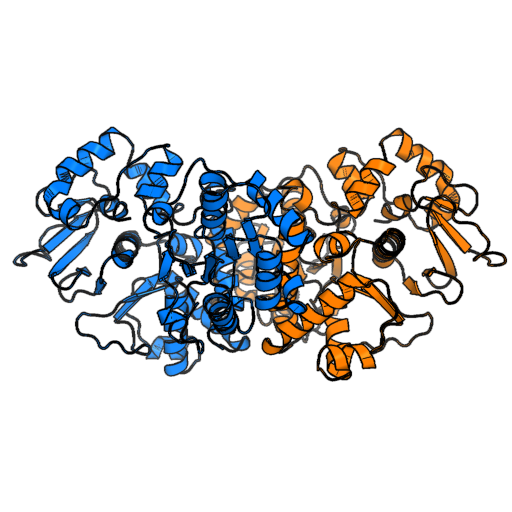. LEU B 1 305 ? 8.562 -20.719 -5.32 1 98.06 305 LEU B N 1
ATOM 5724 C CA . LEU B 1 305 ? 7.809 -19.469 -5.336 1 98.06 305 LEU B CA 1
ATOM 5725 C C . LEU B 1 305 ? 6.559 -19.609 -6.199 1 98.06 305 LEU B C 1
ATOM 5727 O O . LEU B 1 305 ? 6.516 -20.422 -7.117 1 98.06 305 LEU B O 1
ATOM 5731 N N . GLU B 1 306 ? 5.578 -18.875 -5.883 1 97.88 306 GLU B N 1
ATOM 5732 C CA . GLU B 1 306 ? 4.262 -19.094 -6.473 1 97.88 306 GLU B CA 1
ATOM 5733 C C . GLU B 1 306 ? 4.281 -18.844 -7.977 1 97.88 306 GLU B C 1
ATOM 5735 O O . GLU B 1 306 ? 3.537 -19.484 -8.727 1 97.88 306 GLU B O 1
ATOM 5740 N N . ASN B 1 307 ? 5.07 -17.953 -8.484 1 98 307 ASN B N 1
ATOM 5741 C CA . ASN B 1 307 ? 5.219 -17.672 -9.914 1 98 307 ASN B CA 1
ATOM 5742 C C . ASN B 1 307 ? 6.598 -17.109 -10.234 1 98 307 ASN B C 1
ATOM 5744 O O . ASN B 1 307 ? 7.324 -16.688 -9.336 1 98 307 ASN B O 1
ATOM 5748 N N . PRO B 1 308 ? 6.953 -17.109 -11.523 1 97.88 308 PRO B N 1
ATOM 5749 C CA . PRO B 1 308 ? 8.305 -16.688 -11.891 1 97.88 308 PRO B CA 1
ATOM 5750 C C . PRO B 1 308 ? 8.562 -15.211 -11.609 1 97.88 308 PRO B C 1
ATOM 5752 O O . PRO B 1 308 ? 9.711 -14.805 -11.398 1 97.88 308 PRO B O 1
ATOM 5755 N N . ASN B 1 309 ? 7.543 -14.422 -11.656 1 97.62 309 ASN B N 1
ATOM 5756 C CA . ASN B 1 309 ? 7.746 -13 -11.391 1 97.62 309 ASN B CA 1
ATOM 5757 C C . ASN B 1 309 ? 8.289 -12.766 -9.984 1 97.62 309 ASN B C 1
ATOM 5759 O O . ASN B 1 309 ? 9.117 -11.883 -9.766 1 97.62 309 ASN B O 1
ATOM 5763 N N . LEU B 1 310 ? 7.832 -13.531 -9.07 1 97.56 310 LEU B N 1
ATOM 5764 C CA . LEU B 1 310 ? 8.328 -13.453 -7.699 1 97.56 310 LEU B CA 1
ATOM 5765 C C . LEU B 1 310 ? 9.805 -13.82 -7.629 1 97.56 310 LEU B C 1
ATOM 5767 O O . LEU B 1 310 ? 10.555 -13.25 -6.836 1 97.56 310 LEU B O 1
ATOM 5771 N N . MET B 1 311 ? 10.227 -14.789 -8.453 1 96.69 311 MET B N 1
ATOM 5772 C CA . MET B 1 311 ? 11.633 -15.195 -8.477 1 96.69 311 MET B CA 1
ATOM 5773 C C . MET B 1 311 ? 12.523 -14.016 -8.875 1 96.69 311 MET B C 1
ATOM 5775 O O . MET B 1 311 ? 13.523 -13.742 -8.211 1 96.69 311 MET B O 1
ATOM 5779 N N . TYR B 1 312 ? 12.102 -13.344 -9.891 1 94.44 312 TYR B N 1
ATOM 5780 C CA . TYR B 1 312 ? 12.898 -12.227 -10.398 1 94.44 312 TYR B CA 1
ATOM 5781 C C . TYR B 1 312 ? 12.828 -11.031 -9.453 1 94.44 312 TYR B C 1
ATOM 5783 O O . TYR B 1 312 ? 13.789 -10.266 -9.352 1 94.44 312 TYR B O 1
ATOM 5791 N N . ALA B 1 313 ? 11.789 -10.883 -8.711 1 94.19 313 ALA B N 1
ATOM 5792 C CA . ALA B 1 313 ? 11.602 -9.734 -7.828 1 94.19 313 ALA B CA 1
ATOM 5793 C C . ALA B 1 313 ? 12.344 -9.922 -6.512 1 94.19 313 ALA B C 1
ATOM 5795 O O . ALA B 1 313 ? 12.883 -8.969 -5.949 1 94.19 313 ALA B O 1
ATOM 5796 N N . LEU B 1 314 ? 12.406 -11.156 -6.004 1 94.31 314 LEU B N 1
ATOM 5797 C CA . LEU B 1 314 ? 12.805 -11.359 -4.617 1 94.31 314 LEU B CA 1
ATOM 5798 C C . LEU B 1 314 ? 14.219 -11.93 -4.535 1 94.31 314 LEU B C 1
ATOM 5800 O O . LEU B 1 314 ? 14.891 -11.781 -3.51 1 94.31 314 LEU B O 1
ATOM 5804 N N . SER B 1 315 ? 14.617 -12.578 -5.535 1 90.69 315 SER B N 1
ATOM 5805 C CA . SER B 1 315 ? 15.938 -13.195 -5.484 1 90.69 315 SER B CA 1
ATOM 5806 C C . SER B 1 315 ? 17.031 -12.18 -5.77 1 90.69 315 SER B C 1
ATOM 5808 O O . SER B 1 315 ? 16.891 -11.328 -6.648 1 90.69 315 SER B O 1
ATOM 5810 N N . ALA B 1 316 ? 18.109 -12.25 -5.043 1 84.12 316 ALA B N 1
ATOM 5811 C CA . ALA B 1 316 ? 19.266 -11.383 -5.246 1 84.12 316 ALA B CA 1
ATOM 5812 C C . ALA B 1 316 ? 20.297 -12.055 -6.156 1 84.12 316 ALA B C 1
ATOM 5814 O O . ALA B 1 316 ? 21.234 -11.398 -6.629 1 84.12 316 ALA B O 1
ATOM 5815 N N . SER B 1 317 ? 20.094 -13.305 -6.398 1 81.88 317 SER B N 1
ATOM 5816 C CA . SER B 1 317 ? 21.047 -14.094 -7.18 1 81.88 317 SER B CA 1
ATOM 5817 C C . SER B 1 317 ? 20.562 -14.273 -8.617 1 81.88 317 SER B C 1
ATOM 5819 O O . SER B 1 317 ? 19.469 -13.852 -8.961 1 81.88 317 SER B O 1
ATOM 5821 N N . GLN B 1 318 ? 21.531 -14.75 -9.336 1 86.06 318 GLN B N 1
ATOM 5822 C CA . GLN B 1 318 ? 21.156 -15.102 -10.703 1 86.06 318 GLN B CA 1
ATOM 5823 C C . GLN B 1 318 ? 20.078 -16.188 -10.727 1 86.06 318 GLN B C 1
ATOM 5825 O O . GLN B 1 318 ? 20.172 -17.172 -9.984 1 86.06 318 GLN B O 1
ATOM 5830 N N . ILE B 1 319 ? 19.172 -15.977 -11.508 1 90.56 319 ILE B N 1
ATOM 5831 C CA . ILE B 1 319 ? 18.031 -16.875 -11.555 1 90.56 319 ILE B CA 1
ATOM 5832 C C . ILE B 1 319 ? 18.328 -18.047 -12.477 1 90.56 319 ILE B C 1
ATOM 5834 O O . ILE B 1 319 ? 18.844 -17.859 -13.586 1 90.56 319 ILE B O 1
ATOM 5838 N N . ASP B 1 320 ? 18.094 -19.25 -11.953 1 93.5 320 ASP B N 1
ATOM 5839 C CA . ASP B 1 320 ? 18.25 -20.453 -12.742 1 93.5 320 ASP B CA 1
ATOM 5840 C C . ASP B 1 320 ? 17.078 -20.641 -13.703 1 93.5 320 ASP B C 1
ATOM 5842 O O . ASP B 1 320 ? 15.93 -20.75 -13.273 1 93.5 320 ASP B O 1
ATOM 5846 N N . ILE B 1 321 ? 17.406 -20.781 -14.938 1 94.75 321 ILE B N 1
ATOM 5847 C CA . ILE B 1 321 ? 16.375 -20.828 -15.977 1 94.75 321 ILE B CA 1
ATOM 5848 C C . ILE B 1 321 ? 15.57 -22.109 -15.836 1 94.75 321 ILE B C 1
ATOM 5850 O O . ILE B 1 321 ? 14.367 -22.141 -16.094 1 94.75 321 ILE B O 1
ATOM 5854 N N . GLY B 1 322 ? 16.203 -23.219 -15.508 1 95.44 322 GLY B N 1
ATOM 5855 C CA . GLY B 1 322 ? 15.477 -24.453 -15.242 1 95.44 322 GLY B CA 1
ATOM 5856 C C . GLY B 1 322 ? 14.438 -24.312 -14.156 1 95.44 322 GLY B C 1
ATOM 5857 O O . GLY B 1 322 ? 13.312 -24.812 -14.289 1 95.44 322 GLY B O 1
ATOM 5858 N N . ASN B 1 323 ? 14.766 -23.578 -13.109 1 96.12 323 ASN B N 1
ATOM 5859 C CA . ASN B 1 323 ? 13.844 -23.312 -12.008 1 96.12 323 ASN B CA 1
ATOM 5860 C C . ASN B 1 323 ? 12.664 -22.453 -12.461 1 96.12 323 ASN B C 1
ATOM 5862 O O . ASN B 1 323 ? 11.531 -22.672 -12.023 1 96.12 323 ASN B O 1
ATOM 5866 N N . VAL B 1 324 ? 12.961 -21.547 -13.305 1 97.56 324 VAL B N 1
ATOM 5867 C CA . VAL B 1 324 ? 11.914 -20.672 -13.844 1 97.56 324 VAL B CA 1
ATOM 5868 C C . VAL B 1 324 ? 10.906 -21.5 -14.633 1 97.56 324 VAL B C 1
ATOM 5870 O O . VAL B 1 324 ? 9.695 -21.328 -14.477 1 97.56 324 VAL B O 1
ATOM 5873 N N . ARG B 1 325 ? 11.422 -22.438 -15.461 1 97.81 325 ARG B N 1
ATOM 5874 C CA . ARG B 1 325 ? 10.57 -23.297 -16.297 1 97.81 325 ARG B CA 1
ATOM 5875 C C . ARG B 1 325 ? 9.641 -24.141 -15.43 1 97.81 325 ARG B C 1
ATOM 5877 O O . ARG B 1 325 ? 8.43 -24.172 -15.672 1 97.81 325 ARG B O 1
ATOM 5884 N N . GLU B 1 326 ? 10.203 -24.719 -14.438 1 97.5 326 GLU B N 1
ATOM 5885 C CA . GLU B 1 326 ? 9.422 -25.562 -13.555 1 97.5 326 GLU B CA 1
ATOM 5886 C C . GLU B 1 326 ? 8.367 -24.766 -12.797 1 97.5 326 GLU B C 1
ATOM 5888 O O . GLU B 1 326 ? 7.23 -25.203 -12.633 1 97.5 326 GLU B O 1
ATOM 5893 N N . THR B 1 327 ? 8.727 -23.609 -12.305 1 98.25 327 THR B N 1
ATOM 5894 C CA . THR B 1 327 ? 7.832 -22.75 -11.531 1 98.25 327 THR B CA 1
ATOM 5895 C C . THR B 1 327 ? 6.648 -22.297 -12.383 1 98.25 327 THR B C 1
ATOM 5897 O O . THR B 1 327 ? 5.5 -22.344 -11.93 1 98.25 327 THR B O 1
ATOM 5900 N N . PHE B 1 328 ? 6.957 -21.922 -13.648 1 98.5 328 PHE B N 1
ATOM 5901 C CA . PHE B 1 328 ? 5.891 -21.516 -14.555 1 98.5 328 PHE B CA 1
ATOM 5902 C C . PHE B 1 328 ? 4.918 -22.672 -14.797 1 98.5 328 PHE B C 1
ATOM 5904 O O . PHE B 1 328 ? 3.703 -22.484 -14.695 1 98.5 328 PHE B O 1
ATOM 5911 N N . PHE B 1 329 ? 5.508 -23.781 -15.086 1 98.44 329 PHE B N 1
ATOM 5912 C CA . PHE B 1 329 ? 4.695 -24.953 -15.398 1 98.44 329 PHE B CA 1
ATOM 5913 C C . PHE B 1 329 ? 3.77 -25.297 -14.242 1 98.44 329 PHE B C 1
ATOM 5915 O O . PHE B 1 329 ? 2.562 -25.453 -14.43 1 98.44 329 PHE B O 1
ATOM 5922 N N . ALA B 1 330 ? 4.297 -25.359 -13.086 1 98.06 330 ALA B N 1
ATOM 5923 C CA . ALA B 1 330 ? 3.527 -25.688 -11.898 1 98.06 330 ALA B CA 1
ATOM 5924 C C . ALA B 1 330 ? 2.447 -24.656 -11.625 1 98.06 330 ALA B C 1
ATOM 5926 O O . ALA B 1 330 ? 1.308 -25 -11.305 1 98.06 330 ALA B O 1
ATOM 5927 N N . ASN B 1 331 ? 2.783 -23.391 -11.734 1 97.94 331 ASN B N 1
ATOM 5928 C CA . ASN B 1 331 ? 1.867 -22.281 -11.477 1 97.94 331 ASN B CA 1
ATOM 5929 C C . ASN B 1 331 ? 0.641 -22.359 -12.383 1 97.94 331 ASN B C 1
ATOM 5931 O O . ASN B 1 331 ? -0.491 -22.219 -11.914 1 97.94 331 ASN B O 1
ATOM 5935 N N . GLN B 1 332 ? 0.884 -22.562 -13.664 1 97.19 332 GLN B N 1
ATOM 5936 C CA . GLN B 1 332 ? -0.211 -22.562 -14.625 1 97.19 332 GLN B CA 1
ATOM 5937 C C . GLN B 1 332 ? -1.104 -23.781 -14.445 1 97.19 332 GLN B C 1
ATOM 5939 O O . GLN B 1 332 ? -2.328 -23.688 -14.555 1 97.19 332 GLN B O 1
ATOM 5944 N N . LEU B 1 333 ? -0.536 -24.891 -14.109 1 96.94 333 LEU B N 1
ATOM 5945 C CA . LEU B 1 333 ? -1.3 -26.125 -14.016 1 96.94 333 LEU B CA 1
ATOM 5946 C C . LEU B 1 333 ? -2.078 -26.203 -12.711 1 96.94 333 LEU B C 1
ATOM 5948 O O . LEU B 1 333 ? -3.176 -26.766 -12.664 1 96.94 333 LEU B O 1
ATOM 5952 N N . ARG B 1 334 ? -1.55 -25.641 -11.672 1 94.81 334 ARG B N 1
ATOM 5953 C CA . ARG B 1 334 ? -2.133 -25.812 -10.352 1 94.81 334 ARG B CA 1
ATOM 5954 C C . ARG B 1 334 ? -3.496 -25.125 -10.258 1 94.81 334 ARG B C 1
ATOM 5956 O O . ARG B 1 334 ? -4.301 -25.453 -9.383 1 94.81 334 ARG B O 1
ATOM 5963 N N . TYR B 1 335 ? -3.744 -24.219 -11.07 1 92.25 335 TYR B N 1
ATOM 5964 C CA . TYR B 1 335 ? -4.992 -23.469 -11.023 1 92.25 335 TYR B CA 1
ATOM 5965 C C . TYR B 1 335 ? -6.188 -24.375 -11.266 1 92.25 335 TYR B C 1
ATOM 5967 O O . TYR B 1 335 ? -7.203 -24.281 -10.578 1 92.25 335 TYR B O 1
ATOM 5975 N N . CYS B 1 336 ? -6.051 -25.328 -12.227 1 92.5 336 CYS B N 1
ATOM 5976 C CA . CYS B 1 336 ? -7.223 -26.125 -12.586 1 92.5 336 CYS B CA 1
ATOM 5977 C C . CYS B 1 336 ? -6.938 -27.609 -12.43 1 92.5 336 CYS B C 1
ATOM 5979 O O . CYS B 1 336 ? -7.805 -28.453 -12.703 1 92.5 336 CYS B O 1
ATOM 5981 N N . HIS B 1 337 ? -5.727 -27.984 -11.992 1 95.62 337 HIS B N 1
ATOM 5982 C CA . HIS B 1 337 ? -5.355 -29.391 -11.922 1 95.62 337 HIS B CA 1
ATOM 5983 C C . HIS B 1 337 ? -4.668 -29.703 -10.602 1 95.62 337 HIS B C 1
ATOM 5985 O O . HIS B 1 337 ? -4.164 -28.812 -9.922 1 95.62 337 HIS B O 1
ATOM 5991 N N . LYS B 1 338 ? -4.719 -30.953 -10.258 1 94.69 338 LYS B N 1
ATOM 5992 C CA . LYS B 1 338 ? -3.943 -31.438 -9.117 1 94.69 338 LYS B CA 1
ATOM 5993 C C . LYS B 1 338 ? -2.496 -31.703 -9.516 1 94.69 338 LYS B C 1
ATOM 5995 O O . LYS B 1 338 ? -2.238 -32.469 -10.453 1 94.69 338 LYS B O 1
ATOM 6000 N N . ILE B 1 339 ? -1.645 -31.062 -8.836 1 95.31 339 ILE B N 1
ATOM 6001 C CA . ILE B 1 339 ? -0.233 -31.188 -9.18 1 95.31 339 ILE B CA 1
ATOM 6002 C C . ILE B 1 339 ? 0.518 -31.859 -8.031 1 95.31 339 ILE B C 1
ATOM 6004 O O . ILE B 1 339 ? 0.318 -31.516 -6.863 1 95.31 339 ILE B O 1
ATOM 6008 N N . ASN B 1 340 ? 1.328 -32.812 -8.344 1 94.44 340 ASN B N 1
ATOM 6009 C CA . ASN B 1 340 ? 2.205 -33.5 -7.398 1 94.44 340 ASN B CA 1
ATOM 6010 C C . ASN B 1 340 ? 3.635 -33.594 -7.922 1 94.44 340 ASN B C 1
ATOM 6012 O O . ASN B 1 340 ? 3.865 -33.5 -9.133 1 94.44 340 ASN B O 1
ATOM 6016 N N . VAL B 1 341 ? 4.559 -33.656 -7.004 1 93.06 341 VAL B N 1
ATOM 6017 C CA . VAL B 1 341 ? 5.93 -33.969 -7.387 1 93.06 341 VAL B CA 1
ATOM 6018 C C . VAL B 1 341 ? 6.004 -35.406 -7.848 1 93.06 341 VAL B C 1
ATOM 6020 O O . VAL B 1 341 ? 5.434 -36.312 -7.215 1 93.06 341 VAL B O 1
ATOM 6023 N N . SER B 1 342 ? 6.727 -35.594 -8.938 1 87.38 342 SER B N 1
ATOM 6024 C CA . SER B 1 342 ? 6.852 -36.938 -9.469 1 87.38 342 SER B CA 1
ATOM 6025 C C . SER B 1 342 ? 8.078 -37.656 -8.898 1 87.38 342 SER B C 1
ATOM 6027 O O . SER B 1 342 ? 9.102 -37 -8.648 1 87.38 342 SER B O 1
ATOM 6029 N N . LYS B 1 343 ? 7.996 -38.906 -8.75 1 78.56 343 LYS B N 1
ATOM 6030 C CA . LYS B 1 343 ? 9.117 -39.75 -8.305 1 78.56 343 LYS B CA 1
ATOM 6031 C C . LYS B 1 343 ? 10.109 -39.969 -9.445 1 78.56 343 LYS B C 1
ATOM 6033 O O . LYS B 1 343 ? 11.312 -40.125 -9.211 1 78.56 343 LYS B O 1
ATOM 6038 N N . GLU B 1 344 ? 9.547 -40.031 -10.617 1 80.5 344 GLU B N 1
ATOM 6039 C CA . GLU B 1 344 ? 10.32 -40.469 -11.781 1 80.5 344 GLU B CA 1
ATOM 6040 C C . GLU B 1 344 ? 10.695 -39.281 -12.656 1 80.5 344 GLU B C 1
ATOM 6042 O O . GLU B 1 344 ? 11.586 -39.375 -13.508 1 80.5 344 GLU B O 1
ATOM 6047 N N . SER B 1 345 ? 9.984 -38.219 -12.453 1 88.81 345 SER B N 1
ATOM 6048 C CA . SER B 1 345 ? 10.195 -37.031 -13.25 1 88.81 345 SER B CA 1
ATOM 6049 C C . SER B 1 345 ? 9.984 -35.781 -12.422 1 88.81 345 SER B C 1
ATOM 6051 O O . SER B 1 345 ? 10.266 -35.75 -11.219 1 88.81 345 SER B O 1
ATOM 6053 N N . ASP B 1 346 ? 9.508 -34.688 -13.148 1 93.31 346 ASP B N 1
ATOM 6054 C CA . ASP B 1 346 ? 9.367 -33.438 -12.406 1 93.31 346 ASP B CA 1
ATOM 6055 C C . ASP B 1 346 ? 7.977 -33.344 -11.773 1 93.31 346 ASP B C 1
ATOM 6057 O O . ASP B 1 346 ? 7.848 -33.062 -10.586 1 93.31 346 ASP B O 1
ATOM 6061 N N . PHE B 1 347 ? 6.938 -33.656 -12.57 1 96.12 347 PHE B N 1
ATOM 6062 C CA . PHE B 1 347 ? 5.586 -33.438 -12.07 1 96.12 347 PHE B CA 1
ATOM 6063 C C . PHE B 1 347 ? 4.664 -34.594 -12.43 1 96.12 347 PHE B C 1
ATOM 6065 O O . PHE B 1 347 ? 4.848 -35.219 -13.461 1 96.12 347 PHE B O 1
ATOM 6072 N N . PHE B 1 348 ? 3.777 -34.875 -11.617 1 94.81 348 PHE B N 1
ATOM 6073 C CA . PHE B 1 348 ? 2.676 -35.812 -11.812 1 94.81 348 PHE B CA 1
ATOM 6074 C C . PHE B 1 348 ? 1.334 -35.094 -11.695 1 94.81 348 PHE B C 1
ATOM 6076 O O . PHE B 1 348 ? 1.003 -34.531 -10.641 1 94.81 348 PHE B O 1
ATOM 6083 N N . ILE B 1 349 ? 0.537 -35.094 -12.812 1 96 349 ILE B N 1
ATOM 6084 C CA . ILE B 1 349 ? -0.652 -34.25 -12.891 1 96 349 ILE B CA 1
ATOM 6085 C C . ILE B 1 349 ? -1.902 -35.125 -12.922 1 96 349 ILE B C 1
ATOM 6087 O O . ILE B 1 349 ? -1.981 -36.062 -13.703 1 96 349 ILE B O 1
ATOM 6091 N N . ASP B 1 350 ? -2.84 -34.844 -12.086 1 95.19 350 ASP B N 1
ATOM 6092 C CA . ASP B 1 350 ? -4.16 -35.469 -12.023 1 95.19 350 ASP B CA 1
ATOM 6093 C C . ASP B 1 350 ? -4.059 -36.969 -11.844 1 95.19 350 ASP B C 1
ATOM 6095 O O . ASP B 1 350 ? -4.875 -37.719 -12.383 1 95.19 350 ASP B O 1
ATOM 6099 N N . GLY B 1 351 ? -2.986 -37.406 -11.258 1 91.19 351 GLY B N 1
ATOM 6100 C CA . GLY B 1 351 ? -2.805 -38.812 -11 1 91.19 351 GLY B CA 1
ATOM 6101 C C . GLY B 1 351 ? -2.662 -39.625 -12.258 1 91.19 351 GLY B C 1
ATOM 6102 O O . GLY B 1 351 ? -2.926 -40.844 -12.258 1 91.19 351 GLY B O 1
ATOM 6103 N N . ARG B 1 352 ? -2.248 -39.031 -13.328 1 93.25 352 ARG B N 1
ATOM 6104 C CA . ARG B 1 352 ? -2.227 -39.781 -14.586 1 93.25 352 ARG B CA 1
ATOM 6105 C C . ARG B 1 352 ? -1.021 -39.375 -15.43 1 93.25 352 ARG B C 1
ATOM 6107 O O . ARG B 1 352 ? -0.287 -40.219 -15.922 1 93.25 352 ARG B O 1
ATOM 6114 N N . TYR B 1 353 ? -0.813 -38.125 -15.617 1 94.75 353 TYR B N 1
ATOM 6115 C CA . TYR B 1 353 ? 0.174 -37.656 -16.594 1 94.75 353 TYR B CA 1
ATOM 6116 C C . TYR B 1 353 ? 1.489 -37.312 -15.898 1 94.75 353 TYR B C 1
ATOM 6118 O O . TYR B 1 353 ? 1.498 -36.625 -14.875 1 94.75 353 TYR B O 1
ATOM 6126 N N . THR B 1 354 ? 2.586 -37.781 -16.453 1 94.69 354 THR B N 1
ATOM 6127 C CA . THR B 1 354 ? 3.924 -37.438 -15.961 1 94.69 354 THR B CA 1
ATOM 6128 C C . THR B 1 354 ? 4.605 -36.469 -16.906 1 94.69 354 THR B C 1
ATOM 6130 O O . THR B 1 354 ? 4.582 -36.625 -18.125 1 94.69 354 THR B O 1
ATOM 6133 N N . PHE B 1 355 ? 5.18 -35.406 -16.344 1 96.06 355 PHE B N 1
ATOM 6134 C CA . PHE B 1 355 ? 5.785 -34.375 -17.172 1 96.06 355 PHE B CA 1
ATOM 6135 C C . PHE B 1 355 ? 7.23 -34.125 -16.75 1 96.06 355 PHE B C 1
ATOM 6137 O O . PHE B 1 355 ? 7.523 -34 -15.547 1 96.06 355 PHE B O 1
ATOM 6144 N N . GLU B 1 356 ? 8.102 -34.062 -17.672 1 95.62 356 GLU B N 1
ATOM 6145 C CA . GLU B 1 356 ? 9.484 -33.594 -17.516 1 95.62 356 GLU B CA 1
ATOM 6146 C C . GLU B 1 356 ? 9.711 -32.25 -18.188 1 95.62 356 GLU B C 1
ATOM 6148 O O . GLU B 1 356 ? 9.484 -32.125 -19.391 1 95.62 356 GLU B O 1
ATOM 6153 N N . VAL B 1 357 ? 10.133 -31.281 -17.422 1 96.69 357 VAL B N 1
ATOM 6154 C CA . VAL B 1 357 ? 10.289 -29.922 -17.938 1 96.69 357 VAL B CA 1
ATOM 6155 C C . VAL B 1 357 ? 11.766 -29.641 -18.203 1 96.69 357 VAL B C 1
ATOM 6157 O O . VAL B 1 357 ? 12.633 -29.984 -17.391 1 96.69 357 VAL B O 1
ATOM 6160 N N . GLY B 1 358 ? 12.086 -29.031 -19.328 1 94.12 358 GLY B N 1
ATOM 6161 C CA . GLY B 1 358 ? 13.469 -28.703 -19.656 1 94.12 358 GLY B CA 1
ATOM 6162 C C . GLY B 1 358 ? 13.594 -27.719 -20.797 1 94.12 358 GLY B C 1
ATOM 6163 O O . GLY B 1 358 ? 12.617 -27.062 -21.156 1 94.12 358 GLY B O 1
ATOM 6164 N N . GLY B 1 359 ? 14.844 -27.531 -21.266 1 92.44 359 GLY B N 1
ATOM 6165 C CA . GLY B 1 359 ? 15.117 -26.641 -22.375 1 92.44 359 GLY B CA 1
ATOM 6166 C C . GLY B 1 359 ? 14.859 -27.281 -23.734 1 92.44 359 GLY B C 1
ATOM 6167 O O . GLY B 1 359 ? 14.227 -28.328 -23.812 1 92.44 359 GLY B O 1
ATOM 6168 N N . ARG B 1 360 ? 15.422 -26.594 -24.703 1 85.12 360 ARG B N 1
ATOM 6169 C CA . ARG B 1 360 ? 15.18 -26.984 -26.094 1 85.12 360 ARG B CA 1
ATOM 6170 C C . ARG B 1 360 ? 15.711 -28.391 -26.375 1 85.12 360 ARG B C 1
ATOM 6172 O O . ARG B 1 360 ? 15.109 -29.141 -27.141 1 85.12 360 ARG B O 1
ATOM 6179 N N . HIS B 1 361 ? 16.75 -28.797 -25.672 1 82.38 361 HIS B N 1
ATOM 6180 C CA . HIS B 1 361 ? 17.438 -30.031 -26.016 1 82.38 361 HIS B CA 1
ATOM 6181 C C . HIS B 1 361 ? 17.078 -31.156 -25.047 1 82.38 361 HIS B C 1
ATOM 6183 O O . HIS B 1 361 ? 17.672 -32.219 -25.094 1 82.38 361 HIS B O 1
ATOM 6189 N N . LYS B 1 362 ? 16.094 -30.828 -24.328 1 80.62 362 LYS B N 1
ATOM 6190 C CA . LYS B 1 362 ? 15.711 -31.875 -23.375 1 80.62 362 LYS B CA 1
ATOM 6191 C C . LYS B 1 362 ? 15.273 -33.156 -24.078 1 80.62 362 LYS B C 1
ATOM 6193 O O . LYS B 1 362 ? 14.461 -33.094 -25 1 80.62 362 LYS B O 1
ATOM 6198 N N . GLY B 1 363 ? 15.906 -34.281 -23.734 1 73.75 363 GLY B N 1
ATOM 6199 C CA . GLY B 1 363 ? 15.625 -35.562 -24.359 1 73.75 363 GLY B CA 1
ATOM 6200 C C . GLY B 1 363 ? 14.594 -36.406 -23.609 1 73.75 363 GLY B C 1
ATOM 6201 O O . GLY B 1 363 ? 14.086 -35.969 -22.578 1 73.75 363 GLY B O 1
ATOM 6202 N N . LYS B 1 364 ? 14.164 -37.594 -24.203 1 71.75 364 LYS B N 1
ATOM 6203 C CA . LYS B 1 364 ? 13.055 -38.438 -23.75 1 71.75 364 LYS B CA 1
ATOM 6204 C C . LYS B 1 364 ? 13.539 -39.5 -22.766 1 71.75 364 LYS B C 1
ATOM 6206 O O . LYS B 1 364 ? 12.766 -40.375 -22.359 1 71.75 364 LYS B O 1
ATOM 6211 N N . GLN B 1 365 ? 14.711 -39.375 -22.422 1 69.31 365 GLN B N 1
ATOM 6212 C CA . GLN B 1 365 ? 15.305 -40.469 -21.656 1 69.31 365 GLN B CA 1
ATOM 6213 C C . GLN B 1 365 ? 14.602 -40.656 -20.312 1 69.31 365 GLN B C 1
ATOM 6215 O O . GLN B 1 365 ? 14.359 -41.812 -19.891 1 69.31 365 GLN B O 1
ATOM 6220 N N . GLN B 1 366 ? 14.188 -39.594 -19.703 1 70.88 366 GLN B N 1
ATOM 6221 C CA . GLN B 1 366 ? 13.625 -39.656 -18.359 1 70.88 366 GLN B CA 1
ATOM 6222 C C . GLN B 1 366 ? 12.203 -40.219 -18.375 1 70.88 366 GLN B C 1
ATOM 6224 O O . GLN B 1 366 ? 11.68 -40.656 -17.344 1 70.88 366 GLN B O 1
ATOM 6229 N N . ILE B 1 367 ? 11.609 -40.219 -19.531 1 73.56 367 ILE B N 1
ATOM 6230 C CA . ILE B 1 367 ? 10.219 -40.656 -19.562 1 73.56 367 ILE B CA 1
ATOM 6231 C C . ILE B 1 367 ? 10.078 -41.906 -20.406 1 73.56 367 ILE B C 1
ATOM 6233 O O . ILE B 1 367 ? 8.969 -42.344 -20.75 1 73.56 367 ILE B O 1
ATOM 6237 N N . ASN B 1 368 ? 11.25 -42.406 -20.766 1 70.81 368 ASN B N 1
ATOM 6238 C CA . ASN B 1 368 ? 11.219 -43.625 -21.562 1 70.81 368 ASN B CA 1
ATOM 6239 C C . ASN B 1 368 ? 10.492 -44.75 -20.844 1 70.81 368 ASN B C 1
ATOM 6241 O O . ASN B 1 368 ? 10.75 -45 -19.672 1 70.81 368 ASN B O 1
ATOM 6245 N N . GLY B 1 369 ? 9.531 -45.312 -21.5 1 70.12 369 GLY B N 1
ATOM 6246 C CA . GLY B 1 369 ? 8.828 -46.469 -20.953 1 70.12 369 GLY B CA 1
ATOM 6247 C C . GLY B 1 369 ? 7.57 -46.094 -20.188 1 70.12 369 GLY B C 1
ATOM 6248 O O . GLY B 1 369 ? 6.793 -46.969 -19.781 1 70.12 369 GLY B O 1
ATOM 6249 N N . LEU B 1 370 ? 7.391 -44.812 -19.969 1 75.88 370 LEU B N 1
ATOM 6250 C CA . LEU B 1 370 ? 6.207 -44.406 -19.219 1 75.88 370 LEU B CA 1
ATOM 6251 C C . LEU B 1 370 ? 5.055 -44.094 -20.156 1 75.88 370 LEU B C 1
ATOM 6253 O O . LEU B 1 370 ? 5.262 -43.5 -21.219 1 75.88 370 LEU B O 1
ATOM 6257 N N . SER B 1 371 ? 3.906 -44.719 -19.797 1 80.56 371 SER B N 1
ATOM 6258 C CA . SER B 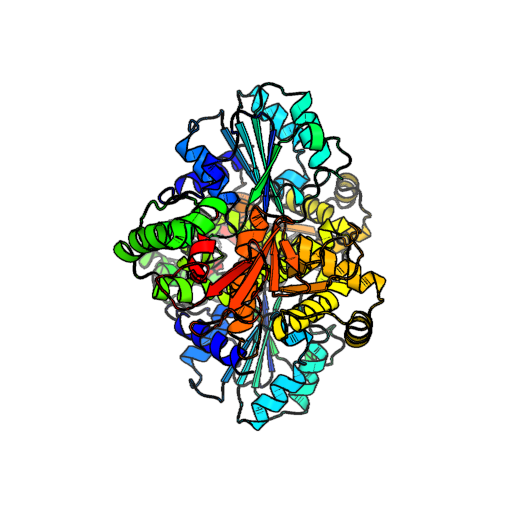1 371 ? 2.695 -44.312 -20.516 1 80.56 371 SER B CA 1
ATOM 6259 C C . SER B 1 371 ? 2.205 -42.938 -20.062 1 80.56 371 SER B C 1
ATOM 6261 O O . SER B 1 371 ? 2.404 -42.562 -18.922 1 80.56 371 SER B O 1
ATOM 6263 N N . ASP B 1 372 ? 1.695 -42.094 -20.953 1 91.5 372 ASP B N 1
ATOM 6264 C CA . ASP B 1 372 ? 1.12 -40.781 -20.672 1 91.5 372 ASP B CA 1
ATOM 6265 C C . ASP B 1 372 ? 2.174 -39.844 -20.109 1 91.5 372 ASP B C 1
ATOM 6267 O O . ASP B 1 372 ? 1.95 -39.188 -19.078 1 91.5 372 ASP B O 1
ATOM 6271 N N . ALA B 1 373 ? 3.365 -39.969 -20.594 1 93.44 373 ALA B N 1
ATOM 6272 C CA . ALA B 1 373 ? 4.492 -39.125 -20.203 1 93.44 373 ALA B CA 1
ATOM 6273 C C . ALA B 1 373 ? 4.855 -38.125 -21.312 1 93.44 373 ALA B C 1
ATOM 6275 O O . ALA B 1 373 ? 4.824 -38.469 -22.484 1 93.44 373 ALA B O 1
ATOM 6276 N N . TYR B 1 374 ? 5.16 -36.938 -20.938 1 95.19 374 TYR B N 1
ATOM 6277 C CA . TYR B 1 374 ? 5.406 -35.844 -21.906 1 95.19 374 TYR B CA 1
ATOM 6278 C C . TYR B 1 374 ? 6.633 -35.031 -21.5 1 95.19 374 TYR B C 1
ATOM 6280 O O . TYR B 1 374 ? 6.938 -34.906 -20.312 1 95.19 374 TYR B O 1
ATOM 6288 N N . ILE B 1 375 ? 7.355 -34.531 -22.516 1 95.25 375 ILE B N 1
ATOM 6289 C CA . ILE B 1 375 ? 8.43 -33.562 -22.328 1 95.25 375 ILE B CA 1
ATOM 6290 C C . ILE B 1 375 ? 7.902 -32.156 -22.594 1 95.25 375 ILE B C 1
ATOM 6292 O O . ILE B 1 375 ? 7.281 -31.906 -23.625 1 95.25 375 ILE B O 1
ATOM 6296 N N . VAL B 1 376 ? 8.07 -31.312 -21.656 1 97.31 376 VAL B N 1
ATOM 6297 C CA . VAL B 1 376 ? 7.711 -29.906 -21.797 1 97.31 376 VAL B CA 1
ATOM 6298 C C . VAL B 1 376 ? 8.969 -29.062 -22.062 1 97.31 376 VAL B C 1
ATOM 6300 O O . VAL B 1 376 ? 9.82 -28.922 -21.172 1 97.31 376 VAL B O 1
ATOM 6303 N N . ALA B 1 377 ? 9.047 -28.5 -23.234 1 96.56 377 ALA B N 1
ATOM 6304 C CA . ALA B 1 377 ? 10.312 -27.891 -23.641 1 96.56 377 ALA B CA 1
ATOM 6305 C C . ALA B 1 377 ? 10.164 -26.391 -23.812 1 96.56 377 ALA B C 1
ATOM 6307 O O . ALA B 1 377 ? 9.195 -25.922 -24.422 1 96.56 377 ALA B O 1
ATOM 6308 N N . ASP B 1 378 ? 11.094 -25.672 -23.266 1 96.88 378 ASP B N 1
ATOM 6309 C CA . ASP B 1 378 ? 11.188 -24.219 -23.406 1 96.88 378 ASP B CA 1
ATOM 6310 C C . ASP B 1 378 ? 11.93 -23.844 -24.688 1 96.88 378 ASP B C 1
ATOM 6312 O O . ASP B 1 378 ? 12.602 -24.688 -25.297 1 96.88 378 ASP B O 1
ATOM 6316 N N . ASP B 1 379 ? 11.672 -22.625 -25.203 1 95.62 379 ASP B N 1
ATOM 6317 C CA . ASP B 1 379 ? 12.391 -22 -26.312 1 95.62 379 ASP B CA 1
ATOM 6318 C C . ASP B 1 379 ? 12.109 -22.734 -27.625 1 95.62 379 ASP B C 1
ATOM 6320 O O . ASP B 1 379 ? 13 -22.859 -28.469 1 95.62 379 ASP B O 1
ATOM 6324 N N . ILE B 1 380 ? 11.016 -23.359 -27.703 1 95.88 380 ILE B N 1
ATOM 6325 C CA . ILE B 1 380 ? 10.57 -23.922 -28.969 1 95.88 380 ILE B CA 1
ATOM 6326 C C . ILE B 1 380 ? 9.18 -23.391 -29.328 1 95.88 380 ILE B C 1
ATOM 6328 O O . ILE B 1 380 ? 8.359 -23.156 -28.438 1 95.88 380 ILE B O 1
ATOM 6332 N N . GLU B 1 381 ? 8.922 -23.203 -30.578 1 96.25 381 GLU B N 1
ATOM 6333 C CA . GLU B 1 381 ? 7.613 -22.75 -31.031 1 96.25 381 GLU B CA 1
ATOM 6334 C C . GLU B 1 381 ? 6.664 -23.938 -31.25 1 96.25 381 GLU B C 1
ATOM 6336 O O . GLU B 1 381 ? 5.461 -23.812 -31.016 1 96.25 381 GLU B O 1
ATOM 6341 N N . TYR B 1 382 ? 7.348 -25.016 -31.719 1 95.38 382 TYR B N 1
ATOM 6342 C CA . TYR B 1 382 ? 6.562 -26.203 -32.094 1 95.38 382 TYR B CA 1
ATOM 6343 C C . TYR B 1 382 ? 7.113 -27.438 -31.391 1 95.38 382 TYR B C 1
ATOM 6345 O O . TYR B 1 382 ? 8.32 -27.562 -31.203 1 95.38 382 TYR B O 1
ATOM 6353 N N . GLY B 1 383 ? 6.195 -28.266 -30.953 1 92.88 383 GLY B N 1
ATOM 6354 C CA . GLY B 1 383 ? 6.574 -29.578 -30.438 1 92.88 383 GLY B CA 1
ATOM 6355 C C . GLY B 1 383 ? 6.195 -30.719 -31.359 1 92.88 383 GLY B C 1
ATOM 6356 O O . GLY B 1 383 ? 5.383 -30.547 -32.281 1 92.88 383 GLY B O 1
ATOM 6357 N N . ILE B 1 384 ? 6.922 -31.875 -31.188 1 89.94 384 ILE B N 1
ATOM 6358 C CA . ILE B 1 384 ? 6.645 -33.062 -31.953 1 89.94 384 ILE B CA 1
ATOM 6359 C C . ILE B 1 384 ? 6.41 -34.25 -31.016 1 89.94 384 ILE B C 1
ATOM 6361 O O . ILE B 1 384 ? 7.102 -34.406 -30.016 1 89.94 384 ILE B O 1
ATOM 6365 N N . ASN B 1 385 ? 5.391 -35.094 -31.375 1 89.5 385 ASN B N 1
ATOM 6366 C CA . ASN B 1 385 ? 5.062 -36.25 -30.578 1 89.5 385 ASN B CA 1
ATOM 6367 C C . ASN B 1 385 ? 4.777 -35.875 -29.125 1 89.5 385 ASN B C 1
ATOM 6369 O O . ASN B 1 385 ? 3.908 -35.062 -28.859 1 89.5 385 ASN B O 1
ATOM 6373 N N . ASN B 1 386 ? 5.555 -36.438 -28.25 1 92.12 386 ASN B N 1
ATOM 6374 C CA . ASN B 1 386 ? 5.242 -36.188 -26.844 1 92.12 386 ASN B CA 1
ATOM 6375 C C . ASN B 1 386 ? 6.027 -35 -26.281 1 92.12 386 ASN B C 1
ATOM 6377 O O . ASN B 1 386 ? 6.109 -34.844 -25.062 1 92.12 386 ASN B O 1
ATOM 6381 N N . LYS B 1 387 ? 6.691 -34.219 -27.125 1 94.69 387 LYS B N 1
ATOM 6382 C CA . LYS B 1 387 ? 7.367 -33 -26.75 1 94.69 387 LYS B CA 1
ATOM 6383 C C . LYS B 1 387 ? 6.48 -31.781 -27.016 1 94.69 387 LYS B C 1
ATOM 6385 O O . LYS B 1 387 ? 6.094 -31.516 -28.156 1 94.69 387 LYS B O 1
ATOM 6390 N N . ILE B 1 388 ? 6.16 -31.016 -25.953 1 97.12 388 ILE B N 1
ATOM 6391 C CA . ILE B 1 388 ? 5.188 -29.938 -26.031 1 97.12 388 ILE B CA 1
ATOM 6392 C C . ILE B 1 388 ? 5.848 -28.625 -25.594 1 97.12 388 ILE B C 1
ATOM 6394 O O . ILE B 1 388 ? 6.59 -28.594 -24.609 1 97.12 388 ILE B O 1
ATOM 6398 N N . PRO B 1 389 ? 5.625 -27.5 -26.312 1 98.19 389 PRO B N 1
ATOM 6399 C CA . PRO B 1 389 ? 6.184 -26.203 -25.891 1 98.19 389 PRO B CA 1
ATOM 6400 C C . PRO B 1 389 ? 5.684 -25.766 -24.516 1 98.19 389 PRO B C 1
ATOM 6402 O O . PRO B 1 389 ? 4.48 -25.812 -24.25 1 98.19 389 PRO B O 1
ATOM 6405 N N . LEU B 1 390 ? 6.535 -25.281 -23.688 1 98.62 390 LEU B N 1
ATOM 6406 C CA . LEU B 1 390 ? 6.242 -24.875 -22.328 1 98.62 390 LEU B CA 1
ATOM 6407 C C . LEU B 1 390 ? 5.203 -23.75 -22.297 1 98.62 390 LEU B C 1
ATOM 6409 O O . LEU B 1 390 ? 4.273 -23.781 -21.5 1 98.62 390 LEU B O 1
ATOM 6413 N N . TRP B 1 391 ? 5.305 -22.766 -23.234 1 98.69 391 TRP B N 1
ATOM 6414 C CA . TRP B 1 391 ? 4.453 -21.578 -23.219 1 98.69 391 TRP B CA 1
ATOM 6415 C C . TRP B 1 391 ? 2.996 -21.953 -23.469 1 98.69 391 TRP B C 1
ATOM 6417 O O . TRP B 1 391 ? 2.086 -21.234 -23.047 1 98.69 391 TRP B O 1
ATOM 6427 N N . LEU B 1 392 ? 2.734 -23.062 -24.078 1 98.31 392 LEU B N 1
ATOM 6428 C CA . LEU B 1 392 ? 1.376 -23.469 -24.406 1 98.31 392 LEU B CA 1
ATOM 6429 C C . LEU B 1 392 ? 0.577 -23.766 -23.125 1 98.31 392 LEU B C 1
ATOM 6431 O O . LEU B 1 392 ? -0.645 -23.594 -23.109 1 98.31 392 LEU B O 1
ATOM 6435 N N . PHE B 1 393 ? 1.241 -24.156 -22.047 1 98.62 393 PHE B N 1
ATOM 6436 C CA . PHE B 1 393 ? 0.562 -24.453 -20.781 1 98.62 393 PHE B CA 1
ATOM 6437 C C . PHE B 1 393 ? 0.061 -23.172 -20.125 1 98.62 393 PHE B C 1
ATOM 6439 O O . PHE B 1 393 ? -0.744 -23.234 -19.203 1 98.62 393 PHE B O 1
ATOM 6446 N N . GLY B 1 394 ? 0.467 -22.031 -20.578 1 98.56 394 GLY B N 1
ATOM 6447 C CA . GLY B 1 394 ? -0.045 -20.75 -20.141 1 98.56 394 GLY B CA 1
ATOM 6448 C C . GLY B 1 394 ? -1.42 -20.422 -20.688 1 98.56 394 GLY B C 1
ATOM 6449 O O . GLY B 1 394 ? -1.974 -19.359 -20.422 1 98.56 394 GLY B O 1
ATOM 6450 N N . PHE B 1 395 ? -1.954 -21.328 -21.453 1 98.44 395 PHE B N 1
ATOM 6451 C CA . PHE B 1 395 ? -3.256 -21.109 -22.078 1 98.44 395 PHE B CA 1
ATOM 6452 C C . PHE B 1 395 ? -4.344 -21.875 -21.328 1 98.44 395 PHE B C 1
ATOM 6454 O O . PHE B 1 395 ? -5.48 -21.953 -21.797 1 98.44 395 PHE B O 1
ATOM 6461 N N . LEU B 1 396 ? -4.02 -22.422 -20.188 1 97.75 396 LEU B N 1
ATOM 6462 C CA . LEU B 1 396 ? -4.914 -23.312 -19.469 1 97.75 396 LEU B CA 1
ATOM 6463 C C . LEU B 1 396 ? -6.035 -22.547 -18.781 1 97.75 396 LEU B C 1
ATOM 6465 O O . LEU B 1 396 ? -7.027 -23.125 -18.359 1 97.75 396 LEU B O 1
ATOM 6469 N N . TYR B 1 397 ? -5.855 -21.281 -18.641 1 95.81 397 TYR B N 1
ATOM 6470 C CA . TYR B 1 397 ? -6.941 -20.438 -18.141 1 95.81 397 TYR B CA 1
ATOM 6471 C C . TYR B 1 397 ? -6.816 -19.016 -18.672 1 95.81 397 TYR B C 1
ATOM 6473 O O . TYR B 1 397 ? -5.762 -18.625 -19.172 1 95.81 397 TYR B O 1
#

Foldseek 3Di:
DVVQLVVLVVVLVPQDQLAADPVLVVDPQPAQAEEEEEFPQQQPVSNVSNCCNPPHDPDLQEGEGECLPCVCVPPPPLNVLVVSVVVVHQEYEYEALLNPPPSLQSVLVCVVVPVRHRYYYYHYLLDDNPPRPHVSVVRYHYHYGFFAFLVSQCCVVVVDDDAFDAPVCCQPPQFVVLVVVVVRDVSQVSVVVCLAARRGPCCPVDVVCRLVVVVVSVLCCLQPVLCSRVVDDNVCSVLLLVLLLVCLADPWDFDDLVVSCVVSVHDSQVSLSSLLSCCSNLQKPFAAAPPDDPDSSDRGGTIHGNGSNSSNSRHPDDDDPQRNLLNHLCNLQVNPWRWHQDPQEGIDINNAAAEHEEEPPDDCPSCPPPDNYAYAYEPDSGDDNRYHHSSSSSSND/DVVQLVVLVVVLVPQDQLAADPVLVVDPQPAQAEEEEEFPQQQPVSNVSNCCNPPHDPDLQEGEGECLPCVCVPPPPLNVLVVSVVVVHQEYEYEALLNPPPSLQSVLVSVVVPVRHRYYYYHYLLDDNPPDPHPSVVRYHYHYGFFAFLVSQCCVVVVDDDAFDAPVCCQPPQQVVLVVVVVRDVSQVSVVCCLAARRGPCCPVDVVCRLVVVVVSVLCCLQPVLCSRVVDDNVCSVLLLVLLLVCLADPWDFDDLVVSCVVSVHDSQVSLSSLLSCCSNLQKPFAAAPPDDPDSSDRGRTIHGLGSNSSNSRHPDDDDVQRNLLNHLCNLQVSPWRWHQDPQEGIDINNAAAEHEEEPPDDCVSCPPPDNYAYEYEPDSGDDNRYHHSSSSSSND

Organism: NCBI:txid997891

Sequence (794 aa):
MERLFESFIKKLAITNTSFVRSLMNEIEWEARLIGIKGARGVGKTTLLLQYIKLNLPMDKTVLYASVDNIWFSEHKLYDLASDFVKRGGKYLFLDEVHKYPNWSQELKNIYDDLPELHVVFTGSSLLEILNAKSDLSRRAIVYEMQGFSFREYLNWNEKLSLPILTLNNILDNHLALSVGIVDKVKVLKHFSDYLKHGYYPYYNELPALYYSRINEVVNLIVELEIPQLRGVDISYTTKIKQLLYIIAESAPFIPNVSKLSERIGISRNSLLAYLDALHDSCLTMNLQKEGSGISRLQKPDKLFLENPNLMYALSASQIDIGNVRETFFANQLRYCHKINVSKESDFFIDGRYTFEVGGRHKGKQQINGLSDAYIVADDIEYGINNKIPLWLFGFLYMERLFESFIKKLAITNTSFVRSLMNEIEWEARLIGIKGARGVGKTTLLLQYIKLNLPMDKTVLYASVDNIWFSEHKLYDLASDFVKRGGKYLFLDEVHKYPNWSQELKNIYDDLPELHVVFTGSSLLEILNAKSDLSRRAIVYEMQGFSFREYLNWNEKLSLPILTLNNILDNHLALSVGIVDKVKVLKHFSDYLKHGYYPYYNELPALYYSRINEVVNLIVELEIPQLRGVDISYTTKIKQLLYIIAESAPFIPNVSKLSERIGISRNSLLAYLDALHDSCLTMNLQKEGSGISRLQKPDKLFLENPNLMYALSASQIDIGNVRETFFANQLRYCHKINVSKESDFFIDGRYTFEVGGRHKGKQQINGLSDAYIVADDIEYGINNKIPLWLFGFLY